Protein AF-0000000080430810 (afdb_homodimer)

Secondary structure (DSSP, 8-state):
-------------------SPB---EEETTEEEE-EEETTTTEEEEEEEE-B----GGGTTS---B---TT-EEE-BSPPPBPP-PPPTTHHHHT-----B-S---EEEEEES---GGG-EEEEEEE--STTTS--TT-GGG--HHHHTTT-EEEEE----HHHHH---TTT-GGGTTGGGHHHHHHHHHHHHHHHHGGGGTEEEEEEEEEEETHHHHHHHHHHHSTT-TTS-SEEEEES--GGGSB-HHHHHHHHHHHHHHTT--GGGHHHHHHHS-HHHHHHHHHHHTT-SSHHHHH-SS--B--SSS--S-HHHHHTTSPPPTT-TT-EEEEEEETBGGGGGGGG-TTGGG--HHHHIIIIIHHHHHHHHHHHHHHHIIIIISPTT--HHHHHHHHHHIIIIIHHHHHHHHHHHHTT--EEEEEE-----SS-TTSSSBTTHHHHHHTT-GGGGTT-TTT-S--HHHHHHHHHHHHHHHHHHHHHS----TTS-----SBSS-TT-BEEEEESSS-EEEESTTHHHHHHIIIIIHHH---TTS--SPP----------------GGG-TTSGGG---/-------------------SPBPPPEEETTEEEE-EEETTTTEEEEEEEE-B----GGGTTS---B---TT-EEE-BSPPPBPP-PPPTTHHHHT-----B-S---EEEEEES---GGG-EEEEEEE--STTTS--TT-GGG--HHHHTTT-EEEEE----HHHHH---TTT-GGGTTGGGHHHHHHHHHHHHHHHHGGGGTEEEEEEEEEEETHHHHHHHHHHHSTT-TTS-SEEEEES--GGGSB-HHHHHHHHHHHHHHTT--GGGHHHHHHHS-HHHHHHHHHHHTT-SSHHHHH-SS--B--SSS--S-HHHHHTTSPPPTT-TT-EEEEEEETBGGGGGGGG-TTGGG--HHHHIIIIIHHHHHHHHHHHHHHHIIIIISPTT--HHHHHHHHHHIIIIIHHHHHHHHHHHHTT--EEEEEE-----SS-TTSSSBTTHHHHHHTT-GGGGTT-TTT-S--HHHHHHHHHHHHHHHHHHHHHS----TTS-----SBSS-TT-BEEEEESSS-EEEESTTHHHHHHIIIIIHHH---TTS--SPP-----------------TTTTSHHHHTT-

pLDDT: mean 87.92, std 18.44, range [19.53, 98.94]

Structure (mmCIF, N/CA/C/O backbone):
data_AF-0000000080430810-model_v1
#
loop_
_entity.id
_entity.type
_entity.pdbx_description
1 polymer 'Carboxylesterase type B domain-containing protein'
#
loop_
_atom_site.group_PDB
_atom_site.id
_atom_site.type_symbol
_atom_site.label_atom_id
_atom_site.label_alt_id
_atom_site.label_comp_id
_atom_site.label_asym_id
_atom_site.label_entity_id
_atom_site.label_seq_id
_atom_site.pdbx_PDB_ins_code
_atom_site.Cartn_x
_atom_site.Cartn_y
_atom_site.Cartn_z
_atom_site.occupancy
_atom_site.B_iso_or_equiv
_atom_site.auth_seq_id
_atom_site.auth_comp_id
_atom_site.auth_asym_id
_atom_site.auth_atom_id
_atom_site.pdbx_PDB_model_num
ATOM 1 N N . MET A 1 1 ? -48.344 10.945 -13.977 1 25.27 1 MET A N 1
ATOM 2 C CA . MET A 1 1 ? -48.625 9.773 -14.797 1 25.27 1 MET A CA 1
ATOM 3 C C . MET A 1 1 ? -47.406 8.906 -14.969 1 25.27 1 MET A C 1
ATOM 5 O O . MET A 1 1 ? -46.406 9.328 -15.586 1 25.27 1 MET A O 1
ATOM 9 N N . LEU A 1 2 ? -47.125 8.047 -13.945 1 24.48 2 LEU A N 1
ATOM 10 C CA . LEU A 1 2 ? -46.125 7.07 -13.531 1 24.48 2 LEU A CA 1
ATOM 11 C C . LEU A 1 2 ? -46.031 5.941 -14.547 1 24.48 2 LEU A C 1
ATOM 13 O O . LEU A 1 2 ? -46.938 5.137 -14.695 1 24.48 2 LEU A O 1
ATOM 17 N N . ALA A 1 3 ? -45.5 6.375 -15.766 1 26.97 3 ALA A N 1
ATOM 18 C CA . ALA A 1 3 ? -45.5 5.32 -16.781 1 26.97 3 ALA A CA 1
ATOM 19 C C . ALA A 1 3 ? -44.969 4.012 -16.203 1 26.97 3 ALA A C 1
ATOM 21 O O . ALA A 1 3 ? -43.969 3.998 -15.484 1 26.97 3 ALA A O 1
ATOM 22 N N . GLU A 1 4 ? -45.812 3.109 -15.961 1 27.42 4 GLU A N 1
ATOM 23 C CA . GLU A 1 4 ? -45.625 1.724 -15.539 1 27.42 4 GLU A CA 1
ATOM 24 C C . GLU A 1 4 ? -44.562 1.026 -16.391 1 27.42 4 GLU A C 1
ATOM 26 O O . GLU A 1 4 ? -44.781 0.731 -17.562 1 27.42 4 GLU A O 1
ATOM 31 N N . GLU A 1 5 ? -43.344 1.605 -16.391 1 31.91 5 GLU A N 1
ATOM 32 C CA . GLU A 1 5 ? -42.406 0.859 -17.234 1 31.91 5 GLU A CA 1
ATOM 33 C C . GLU A 1 5 ? -42.5 -0.641 -16.969 1 31.91 5 GLU A C 1
ATOM 35 O O . GLU A 1 5 ? -42.438 -1.078 -15.812 1 31.91 5 GLU A O 1
ATOM 40 N N . ASP A 1 6 ? -43.125 -1.329 -17.844 1 31.45 6 ASP A N 1
ATOM 41 C CA . ASP A 1 6 ? -43.344 -2.77 -17.953 1 31.45 6 ASP A CA 1
ATOM 42 C C . ASP A 1 6 ? -42.031 -3.529 -17.672 1 31.45 6 ASP A C 1
ATOM 44 O O . ASP A 1 6 ? -41.031 -3.289 -18.328 1 31.45 6 ASP A O 1
ATOM 48 N N . GLN A 1 7 ? -41.812 -3.947 -16.469 1 29.02 7 GLN A N 1
ATOM 49 C CA . GLN A 1 7 ? -40.781 -4.867 -16.031 1 29.02 7 GLN A CA 1
ATOM 50 C C . GLN A 1 7 ? -40.719 -6.105 -16.922 1 29.02 7 GLN A C 1
ATOM 52 O O . GLN A 1 7 ? -41.625 -6.953 -16.875 1 29.02 7 GLN A O 1
ATOM 57 N N . GLN A 1 8 ? -40.281 -5.934 -18.219 1 31.91 8 GLN A N 1
ATOM 58 C CA . GLN A 1 8 ? -40.156 -7.184 -18.969 1 31.91 8 GLN A CA 1
ATOM 59 C C . GLN A 1 8 ? -39.5 -8.266 -18.141 1 31.91 8 GLN A C 1
ATOM 61 O O . GLN A 1 8 ? -38.469 -8 -17.484 1 31.91 8 GLN A O 1
ATOM 66 N N . PRO A 1 9 ? -40.188 -9.312 -17.797 1 32.12 9 PRO A N 1
ATOM 67 C CA . PRO A 1 9 ? -39.625 -10.43 -17.031 1 32.12 9 PRO A CA 1
ATOM 68 C C . PRO A 1 9 ? -38.281 -10.891 -17.594 1 32.12 9 PRO A C 1
ATOM 70 O O . PRO A 1 9 ? -38.062 -10.836 -18.812 1 32.12 9 PRO A O 1
ATOM 73 N N . GLN A 1 10 ? -37.188 -10.602 -16.922 1 30.48 10 GLN A N 1
ATOM 74 C CA . GLN A 1 10 ? -35.906 -11.227 -17.25 1 30.48 10 GLN A CA 1
ATOM 75 C C . GLN A 1 10 ? -36.094 -12.688 -17.656 1 30.48 10 GLN A C 1
ATOM 77 O O . GLN A 1 10 ? -36.625 -13.484 -16.875 1 30.48 10 GLN A O 1
ATOM 82 N N . MET A 1 11 ? -36.375 -12.945 -18.938 1 30.67 11 MET A N 1
ATOM 83 C CA . MET A 1 11 ? -36.375 -14.305 -19.469 1 30.67 11 MET A CA 1
ATOM 84 C C . MET A 1 11 ? -35.281 -15.141 -18.812 1 30.67 11 MET A C 1
ATOM 86 O O . MET A 1 11 ? -34.125 -14.734 -18.781 1 30.67 11 MET A O 1
ATOM 90 N N . GLU A 1 12 ? -35.594 -15.938 -17.828 1 31.62 12 GLU A N 1
ATOM 91 C CA . GLU A 1 12 ? -34.75 -17.062 -17.422 1 31.62 12 GLU A CA 1
ATOM 92 C C . GLU A 1 12 ? -34.094 -17.719 -18.625 1 31.62 12 GLU A C 1
ATOM 94 O O . GLU A 1 12 ? -34.781 -18.266 -19.516 1 31.62 12 GLU A O 1
ATOM 99 N N . GLU A 1 13 ? -33.094 -17.062 -19.234 1 31.36 13 GLU A N 1
ATOM 100 C CA . GLU A 1 13 ? -32.375 -17.875 -20.203 1 31.36 13 GLU A CA 1
ATOM 101 C C . GLU A 1 13 ? -32.281 -19.328 -19.75 1 31.36 13 GLU A C 1
ATOM 103 O O . GLU A 1 13 ? -31.641 -19.625 -18.734 1 31.36 13 GLU A O 1
ATOM 108 N N . GLN A 1 14 ? -33.312 -20.125 -19.922 1 31.92 14 GLN A N 1
ATOM 109 C CA . GLN A 1 14 ? -33.219 -21.578 -19.859 1 31.92 14 GLN A CA 1
ATOM 110 C C . GLN A 1 14 ? -31.859 -22.062 -20.375 1 31.92 14 GLN A C 1
ATOM 112 O O . GLN A 1 14 ? -31.469 -21.766 -21.5 1 31.92 14 GLN A O 1
ATOM 117 N N . GLN A 1 15 ? -30.875 -22.234 -19.516 1 34.81 15 GLN A N 1
ATOM 118 C CA . GLN A 1 15 ? -29.656 -22.969 -19.844 1 34.81 15 GLN A CA 1
ATOM 119 C C . GLN A 1 15 ? -29.953 -24.125 -20.797 1 34.81 15 GLN A C 1
ATOM 121 O O . GLN A 1 15 ? -30.828 -24.953 -20.531 1 34.81 15 GLN A O 1
ATOM 126 N N . GLN A 1 16 ? -29.875 -24 -22.047 1 38.38 16 GLN A N 1
ATOM 127 C CA . GLN A 1 16 ? -29.969 -25.047 -23.078 1 38.38 16 GLN A CA 1
ATOM 128 C C . GLN A 1 16 ? -29.438 -26.375 -22.547 1 38.38 16 GLN A C 1
ATOM 130 O O . GLN A 1 16 ? -28.359 -26.422 -21.953 1 38.38 16 GLN A O 1
ATOM 135 N N . PRO A 1 17 ? -30.266 -27.406 -22.281 1 44.69 17 PRO A N 1
ATOM 136 C CA . PRO A 1 17 ? -29.828 -28.781 -21.953 1 44.69 17 PRO A CA 1
ATOM 137 C C . PRO A 1 17 ? -28.594 -29.203 -22.75 1 44.69 17 PRO A C 1
ATOM 139 O O . PRO A 1 17 ? -28.422 -28.812 -23.906 1 44.69 17 PRO A O 1
ATOM 142 N N . TYR A 1 18 ? -27.438 -29.359 -22.125 1 52.22 18 TYR A N 1
ATOM 143 C CA . TYR A 1 18 ? -26.297 -29.984 -22.797 1 52.22 18 TYR A CA 1
ATOM 144 C C . TYR A 1 18 ? -26.734 -31.172 -23.625 1 52.22 18 TYR A C 1
ATOM 146 O O . TYR A 1 18 ? -27.359 -32.125 -23.109 1 52.22 18 TYR A O 1
ATOM 154 N N . ASP A 1 19 ? -27.141 -31.047 -24.797 1 67.75 19 ASP A N 1
ATOM 155 C CA . ASP A 1 19 ? -27.578 -32 -25.812 1 67.75 19 ASP A CA 1
ATOM 156 C C . ASP A 1 19 ? -26.609 -33.188 -25.922 1 67.75 19 ASP A C 1
ATOM 158 O O . ASP A 1 19 ? -26.875 -34.156 -26.609 1 67.75 19 ASP A O 1
ATOM 162 N N . ALA A 1 20 ? -25.469 -33.188 -25.156 1 81.69 20 ALA A N 1
ATOM 163 C CA . ALA A 1 20 ? -24.516 -34.281 -25.266 1 81.69 20 ALA A CA 1
ATOM 164 C C . ALA A 1 20 ? -24.938 -35.469 -24.422 1 81.69 20 ALA A C 1
ATOM 166 O O . ALA A 1 20 ? -25.484 -35.281 -23.328 1 81.69 20 ALA A O 1
ATOM 167 N N . PRO A 1 21 ? -24.797 -36.688 -24.969 1 93.31 21 PRO A N 1
ATOM 168 C CA . PRO A 1 21 ? -25.125 -37.906 -24.188 1 93.31 21 PRO A CA 1
ATOM 169 C C . PRO A 1 21 ? -24.328 -37.969 -22.891 1 93.31 21 PRO A C 1
ATOM 171 O O . PRO A 1 21 ? -23.156 -37.594 -22.859 1 93.31 21 PRO A O 1
ATOM 174 N N . LEU A 1 22 ? -24.953 -38.5 -21.875 1 95.5 22 LEU A N 1
ATOM 175 C CA . LEU A 1 22 ? -24.312 -38.688 -20.578 1 95.5 22 LEU A CA 1
ATOM 176 C C . LEU A 1 22 ? -23.406 -39.906 -20.594 1 95.5 22 LEU A C 1
ATOM 178 O O . LEU A 1 22 ? -23.625 -40.844 -21.359 1 95.5 22 LEU A O 1
ATOM 182 N N . THR A 1 23 ? -22.375 -39.875 -19.797 1 96.25 23 THR A N 1
ATOM 183 C CA . THR A 1 23 ? -21.469 -41 -19.625 1 96.25 23 THR A CA 1
ATOM 184 C C . THR A 1 23 ? -22.094 -42.062 -18.719 1 96.25 23 THR A C 1
ATOM 186 O O . THR A 1 23 ? -23.156 -41.844 -18.141 1 96.25 23 THR A O 1
ATOM 189 N N . GLN A 1 24 ? -21.391 -43.156 -18.609 1 95.44 24 GLN A N 1
ATOM 190 C CA . GLN A 1 24 ? -21.734 -44.094 -17.547 1 95.44 24 GLN A CA 1
ATOM 191 C C . GLN A 1 24 ? -21.438 -43.5 -16.172 1 95.44 24 GLN A C 1
ATOM 193 O O . GLN A 1 24 ? -20.688 -42.531 -16.062 1 95.44 24 GLN A O 1
ATOM 198 N N . VAL A 1 25 ? -22.062 -44.125 -15.242 1 97.25 25 VAL A N 1
ATOM 199 C CA . VAL A 1 25 ? -21.828 -43.688 -13.875 1 97.25 25 VAL A CA 1
ATOM 200 C C . VAL A 1 25 ? -20.484 -44.219 -13.383 1 97.25 25 VAL A C 1
ATOM 202 O O . VAL A 1 25 ? -20.188 -45.406 -13.531 1 97.25 25 VAL A O 1
ATOM 205 N N . ILE A 1 26 ? -19.688 -43.344 -12.875 1 97.81 26 ILE A N 1
ATOM 206 C CA . ILE A 1 26 ? -18.375 -43.688 -12.32 1 97.81 26 ILE A CA 1
ATOM 207 C C . ILE A 1 26 ? -18.406 -43.531 -10.805 1 97.81 26 ILE A C 1
ATOM 209 O O . ILE A 1 26 ? -18.797 -42.469 -10.289 1 97.81 26 ILE A O 1
ATOM 213 N N . SER A 1 27 ? -17.984 -44.5 -10 1 97.69 27 SER A N 1
ATOM 214 C CA . SER A 1 27 ? -17.969 -44.469 -8.547 1 97.69 27 SER A CA 1
ATOM 215 C C . SER A 1 27 ? -16.625 -43.938 -8.016 1 97.69 27 SER A C 1
ATOM 217 O O . SER A 1 27 ? -15.57 -44.469 -8.336 1 97.69 27 SER A O 1
ATOM 219 N N . THR A 1 28 ? -16.703 -42.875 -7.242 1 98.06 28 THR A N 1
ATOM 220 C CA . THR A 1 28 ? -15.531 -42.281 -6.617 1 98.06 28 THR A CA 1
ATOM 221 C C . THR A 1 28 ? -15.812 -41.938 -5.156 1 98.06 28 THR A C 1
ATOM 223 O O . THR A 1 28 ? -16.922 -42.156 -4.668 1 98.06 28 THR A O 1
ATOM 226 N N . SER A 1 29 ? -14.781 -41.438 -4.445 1 97.81 29 SER A N 1
ATOM 227 C CA . SER A 1 29 ? -14.945 -40.938 -3.072 1 97.81 29 SER A CA 1
ATOM 228 C C . SER A 1 29 ? -15.828 -39.719 -3.014 1 97.81 29 SER A C 1
ATOM 230 O O . SER A 1 29 ? -16.406 -39.406 -1.971 1 97.81 29 SER A O 1
ATOM 232 N N . SER A 1 30 ? -15.938 -38.969 -4.156 1 98 30 SER A N 1
ATOM 233 C CA . SER A 1 30 ? -16.75 -37.75 -4.227 1 98 30 SER A CA 1
ATOM 234 C C . SER A 1 30 ? -18.219 -38.094 -4.488 1 98 30 SER A C 1
ATOM 236 O O . SER A 1 30 ? -19.094 -37.25 -4.344 1 98 30 SER A O 1
ATOM 238 N N . GLY A 1 31 ? -18.406 -39.344 -5.023 1 98.25 31 GLY A N 1
ATOM 239 C CA . GLY A 1 31 ? -19.766 -39.75 -5.359 1 98.25 31 GLY A CA 1
ATOM 240 C C . GLY A 1 31 ? -19.828 -40.594 -6.617 1 98.25 31 GLY A C 1
ATOM 241 O O . GLY A 1 31 ? -18.812 -41.094 -7.094 1 98.25 31 GLY A O 1
ATOM 242 N N . LYS A 1 32 ? -21.141 -40.844 -6.984 1 98.44 32 LYS A N 1
ATOM 243 C CA . LYS A 1 32 ? -21.453 -41.406 -8.289 1 98.44 32 LYS A CA 1
ATOM 244 C C . LYS A 1 32 ? -21.594 -40.344 -9.359 1 98.44 32 LYS A C 1
ATOM 246 O O . LYS A 1 32 ? -22.609 -39.656 -9.422 1 98.44 32 LYS A O 1
ATOM 251 N N . LEU A 1 33 ? -20.578 -40.344 -10.234 1 98.5 33 LEU A N 1
ATOM 252 C CA . LEU A 1 33 ? -20.438 -39.188 -11.109 1 98.5 33 LEU A CA 1
ATOM 253 C C . LEU A 1 33 ? -20.891 -39.531 -12.523 1 98.5 33 LEU A C 1
ATOM 255 O O . LEU A 1 33 ? -20.641 -40.625 -13.031 1 98.5 33 LEU A O 1
ATOM 259 N N . GLN A 1 34 ? -21.578 -38.625 -13.125 1 97.88 34 GLN A N 1
ATOM 260 C CA . GLN A 1 34 ? -21.906 -38.688 -14.555 1 97.88 34 GLN A CA 1
ATOM 261 C C . GLN A 1 34 ? -21.469 -37.406 -15.266 1 97.88 34 GLN A C 1
ATOM 263 O O . GLN A 1 34 ? -21.859 -36.312 -14.867 1 97.88 34 GLN A O 1
ATOM 268 N N . GLY A 1 35 ? -20.625 -37.625 -16.219 1 97.88 35 GLY A N 1
ATOM 269 C CA . GLY A 1 35 ? -20.266 -36.531 -17.125 1 97.88 35 GLY A CA 1
ATOM 270 C C . GLY A 1 35 ? -20.984 -36.594 -18.453 1 97.88 35 GLY A C 1
ATOM 271 O O . GLY A 1 35 ? -22.156 -37 -18.516 1 97.88 35 GLY A O 1
ATOM 272 N N . PHE A 1 36 ? -20.391 -36 -19.531 1 97.19 36 PHE A N 1
ATOM 273 C CA . PHE A 1 36 ? -20.984 -36.062 -20.859 1 97.19 36 PHE A CA 1
ATOM 274 C C . PHE A 1 36 ? -19.969 -36.5 -21.891 1 97.19 36 PHE A C 1
ATOM 276 O O . PHE A 1 36 ? -18.766 -36.344 -21.688 1 97.19 36 PHE A O 1
ATOM 283 N N . LYS A 1 37 ? -20.453 -37.062 -22.953 1 96.31 37 LYS A N 1
ATOM 284 C CA . LYS A 1 37 ? -19.625 -37.469 -24.078 1 96.31 37 LYS A CA 1
ATOM 285 C C . LYS A 1 37 ? -19.562 -36.406 -25.156 1 96.31 37 LYS A C 1
ATOM 287 O O . LYS A 1 37 ? -20.594 -36.031 -25.703 1 96.31 37 LYS A O 1
ATOM 292 N N . ASP A 1 38 ? -18.438 -35.906 -25.312 1 94.25 38 ASP A N 1
ATOM 293 C CA . ASP A 1 38 ? -18.188 -35.062 -26.484 1 94.25 38 ASP A CA 1
ATOM 294 C C . ASP A 1 38 ? -17.875 -35.906 -27.719 1 94.25 38 ASP A C 1
ATOM 296 O O . ASP A 1 38 ? -16.703 -36.062 -28.078 1 94.25 38 ASP A O 1
ATOM 300 N N . GLU A 1 39 ? -18.844 -36.281 -28.438 1 90.25 39 GLU A N 1
ATOM 301 C CA . GLU A 1 39 ? -18.703 -37.25 -29.531 1 90.25 39 GLU A CA 1
ATOM 302 C C . GLU A 1 39 ? -17.891 -36.656 -30.688 1 90.25 39 GLU A C 1
ATOM 304 O O . GLU A 1 39 ? -17.125 -37.375 -31.328 1 90.25 39 GLU A O 1
ATOM 309 N N . GLY A 1 40 ? -18.094 -35.438 -30.859 1 90.81 40 GLY A N 1
ATOM 310 C CA . GLY A 1 40 ? -17.344 -34.781 -31.938 1 90.81 40 GLY A CA 1
ATOM 311 C C . GLY A 1 40 ? -15.844 -34.875 -31.719 1 90.81 40 GLY A C 1
ATOM 312 O O . GLY A 1 40 ? -15.086 -34.969 -32.688 1 90.81 40 GLY A O 1
ATOM 313 N N . ASN A 1 41 ? -15.438 -34.906 -30.469 1 93.12 41 ASN A N 1
ATOM 314 C CA . ASN A 1 41 ? -14.016 -34.906 -30.141 1 93.12 41 ASN A CA 1
ATOM 315 C C . ASN A 1 41 ? -13.57 -36.25 -29.547 1 93.12 41 ASN A C 1
ATOM 317 O O . ASN A 1 41 ? -12.398 -36.406 -29.203 1 93.12 41 ASN A O 1
ATOM 321 N N . GLU A 1 42 ? -14.461 -37.156 -29.422 1 93.75 42 GLU A N 1
ATOM 322 C CA . GLU A 1 42 ? -14.188 -38.469 -28.891 1 93.75 42 GLU A CA 1
ATOM 323 C C . GLU A 1 42 ? -13.531 -38.406 -27.516 1 93.75 42 GLU A C 1
ATOM 325 O O . GLU A 1 42 ? -12.492 -39.031 -27.281 1 93.75 42 GLU A O 1
ATOM 330 N N . VAL A 1 43 ? -14.062 -37.594 -26.656 1 97.06 43 VAL A N 1
ATOM 331 C CA . VAL A 1 43 ? -13.609 -37.438 -25.281 1 97.06 43 VAL A CA 1
ATOM 332 C C . VAL A 1 43 ? -14.805 -37.469 -24.328 1 97.06 43 VAL A C 1
ATOM 334 O O . VAL A 1 43 ? -15.914 -37.062 -24.719 1 97.06 43 VAL A O 1
ATOM 337 N N . GLU A 1 44 ? -14.625 -38 -23.203 1 98 44 GLU A N 1
ATOM 338 C CA . GLU A 1 44 ? -15.562 -37.875 -22.094 1 98 44 GLU A CA 1
ATOM 339 C C . GLU A 1 44 ? -15.109 -36.812 -21.094 1 98 44 GLU A C 1
ATOM 341 O O . GLU A 1 44 ? -13.922 -36.719 -20.766 1 98 44 GLU A O 1
ATOM 346 N N . VAL A 1 45 ? -16.062 -36 -20.672 1 98.19 45 VAL A N 1
ATOM 347 C CA . VAL A 1 45 ? -15.734 -34.844 -19.859 1 98.19 45 VAL A CA 1
ATOM 348 C C . VAL A 1 45 ? -16.547 -34.875 -18.562 1 98.19 45 VAL A C 1
ATOM 350 O O . VAL A 1 45 ? -17.75 -35.125 -18.578 1 98.19 45 VAL A O 1
ATOM 353 N N . PHE A 1 46 ? -15.93 -34.75 -17.438 1 98.5 46 PHE A N 1
ATOM 354 C CA . PHE A 1 46 ? -16.516 -34.594 -16.109 1 98.5 46 PHE A CA 1
ATOM 355 C C . PHE A 1 46 ? -16.125 -33.25 -15.5 1 98.5 46 PHE A C 1
ATOM 357 O O . PHE A 1 46 ? -14.938 -32.969 -15.266 1 98.5 46 PHE A O 1
ATOM 364 N N . LEU A 1 47 ? -17.109 -32.344 -15.266 1 98.06 47 LEU A N 1
ATOM 365 C CA . LEU A 1 47 ? -16.859 -31 -14.758 1 98.06 47 LEU A CA 1
ATOM 366 C C . LEU A 1 47 ? -17.422 -30.844 -13.352 1 98.06 47 LEU A C 1
ATOM 368 O O . LEU A 1 47 ? -18.469 -31.406 -13.023 1 98.06 47 LEU A O 1
ATOM 372 N N . GLY A 1 48 ? -16.688 -30.078 -12.539 1 98.06 48 GLY A N 1
ATOM 373 C CA . GLY A 1 48 ? -17.203 -29.656 -11.242 1 98.06 48 GLY A CA 1
ATOM 374 C C . GLY A 1 48 ? -17.266 -30.781 -10.227 1 98.06 48 GLY A C 1
ATOM 375 O O . GLY A 1 48 ? -18.25 -30.922 -9.5 1 98.06 48 GLY A O 1
ATOM 376 N N . ILE A 1 49 ? -16.297 -31.656 -10.18 1 98.62 49 ILE A N 1
ATOM 377 C CA . ILE A 1 49 ? -16.203 -32.719 -9.195 1 98.62 49 ILE A CA 1
ATOM 378 C C . ILE A 1 49 ? -15.625 -32.188 -7.895 1 98.62 49 ILE A C 1
ATOM 380 O O . ILE A 1 49 ? -14.484 -31.703 -7.863 1 98.62 49 ILE A O 1
ATOM 384 N N . PRO A 1 50 ? -16.344 -32.188 -6.801 1 98.69 50 PRO A N 1
ATOM 385 C CA . PRO A 1 50 ? -15.742 -31.734 -5.547 1 98.69 50 PRO A CA 1
ATOM 386 C C . PRO A 1 50 ? -14.656 -32.656 -5.031 1 98.69 50 PRO A C 1
ATOM 388 O O . PRO A 1 50 ? -14.852 -33.875 -4.98 1 98.69 50 PRO A O 1
ATOM 391 N N . TYR A 1 51 ? -13.516 -32.156 -4.656 1 98.62 51 TYR A N 1
ATOM 392 C CA . TYR A 1 51 ? -12.445 -33.031 -4.184 1 98.62 51 TYR A CA 1
ATOM 393 C C . TYR A 1 51 ? -12.188 -32.812 -2.695 1 98.62 51 TYR A C 1
ATOM 395 O O . TYR A 1 51 ? -11.414 -33.562 -2.082 1 98.62 51 TYR A O 1
ATOM 403 N N . ALA A 1 52 ? -12.828 -31.828 -2.068 1 98.69 52 ALA A N 1
ATOM 404 C CA . ALA A 1 52 ? -12.711 -31.516 -0.646 1 98.69 52 ALA A CA 1
ATOM 405 C C . ALA A 1 52 ? -13.961 -30.812 -0.129 1 98.69 52 ALA A C 1
ATOM 407 O O . ALA A 1 52 ? -14.82 -30.406 -0.914 1 98.69 52 ALA A O 1
ATOM 408 N N . GLU A 1 53 ? -14.07 -30.766 1.221 1 98.44 53 GLU A N 1
ATOM 409 C CA . GLU A 1 53 ? -15.148 -30 1.827 1 98.44 53 GLU A CA 1
ATOM 410 C C . GLU A 1 53 ? -15 -28.516 1.511 1 98.44 53 GLU A C 1
ATOM 412 O O . GLU A 1 53 ? -13.891 -28 1.431 1 98.44 53 GLU A O 1
ATOM 417 N N . PRO A 1 54 ? -16.219 -27.875 1.286 1 98.12 54 PRO A N 1
ATOM 418 C CA . PRO A 1 54 ? -16.109 -26.422 1.043 1 98.12 54 PRO A CA 1
ATOM 419 C C . PRO A 1 54 ? -15.445 -25.688 2.199 1 98.12 54 PRO A C 1
ATOM 421 O O . PRO A 1 54 ? -15.766 -25.938 3.365 1 98.12 54 PRO A O 1
ATOM 424 N N . PRO A 1 55 ? -14.469 -24.844 1.913 1 97.56 55 PRO A N 1
ATOM 425 C CA . PRO A 1 55 ? -13.797 -24.078 2.967 1 97.56 55 PRO A CA 1
ATOM 426 C C . PRO A 1 55 ? -14.586 -22.844 3.4 1 97.56 55 PRO A C 1
ATOM 428 O O . PRO A 1 55 ? -14.07 -21.719 3.334 1 97.56 55 PRO A O 1
ATOM 431 N N . VAL A 1 56 ? -15.812 -23 3.898 1 96.19 56 VAL A N 1
ATOM 432 C CA . VAL A 1 56 ? -16.719 -21.938 4.316 1 96.19 56 VAL A CA 1
ATOM 433 C C . VAL A 1 56 ? -17.078 -22.109 5.793 1 96.19 56 VAL A C 1
ATOM 435 O O . VAL A 1 56 ? -16.781 -23.156 6.387 1 96.19 56 VAL A O 1
ATOM 438 N N . GLY A 1 57 ? -17.641 -21.047 6.414 1 93.44 57 GLY A N 1
ATOM 439 C CA . GLY A 1 57 ? -18.047 -21.141 7.812 1 93.44 57 GLY A CA 1
ATOM 440 C C . GLY A 1 57 ? -16.891 -21.484 8.742 1 93.44 57 GLY A C 1
ATOM 441 O O . GLY A 1 57 ? -15.844 -20.828 8.711 1 93.44 57 GLY A O 1
ATOM 442 N N . SER A 1 58 ? -17.031 -22.562 9.508 1 93.31 58 SER A N 1
ATOM 443 C CA . SER A 1 58 ? -16.047 -22.953 10.5 1 93.31 58 SER A CA 1
ATOM 444 C C . SER A 1 58 ? -14.781 -23.5 9.836 1 93.31 58 SER A C 1
ATOM 446 O O . SER A 1 58 ? -13.742 -23.641 10.484 1 93.31 58 SER A O 1
ATOM 448 N N . LEU A 1 59 ? -14.859 -23.75 8.484 1 95.38 59 LEU A N 1
ATOM 449 C CA . LEU A 1 59 ? -13.703 -24.297 7.785 1 95.38 59 LEU A CA 1
ATOM 450 C C . LEU A 1 59 ? -12.93 -23.203 7.07 1 95.38 59 LEU A C 1
ATOM 452 O O . LEU A 1 59 ? -11.875 -23.453 6.492 1 95.38 59 LEU A O 1
ATOM 456 N N . ARG A 1 60 ? -13.484 -21.938 7.121 1 95.06 60 ARG A N 1
ATOM 457 C CA . ARG A 1 60 ? -12.719 -20.812 6.59 1 95.06 60 ARG A CA 1
ATOM 458 C C . ARG A 1 60 ? -11.43 -20.609 7.383 1 95.06 60 ARG A C 1
ATOM 460 O O . ARG A 1 60 ? -11.453 -20.578 8.617 1 95.06 60 ARG A O 1
ATOM 467 N N . PHE A 1 61 ? -10.305 -20.547 6.719 1 95.12 61 PHE A N 1
ATOM 468 C CA . PHE A 1 61 ? -8.977 -20.359 7.289 1 95.12 61 PHE A CA 1
ATOM 469 C C . PHE A 1 61 ? -8.539 -21.578 8.078 1 95.12 61 PHE A C 1
ATOM 471 O O . PHE A 1 61 ? -7.812 -21.469 9.062 1 95.12 61 PHE A O 1
ATOM 478 N N . LYS A 1 62 ? -9.016 -22.734 7.668 1 94.62 62 LYS A N 1
ATOM 479 C CA . LYS A 1 62 ? -8.586 -24.016 8.219 1 94.62 62 LYS A CA 1
ATOM 480 C C . LYS A 1 62 ? -7.992 -24.922 7.137 1 94.62 62 LYS A C 1
ATOM 482 O O . LYS A 1 62 ? -8.258 -24.719 5.949 1 94.62 62 LYS A O 1
ATOM 487 N N . PRO A 1 63 ? -7.145 -25.844 7.562 1 95.81 63 PRO A N 1
ATOM 488 C CA . PRO A 1 63 ? -6.613 -26.812 6.594 1 95.81 63 PRO A CA 1
ATOM 489 C C . PRO A 1 63 ? -7.715 -27.531 5.824 1 95.81 63 PRO A C 1
ATOM 491 O O . PRO A 1 63 ? -8.836 -27.672 6.32 1 95.81 63 PRO A O 1
ATOM 494 N N . THR A 1 64 ? -7.355 -27.984 4.637 1 97.69 64 THR A N 1
ATOM 495 C CA . THR A 1 64 ? -8.289 -28.672 3.746 1 97.69 64 THR A CA 1
ATOM 496 C C . THR A 1 64 ? -8.789 -29.969 4.371 1 97.69 64 THR A C 1
ATOM 498 O O . THR A 1 64 ? -8 -30.734 4.938 1 97.69 64 THR A O 1
ATOM 501 N N . VAL A 1 65 ? -10.086 -30.172 4.297 1 97.38 65 VAL A N 1
ATOM 502 C CA . VAL A 1 65 ? -10.703 -31.375 4.828 1 97.38 65 VAL A CA 1
ATOM 503 C C . VAL A 1 65 ? -11.172 -32.281 3.678 1 97.38 65 VAL A C 1
ATOM 505 O O . VAL A 1 65 ? -11.875 -31.812 2.771 1 97.38 65 VAL A O 1
ATOM 508 N N . GLU A 1 66 ? -10.828 -33.469 3.723 1 95.88 66 GLU A N 1
ATOM 509 C CA . GLU A 1 66 ? -11.203 -34.438 2.689 1 95.88 66 GLU A CA 1
ATOM 510 C C . GLU A 1 66 ? -12.711 -34.656 2.66 1 95.88 66 GLU A C 1
ATOM 512 O O . GLU A 1 66 ? -13.359 -34.656 3.705 1 95.88 66 GLU A O 1
ATOM 517 N N . LEU A 1 67 ? -13.148 -34.812 1.461 1 97.44 67 LEU A N 1
ATOM 518 C CA . LEU A 1 67 ? -14.562 -35.094 1.244 1 97.44 67 LEU A CA 1
ATOM 519 C C . LEU A 1 67 ? -14.766 -36.594 1.001 1 97.44 67 LEU A C 1
ATOM 521 O O . LEU A 1 67 ? -14.023 -37.219 0.233 1 97.44 67 LEU A O 1
ATOM 525 N N . TYR A 1 68 ? -15.734 -37.25 1.705 1 97.69 68 TYR A N 1
ATOM 526 C CA . TYR A 1 68 ? -16.094 -38.656 1.494 1 97.69 68 TYR A CA 1
ATOM 527 C C . TYR A 1 68 ? -17.609 -38.844 1.431 1 97.69 68 TYR A C 1
ATOM 529 O O . TYR A 1 68 ? -18.25 -39 2.461 1 97.69 68 TYR A O 1
ATOM 537 N N . THR A 1 69 ? -18.094 -38.812 0.191 1 98.06 69 THR A N 1
ATOM 538 C CA . THR A 1 69 ? -19.516 -38.969 -0.085 1 98.06 69 THR A CA 1
ATOM 539 C C . THR A 1 69 ? -19.75 -39.969 -1.222 1 98.06 69 THR A C 1
ATOM 541 O O . THR A 1 69 ? -20.359 -39.625 -2.23 1 98.06 69 THR A O 1
ATOM 544 N N . PRO A 1 70 ? -19.375 -41.188 -1.049 1 97.25 70 PRO A N 1
ATOM 545 C CA . PRO A 1 70 ? -19.359 -42.156 -2.146 1 97.25 70 PRO A CA 1
ATOM 546 C C . PRO A 1 70 ? -20.75 -42.469 -2.67 1 97.25 70 PRO A C 1
ATOM 548 O O . PRO A 1 70 ? -20.906 -42.938 -3.811 1 97.25 70 PRO A O 1
ATOM 551 N N . ASP A 1 71 ? -21.859 -42.188 -1.894 1 97.5 71 ASP A N 1
ATOM 552 C CA . ASP A 1 71 ? -23.203 -42.562 -2.297 1 97.5 71 ASP A CA 1
ATOM 553 C C . ASP A 1 71 ? -23.953 -41.406 -2.924 1 97.5 71 ASP A C 1
ATOM 555 O O . ASP A 1 71 ? -25.047 -41.562 -3.463 1 97.5 71 ASP A O 1
ATOM 559 N N . GLN A 1 72 ? -23.328 -40.281 -2.965 1 98.12 72 GLN A N 1
ATOM 560 C CA . GLN A 1 72 ? -23.984 -39.094 -3.521 1 98.12 72 GLN A CA 1
ATOM 561 C C . GLN A 1 72 ? -23.938 -39.094 -5.047 1 98.12 72 GLN A C 1
ATOM 563 O O . GLN A 1 72 ? -22.875 -39.281 -5.637 1 98.12 72 GLN A O 1
ATOM 568 N N . GLU A 1 73 ? -25.094 -39 -5.68 1 98.06 73 GLU A N 1
ATOM 569 C CA . GLU A 1 73 ? -25.141 -38.875 -7.133 1 98.06 73 GLU A CA 1
ATOM 570 C C . GLU A 1 73 ? -24.891 -37.469 -7.582 1 98.06 73 GLU A C 1
ATOM 572 O O . GLU A 1 73 ? -25.453 -36.5 -7.035 1 98.06 73 GLU A O 1
ATOM 577 N N . ARG A 1 74 ? -23.969 -37.312 -8.547 1 98.06 74 ARG A N 1
ATOM 578 C CA . ARG A 1 74 ? -23.609 -36 -9.016 1 98.06 74 ARG A CA 1
ATOM 579 C C . ARG A 1 74 ? -23.594 -35.938 -10.539 1 98.06 74 ARG A C 1
ATOM 581 O O . ARG A 1 74 ? -22.984 -36.781 -11.195 1 98.06 74 ARG A O 1
ATOM 588 N N . LEU A 1 75 ? -24.297 -34.938 -11.078 1 97.56 75 LEU A N 1
ATOM 589 C CA . LEU A 1 75 ? -24.172 -34.594 -12.492 1 97.56 75 LEU A CA 1
ATOM 590 C C . LEU A 1 75 ? -23.031 -33.625 -12.711 1 97.56 75 LEU A C 1
ATOM 592 O O . LEU A 1 75 ? -23.109 -32.469 -12.281 1 97.56 75 LEU A O 1
ATOM 596 N N . CYS A 1 76 ? -22.016 -34.094 -13.297 1 97.88 76 CYS A N 1
ATOM 597 C CA . CYS A 1 76 ? -20.781 -33.312 -13.461 1 97.88 76 CYS A CA 1
ATOM 598 C C . CYS A 1 76 ? -20.656 -32.781 -14.883 1 97.88 76 CYS A C 1
ATOM 600 O O . CYS A 1 76 ? -19.703 -33.125 -15.586 1 97.88 76 CYS A O 1
ATOM 602 N N . ILE A 1 77 ? -21.5 -31.781 -15.258 1 97.06 77 ILE A N 1
ATOM 603 C CA . ILE A 1 77 ? -21.578 -31.344 -16.656 1 97.06 77 ILE A CA 1
ATOM 604 C C . ILE A 1 77 ? -21.344 -29.844 -16.734 1 97.06 77 ILE A C 1
ATOM 606 O O . ILE A 1 77 ? -21.391 -29.25 -17.812 1 97.06 77 ILE A O 1
ATOM 610 N N . GLU A 1 78 ? -21.172 -29.172 -15.586 1 95.62 78 GLU A N 1
ATOM 611 C CA . GLU A 1 78 ? -20.906 -27.734 -15.539 1 95.62 78 GLU A CA 1
ATOM 612 C C . GLU A 1 78 ? -19.719 -27.422 -14.625 1 95.62 78 GLU A C 1
ATOM 614 O O . GLU A 1 78 ? -19.531 -28.094 -13.609 1 95.62 78 GLU A O 1
ATOM 619 N N . HIS A 1 79 ? -19 -26.375 -15.047 1 95.88 79 HIS A N 1
ATOM 620 C CA . HIS A 1 79 ? -17.906 -25.922 -14.195 1 95.88 79 HIS A CA 1
ATOM 621 C C . HIS A 1 79 ? -18.422 -25.406 -12.859 1 95.88 79 HIS A C 1
ATOM 623 O O . HIS A 1 79 ? -19.484 -24.781 -12.797 1 95.88 79 HIS A O 1
ATOM 629 N N . ALA A 1 80 ? -17.672 -25.719 -11.82 1 96.81 80 ALA A N 1
ATOM 630 C CA . ALA A 1 80 ? -17.953 -25.156 -10.5 1 96.81 80 ALA A CA 1
ATOM 631 C C . ALA A 1 80 ? -17.375 -23.734 -10.375 1 96.81 80 ALA A C 1
ATOM 633 O O . ALA A 1 80 ? -16.625 -23.297 -11.242 1 96.81 80 ALA A O 1
ATOM 634 N N . PRO A 1 81 ? -17.766 -22.984 -9.305 1 96.44 81 PRO A N 1
ATOM 635 C CA . PRO A 1 81 ? -17.266 -21.625 -9.141 1 96.44 81 PRO A CA 1
ATOM 636 C C . PRO A 1 81 ? -15.758 -21.562 -8.938 1 96.44 81 PRO A C 1
ATOM 638 O O . PRO A 1 81 ? -15.18 -22.484 -8.344 1 96.44 81 PRO A O 1
ATOM 641 N N . ALA A 1 82 ? -15.219 -20.5 -9.469 1 96.06 82 ALA A N 1
ATOM 642 C CA . ALA A 1 82 ? -13.82 -20.172 -9.164 1 96.06 82 ALA A CA 1
ATOM 643 C C . ALA A 1 82 ? -13.68 -19.609 -7.754 1 96.06 82 ALA A C 1
ATOM 645 O O . ALA A 1 82 ? -14.672 -19.25 -7.121 1 96.06 82 ALA A O 1
ATOM 646 N N . ALA A 1 83 ? -12.469 -19.641 -7.25 1 97.31 83 ALA A N 1
ATOM 647 C CA . ALA A 1 83 ? -12.188 -19 -5.969 1 97.31 83 ALA A CA 1
ATOM 648 C C . ALA A 1 83 ? -12.406 -17.484 -6.051 1 97.31 83 ALA A C 1
ATOM 650 O O . ALA A 1 83 ? -12.164 -16.875 -7.09 1 97.31 83 ALA A O 1
ATOM 651 N N . PRO A 1 84 ? -12.836 -16.859 -4.926 1 96.06 84 PRO A N 1
ATOM 652 C CA . PRO A 1 84 ? -12.898 -15.398 -4.91 1 96.06 84 PRO A CA 1
ATOM 653 C C . PRO A 1 84 ? -11.547 -14.742 -5.207 1 96.06 84 PRO A C 1
ATOM 655 O O . PRO A 1 84 ? -10.523 -15.18 -4.684 1 96.06 84 PRO A O 1
ATOM 658 N N . GLN A 1 85 ? -11.586 -13.75 -6.098 1 92.25 85 GLN A N 1
ATOM 659 C CA . GLN A 1 85 ? -10.328 -13.148 -6.531 1 92.25 85 GLN A CA 1
ATOM 660 C C . GLN A 1 85 ? -10.539 -11.703 -6.969 1 92.25 85 GLN A C 1
ATOM 662 O O . GLN A 1 85 ? -11.641 -11.32 -7.363 1 92.25 85 GLN A O 1
ATOM 667 N N . THR A 1 86 ? -9.516 -10.867 -6.707 1 82.31 86 THR A N 1
ATOM 668 C CA . THR A 1 86 ? -9.508 -9.5 -7.203 1 82.31 86 THR A CA 1
ATOM 669 C C . THR A 1 86 ? -9.023 -9.453 -8.648 1 82.31 86 THR A C 1
ATOM 671 O O . THR A 1 86 ? -8.227 -10.289 -9.07 1 82.31 86 THR A O 1
ATOM 674 N N . ALA A 1 87 ? -9.547 -8.5 -9.289 1 75.81 87 ALA A N 1
ATOM 675 C CA . ALA A 1 87 ? -9.062 -8.32 -10.656 1 75.81 87 ALA A CA 1
ATOM 676 C C . ALA A 1 87 ? -7.617 -7.836 -10.664 1 75.81 87 ALA A C 1
ATOM 678 O O . ALA A 1 87 ? -7.293 -6.82 -10.047 1 75.81 87 ALA A O 1
ATOM 679 N N . MET A 1 88 ? -6.824 -8.617 -11.234 1 73.31 88 MET A N 1
ATOM 680 C CA . MET A 1 88 ? -5.422 -8.227 -11.375 1 73.31 88 MET A CA 1
ATOM 681 C C . MET A 1 88 ? -5.184 -7.535 -12.711 1 73.31 88 MET A C 1
ATOM 683 O O . MET A 1 88 ? -5.891 -7.801 -13.688 1 73.31 88 MET A O 1
ATOM 687 N N . PRO A 1 89 ? -4.211 -6.676 -12.758 1 68.69 89 PRO A N 1
ATOM 688 C CA . PRO A 1 89 ? -3.943 -5.973 -14.016 1 68.69 89 PRO A CA 1
ATOM 689 C C . PRO A 1 89 ? -3.703 -6.926 -15.188 1 68.69 89 PRO A C 1
ATOM 691 O O . PRO A 1 89 ? -4.141 -6.66 -16.312 1 68.69 89 PRO A O 1
ATOM 694 N N . PHE A 1 90 ? -3.111 -8.008 -14.953 1 68.31 90 PHE A N 1
ATOM 695 C CA . PHE A 1 90 ? -2.723 -8.883 -16.047 1 68.31 90 PHE A CA 1
ATOM 696 C C . PHE A 1 90 ? -3.902 -9.734 -16.516 1 68.31 90 PHE A C 1
ATOM 698 O O . PHE A 1 90 ? -3.836 -10.391 -17.547 1 68.31 90 PHE A O 1
ATOM 705 N N . ASP A 1 91 ? -4.969 -9.625 -15.742 1 68.94 91 ASP A N 1
ATOM 706 C CA . ASP A 1 91 ? -6.164 -10.359 -16.156 1 68.94 91 ASP A CA 1
ATOM 707 C C . ASP A 1 91 ? -6.73 -9.789 -17.453 1 68.94 91 ASP A C 1
ATOM 709 O O . ASP A 1 91 ? -7.414 -10.492 -18.203 1 68.94 91 ASP A O 1
ATOM 713 N N . THR A 1 92 ? -6.359 -8.539 -17.609 1 65.56 92 THR A N 1
ATOM 714 C CA . THR A 1 92 ? -6.809 -7.91 -18.844 1 65.56 92 THR A CA 1
ATOM 715 C C . THR A 1 92 ? -6.133 -8.555 -20.062 1 65.56 92 THR A C 1
ATOM 717 O O . THR A 1 92 ? -6.723 -8.625 -21.141 1 65.56 92 THR A O 1
ATOM 720 N N . LEU A 1 93 ? -4.914 -9.031 -19.844 1 67.88 93 LEU A N 1
ATOM 721 C CA . LEU A 1 93 ? -4.195 -9.703 -20.922 1 67.88 93 LEU A CA 1
ATOM 722 C C . LEU A 1 93 ? -4.738 -11.109 -21.141 1 67.88 93 LEU A C 1
ATOM 724 O O . LEU A 1 93 ? -4.734 -11.609 -22.266 1 67.88 93 LEU A O 1
ATOM 728 N N . MET A 1 94 ? -5.199 -11.625 -20.031 1 66.38 94 MET A N 1
ATOM 729 C CA . MET A 1 94 ? -5.695 -12.992 -20.156 1 66.38 94 MET A CA 1
ATOM 730 C C . MET A 1 94 ? -7.195 -13.008 -20.422 1 66.38 94 MET A C 1
ATOM 732 O O . MET A 1 94 ? -7.781 -14.062 -20.641 1 66.38 94 MET A O 1
ATOM 736 N N . CYS A 1 95 ? -7.785 -11.805 -20.797 1 56.16 95 CYS A N 1
ATOM 737 C CA . CYS A 1 95 ? -9.094 -11.406 -21.312 1 56.16 95 CYS A CA 1
ATOM 738 C C . CYS A 1 95 ? -10.195 -12.266 -20.719 1 56.16 95 CYS A C 1
ATOM 740 O O . CYS A 1 95 ? -11.203 -12.539 -21.391 1 56.16 95 CYS A O 1
ATOM 742 N N . VAL A 1 96 ? -10.008 -12.93 -19.672 1 61.09 96 VAL A N 1
ATOM 743 C CA . VAL A 1 96 ? -11.18 -13.734 -19.359 1 61.09 96 VAL A CA 1
ATOM 744 C C . VAL A 1 96 ? -11.758 -13.312 -18.016 1 61.09 96 VAL A C 1
ATOM 746 O O . VAL A 1 96 ? -11.023 -13.219 -17.016 1 61.09 96 VAL A O 1
ATOM 749 N N . GLN A 1 97 ? -12.914 -12.805 -18.141 1 68.75 97 GLN A N 1
ATOM 750 C CA . GLN A 1 97 ? -13.703 -12.477 -16.953 1 68.75 97 GLN A CA 1
ATOM 751 C C . GLN A 1 97 ? -14.125 -13.742 -16.219 1 68.75 97 GLN A C 1
ATOM 753 O O . GLN A 1 97 ? -14.586 -14.711 -16.828 1 68.75 97 GLN A O 1
ATOM 758 N N . ILE A 1 98 ? -13.68 -13.859 -15.055 1 81.31 98 ILE A N 1
ATOM 759 C CA . ILE A 1 98 ? -14.102 -14.938 -14.164 1 81.31 98 ILE A CA 1
ATOM 760 C C . ILE A 1 98 ? -15.297 -14.492 -13.336 1 81.31 98 ILE A C 1
ATOM 762 O O . ILE A 1 98 ? -15.141 -13.875 -12.281 1 81.31 98 ILE A O 1
ATOM 766 N N . ASP A 1 99 ? -16.469 -14.758 -13.766 1 76.06 99 ASP A N 1
ATOM 767 C CA . ASP A 1 99 ? -17.656 -14.141 -13.188 1 76.06 99 ASP A CA 1
ATOM 768 C C . ASP A 1 99 ? -18.219 -14.992 -12.055 1 76.06 99 ASP A C 1
ATOM 770 O O . ASP A 1 99 ? -18.703 -14.461 -11.047 1 76.06 99 ASP A O 1
ATOM 774 N N . HIS A 1 100 ? -18.203 -16.281 -12.156 1 90.5 100 HIS A N 1
ATOM 775 C CA . HIS A 1 100 ? -18.781 -17.141 -11.133 1 90.5 100 HIS A CA 1
ATOM 776 C C . HIS A 1 100 ? -17.766 -17.516 -10.078 1 90.5 100 HIS A C 1
ATOM 778 O O . HIS A 1 100 ? -16.969 -18.438 -10.273 1 90.5 100 HIS A O 1
ATOM 784 N N . GLN A 1 101 ? -17.812 -16.781 -8.922 1 95 101 GLN A N 1
ATOM 785 C CA . GLN A 1 101 ? -16.844 -16.984 -7.844 1 95 101 GLN A CA 1
ATOM 786 C C . GLN A 1 101 ? -17.547 -17.328 -6.535 1 95 101 GLN A C 1
ATOM 788 O O . GLN A 1 101 ? -18.641 -16.828 -6.254 1 95 101 GLN A O 1
ATOM 793 N N . SER A 1 102 ? -16.984 -18.203 -5.809 1 97.12 102 SER A N 1
ATOM 794 C CA . SER A 1 102 ? -17.484 -18.609 -4.5 1 97.12 102 SER A CA 1
ATOM 795 C C . SER A 1 102 ? -16.359 -19.172 -3.631 1 97.12 102 SER A C 1
ATOM 797 O O . SER A 1 102 ? -15.391 -19.734 -4.145 1 97.12 102 SER A O 1
ATOM 799 N N . GLU A 1 103 ? -16.531 -19 -2.354 1 97.25 103 GLU A N 1
ATOM 800 C CA . GLU A 1 103 ? -15.594 -19.688 -1.457 1 97.25 103 GLU A CA 1
ATOM 801 C C . GLU A 1 103 ? -15.719 -21.203 -1.565 1 97.25 103 GLU A C 1
ATOM 803 O O . GLU A 1 103 ? -14.766 -21.922 -1.271 1 97.25 103 GLU A O 1
ATOM 808 N N . ASP A 1 104 ? -16.906 -21.672 -1.909 1 98.19 104 ASP A N 1
ATOM 809 C CA . ASP A 1 104 ? -17.062 -23.078 -2.25 1 98.19 104 ASP A CA 1
ATOM 810 C C . ASP A 1 104 ? -16.5 -23.375 -3.639 1 98.19 104 ASP A C 1
ATOM 812 O O . ASP A 1 104 ? -17.266 -23.578 -4.59 1 98.19 104 ASP A O 1
ATOM 816 N N . CYS A 1 105 ? -15.18 -23.469 -3.732 1 98.25 105 CYS A N 1
ATOM 817 C CA . CYS A 1 105 ? -14.523 -23.484 -5.035 1 98.25 105 CYS A CA 1
ATOM 818 C C . CYS A 1 105 ? -13.633 -24.703 -5.195 1 98.25 105 CYS A C 1
ATOM 820 O O . CYS A 1 105 ? -12.914 -24.828 -6.188 1 98.25 105 CYS A O 1
ATOM 822 N N . LEU A 1 106 ? -13.617 -25.703 -4.324 1 98.69 106 LEU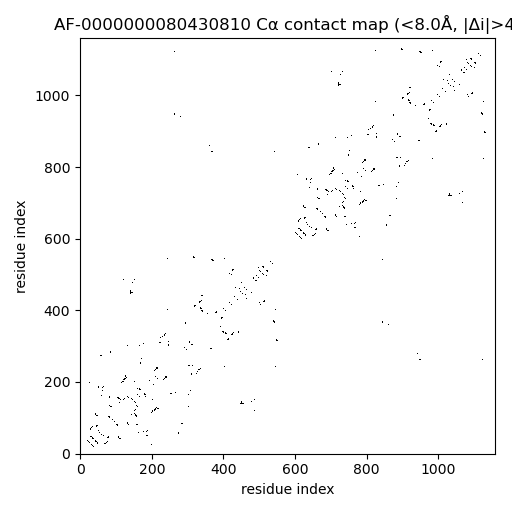 A N 1
ATOM 823 C CA . LEU A 1 106 ? -12.68 -26.812 -4.363 1 98.69 106 LEU A CA 1
ATOM 824 C C . LEU A 1 106 ? -13.219 -27.953 -5.223 1 98.69 106 LEU A C 1
ATOM 826 O O . LEU A 1 106 ? -13.648 -28.984 -4.699 1 98.69 106 LEU A O 1
ATOM 830 N N . TYR A 1 107 ? -13.07 -27.75 -6.5 1 98.69 107 TYR A N 1
ATOM 831 C CA . TYR A 1 107 ? -13.594 -28.688 -7.5 1 98.69 107 TYR A CA 1
ATOM 832 C C . TYR A 1 107 ? -12.555 -28.969 -8.578 1 98.69 107 TYR A C 1
ATOM 834 O O . TYR A 1 107 ? -11.656 -28.156 -8.812 1 98.69 107 TYR A O 1
ATOM 842 N N . LEU A 1 108 ? -12.602 -30.172 -9.203 1 98.38 108 LEU A N 1
ATOM 843 C CA . LEU A 1 108 ? -11.711 -30.484 -10.312 1 98.38 108 LEU A CA 1
ATOM 844 C C . LEU A 1 108 ? -12.508 -30.938 -11.531 1 98.38 108 LEU A C 1
ATOM 846 O O . LEU A 1 108 ? -13.719 -31.156 -11.438 1 98.38 108 LEU A O 1
ATOM 850 N N . ASN A 1 109 ? -11.883 -30.938 -12.695 1 98.62 109 ASN A N 1
ATOM 851 C CA . ASN A 1 109 ? -12.398 -31.375 -13.992 1 98.62 109 ASN A CA 1
ATOM 852 C C . ASN A 1 109 ? -11.523 -32.469 -14.602 1 98.62 109 ASN A C 1
ATOM 854 O O . ASN A 1 109 ? -10.312 -32.5 -14.391 1 98.62 109 ASN A O 1
ATOM 858 N N . ILE A 1 110 ? -12.203 -33.375 -15.367 1 98.75 110 ILE A N 1
ATOM 859 C CA . ILE A 1 110 ? -11.477 -34.438 -16 1 98.75 110 ILE A CA 1
ATOM 860 C C . ILE A 1 110 ? -11.898 -34.562 -17.469 1 98.75 110 ILE A C 1
ATOM 862 O O . ILE A 1 110 ? -13.094 -34.562 -17.781 1 98.75 110 ILE A O 1
ATOM 866 N N . TRP A 1 111 ? -10.969 -34.562 -18.359 1 98.56 111 TRP A N 1
ATOM 867 C CA . TRP A 1 111 ? -11.125 -34.969 -19.766 1 98.56 111 TRP A CA 1
ATOM 868 C C . TRP A 1 111 ? -10.422 -36.281 -20.047 1 98.56 111 TRP A C 1
ATOM 870 O O . TRP A 1 111 ? -9.234 -36.438 -19.766 1 98.56 111 TRP A O 1
ATOM 880 N N . THR A 1 112 ? -11.094 -37.25 -20.531 1 98.5 112 THR A N 1
ATOM 881 C CA . THR A 1 112 ? -10.531 -38.562 -20.844 1 98.5 112 THR A CA 1
ATOM 882 C C . THR A 1 112 ? -11.078 -39.094 -22.172 1 98.5 112 THR A C 1
ATOM 884 O O . THR A 1 112 ? -12.219 -38.812 -22.531 1 98.5 112 THR A O 1
ATOM 887 N N . PRO A 1 113 ? -10.219 -39.875 -22.906 1 97.25 113 PRO A N 1
ATOM 888 C CA . PRO A 1 113 ? -10.75 -40.5 -24.125 1 97.25 113 PRO A CA 1
ATOM 889 C C . PRO A 1 113 ? -11.922 -41.438 -23.828 1 97.25 113 PRO A C 1
ATOM 891 O O . PRO A 1 113 ? -12.898 -41.469 -24.594 1 97.25 113 PRO A O 1
ATOM 894 N N . ASP A 1 114 ? -11.844 -42.188 -22.859 1 93.81 114 ASP A N 1
ATOM 895 C CA . ASP A 1 114 ? -12.891 -43.062 -22.312 1 93.81 114 ASP A CA 1
ATOM 896 C C . ASP A 1 114 ? -12.562 -43.5 -20.891 1 93.81 114 ASP A C 1
ATOM 898 O O . ASP A 1 114 ? -11.516 -43.125 -20.344 1 93.81 114 ASP A O 1
ATOM 902 N N . THR A 1 115 ? -13.477 -44.25 -20.312 1 93.19 115 THR A N 1
ATOM 903 C CA . THR A 1 115 ? -13.297 -44.594 -18.906 1 93.19 115 THR A CA 1
ATOM 904 C C . THR A 1 115 ? -12.938 -46.062 -18.75 1 93.19 115 THR A C 1
ATOM 906 O O . THR A 1 115 ? -13.344 -46.719 -17.781 1 93.19 115 THR A O 1
ATOM 909 N N . VAL A 1 116 ? -12.234 -46.562 -19.688 1 93.88 116 VAL A N 1
ATOM 910 C CA . VAL A 1 116 ? -11.82 -47.969 -19.609 1 93.88 116 VAL A CA 1
ATOM 911 C C . VAL A 1 116 ? -10.609 -48.094 -18.703 1 93.88 116 VAL A C 1
ATOM 913 O O . VAL A 1 116 ? -9.5 -47.688 -19.062 1 93.88 116 VAL A O 1
ATOM 916 N N . LYS A 1 117 ? -10.766 -48.812 -17.594 1 92.88 117 LYS A N 1
ATOM 917 C CA . LYS A 1 117 ? -9.781 -48.875 -16.516 1 92.88 117 LYS A CA 1
ATOM 918 C C . LYS A 1 117 ? -8.492 -49.531 -16.984 1 92.88 117 LYS A C 1
ATOM 920 O O . LYS A 1 117 ? -7.398 -49.156 -16.578 1 92.88 117 LYS A O 1
ATOM 925 N N . SER A 1 118 ? -8.602 -50.469 -17.797 1 92.69 118 SER A N 1
ATOM 926 C CA . SER A 1 118 ? -7.457 -51.281 -18.203 1 92.69 118 SER A CA 1
ATOM 927 C C . SER A 1 118 ? -6.496 -50.5 -19.078 1 92.69 118 SER A C 1
ATOM 929 O O . SER A 1 118 ? -5.344 -50.875 -19.266 1 92.69 118 SER A O 1
ATOM 931 N N . LYS A 1 119 ? -6.902 -49.344 -19.547 1 95.5 119 LYS A N 1
ATOM 932 C CA . LYS A 1 119 ? -6.066 -48.531 -20.453 1 95.5 119 LYS A CA 1
ATOM 933 C C . LYS A 1 119 ? -4.891 -47.906 -19.703 1 95.5 119 LYS A C 1
ATOM 935 O O . LYS A 1 119 ? -3.82 -47.719 -20.266 1 95.5 119 LYS A O 1
ATOM 940 N N . LYS A 1 120 ? -5.031 -47.625 -18.375 1 97.75 120 LYS A N 1
ATOM 941 C CA . LYS A 1 120 ? -3.986 -47.062 -17.531 1 97.75 120 LYS A CA 1
ATOM 942 C C . LYS A 1 120 ? -3.27 -45.906 -18.234 1 97.75 120 LYS A C 1
ATOM 944 O O . LYS A 1 120 ? -2.043 -45.906 -18.359 1 97.75 120 LYS A O 1
ATOM 949 N N . ARG A 1 121 ? -4.004 -44.938 -18.609 1 98.5 121 ARG A N 1
ATOM 950 C CA . ARG A 1 121 ? -3.496 -43.812 -19.359 1 98.5 121 ARG A CA 1
ATOM 951 C C . ARG A 1 121 ? -2.67 -42.875 -18.484 1 98.5 121 ARG A C 1
ATOM 953 O O . ARG A 1 121 ? -2.93 -42.75 -17.281 1 98.5 121 ARG A O 1
ATOM 960 N N . PRO A 1 122 ? -1.606 -42.25 -19.109 1 98.69 122 PRO A N 1
ATOM 961 C CA . PRO A 1 122 ? -0.942 -41.188 -18.344 1 98.69 122 PRO A CA 1
ATOM 962 C C . PRO A 1 122 ? -1.896 -40.062 -17.938 1 98.69 122 PRO A C 1
ATOM 964 O O . PRO A 1 122 ? -2.842 -39.75 -18.656 1 98.69 122 PRO A O 1
ATOM 967 N N . VAL A 1 123 ? -1.665 -39.5 -16.75 1 98.88 123 VAL A N 1
ATOM 968 C CA . VAL A 1 123 ? -2.506 -38.438 -16.188 1 98.88 123 VAL A CA 1
ATOM 969 C C . VAL A 1 123 ? -1.707 -37.156 -16.078 1 98.88 123 VAL A C 1
ATOM 971 O O . VAL A 1 123 ? -0.591 -37.125 -15.562 1 98.88 123 VAL A O 1
ATOM 974 N N . ILE A 1 124 ? -2.197 -36.094 -16.625 1 98.88 124 ILE A N 1
ATOM 975 C CA . ILE A 1 124 ? -1.612 -34.781 -16.5 1 98.88 124 ILE A CA 1
ATOM 976 C C . ILE A 1 124 ? -2.514 -33.906 -15.633 1 98.88 124 ILE A C 1
ATOM 978 O O . ILE A 1 124 ? -3.689 -33.688 -15.945 1 98.88 124 ILE A O 1
ATOM 982 N N . VAL A 1 125 ? -2.01 -33.438 -14.539 1 98.94 125 VAL A N 1
ATOM 983 C CA . VAL A 1 125 ? -2.729 -32.562 -13.633 1 98.94 125 VAL A CA 1
ATOM 984 C C . VAL A 1 125 ? -2.217 -31.125 -13.797 1 98.94 125 VAL A C 1
ATOM 986 O O . VAL A 1 125 ? -1.049 -30.844 -13.523 1 98.94 125 VAL A O 1
ATOM 989 N N . TRP A 1 126 ? -3.105 -30.234 -14.133 1 98.62 126 TRP A N 1
ATOM 990 C CA . TRP A 1 126 ? -2.756 -28.859 -14.461 1 98.62 126 TRP A CA 1
ATOM 991 C C . TRP A 1 126 ? -2.887 -27.969 -13.234 1 98.62 126 TRP A C 1
ATOM 993 O O . TRP A 1 126 ? -3.93 -27.953 -12.578 1 98.62 126 TRP A O 1
ATOM 1003 N N . PHE A 1 127 ? -1.822 -27.266 -12.945 1 98.38 127 PHE A N 1
ATOM 1004 C CA . PHE A 1 127 ? -1.788 -26.203 -11.945 1 98.38 127 PHE A CA 1
ATOM 1005 C C . PHE A 1 127 ? -1.81 -24.828 -12.609 1 98.38 127 PHE A C 1
ATOM 1007 O O . PHE A 1 127 ? -0.809 -24.406 -13.188 1 98.38 127 PHE A O 1
ATOM 1014 N N . HIS A 1 128 ? -2.912 -24.141 -12.508 1 95.19 128 HIS A N 1
ATOM 1015 C CA . HIS A 1 128 ? -3.098 -22.922 -13.281 1 95.19 128 HIS A CA 1
ATOM 1016 C C . HIS A 1 128 ? -2.232 -21.781 -12.742 1 95.19 128 HIS A C 1
ATOM 1018 O O . HIS A 1 128 ? -1.89 -21.781 -11.555 1 95.19 128 HIS A O 1
ATOM 1024 N N . PRO A 1 129 ? -1.835 -20.844 -13.641 1 94.25 129 PRO A N 1
ATOM 1025 C CA . PRO A 1 129 ? -1.104 -19.641 -13.242 1 94.25 129 PRO A CA 1
ATOM 1026 C C . PRO A 1 129 ? -1.995 -18.609 -12.562 1 94.25 129 PRO A C 1
ATOM 1028 O O . PRO A 1 129 ? -3.168 -18.875 -12.297 1 94.25 129 PRO A O 1
ATOM 1031 N N . GLY A 1 130 ? -1.412 -17.422 -12.242 1 91.56 130 GLY A N 1
ATOM 1032 C CA . GLY A 1 130 ? -2.203 -16.344 -11.68 1 91.56 130 GLY A CA 1
ATOM 1033 C C . GLY A 1 130 ? -1.635 -15.805 -10.383 1 91.56 130 GLY A C 1
ATOM 1034 O O . GLY A 1 130 ? -2.361 -15.219 -9.57 1 91.56 130 GLY A O 1
ATOM 1035 N N . ALA A 1 131 ? -0.409 -16.047 -10.109 1 92.38 131 ALA A N 1
ATOM 1036 C CA . ALA A 1 131 ? 0.328 -15.5 -8.977 1 92.38 131 ALA A CA 1
ATOM 1037 C C . ALA A 1 131 ? -0.335 -15.875 -7.652 1 92.38 131 ALA A C 1
ATOM 1039 O O . ALA A 1 131 ? -0.232 -15.141 -6.668 1 92.38 131 ALA A O 1
ATOM 1040 N N . CYS A 1 132 ? -1.164 -16.922 -7.699 1 94.62 132 CYS A N 1
ATOM 1041 C CA . CYS A 1 132 ? -1.897 -17.406 -6.535 1 94.62 132 CYS A CA 1
ATOM 1042 C C . CYS A 1 132 ? -2.949 -16.406 -6.09 1 94.62 132 CYS A C 1
ATOM 1044 O O . CYS A 1 132 ? -3.457 -16.484 -4.973 1 94.62 132 CYS A O 1
ATOM 1046 N N . MET A 1 133 ? -3.27 -15.469 -6.949 1 92.88 133 MET A N 1
ATOM 1047 C CA . MET A 1 133 ? -4.25 -14.438 -6.629 1 92.88 133 MET A CA 1
ATOM 1048 C C . MET A 1 133 ? -5.398 -14.438 -7.633 1 92.88 133 MET A C 1
ATOM 1050 O O . MET A 1 133 ? -6.449 -13.852 -7.379 1 92.88 133 MET A O 1
ATOM 1054 N N . SER A 1 134 ? -5.156 -15.039 -8.719 1 91.12 134 SER A N 1
ATOM 1055 C CA . SER A 1 134 ? -6.172 -15.109 -9.766 1 91.12 134 SER A CA 1
ATOM 1056 C C . SER A 1 134 ? -6.07 -16.406 -10.555 1 91.12 134 SER A C 1
ATOM 1058 O O . SER A 1 134 ? -5.121 -17.172 -10.375 1 91.12 134 SER A O 1
ATOM 1060 N N . GLY A 1 135 ? -7.105 -16.656 -11.359 1 91.56 135 GLY A N 1
ATOM 1061 C CA . GLY A 1 135 ? -7.137 -17.844 -12.203 1 91.56 135 GLY A CA 1
ATOM 1062 C C . GLY A 1 135 ? -8.242 -18.812 -11.844 1 91.56 135 GLY A C 1
ATOM 1063 O O . GLY A 1 135 ? -8.828 -18.719 -10.758 1 91.56 135 GLY A O 1
ATOM 1064 N N . SER A 1 136 ? -8.5 -19.656 -12.812 1 93.19 136 SER A N 1
ATOM 1065 C CA . SER A 1 136 ? -9.547 -20.656 -12.641 1 93.19 136 SER A CA 1
ATOM 1066 C C . SER A 1 136 ? -9.406 -21.797 -13.641 1 93.19 136 SER A C 1
ATOM 1068 O O . SER A 1 136 ? -8.969 -21.578 -14.773 1 93.19 136 SER A O 1
ATOM 1070 N N . SER A 1 137 ? -9.82 -22.953 -13.211 1 92.5 137 SER A N 1
ATOM 1071 C CA . SER A 1 137 ? -9.836 -24.109 -14.086 1 92.5 137 SER A CA 1
ATOM 1072 C C . SER A 1 137 ? -10.961 -24.031 -15.109 1 92.5 137 SER A C 1
ATOM 1074 O O . SER A 1 137 ? -10.969 -24.781 -16.094 1 92.5 137 SER A O 1
ATOM 1076 N N . SER A 1 138 ? -11.852 -23.047 -14.945 1 90.81 138 SER A N 1
ATOM 1077 C CA . SER A 1 138 ? -13 -22.938 -15.844 1 90.81 138 SER A CA 1
ATOM 1078 C C . SER A 1 138 ? -12.68 -22.047 -17.031 1 90.81 138 SER A C 1
ATOM 1080 O O . SER A 1 138 ? -13.5 -21.891 -17.938 1 90.81 138 SER A O 1
ATOM 1082 N N . GLN A 1 139 ? -11.531 -21.469 -17.016 1 89.5 139 GLN A N 1
ATOM 1083 C CA . GLN A 1 139 ? -11.18 -20.625 -18.156 1 89.5 139 GLN A CA 1
ATOM 1084 C C . GLN A 1 139 ? -11.062 -21.453 -19.438 1 89.5 139 GLN A C 1
ATOM 1086 O O . GLN A 1 139 ? -10.391 -22.5 -19.453 1 89.5 139 GLN A O 1
ATOM 1091 N N . PRO A 1 140 ? -11.609 -21 -20.531 1 87.38 140 PRO A N 1
ATOM 1092 C CA . PRO A 1 140 ? -11.758 -21.844 -21.734 1 87.38 140 PRO A CA 1
ATOM 1093 C C . PRO A 1 140 ? -10.414 -22.219 -22.344 1 87.38 140 PRO A C 1
ATOM 1095 O O . PRO A 1 140 ? -10.297 -23.281 -22.969 1 87.38 140 PRO A O 1
ATOM 1098 N N . PHE A 1 141 ? -9.445 -21.469 -22.141 1 87.19 141 PHE A N 1
ATOM 1099 C CA . PHE A 1 141 ? -8.172 -21.766 -22.781 1 87.19 141 PHE A CA 1
ATOM 1100 C C . PHE A 1 141 ? -7.469 -22.922 -22.078 1 87.19 141 PHE A C 1
ATOM 1102 O O . PHE A 1 141 ? -6.484 -23.469 -22.578 1 87.19 141 PHE A O 1
ATOM 1109 N N . TRP A 1 142 ? -8.062 -23.438 -20.953 1 91.62 142 TRP A N 1
ATOM 1110 C CA . TRP A 1 142 ? -7.535 -24.625 -20.281 1 91.62 142 TRP A CA 1
ATOM 1111 C C . TRP A 1 142 ? -8.43 -25.828 -20.531 1 91.62 142 TRP A C 1
ATOM 1113 O O . TRP A 1 142 ? -8.383 -26.812 -19.781 1 91.62 142 TRP A O 1
ATOM 1123 N N . ASP A 1 143 ? -9.211 -25.734 -21.547 1 94.75 143 ASP A N 1
ATOM 1124 C CA . ASP A 1 143 ? -9.992 -26.891 -21.953 1 94.75 143 ASP A CA 1
ATOM 1125 C C . ASP A 1 143 ? -9.086 -28.062 -22.344 1 94.75 143 ASP A C 1
ATOM 1127 O O . ASP A 1 143 ? -8.195 -27.922 -23.172 1 94.75 143 ASP A O 1
ATOM 1131 N N . GLY A 1 144 ? -9.352 -29.266 -21.703 1 97.31 144 GLY A N 1
ATOM 1132 C CA . GLY A 1 144 ? -8.445 -30.391 -21.812 1 97.31 144 GLY A CA 1
ATOM 1133 C C . GLY A 1 144 ? -8.719 -31.25 -23.031 1 97.31 144 GLY A C 1
ATOM 1134 O O . GLY A 1 144 ? -8.023 -32.25 -23.281 1 97.31 144 GLY A O 1
ATOM 1135 N N . THR A 1 145 ? -9.633 -30.875 -23.906 1 97 145 THR A N 1
ATOM 1136 C CA . THR A 1 145 ? -10.109 -31.703 -25.016 1 97 145 THR A CA 1
ATOM 1137 C C . THR A 1 145 ? -8.984 -32 -25.984 1 97 145 THR A C 1
ATOM 1139 O O . THR A 1 145 ? -8.719 -33.156 -26.312 1 97 145 THR A O 1
ATOM 1142 N N . ASN A 1 146 ? -8.281 -31 -26.438 1 96.25 146 ASN A N 1
ATOM 1143 C CA . ASN A 1 146 ? -7.242 -31.188 -27.453 1 96.25 146 ASN A CA 1
ATOM 1144 C C . ASN A 1 146 ? -6.09 -32.031 -26.922 1 96.25 146 ASN A C 1
ATOM 1146 O O . ASN A 1 146 ? -5.508 -32.844 -27.656 1 96.25 146 ASN A O 1
ATOM 1150 N N . LEU A 1 147 ? -5.777 -31.906 -25.688 1 97.69 147 LEU A N 1
ATOM 1151 C CA . LEU A 1 147 ? -4.711 -32.719 -25.094 1 97.69 147 LEU A CA 1
ATOM 1152 C C . LEU A 1 147 ? -5.176 -34.156 -24.859 1 97.69 147 LEU A C 1
ATOM 1154 O O . LEU A 1 147 ? -4.43 -35.094 -25.109 1 97.69 147 LEU A O 1
ATOM 1158 N N . ALA A 1 148 ? -6.395 -34.281 -24.391 1 98 148 ALA A N 1
ATOM 1159 C CA . ALA A 1 148 ? -6.926 -35.594 -24.047 1 98 148 ALA A CA 1
ATOM 1160 C C . ALA A 1 148 ? -7.039 -36.5 -25.297 1 98 148 ALA A C 1
ATOM 1162 O O . ALA A 1 148 ? -6.918 -37.719 -25.203 1 98 148 ALA A O 1
ATOM 1163 N N . ARG A 1 149 ? -7.203 -35.906 -26.422 1 96.56 149 ARG A N 1
ATOM 1164 C CA . ARG A 1 149 ? -7.324 -36.656 -27.672 1 96.56 149 ARG A CA 1
ATOM 1165 C C . ARG A 1 149 ? -6.043 -37.406 -28 1 96.56 149 ARG A C 1
ATOM 1167 O O . ARG A 1 149 ? -6.043 -38.312 -28.828 1 96.56 149 ARG A O 1
ATOM 1174 N N . ASN A 1 150 ? -5.016 -37.094 -27.344 1 96.44 150 ASN A N 1
ATOM 1175 C CA . ASN A 1 150 ? -3.732 -37.75 -27.547 1 96.44 150 ASN A CA 1
ATOM 1176 C C . ASN A 1 150 ? -3.539 -38.906 -26.562 1 96.44 150 ASN A C 1
ATOM 1178 O O . ASN A 1 150 ? -2.418 -39.156 -26.109 1 96.44 150 ASN A O 1
ATOM 1182 N N . ASP A 1 151 ? -4.566 -39.469 -26.094 1 97.12 151 ASP A N 1
ATOM 1183 C CA . ASP A 1 151 ? -4.621 -40.656 -25.234 1 97.12 151 ASP A CA 1
ATOM 1184 C C . ASP A 1 151 ? -3.982 -40.406 -23.875 1 97.12 151 ASP A C 1
ATOM 1186 O O . ASP A 1 151 ? -3.129 -41.156 -23.422 1 97.12 151 ASP A O 1
ATOM 1190 N N . ALA A 1 152 ? -4.324 -39.344 -23.328 1 98.31 152 ALA A N 1
ATOM 1191 C CA . ALA A 1 152 ? -3.963 -38.938 -21.969 1 98.31 152 ALA A CA 1
ATOM 1192 C C . ALA A 1 152 ? -5.176 -38.375 -21.219 1 98.31 152 ALA A C 1
ATOM 1194 O O . ALA A 1 152 ? -6.148 -37.938 -21.844 1 98.31 152 ALA A O 1
ATOM 1195 N N . ILE A 1 153 ? -5.16 -38.469 -19.922 1 98.81 153 ILE A N 1
ATOM 1196 C CA . ILE A 1 153 ? -6.195 -37.844 -19.094 1 98.81 153 ILE A CA 1
ATOM 1197 C C . ILE A 1 153 ? -5.715 -36.5 -18.578 1 98.81 153 ILE A C 1
ATOM 1199 O O . ILE A 1 153 ? -4.586 -36.375 -18.094 1 98.81 153 ILE A O 1
ATOM 1203 N N . ILE A 1 154 ? -6.539 -35.5 -18.734 1 98.75 154 ILE A N 1
ATOM 1204 C CA . ILE A 1 154 ? -6.242 -34.156 -18.266 1 98.75 154 ILE A CA 1
ATOM 1205 C C . ILE A 1 154 ? -7.121 -33.812 -17.062 1 98.75 154 ILE A C 1
ATOM 1207 O O . ILE A 1 154 ? -8.336 -34.031 -17.109 1 98.75 154 ILE A O 1
ATOM 1211 N N . VAL A 1 155 ? -6.508 -33.375 -15.992 1 98.88 155 VAL A N 1
ATOM 1212 C CA . VAL A 1 155 ? -7.203 -32.938 -14.781 1 98.88 155 VAL A CA 1
ATOM 1213 C C . VAL A 1 155 ? -6.879 -31.469 -14.492 1 98.88 155 VAL A C 1
ATOM 1215 O O . VAL A 1 155 ? -5.719 -31.062 -14.57 1 98.88 155 VAL A O 1
ATOM 1218 N N . SER A 1 156 ? -7.816 -30.625 -14.297 1 98.31 156 SER A N 1
ATOM 1219 C CA . SER A 1 156 ? -7.648 -29.266 -13.781 1 98.31 156 SER A CA 1
ATOM 1220 C C . SER A 1 156 ? -8.453 -29.062 -12.508 1 98.31 156 SER A C 1
ATOM 1222 O O . SER A 1 156 ? -9.359 -29.844 -12.195 1 98.31 156 SER A O 1
ATOM 1224 N N . PHE A 1 157 ? -8.117 -28.047 -11.703 1 98.38 157 PHE A N 1
ATOM 1225 C CA . PHE A 1 157 ? -8.828 -27.844 -10.445 1 98.38 157 PHE A CA 1
ATOM 1226 C C . PHE A 1 157 ? -8.68 -26.406 -9.969 1 98.38 157 PHE A C 1
ATOM 1228 O O . PHE A 1 157 ? -7.855 -25.656 -10.492 1 98.38 157 PHE A O 1
ATOM 1235 N N . ASN A 1 158 ? -9.57 -26.031 -9.086 1 98 158 ASN A N 1
ATOM 1236 C CA . ASN A 1 158 ? -9.492 -24.75 -8.383 1 98 158 ASN A CA 1
ATOM 1237 C C . ASN A 1 158 ? -8.961 -24.938 -6.961 1 98 158 ASN A C 1
ATOM 1239 O O . ASN A 1 158 ? -8.984 -26.031 -6.418 1 98 158 ASN A O 1
ATOM 1243 N N . TYR A 1 159 ? -8.453 -23.938 -6.438 1 98.38 159 TYR A N 1
ATOM 1244 C CA . TYR A 1 159 ? -7.973 -23.875 -5.062 1 98.38 159 TYR A CA 1
ATOM 1245 C C . TYR A 1 159 ? -8.133 -22.469 -4.492 1 98.38 159 TYR A C 1
ATOM 1247 O O . TYR A 1 159 ? -8.422 -21.531 -5.23 1 98.38 159 TYR A O 1
ATOM 1255 N N . ARG A 1 160 ? -8.055 -22.312 -3.18 1 97.38 160 ARG A N 1
ATOM 1256 C CA . ARG A 1 160 ? -8.195 -21.016 -2.545 1 97.38 160 ARG A CA 1
ATOM 1257 C C . ARG A 1 160 ? -7.102 -20.047 -3.01 1 97.38 160 ARG A C 1
ATOM 1259 O O . ARG A 1 160 ? -5.938 -20.438 -3.121 1 97.38 160 ARG A O 1
ATOM 1266 N N . LEU A 1 161 ? -7.438 -18.766 -3.201 1 96.5 161 LEU A N 1
ATOM 1267 C CA . LEU A 1 161 ? -6.535 -17.75 -3.73 1 96.5 161 LEU A CA 1
ATOM 1268 C C . LEU A 1 161 ? -6.402 -16.594 -2.76 1 96.5 161 LEU A C 1
ATOM 1270 O O . LEU A 1 161 ? -7.168 -16.484 -1.799 1 96.5 161 LEU A O 1
ATOM 1274 N N . GLY A 1 162 ? -5.438 -15.789 -2.984 1 95.25 162 GLY A N 1
ATOM 1275 C CA . GLY A 1 162 ? -5.281 -14.539 -2.258 1 95.25 162 GLY A CA 1
ATOM 1276 C C . GLY A 1 162 ? -5.195 -14.727 -0.755 1 95.25 162 GLY A C 1
ATOM 1277 O O . GLY A 1 162 ? -4.598 -15.695 -0.281 1 95.25 162 GLY A O 1
ATOM 1278 N N . ALA A 1 163 ? -5.773 -13.859 -0.083 1 94.56 163 ALA A N 1
ATOM 1279 C CA . ALA A 1 163 ? -5.688 -13.844 1.375 1 94.56 163 ALA A CA 1
ATOM 1280 C C . ALA A 1 163 ? -6.375 -15.062 1.978 1 94.56 163 ALA A C 1
ATOM 1282 O O . ALA A 1 163 ? -5.969 -15.555 3.035 1 94.56 163 ALA A O 1
ATOM 1283 N N . LEU A 1 164 ? -7.359 -15.617 1.271 1 96.44 164 LEU A N 1
ATOM 1284 C CA . LEU A 1 164 ? -8.117 -16.766 1.779 1 96.44 164 LEU A CA 1
ATOM 1285 C C . LEU A 1 164 ? -7.277 -18.031 1.727 1 96.44 164 LEU A C 1
ATOM 1287 O O . LEU A 1 164 ? -7.551 -18.984 2.453 1 96.44 164 LEU A O 1
ATOM 1291 N N . GLY A 1 165 ? -6.219 -17.969 0.912 1 96.94 165 GLY A N 1
ATOM 1292 C CA . GLY A 1 165 ? -5.449 -19.203 0.73 1 96.94 165 GLY A CA 1
ATOM 1293 C C . GLY A 1 165 ? -4.02 -19.078 1.223 1 96.94 165 GLY A C 1
ATOM 1294 O O . GLY A 1 165 ? -3.35 -20.094 1.45 1 96.94 165 GLY A O 1
ATOM 1295 N N . TRP A 1 166 ? -3.553 -17.844 1.425 1 96.69 166 TRP A N 1
ATOM 1296 C CA . TRP A 1 166 ? -2.096 -17.766 1.477 1 96.69 166 TRP A CA 1
ATOM 1297 C C . TRP A 1 166 ? -1.642 -16.766 2.537 1 96.69 166 TRP A C 1
ATOM 1299 O O . TRP A 1 166 ? -0.452 -16.469 2.643 1 96.69 166 TRP A O 1
ATOM 1309 N N . MET A 1 167 ? -2.469 -16.25 3.381 1 94.75 167 MET A N 1
ATOM 1310 C CA . MET A 1 167 ? -2.098 -15.227 4.352 1 94.75 167 MET A CA 1
ATOM 1311 C C . MET A 1 167 ? -1.544 -15.859 5.625 1 94.75 167 MET A C 1
ATOM 1313 O O . MET A 1 167 ? -2.234 -16.641 6.289 1 94.75 167 MET A O 1
ATOM 1317 N N . SER A 1 168 ? -0.287 -15.516 5.973 1 94.19 168 SER A N 1
ATOM 1318 C CA . SER A 1 168 ? 0.336 -16.016 7.191 1 94.19 168 SER A CA 1
ATOM 1319 C C . SER A 1 168 ? -0.13 -15.227 8.414 1 94.19 168 SER A C 1
ATOM 1321 O O . SER A 1 168 ? 0.108 -14.023 8.508 1 94.19 168 SER A O 1
ATOM 1323 N N . MET A 1 169 ? -0.769 -15.867 9.344 1 92.31 169 MET A N 1
ATOM 1324 C CA . MET A 1 169 ? -1.258 -15.195 10.539 1 92.31 169 MET A CA 1
ATOM 1325 C C . MET A 1 169 ? -1.066 -16.078 11.773 1 92.31 169 MET A C 1
ATOM 1327 O O . MET A 1 169 ? -1.673 -15.828 12.812 1 92.31 169 MET A O 1
ATOM 1331 N N . ASP A 1 170 ? -0.269 -17.062 11.68 1 91.06 170 ASP A N 1
ATOM 1332 C CA . ASP A 1 170 ? -0.017 -17.969 12.789 1 91.06 170 ASP A CA 1
ATOM 1333 C C . ASP A 1 170 ? 0.677 -17.25 13.945 1 91.06 170 ASP A C 1
ATOM 1335 O O . ASP A 1 170 ? 0.495 -17.609 15.109 1 91.06 170 ASP A O 1
ATOM 1339 N N . HIS A 1 171 ? 1.51 -16.281 13.641 1 91.44 171 HIS A N 1
ATOM 1340 C CA . HIS A 1 171 ? 2.229 -15.516 14.648 1 91.44 171 HIS A CA 1
ATOM 1341 C C . HIS A 1 171 ? 1.283 -14.609 15.43 1 91.44 171 HIS A C 1
ATOM 1343 O O . HIS A 1 171 ? 1.629 -14.125 16.516 1 91.44 171 HIS A O 1
ATOM 1349 N N . LEU A 1 172 ? 0.122 -14.406 14.922 1 91.88 172 LEU A N 1
ATOM 1350 C CA . LEU A 1 172 ? -0.871 -13.562 15.586 1 91.88 172 LEU A CA 1
ATOM 1351 C C . LEU A 1 172 ? -1.772 -14.398 16.484 1 91.88 172 LEU A C 1
ATOM 1353 O O . LEU A 1 172 ? -2.293 -13.898 17.484 1 91.88 172 LEU A O 1
ATOM 1357 N N . SER A 1 173 ? -2.033 -15.586 16.109 1 91.56 173 SER A N 1
ATOM 1358 C CA . SER A 1 173 ? -2.871 -16.516 16.859 1 91.56 173 SER A CA 1
ATOM 1359 C C . SER A 1 173 ? -2.465 -17.953 16.625 1 91.56 173 SER A C 1
ATOM 1361 O O . SER A 1 173 ? -2.324 -18.391 15.477 1 91.56 173 SER A O 1
ATOM 1363 N N . SER A 1 174 ? -2.402 -18.719 17.656 1 88.06 174 SER A N 1
ATOM 1364 C CA . SER A 1 174 ? -2.039 -20.125 17.547 1 88.06 174 SER A CA 1
ATOM 1365 C C . SER A 1 174 ? -3.139 -20.922 16.859 1 88.06 174 SER A C 1
ATOM 1367 O O . SER A 1 174 ? -2.875 -21.984 16.297 1 88.06 174 SER A O 1
ATOM 1369 N N . ASP A 1 175 ? -4.328 -20.375 16.875 1 89.19 175 ASP A N 1
ATOM 1370 C CA . ASP A 1 175 ? -5.457 -21.062 16.25 1 89.19 175 ASP A CA 1
ATOM 1371 C C . ASP A 1 175 ? -5.348 -21.016 14.734 1 89.19 175 ASP A C 1
ATOM 1373 O O . ASP A 1 175 ? -6.062 -21.734 14.031 1 89.19 175 ASP A O 1
ATOM 1377 N N . LEU A 1 176 ? -4.41 -20.266 14.289 1 91.44 176 LEU A N 1
ATOM 1378 C CA . LEU A 1 176 ? -4.238 -20.125 12.844 1 91.44 176 LEU A CA 1
ATOM 1379 C C . LEU A 1 176 ? -2.957 -20.797 12.375 1 91.44 176 LEU A C 1
ATOM 1381 O O . LEU A 1 176 ? -2.432 -20.484 11.312 1 91.44 176 LEU A O 1
ATOM 1385 N N . LYS A 1 177 ? -2.547 -21.719 13.164 1 87.25 177 LYS A N 1
ATOM 1386 C CA . LYS A 1 177 ? -1.371 -22.5 12.789 1 87.25 177 LYS A CA 1
ATOM 1387 C C . LYS A 1 177 ? -1.598 -23.234 11.469 1 87.25 177 LYS A C 1
ATOM 1389 O O . LYS A 1 177 ? -2.617 -23.906 11.297 1 87.25 177 LYS A O 1
ATOM 1394 N N . GLY A 1 178 ? -0.646 -23.109 10.531 1 82.94 178 GLY A N 1
ATOM 1395 C CA . GLY A 1 178 ? -0.716 -23.781 9.25 1 82.94 178 GLY A CA 1
ATOM 1396 C C . GLY A 1 178 ? -1.572 -23.047 8.234 1 82.94 178 GLY A C 1
ATOM 1397 O O . GLY A 1 178 ? -1.696 -23.484 7.09 1 82.94 178 GLY A O 1
ATOM 1398 N N . SER A 1 179 ? -2.127 -21.875 8.617 1 85.56 179 SER A N 1
ATOM 1399 C CA . SER A 1 179 ? -3.053 -21.156 7.75 1 85.56 179 SER A CA 1
ATOM 1400 C C . SER A 1 179 ? -2.309 -20.406 6.648 1 85.56 179 SER A C 1
ATOM 1402 O O . SER A 1 179 ? -2.92 -19.953 5.68 1 85.56 179 SER A O 1
ATOM 1404 N N . GLY A 1 180 ? -1.021 -20.359 6.684 1 94.38 180 GLY A N 1
ATOM 1405 C CA . GLY A 1 180 ? -0.255 -19.562 5.742 1 94.38 180 GLY A CA 1
ATOM 1406 C C . GLY A 1 180 ? -0.16 -20.188 4.363 1 94.38 180 GLY A C 1
ATOM 1407 O O . GLY A 1 180 ? 0.24 -19.516 3.402 1 94.38 180 GLY A O 1
ATOM 1408 N N . ASN A 1 181 ? -0.529 -21.469 4.199 1 98 181 ASN A N 1
ATOM 1409 C CA . ASN A 1 181 ? -0.394 -22.188 2.93 1 98 181 ASN A CA 1
ATOM 1410 C C . ASN A 1 181 ? -1.608 -23.062 2.643 1 98 181 ASN A C 1
ATOM 1412 O O . ASN A 1 181 ? -1.463 -24.219 2.248 1 98 181 ASN A O 1
ATOM 1416 N N . LEU A 1 182 ? -2.785 -22.531 2.902 1 98 182 LEU A N 1
ATOM 1417 C CA . LEU A 1 182 ? -4.02 -23.281 2.705 1 98 182 LEU A CA 1
ATOM 1418 C C . LEU A 1 182 ? -4.223 -23.609 1.231 1 98 182 LEU A C 1
ATOM 1420 O O . LEU A 1 182 ? -4.723 -24.688 0.898 1 98 182 LEU A O 1
ATOM 1424 N N . GLY A 1 183 ? -3.875 -22.672 0.322 1 98.38 183 GLY A N 1
ATOM 1425 C CA . GLY A 1 183 ? -3.941 -22.969 -1.1 1 98.38 183 GLY A CA 1
ATOM 1426 C C . GLY A 1 183 ? -3.113 -24.172 -1.494 1 98.38 183 GLY A C 1
ATOM 1427 O O . GLY A 1 183 ? -3.516 -24.953 -2.359 1 98.38 183 GLY A O 1
ATOM 1428 N N . LEU A 1 184 ? -1.972 -24.312 -0.897 1 98.38 184 LEU A N 1
ATOM 1429 C CA . LEU A 1 184 ? -1.112 -25.453 -1.164 1 98.38 184 LEU A CA 1
ATOM 1430 C C . LEU A 1 184 ? -1.751 -26.734 -0.655 1 98.38 184 LEU A C 1
ATOM 1432 O O . LEU A 1 184 ? -1.674 -27.781 -1.314 1 98.38 184 LEU A O 1
ATOM 1436 N N . LEU A 1 185 ? -2.33 -26.688 0.514 1 98.31 185 LEU A N 1
ATOM 1437 C CA . LEU A 1 185 ? -3.004 -27.844 1.084 1 98.31 185 LEU A CA 1
ATOM 1438 C C . LEU A 1 185 ? -4.176 -28.281 0.209 1 98.31 185 LEU A C 1
ATOM 1440 O O . LEU A 1 185 ? -4.453 -29.469 0.083 1 98.31 185 LEU A O 1
ATOM 1444 N N . ASP A 1 186 ? -4.875 -27.281 -0.352 1 98.75 186 ASP A N 1
ATOM 1445 C CA . ASP A 1 186 ? -5.926 -27.609 -1.312 1 98.75 186 ASP A CA 1
ATOM 1446 C C . ASP A 1 186 ? -5.367 -28.406 -2.486 1 98.75 186 ASP A C 1
ATOM 1448 O O . ASP A 1 186 ? -5.957 -29.422 -2.9 1 98.75 186 ASP A O 1
ATOM 1452 N N . GLN A 1 187 ? -4.293 -28.016 -2.996 1 98.81 187 GLN A N 1
ATOM 1453 C CA . GLN A 1 187 ? -3.676 -28.656 -4.152 1 98.81 187 GLN A CA 1
ATOM 1454 C C . GLN A 1 187 ? -3.209 -30.078 -3.811 1 98.81 187 GLN A C 1
ATOM 1456 O O . GLN A 1 187 ? -3.369 -31 -4.613 1 98.81 187 GLN A O 1
ATOM 1461 N N . ILE A 1 188 ? -2.637 -30.25 -2.643 1 98.62 188 ILE A N 1
ATOM 1462 C CA . ILE A 1 188 ? -2.23 -31.562 -2.172 1 98.62 188 ILE A CA 1
ATOM 1463 C C . ILE A 1 188 ? -3.455 -32.469 -2.059 1 98.62 188 ILE A C 1
ATOM 1465 O O . ILE A 1 188 ? -3.414 -33.625 -2.469 1 98.62 188 ILE A O 1
ATOM 1469 N N . ALA A 1 189 ? -4.543 -31.906 -1.566 1 98.69 189 ALA A N 1
ATOM 1470 C CA . ALA A 1 189 ? -5.781 -32.656 -1.458 1 98.69 189 ALA A CA 1
ATOM 1471 C C . ALA A 1 189 ? -6.289 -33.094 -2.834 1 98.69 189 ALA A C 1
ATOM 1473 O O . ALA A 1 189 ? -6.797 -34.188 -3.002 1 98.69 189 ALA A O 1
ATOM 1474 N N . ALA A 1 190 ? -6.203 -32.219 -3.797 1 98.81 190 ALA A N 1
ATOM 1475 C CA . ALA A 1 190 ? -6.609 -32.562 -5.16 1 98.81 190 ALA A CA 1
ATOM 1476 C C . ALA A 1 190 ? -5.781 -33.719 -5.715 1 98.81 190 ALA A C 1
ATOM 1478 O O . ALA A 1 190 ? -6.32 -34.625 -6.352 1 98.81 190 ALA A O 1
ATOM 1479 N N . LEU A 1 191 ? -4.5 -33.656 -5.488 1 98.88 191 LEU A N 1
ATOM 1480 C CA . LEU A 1 191 ? -3.615 -34.719 -5.961 1 98.88 191 LEU A CA 1
ATOM 1481 C C . LEU A 1 191 ? -3.928 -36.062 -5.266 1 98.88 191 LEU A C 1
ATOM 1483 O O . LEU A 1 191 ? -3.869 -37.125 -5.887 1 98.88 191 LEU A O 1
ATOM 1487 N N . LYS A 1 192 ? -4.18 -35.969 -4.004 1 98.75 192 LYS A N 1
ATOM 1488 C CA . LYS A 1 192 ? -4.578 -37.188 -3.289 1 98.75 192 LYS A CA 1
ATOM 1489 C C . LYS A 1 192 ? -5.871 -37.75 -3.861 1 98.75 192 LYS A C 1
ATOM 1491 O O . LYS A 1 192 ? -6.012 -38.969 -3.984 1 98.75 192 LYS A O 1
ATOM 1496 N N . TRP A 1 193 ? -6.797 -36.906 -4.148 1 98.75 193 TRP A N 1
ATOM 1497 C CA . TRP A 1 193 ? -8.023 -37.344 -4.805 1 98.75 193 TRP A CA 1
ATOM 1498 C C . TRP A 1 193 ? -7.707 -38.062 -6.113 1 98.75 193 TRP A C 1
ATOM 1500 O O . TRP A 1 193 ? -8.297 -39.125 -6.414 1 98.75 193 TRP A O 1
ATOM 1510 N N . VAL A 1 194 ? -6.828 -37.5 -6.926 1 98.81 194 VAL A N 1
ATOM 1511 C CA . VAL A 1 194 ? -6.418 -38.125 -8.188 1 98.81 194 VAL A CA 1
ATOM 1512 C C . VAL A 1 194 ? -5.832 -39.5 -7.941 1 98.81 194 VAL A C 1
ATOM 1514 O O . VAL A 1 194 ? -6.199 -40.469 -8.609 1 98.81 194 VAL A O 1
ATOM 1517 N N . GLN A 1 195 ? -4.992 -39.656 -7.008 1 98.25 195 GLN A N 1
ATOM 1518 C CA . GLN A 1 195 ? -4.379 -40.938 -6.672 1 98.25 195 GLN A CA 1
ATOM 1519 C C . GLN A 1 195 ? -5.434 -41.969 -6.332 1 98.25 195 GLN A C 1
ATOM 1521 O O . GLN A 1 195 ? -5.324 -43.125 -6.738 1 98.25 195 GLN A O 1
ATOM 1526 N N . ASN A 1 196 ? -6.426 -41.531 -5.684 1 98.12 196 ASN A N 1
ATOM 1527 C CA . ASN A 1 196 ? -7.41 -42.469 -5.133 1 98.12 196 ASN A CA 1
ATOM 1528 C C . ASN A 1 196 ? -8.477 -42.844 -6.16 1 98.12 196 ASN A C 1
ATOM 1530 O O . ASN A 1 196 ? -9.086 -43.906 -6.07 1 98.12 196 ASN A O 1
ATOM 1534 N N . ASN A 1 197 ? -8.641 -41.938 -7.191 1 98.62 197 ASN A N 1
ATOM 1535 C CA . ASN A 1 197 ? -9.875 -42.125 -7.949 1 98.62 197 ASN A CA 1
ATOM 1536 C C . ASN A 1 197 ? -9.602 -42.188 -9.453 1 98.62 197 ASN A C 1
ATOM 1538 O O . ASN A 1 197 ? -10.461 -42.656 -10.219 1 98.62 197 ASN A O 1
ATOM 1542 N N . ILE A 1 198 ? -8.445 -41.875 -9.938 1 98.69 198 ILE A N 1
ATOM 1543 C CA . ILE A 1 198 ? -8.258 -41.562 -11.359 1 98.69 198 ILE A CA 1
ATOM 1544 C C . ILE A 1 198 ? -8.344 -42.875 -12.164 1 98.69 198 ILE A C 1
ATOM 1546 O O . ILE A 1 198 ? -8.609 -42.844 -13.367 1 98.69 198 ILE A O 1
ATOM 1550 N N . ALA A 1 199 ? -8.086 -44 -11.516 1 98.5 199 ALA A N 1
ATOM 1551 C CA . ALA A 1 199 ? -8.188 -45.281 -12.188 1 98.5 199 ALA A CA 1
ATOM 1552 C C . ALA A 1 199 ? -9.594 -45.531 -12.727 1 98.5 199 ALA A C 1
ATOM 1554 O O . ALA A 1 199 ? -9.766 -46.156 -13.773 1 98.5 199 ALA A O 1
ATOM 1555 N N . GLU A 1 200 ? -10.609 -45.031 -12.055 1 98.25 200 GLU A N 1
ATOM 1556 C CA . GLU A 1 200 ? -12 -45.188 -12.469 1 98.25 200 GLU A CA 1
ATOM 1557 C C . GLU A 1 200 ? -12.266 -44.469 -13.781 1 98.25 200 GLU A C 1
ATOM 1559 O O . GLU A 1 200 ? -13.25 -44.75 -14.469 1 98.25 200 GLU A O 1
ATOM 1564 N N . PHE A 1 201 ? -11.422 -43.594 -14.172 1 98.5 201 PHE A N 1
ATOM 1565 C CA . PHE A 1 201 ? -11.57 -42.812 -15.391 1 98.5 201 PHE A CA 1
ATOM 1566 C C . PHE A 1 201 ? -10.641 -43.312 -16.484 1 98.5 201 PHE A C 1
ATOM 1568 O O . PHE A 1 201 ? -10.539 -42.719 -17.547 1 98.5 201 PHE A O 1
ATOM 1575 N N . GLY A 1 202 ? -9.891 -44.344 -16.156 1 98.25 202 GLY A N 1
ATOM 1576 C CA . GLY A 1 202 ? -8.969 -44.969 -17.109 1 98.25 202 GLY A CA 1
ATOM 1577 C C . GLY A 1 202 ? -7.539 -44.5 -16.938 1 98.25 202 GLY A C 1
ATOM 1578 O O . GLY A 1 202 ? -6.676 -44.781 -17.766 1 98.25 202 GLY A O 1
ATOM 1579 N N . GLY A 1 203 ? -7.312 -43.781 -15.883 1 98.62 203 GLY A N 1
ATOM 1580 C CA . GLY A 1 203 ? -5.984 -43.25 -15.648 1 98.62 203 GLY A CA 1
ATOM 1581 C C . GLY A 1 203 ? -5.105 -44.156 -14.812 1 98.62 203 GLY A C 1
ATOM 1582 O O . GLY A 1 203 ? -5.609 -45.031 -14.086 1 98.62 203 GLY A O 1
ATOM 1583 N N . ASP A 1 204 ? -3.795 -43.969 -14.891 1 98.69 204 ASP A N 1
ATOM 1584 C CA . ASP A 1 204 ? -2.803 -44.688 -14.094 1 98.69 204 ASP A CA 1
ATOM 1585 C C . ASP A 1 204 ? -2.303 -43.844 -12.938 1 98.69 204 ASP A C 1
ATOM 1587 O O . ASP A 1 204 ? -1.56 -42.875 -13.148 1 98.69 204 ASP A O 1
ATOM 1591 N N . PRO A 1 205 ? -2.68 -44.156 -11.688 1 98.25 205 PRO A N 1
ATOM 1592 C CA . PRO A 1 205 ? -2.215 -43.344 -10.555 1 98.25 205 PRO A CA 1
ATOM 1593 C C . PRO A 1 205 ? -0.697 -43.406 -10.391 1 98.25 205 PRO A C 1
ATOM 1595 O O . PRO A 1 205 ? -0.132 -42.594 -9.648 1 98.25 205 PRO A O 1
ATOM 1598 N N . ASN A 1 206 ? 0.019 -44.312 -11.078 1 97.94 206 ASN A N 1
ATOM 1599 C CA . ASN A 1 206 ? 1.471 -44.406 -10.984 1 97.94 206 ASN A CA 1
ATOM 1600 C C . ASN A 1 206 ? 2.16 -43.719 -12.164 1 97.94 206 ASN A C 1
ATOM 1602 O O . ASN A 1 206 ? 3.361 -43.906 -12.375 1 97.94 206 ASN A O 1
ATOM 1606 N N . ASN A 1 207 ? 1.445 -43.031 -12.938 1 98.56 207 ASN A N 1
ATOM 1607 C CA . ASN A 1 207 ? 1.948 -42.25 -14.055 1 98.56 207 ASN A CA 1
ATOM 1608 C C . ASN A 1 207 ? 1.265 -40.875 -14.133 1 98.56 207 ASN A C 1
ATOM 1610 O O . ASN A 1 207 ? 0.596 -40.562 -15.117 1 98.56 207 ASN A O 1
ATOM 1614 N N . VAL A 1 208 ? 1.48 -40.125 -13.07 1 98.88 208 VAL A N 1
ATOM 1615 C CA . VAL A 1 208 ? 0.889 -38.781 -12.938 1 98.88 208 VAL A CA 1
ATOM 1616 C C . VAL A 1 208 ? 1.951 -37.719 -13.18 1 98.88 208 VAL A C 1
ATOM 1618 O O . VAL A 1 208 ? 3.045 -37.781 -12.609 1 98.88 208 VAL A O 1
ATOM 1621 N N . THR A 1 209 ? 1.697 -36.781 -14.109 1 98.88 209 THR A N 1
ATOM 1622 C CA . THR A 1 209 ? 2.531 -35.625 -14.383 1 98.88 209 THR A CA 1
ATOM 1623 C C . THR A 1 209 ? 1.879 -34.344 -13.852 1 98.88 209 THR A C 1
ATOM 1625 O O . THR A 1 209 ? 0.756 -34 -14.234 1 98.88 209 THR A O 1
ATOM 1628 N N . ALA A 1 210 ? 2.557 -33.719 -12.922 1 98.88 210 ALA A N 1
ATOM 1629 C CA . ALA A 1 210 ? 2.143 -32.375 -12.523 1 98.88 210 ALA A CA 1
ATOM 1630 C C . ALA A 1 210 ? 2.656 -31.328 -13.516 1 98.88 210 ALA A C 1
ATOM 1632 O O . ALA A 1 210 ? 3.861 -31.234 -13.758 1 98.88 210 ALA A O 1
ATOM 1633 N N . PHE A 1 211 ? 1.771 -30.578 -14.102 1 98.81 211 PHE A N 1
ATOM 1634 C CA . PHE A 1 211 ? 2.051 -29.594 -15.148 1 98.81 211 PHE A CA 1
ATOM 1635 C C . PHE A 1 211 ? 1.595 -28.203 -14.719 1 98.81 211 PHE A C 1
ATOM 1637 O O . PHE A 1 211 ? 0.407 -27.984 -14.469 1 98.81 211 PHE A O 1
ATOM 1644 N N . GLY A 1 212 ? 2.52 -27.266 -14.562 1 98.38 212 GLY A N 1
ATOM 1645 C CA . GLY A 1 212 ? 2.16 -25.938 -14.117 1 98.38 212 GLY A CA 1
ATOM 1646 C C . GLY A 1 212 ? 2.941 -24.844 -14.82 1 98.38 212 GLY A C 1
ATOM 1647 O O . GLY A 1 212 ? 4.02 -25.094 -15.359 1 98.38 212 GLY A O 1
ATOM 1648 N N . SER A 1 213 ? 2.367 -23.688 -14.844 1 97.12 213 SER A N 1
ATOM 1649 C CA . SER A 1 213 ? 3 -22.469 -15.367 1 97.12 213 SER A CA 1
ATOM 1650 C C . SER A 1 213 ? 2.982 -21.344 -14.328 1 97.12 213 SER A C 1
ATOM 1652 O O . SER A 1 213 ? 2.016 -21.203 -13.578 1 97.12 213 SER A O 1
ATOM 1654 N N . SER A 1 214 ? 4.105 -20.578 -14.352 1 96.5 214 SER A N 1
ATOM 1655 C CA . SER A 1 214 ? 4.188 -19.438 -13.438 1 96.5 214 SER A CA 1
ATOM 1656 C C . SER A 1 214 ? 3.875 -19.859 -12 1 96.5 214 SER A C 1
ATOM 1658 O O . SER A 1 214 ? 4.516 -20.766 -11.461 1 96.5 214 SER A O 1
ATOM 1660 N N . ALA A 1 215 ? 2.801 -19.328 -11.391 1 96.25 215 ALA A N 1
ATOM 1661 C CA . ALA A 1 215 ? 2.43 -19.703 -10.031 1 96.25 215 ALA A CA 1
ATOM 1662 C C . ALA A 1 215 ? 2.145 -21.188 -9.922 1 96.25 215 ALA A C 1
ATOM 1664 O O . ALA A 1 215 ? 2.42 -21.812 -8.891 1 96.25 215 ALA A O 1
ATOM 1665 N N . GLY A 1 216 ? 1.585 -21.781 -10.977 1 97.94 216 GLY A N 1
ATOM 1666 C CA . GLY A 1 216 ? 1.365 -23.219 -10.977 1 97.94 216 GLY A CA 1
ATOM 1667 C C . GLY A 1 216 ? 2.646 -24.016 -10.828 1 97.94 216 GLY A C 1
ATOM 1668 O O . GLY A 1 216 ? 2.682 -25.016 -10.102 1 97.94 216 GLY A O 1
ATOM 1669 N N . SER A 1 217 ? 3.688 -23.547 -11.469 1 98.62 217 SER A N 1
ATOM 1670 C CA . SER A 1 217 ? 4.984 -24.219 -11.352 1 98.62 217 SER A CA 1
ATOM 1671 C C . SER A 1 217 ? 5.535 -24.109 -9.938 1 98.62 217 SER A C 1
ATOM 1673 O O . SER A 1 217 ? 6.062 -25.078 -9.398 1 98.62 217 SER A O 1
ATOM 1675 N N . ILE A 1 218 ? 5.363 -22.984 -9.375 1 98 218 ILE A N 1
ATOM 1676 C CA . ILE A 1 218 ? 5.895 -22.75 -8.039 1 98 218 ILE A CA 1
ATOM 1677 C C . ILE A 1 218 ? 5.125 -23.578 -7.023 1 98 218 ILE A C 1
ATOM 1679 O O . ILE A 1 218 ? 5.699 -24.047 -6.039 1 98 218 ILE A O 1
ATOM 1683 N N . CYS A 1 219 ? 3.891 -23.766 -7.262 1 98.62 219 CYS A N 1
ATOM 1684 C CA . CYS A 1 219 ? 3.084 -24.609 -6.383 1 98.62 219 CYS A CA 1
ATOM 1685 C C . CYS A 1 219 ? 3.545 -26.062 -6.438 1 98.62 219 CYS A C 1
ATOM 1687 O O . CYS A 1 219 ? 3.68 -26.703 -5.402 1 98.62 219 CYS A O 1
ATOM 1689 N N . ILE A 1 220 ? 3.836 -26.562 -7.594 1 98.88 220 ILE A N 1
ATOM 1690 C CA . ILE A 1 220 ? 4.336 -27.922 -7.754 1 98.88 220 ILE A CA 1
ATOM 1691 C C . ILE A 1 220 ? 5.656 -28.078 -6.996 1 98.88 220 ILE A C 1
ATOM 1693 O O . ILE A 1 220 ? 5.84 -29.047 -6.246 1 98.88 220 ILE A O 1
ATOM 1697 N N . MET A 1 221 ? 6.5 -27.094 -7.215 1 98.81 221 MET A N 1
ATOM 1698 C CA . MET A 1 221 ? 7.789 -27.109 -6.531 1 98.81 221 MET A CA 1
ATOM 1699 C C . MET A 1 221 ? 7.605 -27.062 -5.02 1 98.81 221 MET A C 1
ATOM 1701 O O . MET A 1 221 ? 8.328 -27.719 -4.273 1 98.81 221 MET A O 1
ATOM 1705 N N . SER A 1 222 ? 6.664 -26.297 -4.598 1 98.69 222 SER A N 1
ATOM 1706 C CA . SER A 1 222 ? 6.359 -26.203 -3.174 1 98.69 222 SER A CA 1
ATOM 1707 C C . SER A 1 222 ? 5.832 -27.516 -2.625 1 98.69 222 SER A C 1
ATOM 1709 O O . SER A 1 222 ? 6.172 -27.906 -1.506 1 98.69 222 SER A O 1
ATOM 1711 N N . ILE A 1 223 ? 5.004 -28.219 -3.344 1 98.69 223 ILE A N 1
ATOM 1712 C CA . ILE A 1 223 ? 4.461 -29.5 -2.928 1 98.69 223 ILE A CA 1
ATOM 1713 C C . ILE A 1 223 ? 5.598 -30.5 -2.725 1 98.69 223 ILE A C 1
ATOM 1715 O O . ILE A 1 223 ? 5.582 -31.281 -1.771 1 98.69 223 ILE A O 1
ATOM 1719 N N . ILE A 1 224 ? 6.598 -30.453 -3.559 1 98.69 224 ILE A N 1
ATOM 1720 C CA . ILE A 1 224 ? 7.746 -31.344 -3.451 1 98.69 224 ILE A CA 1
ATOM 1721 C C . ILE A 1 224 ? 8.414 -31.172 -2.088 1 98.69 224 ILE A C 1
ATOM 1723 O O . ILE A 1 224 ? 8.883 -32.125 -1.49 1 98.69 224 ILE A O 1
ATOM 1727 N N . LEU A 1 225 ? 8.414 -29.938 -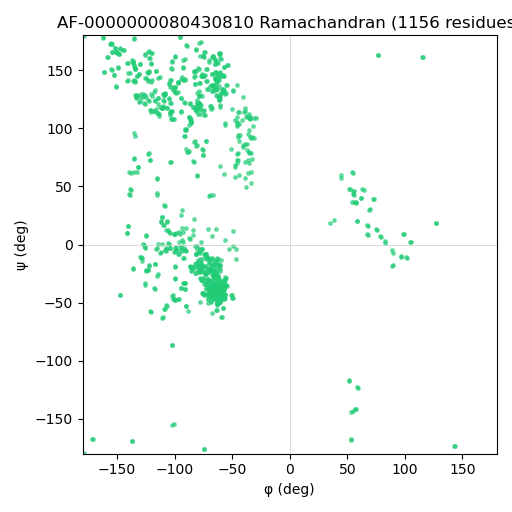1.578 1 98 225 LEU A N 1
ATOM 1728 C CA . LEU A 1 225 ? 9.094 -29.656 -0.324 1 98 225 LEU A CA 1
ATOM 1729 C C . LEU A 1 225 ? 8.195 -29.938 0.87 1 98 225 LEU A C 1
ATOM 1731 O O . LEU A 1 225 ? 8.672 -30.047 2.004 1 98 225 LEU A O 1
ATOM 1735 N N . ALA A 1 226 ? 6.914 -29.984 0.639 1 97.31 226 ALA A N 1
ATOM 1736 C CA . ALA A 1 226 ? 5.98 -30.281 1.723 1 97.31 226 ALA A CA 1
ATOM 1737 C C . ALA A 1 226 ? 6.102 -31.734 2.172 1 97.31 226 ALA A C 1
ATOM 1739 O O . ALA A 1 226 ? 6.5 -32.594 1.391 1 97.31 226 ALA A O 1
ATOM 1740 N N . GLU A 1 227 ? 5.688 -32.031 3.404 1 94.69 227 GLU A N 1
ATOM 1741 C CA . GLU A 1 227 ? 5.816 -33.375 3.961 1 94.69 227 GLU A CA 1
ATOM 1742 C C . GLU A 1 227 ? 4.762 -34.312 3.385 1 94.69 227 GLU A C 1
ATOM 1744 O O . GLU A 1 227 ? 3.637 -33.906 3.105 1 94.69 227 GLU A O 1
ATOM 1749 N N . ASN A 1 228 ? 5.172 -35.531 3.213 1 95.06 228 ASN A N 1
ATOM 1750 C CA . ASN A 1 228 ? 4.285 -36.656 2.867 1 95.06 228 ASN A CA 1
ATOM 1751 C C . ASN A 1 228 ? 3.607 -36.438 1.52 1 95.06 228 ASN A C 1
ATOM 1753 O O . ASN A 1 228 ? 2.4 -36.625 1.384 1 95.06 228 ASN A O 1
ATOM 1757 N N . THR A 1 229 ? 4.363 -35.906 0.55 1 97.94 229 THR A N 1
ATOM 1758 C CA . THR A 1 229 ? 3.764 -35.625 -0.753 1 97.94 229 THR A CA 1
ATOM 1759 C C . THR A 1 229 ? 4.406 -36.5 -1.832 1 97.94 229 THR A C 1
ATOM 1761 O O . THR A 1 229 ? 3.947 -36.531 -2.977 1 97.94 229 THR A O 1
ATOM 1764 N N . ALA A 1 230 ? 5.434 -37.312 -1.433 1 97.25 230 ALA A N 1
ATOM 1765 C CA . ALA A 1 230 ? 6.059 -38.188 -2.396 1 97.25 230 ALA A CA 1
ATOM 1766 C C . ALA A 1 230 ? 5.059 -39.219 -2.908 1 97.25 230 ALA A C 1
ATOM 1768 O O . ALA A 1 230 ? 4.266 -39.781 -2.137 1 97.25 230 ALA A O 1
ATOM 1769 N N . GLY A 1 231 ? 5.117 -39.438 -4.211 1 97.06 231 GLY A N 1
ATOM 1770 C CA . GLY A 1 231 ? 4.242 -40.438 -4.809 1 97.06 231 GLY A CA 1
ATOM 1771 C C . GLY A 1 231 ? 2.98 -39.844 -5.406 1 97.06 231 GLY A C 1
ATOM 1772 O O . GLY A 1 231 ? 2.283 -40.5 -6.18 1 97.06 231 GLY A O 1
ATOM 1773 N N . LEU A 1 232 ? 2.717 -38.531 -5.137 1 98.38 232 LEU A N 1
ATOM 1774 C CA . LEU A 1 232 ? 1.514 -37.906 -5.668 1 98.38 232 LEU A CA 1
ATOM 1775 C C . LEU A 1 232 ? 1.652 -37.656 -7.164 1 98.38 232 LEU A C 1
ATOM 1777 O O . LEU A 1 232 ? 0.65 -37.5 -7.867 1 98.38 232 LEU A O 1
ATOM 1781 N N . PHE A 1 233 ? 2.83 -37.531 -7.645 1 98.62 233 PHE A N 1
ATOM 1782 C CA . PHE A 1 233 ? 3.156 -37.438 -9.062 1 98.62 233 PHE A CA 1
ATOM 1783 C C . PHE A 1 233 ? 4.547 -38 -9.336 1 98.62 233 PHE A C 1
ATOM 1785 O O . PHE A 1 233 ? 5.34 -38.188 -8.406 1 98.62 233 PHE A O 1
ATOM 1792 N N . HIS A 1 234 ? 4.848 -38.25 -10.609 1 98.31 234 HIS A N 1
ATOM 1793 C CA . HIS A 1 234 ? 6.055 -38.969 -11.008 1 98.31 234 HIS A CA 1
ATOM 1794 C C . HIS A 1 234 ? 6.875 -38.156 -12 1 98.31 234 HIS A C 1
ATOM 1796 O O . HIS A 1 234 ? 8.062 -38.406 -12.203 1 98.31 234 HIS A O 1
ATOM 1802 N N . LYS A 1 235 ? 6.266 -37.281 -12.641 1 98.81 235 LYS A N 1
ATOM 1803 C CA . LYS A 1 235 ? 6.871 -36.344 -13.586 1 98.81 235 LYS A CA 1
ATOM 1804 C C . LYS A 1 235 ? 6.352 -34.906 -13.367 1 98.81 235 LYS A C 1
ATOM 1806 O O . LYS A 1 235 ? 5.254 -34.719 -12.844 1 98.81 235 LYS A O 1
ATOM 1811 N N . ILE A 1 236 ? 7.211 -33.906 -13.695 1 98.88 236 ILE A N 1
ATOM 1812 C CA . ILE A 1 236 ? 6.746 -32.531 -13.57 1 98.88 236 ILE A CA 1
ATOM 1813 C C . ILE A 1 236 ? 7.137 -31.75 -14.82 1 98.88 236 ILE A C 1
ATOM 1815 O O . ILE A 1 236 ? 8.195 -31.984 -15.406 1 98.88 236 ILE A O 1
ATOM 1819 N N . VAL A 1 237 ? 6.293 -30.922 -15.273 1 98.88 237 VAL A N 1
ATOM 1820 C CA . VAL A 1 237 ? 6.52 -29.906 -16.297 1 98.88 237 VAL A CA 1
ATOM 1821 C C . VAL A 1 237 ? 6.371 -28.516 -15.688 1 98.88 237 VAL A C 1
ATOM 1823 O O . VAL A 1 237 ? 5.281 -28.141 -15.258 1 98.88 237 VAL A O 1
ATOM 1826 N N . LEU A 1 238 ? 7.445 -27.781 -15.625 1 98.88 238 LEU A N 1
ATOM 1827 C CA . LEU A 1 238 ? 7.48 -26.453 -15.016 1 98.88 238 LEU A CA 1
ATOM 1828 C C . LEU A 1 238 ? 7.742 -25.391 -16.062 1 98.88 238 LEU A C 1
ATOM 1830 O O . LEU A 1 238 ? 8.844 -25.281 -16.609 1 98.88 238 LEU A O 1
ATOM 1834 N N . GLN A 1 239 ? 6.73 -24.562 -16.312 1 98.69 239 GLN A N 1
ATOM 1835 C CA . GLN A 1 239 ? 6.898 -23.469 -17.266 1 98.69 239 GLN A CA 1
ATOM 1836 C C . GLN A 1 239 ? 7.078 -22.141 -16.547 1 98.69 239 GLN A C 1
ATOM 1838 O O . GLN A 1 239 ? 6.152 -21.641 -15.898 1 98.69 239 GLN A O 1
ATOM 1843 N N . SER A 1 240 ? 8.219 -21.547 -16.656 1 98.44 240 SER A N 1
ATOM 1844 C CA . SER A 1 240 ? 8.555 -20.219 -16.156 1 98.44 240 SER A CA 1
ATOM 1845 C C . SER A 1 240 ? 8.258 -20.109 -14.664 1 98.44 240 SER A C 1
ATOM 1847 O O . SER A 1 240 ? 7.492 -19.234 -14.242 1 98.44 240 SER A O 1
ATOM 1849 N N . PRO A 1 241 ? 8.898 -20.891 -13.828 1 98.38 241 PRO A N 1
ATOM 1850 C CA . PRO A 1 241 ? 8.656 -20.828 -12.383 1 98.38 241 PRO A CA 1
ATOM 1851 C C . PRO A 1 241 ? 9.273 -19.594 -11.734 1 98.38 241 PRO A C 1
ATOM 1853 O O . PRO A 1 241 ? 10.492 -19.484 -11.641 1 98.38 241 PRO A O 1
ATOM 1856 N N . PRO A 1 242 ? 8.484 -18.672 -11.266 1 97.69 242 PRO A N 1
ATOM 1857 C CA . PRO A 1 242 ? 9.023 -17.547 -10.508 1 97.69 242 PRO A CA 1
ATOM 1858 C C . PRO A 1 242 ? 9.297 -17.891 -9.047 1 97.69 242 PRO A C 1
ATOM 1860 O O . PRO A 1 242 ? 8.531 -17.516 -8.156 1 97.69 242 PRO A O 1
ATOM 1863 N N . MET A 1 243 ? 10.391 -18.422 -8.773 1 97.44 243 MET A N 1
ATOM 1864 C CA . MET A 1 243 ? 10.695 -19.078 -7.504 1 97.44 243 MET A CA 1
ATOM 1865 C C . MET A 1 243 ? 10.758 -18.062 -6.363 1 97.44 243 MET A C 1
ATOM 1867 O O . MET A 1 243 ? 10.633 -18.438 -5.195 1 97.44 243 MET A O 1
ATOM 1871 N N . PHE A 1 244 ? 10.906 -16.781 -6.688 1 95.81 244 PHE A N 1
ATOM 1872 C CA . PHE A 1 244 ? 10.961 -15.727 -5.676 1 95.81 244 PHE A CA 1
ATOM 1873 C C . PHE A 1 244 ? 9.617 -15.586 -4.973 1 95.81 244 PHE A C 1
ATOM 1875 O O . PHE A 1 244 ? 9.523 -14.953 -3.916 1 95.81 244 PHE A O 1
ATOM 1882 N N . MET A 1 245 ? 8.555 -16.188 -5.465 1 96.19 245 MET A N 1
ATOM 1883 C CA . MET A 1 245 ? 7.191 -15.969 -4.996 1 96.19 245 MET A CA 1
ATOM 1884 C C . MET A 1 245 ? 6.992 -16.578 -3.609 1 96.19 245 MET A C 1
ATOM 1886 O O . MET A 1 245 ? 6.02 -16.25 -2.922 1 96.19 245 MET A O 1
ATOM 1890 N N . VAL A 1 246 ? 7.785 -17.531 -3.244 1 96.75 246 VAL A N 1
ATOM 1891 C CA . VAL A 1 246 ? 7.672 -18.094 -1.897 1 96.75 246 VAL A CA 1
ATOM 1892 C C . VAL A 1 246 ? 8.367 -17.156 -0.901 1 96.75 246 VAL A C 1
ATOM 1894 O O . VAL A 1 246 ? 9.594 -17.078 -0.878 1 96.75 246 VAL A O 1
ATOM 1897 N N . SER A 1 247 ? 7.566 -16.578 -0.072 1 94.69 247 SER A N 1
ATOM 1898 C CA . SER A 1 247 ? 8.07 -15.547 0.835 1 94.69 247 SER A CA 1
ATOM 1899 C C . SER A 1 247 ? 8.789 -16.172 2.025 1 94.69 247 SER A C 1
ATOM 1901 O O . SER A 1 247 ? 8.359 -17.188 2.562 1 94.69 247 SER A O 1
ATOM 1903 N N . PRO A 1 248 ? 9.938 -15.531 2.391 1 94 248 PRO A N 1
ATOM 1904 C CA . PRO A 1 248 ? 10.484 -15.906 3.695 1 94 248 PRO A CA 1
ATOM 1905 C C . PRO A 1 248 ? 9.523 -15.633 4.844 1 94 248 PRO A C 1
ATOM 1907 O O . PRO A 1 248 ? 8.594 -14.828 4.695 1 94 248 PRO A O 1
ATOM 1910 N N . GLN A 1 249 ? 9.758 -16.297 5.949 1 94.69 249 GLN A N 1
ATOM 1911 C CA . GLN A 1 249 ? 8.828 -16.281 7.07 1 94.69 249 GLN A CA 1
ATOM 1912 C C . GLN A 1 249 ? 8.578 -14.859 7.562 1 94.69 249 GLN A C 1
ATOM 1914 O O . GLN A 1 249 ? 7.43 -14.469 7.789 1 94.69 249 GLN A O 1
ATOM 1919 N N . ASP A 1 250 ? 9.625 -14.055 7.742 1 91.56 250 ASP A N 1
ATOM 1920 C CA . ASP A 1 250 ? 9.5 -12.711 8.297 1 91.56 250 ASP A CA 1
ATOM 1921 C C . ASP A 1 250 ? 8.648 -11.82 7.395 1 91.56 250 ASP A C 1
ATOM 1923 O O . ASP A 1 250 ? 7.801 -11.062 7.883 1 91.56 250 ASP A O 1
ATOM 1927 N N . TRP A 1 251 ? 8.867 -11.938 6.098 1 91.75 251 TRP A N 1
ATOM 1928 C CA . TRP A 1 251 ? 8.094 -11.141 5.156 1 91.75 251 TRP A CA 1
ATOM 1929 C C . TRP A 1 251 ? 6.633 -11.586 5.145 1 91.75 251 TRP A C 1
ATOM 1931 O O . TRP A 1 251 ? 5.727 -10.758 5.09 1 91.75 251 TRP A O 1
ATOM 1941 N N . ALA A 1 252 ? 6.414 -12.852 5.141 1 94.25 252 ALA A N 1
ATOM 1942 C CA . ALA A 1 252 ? 5.055 -13.383 5.184 1 94.25 252 ALA A CA 1
ATOM 1943 C C . ALA A 1 252 ? 4.312 -12.891 6.422 1 94.25 252 ALA A C 1
ATOM 1945 O O . ALA A 1 252 ? 3.148 -12.492 6.336 1 94.25 252 ALA A O 1
ATOM 1946 N N . GLU A 1 253 ? 4.984 -12.914 7.512 1 93.5 253 GLU A N 1
ATOM 1947 C CA . GLU A 1 253 ? 4.379 -12.477 8.766 1 93.5 253 GLU A CA 1
ATOM 1948 C C . GLU A 1 253 ? 4.082 -10.977 8.742 1 93.5 253 GLU A C 1
ATOM 1950 O O . GLU A 1 253 ? 3.053 -10.531 9.25 1 93.5 253 GLU A O 1
ATOM 1955 N N . MET A 1 254 ? 4.996 -10.219 8.203 1 91 254 MET A N 1
ATOM 1956 C CA . MET A 1 254 ? 4.754 -8.789 8.07 1 91 254 MET A CA 1
ATOM 1957 C C . MET A 1 254 ? 3.498 -8.523 7.242 1 91 254 MET A C 1
ATOM 1959 O O . MET A 1 254 ? 2.697 -7.648 7.578 1 91 254 MET A O 1
ATOM 1963 N N . LYS A 1 255 ? 3.357 -9.227 6.164 1 91.75 255 LYS A N 1
ATOM 1964 C CA . LYS A 1 255 ? 2.154 -9.094 5.344 1 91.75 255 LYS A CA 1
ATOM 1965 C C . LYS A 1 255 ? 0.903 -9.445 6.145 1 91.75 255 LYS A C 1
ATOM 1967 O O . LYS A 1 255 ? -0.131 -8.789 6.008 1 91.75 255 LYS A O 1
ATOM 1972 N N . GLY A 1 256 ? 1.022 -10.484 6.957 1 92.38 256 GLY A N 1
ATOM 1973 C CA . GLY A 1 256 ? -0.082 -10.828 7.836 1 92.38 256 GLY A CA 1
ATOM 1974 C C . GLY A 1 256 ? -0.464 -9.711 8.789 1 92.38 256 GLY A C 1
ATOM 1975 O O . GLY A 1 256 ? -1.649 -9.445 8.992 1 92.38 256 GLY A O 1
ATOM 1976 N N . ASP A 1 257 ? 0.541 -9.062 9.367 1 91 257 ASP A N 1
ATOM 1977 C CA . ASP A 1 257 ? 0.307 -7.938 10.266 1 91 257 ASP A CA 1
ATOM 1978 C C . ASP A 1 257 ? -0.407 -6.797 9.539 1 91 257 ASP A C 1
ATOM 1980 O O . ASP A 1 257 ? -1.362 -6.223 10.062 1 91 257 ASP A O 1
ATOM 1984 N N . ILE A 1 258 ? 0.102 -6.48 8.383 1 87.94 258 ILE A N 1
ATOM 1985 C CA . ILE A 1 258 ? -0.468 -5.406 7.57 1 87.94 258 ILE A CA 1
ATOM 1986 C C . ILE A 1 258 ? -1.92 -5.734 7.23 1 87.94 258 ILE A C 1
ATOM 1988 O O . ILE A 1 258 ? -2.803 -4.883 7.367 1 87.94 258 ILE A O 1
ATOM 1992 N N . PHE A 1 259 ? -2.197 -6.91 6.879 1 90.31 259 PHE A N 1
ATOM 1993 C CA . PHE A 1 259 ? -3.531 -7.371 6.508 1 90.31 259 PHE A CA 1
ATOM 1994 C C . PHE A 1 259 ? -4.488 -7.266 7.691 1 90.31 259 PHE A C 1
ATOM 1996 O O . PHE A 1 259 ? -5.578 -6.707 7.566 1 90.31 259 PHE A O 1
ATOM 2003 N N . ALA A 1 260 ? -4.105 -7.812 8.789 1 88.5 260 ALA A N 1
ATOM 2004 C CA . ALA A 1 260 ? -4.941 -7.805 9.984 1 88.5 260 ALA A CA 1
ATOM 2005 C C . ALA A 1 260 ? -5.27 -6.375 10.414 1 88.5 260 ALA A C 1
ATOM 2007 O O . ALA A 1 260 ? -6.41 -6.074 10.766 1 88.5 260 ALA A O 1
ATOM 2008 N N . ARG A 1 261 ? -4.309 -5.555 10.344 1 84.81 261 ARG A N 1
ATOM 2009 C CA . ARG A 1 261 ? -4.52 -4.164 10.727 1 84.81 261 ARG A CA 1
ATOM 2010 C C . ARG A 1 261 ? -5.445 -3.455 9.742 1 84.81 261 ARG A C 1
ATOM 2012 O O . ARG A 1 261 ? -6.332 -2.699 10.148 1 84.81 261 ARG A O 1
ATOM 2019 N N . SER A 1 262 ? -5.156 -3.703 8.5 1 82.88 262 SER A N 1
ATOM 2020 C CA . SER A 1 262 ? -5.965 -3.066 7.465 1 82.88 262 SER A CA 1
ATOM 2021 C C . SER A 1 262 ? -7.445 -3.393 7.645 1 82.88 262 SER A C 1
ATOM 2023 O O . SER A 1 262 ? -8.312 -2.578 7.316 1 82.88 262 SER A O 1
ATOM 2025 N N . LEU A 1 263 ? -7.754 -4.527 8.172 1 82.62 263 LEU A N 1
ATOM 2026 C CA . LEU A 1 263 ? -9.125 -4.988 8.352 1 82.62 263 LEU A CA 1
ATOM 2027 C C . LEU A 1 263 ? -9.641 -4.641 9.75 1 82.62 263 LEU A C 1
ATOM 2029 O O . LEU A 1 263 ? -10.789 -4.922 10.078 1 82.62 263 LEU A O 1
ATOM 2033 N N . ALA A 1 264 ? -8.781 -4.047 10.523 1 81.25 264 ALA A N 1
ATOM 2034 C CA . ALA A 1 264 ? -9.125 -3.703 11.906 1 81.25 264 ALA A CA 1
ATOM 2035 C C . ALA A 1 264 ? -9.594 -4.934 12.672 1 81.25 264 ALA A C 1
ATOM 2037 O O . ALA A 1 264 ? -10.617 -4.895 13.359 1 81.25 264 ALA A O 1
ATOM 2038 N N . LEU A 1 265 ? -8.859 -5.992 12.461 1 82.06 265 LEU A N 1
ATOM 2039 C CA . LEU A 1 265 ? -9.219 -7.223 13.164 1 82.06 265 LEU A CA 1
ATOM 2040 C C . LEU A 1 265 ? -8.82 -7.152 14.633 1 82.06 265 LEU A C 1
ATOM 2042 O O . LEU A 1 265 ? -7.824 -6.516 14.977 1 82.06 265 LEU A O 1
ATOM 2046 N N . ASP A 1 266 ? -9.648 -7.766 15.414 1 77.44 266 ASP A N 1
ATOM 2047 C CA . ASP A 1 266 ? -9.367 -7.883 16.844 1 77.44 266 ASP A CA 1
ATOM 2048 C C . ASP A 1 266 ? -8.445 -9.07 17.125 1 77.44 266 ASP A C 1
ATOM 2050 O O . ASP A 1 266 ? -8.836 -10.219 16.938 1 77.44 266 ASP A O 1
ATOM 2054 N N . LYS A 1 267 ? -7.293 -8.844 17.656 1 77.38 267 LYS A N 1
ATOM 2055 C CA . LYS A 1 267 ? -6.305 -9.891 17.891 1 77.38 267 LYS A CA 1
ATOM 2056 C C . LYS A 1 267 ? -6.781 -10.859 18.969 1 77.38 267 LYS A C 1
ATOM 2058 O O . LYS A 1 267 ? -6.398 -12.031 18.969 1 77.38 267 LYS A O 1
ATOM 2063 N N . SER A 1 268 ? -7.66 -10.367 19.875 1 78.06 268 SER A N 1
ATOM 2064 C CA . SER A 1 268 ? -8.164 -11.211 20.953 1 78.06 268 SER A CA 1
ATOM 2065 C C . SER A 1 268 ? -9.203 -12.203 20.438 1 78.06 268 SER A C 1
ATOM 2067 O O . SER A 1 268 ? -9.461 -13.227 21.078 1 78.06 268 SER A O 1
ATOM 2069 N N . ASN A 1 269 ? -9.781 -11.984 19.328 1 83.75 269 ASN A N 1
ATOM 2070 C CA . ASN A 1 269 ? -10.789 -12.844 18.703 1 83.75 269 ASN A CA 1
ATOM 2071 C C . ASN A 1 269 ? -10.57 -12.969 17.203 1 83.75 269 ASN A C 1
ATOM 2073 O O . ASN A 1 269 ? -11.516 -12.875 16.422 1 83.75 269 ASN A O 1
ATOM 2077 N N . LEU A 1 270 ? -9.383 -13.227 16.906 1 88.56 270 LEU A N 1
ATOM 2078 C CA . LEU A 1 270 ? -8.945 -13.094 15.516 1 88.56 270 LEU A CA 1
ATOM 2079 C C . LEU A 1 270 ? -9.648 -14.117 14.625 1 88.56 270 LEU A C 1
ATOM 2081 O O . LEU A 1 270 ? -10.164 -13.773 13.562 1 88.56 270 LEU A O 1
ATOM 2085 N N . VAL A 1 271 ? -9.742 -15.406 15 1 88.56 271 VAL A N 1
ATOM 2086 C CA . VAL A 1 271 ? -10.312 -16.469 14.172 1 88.56 271 VAL A CA 1
ATOM 2087 C C . VAL A 1 271 ? -11.797 -16.188 13.93 1 88.56 271 VAL A C 1
ATOM 2089 O O . VAL A 1 271 ? -12.273 -16.297 12.797 1 88.56 271 VAL A O 1
ATOM 2092 N N . GLN A 1 272 ? -12.453 -15.828 14.969 1 87.06 272 GLN A N 1
ATOM 2093 C CA . GLN A 1 272 ? -13.883 -15.539 14.852 1 87.06 272 GLN A CA 1
ATOM 2094 C C . GLN A 1 272 ? -14.133 -14.344 13.938 1 87.06 272 GLN A C 1
ATOM 2096 O O . GLN A 1 272 ? -15.062 -14.352 13.133 1 87.06 272 GLN A O 1
ATOM 2101 N N . ASP A 1 273 ? -13.312 -13.406 14.102 1 86.75 273 ASP A N 1
ATOM 2102 C CA . ASP A 1 273 ? -13.438 -12.234 13.242 1 86.75 273 ASP A CA 1
ATOM 2103 C C . ASP A 1 273 ? -13.211 -12.594 11.773 1 86.75 273 ASP A C 1
ATOM 2105 O O . ASP A 1 273 ? -13.961 -12.172 10.898 1 86.75 273 ASP A O 1
ATOM 2109 N N . LEU A 1 274 ? -12.227 -13.391 11.539 1 90.75 274 LEU A N 1
ATOM 2110 C CA . LEU A 1 274 ? -11.883 -13.789 10.18 1 90.75 274 LEU A CA 1
ATOM 2111 C C . LEU A 1 274 ? -13 -14.609 9.547 1 90.75 274 LEU A C 1
ATOM 2113 O O . LEU A 1 274 ? -13.258 -14.492 8.344 1 90.75 274 LEU A O 1
ATOM 2117 N N . GLN A 1 275 ? -13.609 -15.367 10.297 1 91.25 275 GLN A N 1
ATOM 2118 C CA . GLN A 1 275 ? -14.672 -16.234 9.781 1 91.25 275 GLN A CA 1
ATOM 2119 C C . GLN A 1 275 ? -15.961 -15.445 9.555 1 91.25 275 GLN A C 1
ATOM 2121 O O . GLN A 1 275 ? -16.859 -15.914 8.844 1 91.25 275 GLN A O 1
ATOM 2126 N N . ALA A 1 276 ? -16.016 -14.266 10.133 1 85.69 276 ALA A N 1
ATOM 2127 C CA . ALA A 1 276 ? -17.234 -13.469 10.031 1 85.69 276 ALA A CA 1
ATOM 2128 C C . ALA A 1 276 ? -17.109 -12.398 8.953 1 85.69 276 ALA A C 1
ATOM 2130 O O . ALA A 1 276 ? -18.109 -11.898 8.445 1 85.69 276 ALA A O 1
ATOM 2131 N N . VAL A 1 277 ? -15.93 -12.078 8.57 1 87.69 277 VAL A N 1
ATOM 2132 C CA . VAL A 1 277 ? -15.664 -11 7.617 1 87.69 277 VAL A CA 1
ATOM 2133 C C . VAL A 1 277 ? -16.203 -11.391 6.242 1 87.69 277 VAL A C 1
ATOM 2135 O O . VAL A 1 277 ? -16.078 -12.539 5.82 1 87.69 277 VAL A O 1
ATOM 2138 N N . GLU A 1 278 ? -16.828 -10.477 5.582 1 88.88 278 GLU A N 1
ATOM 2139 C CA . GLU A 1 278 ? -17.312 -10.719 4.227 1 88.88 278 GLU A CA 1
ATOM 2140 C C . GLU A 1 278 ? -16.156 -10.875 3.246 1 88.88 278 GLU A C 1
ATOM 2142 O O . GLU A 1 278 ? -15.141 -10.164 3.348 1 88.88 278 GLU A O 1
ATOM 2147 N N . VAL A 1 279 ? -16.375 -11.719 2.242 1 92.44 279 VAL A N 1
ATOM 2148 C CA . VAL A 1 279 ? -15.328 -12.047 1.279 1 92.44 279 VAL A CA 1
ATOM 2149 C C . VAL A 1 279 ? -14.883 -10.789 0.547 1 92.44 279 VAL A C 1
ATOM 2151 O O . VAL A 1 279 ? -13.688 -10.609 0.283 1 92.44 279 VAL A O 1
ATOM 2154 N N . GLU A 1 280 ? -15.797 -9.914 0.256 1 87.38 280 GLU A N 1
ATOM 2155 C CA . GLU A 1 280 ? -15.492 -8.695 -0.479 1 87.38 280 GLU A CA 1
ATOM 2156 C C . GLU A 1 280 ? -14.516 -7.816 0.293 1 87.38 280 GLU A C 1
ATOM 2158 O O . GLU A 1 280 ? -13.68 -7.129 -0.305 1 87.38 280 GLU A O 1
ATOM 2163 N N . THR A 1 281 ? -14.617 -7.871 1.575 1 85.94 281 THR A N 1
ATOM 2164 C CA . THR A 1 281 ? -13.727 -7.086 2.42 1 85.94 281 THR A CA 1
ATOM 2165 C C . THR A 1 281 ? -12.289 -7.605 2.324 1 85.94 281 THR A C 1
ATOM 2167 O O . THR A 1 281 ? -11.344 -6.824 2.318 1 85.94 281 THR A O 1
ATOM 2170 N N . PHE A 1 282 ? -12.164 -8.922 2.229 1 90.25 282 PHE A N 1
ATOM 2171 C CA . PHE A 1 282 ? -10.844 -9.508 2.014 1 90.25 282 PHE A CA 1
ATOM 2172 C C . PHE A 1 282 ? -10.258 -9.039 0.688 1 90.25 282 PHE A C 1
ATOM 2174 O O . PHE A 1 282 ? -9.086 -8.648 0.624 1 90.25 282 PHE A O 1
ATOM 2181 N N . LEU A 1 283 ? -11.062 -9.086 -0.31 1 89.62 283 LEU A N 1
ATOM 2182 C CA . LEU A 1 283 ? -10.617 -8.758 -1.658 1 89.62 283 LEU A CA 1
ATOM 2183 C C . LEU A 1 283 ? -10.188 -7.297 -1.748 1 89.62 283 LEU A C 1
ATOM 2185 O O . LEU A 1 283 ? -9.18 -6.977 -2.377 1 89.62 283 LEU A O 1
ATOM 2189 N N . ASP A 1 284 ? -10.852 -6.43 -1.079 1 80.5 284 ASP A N 1
ATOM 2190 C CA . ASP A 1 284 ? -10.5 -5.012 -1.057 1 80.5 284 ASP A CA 1
ATOM 2191 C C . ASP A 1 284 ? -9.172 -4.781 -0.341 1 80.5 284 ASP A C 1
ATOM 2193 O O . ASP A 1 284 ? -8.344 -3.994 -0.799 1 80.5 284 ASP A O 1
ATOM 2197 N N . SER A 1 285 ? -9.008 -5.441 0.716 1 82.38 285 SER A N 1
ATOM 2198 C CA . SER A 1 285 ? -7.801 -5.273 1.521 1 82.38 285 SER A CA 1
ATOM 2199 C C . SER A 1 285 ? -6.57 -5.805 0.792 1 82.38 285 SER A C 1
ATOM 2201 O O . SER A 1 285 ? -5.488 -5.23 0.891 1 82.38 285 SER A O 1
ATOM 2203 N N . GLN A 1 286 ? -6.73 -6.895 0.102 1 88.12 286 GLN A N 1
ATOM 2204 C CA . GLN A 1 286 ? -5.57 -7.469 -0.566 1 88.12 286 GLN A CA 1
ATOM 2205 C C . GLN A 1 286 ? -5.168 -6.645 -1.784 1 88.12 286 GLN A C 1
ATOM 2207 O O . GLN A 1 286 ? -4.016 -6.684 -2.217 1 88.12 286 GLN A O 1
ATOM 2212 N N . THR A 1 287 ? -6.109 -5.898 -2.367 1 81.62 287 THR A N 1
ATOM 2213 C CA . THR A 1 287 ? -5.793 -5.023 -3.49 1 81.62 287 THR A CA 1
ATOM 2214 C C . THR A 1 287 ? -4.727 -4.008 -3.102 1 81.62 287 THR A C 1
ATOM 2216 O O . THR A 1 287 ? -3.838 -3.693 -3.9 1 81.62 287 THR A O 1
ATOM 2219 N N . PHE A 1 288 ? -4.699 -3.531 -1.874 1 75.19 288 PHE A N 1
ATOM 2220 C CA . PHE A 1 288 ? -3.699 -2.607 -1.357 1 75.19 288 PHE A CA 1
ATOM 2221 C C . PHE A 1 288 ? -2.307 -3.221 -1.432 1 75.19 288 PHE A C 1
ATOM 2223 O O . PHE A 1 288 ? -1.343 -2.543 -1.796 1 75.19 288 PHE A O 1
ATOM 2230 N N . MET A 1 289 ? -2.234 -4.43 -1.19 1 79.12 289 MET A N 1
ATOM 2231 C CA . MET A 1 289 ? -0.948 -5.121 -1.149 1 79.12 289 MET A CA 1
ATOM 2232 C C . MET A 1 289 ? -0.356 -5.25 -2.549 1 79.12 289 MET A C 1
ATOM 2234 O O . MET A 1 289 ? 0.863 -5.344 -2.705 1 79.12 289 MET A O 1
ATOM 2238 N N . THR A 1 290 ? -1.203 -5.145 -3.553 1 77.94 290 THR A N 1
ATOM 2239 C CA . THR A 1 290 ? -0.744 -5.301 -4.93 1 77.94 290 THR A CA 1
ATOM 2240 C C . THR A 1 290 ? -0.042 -4.035 -5.41 1 77.94 290 THR A C 1
ATOM 2242 O O . THR A 1 290 ? 0.597 -4.035 -6.465 1 77.94 290 THR A O 1
ATOM 2245 N N . THR A 1 291 ? -0.011 -2.984 -4.613 1 75.06 291 THR A N 1
ATOM 2246 C CA . THR A 1 291 ? 0.59 -1.719 -5.02 1 75.06 291 THR A CA 1
ATOM 2247 C C . THR A 1 291 ? 1.948 -1.526 -4.348 1 75.06 291 THR A C 1
ATOM 2249 O O . THR A 1 291 ? 2.527 -0.44 -4.406 1 75.06 291 THR A O 1
ATOM 2252 N N . TRP A 1 292 ? 2.459 -2.539 -3.727 1 76.19 292 TRP A N 1
ATOM 2253 C CA . TRP A 1 292 ? 3.756 -2.471 -3.062 1 76.19 292 TRP A CA 1
ATOM 2254 C C . TRP A 1 292 ? 4.844 -2.035 -4.035 1 76.19 292 TRP A C 1
ATOM 2256 O O . TRP A 1 292 ? 4.965 -2.592 -5.129 1 76.19 292 TRP A O 1
ATOM 2266 N N . PRO A 1 293 ? 5.688 -1.014 -3.699 1 75.19 293 PRO A N 1
ATOM 2267 C CA . PRO A 1 293 ? 6.594 -0.387 -4.664 1 75.19 293 PRO A CA 1
ATOM 2268 C C . PRO A 1 293 ? 7.902 -1.157 -4.832 1 75.19 293 PRO A C 1
ATOM 2270 O O . PRO A 1 293 ? 8.844 -0.658 -5.457 1 75.19 293 PRO A O 1
ATOM 2273 N N . ASN A 1 294 ? 8.07 -2.285 -4.41 1 80.88 294 ASN A N 1
ATOM 2274 C CA . ASN A 1 294 ? 9.234 -3.125 -4.652 1 80.88 294 ASN A CA 1
ATOM 2275 C C . ASN A 1 294 ? 9 -4.098 -5.805 1 80.88 294 ASN A C 1
ATOM 2277 O O . ASN A 1 294 ? 7.93 -4.699 -5.902 1 80.88 294 ASN A O 1
ATOM 2281 N N . PHE A 1 295 ? 10.07 -4.23 -6.59 1 81.94 295 PHE A N 1
ATOM 2282 C CA . PHE A 1 295 ? 9.93 -4.965 -7.844 1 81.94 295 PHE A CA 1
ATOM 2283 C C . PHE A 1 295 ? 9.469 -6.391 -7.586 1 81.94 295 PHE A C 1
ATOM 2285 O O . PHE A 1 295 ? 8.352 -6.762 -7.945 1 81.94 295 PHE A O 1
ATOM 2292 N N . LEU A 1 296 ? 10.18 -7.234 -6.902 1 84.62 296 LEU A N 1
ATOM 2293 C CA . LEU A 1 296 ? 9.836 -8.633 -6.691 1 84.62 296 LEU A CA 1
ATOM 2294 C C . LEU A 1 296 ? 8.672 -8.766 -5.711 1 84.62 296 LEU A C 1
ATOM 2296 O O . LEU A 1 296 ? 7.742 -9.539 -5.945 1 84.62 296 LEU A O 1
ATOM 2300 N N . GLU A 1 297 ? 8.648 -7.949 -4.719 1 83.56 297 GLU A N 1
ATOM 2301 C CA . GLU A 1 297 ? 7.609 -8.016 -3.695 1 83.56 297 GLU A CA 1
ATOM 2302 C C . GLU A 1 297 ? 6.262 -7.559 -4.246 1 83.56 297 GLU A C 1
ATOM 2304 O O . GLU A 1 297 ? 5.215 -8.078 -3.854 1 83.56 297 GLU A O 1
ATOM 2309 N N . GLY A 1 298 ? 6.348 -6.68 -5.148 1 80.44 298 GLY A N 1
ATOM 2310 C CA . GLY A 1 298 ? 5.129 -6.176 -5.762 1 80.44 298 GLY A CA 1
ATOM 2311 C C . GLY A 1 298 ? 4.547 -7.117 -6.797 1 80.44 298 GLY A C 1
ATOM 2312 O O . GLY A 1 298 ? 3.34 -7.094 -7.059 1 80.44 298 GLY A O 1
ATOM 2313 N N . LEU A 1 299 ? 5.352 -7.953 -7.328 1 81.5 299 LEU A N 1
ATOM 2314 C CA . LEU A 1 299 ? 4.906 -8.906 -8.344 1 81.5 299 LEU A CA 1
ATOM 2315 C C . LEU A 1 299 ? 4.152 -10.07 -7.703 1 81.5 299 LEU A C 1
ATOM 2317 O O . LEU A 1 299 ? 3.301 -10.688 -8.344 1 81.5 299 LEU A O 1
ATOM 2321 N N . ALA A 1 300 ? 4.473 -10.391 -6.535 1 81 300 ALA A N 1
ATOM 2322 C CA . ALA A 1 300 ? 3.818 -11.484 -5.816 1 81 300 ALA A CA 1
ATOM 2323 C C . ALA A 1 300 ? 3.492 -11.078 -4.383 1 81 300 ALA A C 1
ATOM 2325 O O . ALA A 1 300 ? 4.09 -11.594 -3.434 1 81 300 ALA A O 1
ATOM 2326 N N . PRO A 1 301 ? 2.521 -10.289 -4.234 1 85.25 301 PRO A N 1
ATOM 2327 C CA . PRO A 1 301 ? 2.273 -9.742 -2.896 1 85.25 301 PRO A CA 1
ATOM 2328 C C . PRO A 1 301 ? 1.725 -10.789 -1.93 1 85.25 301 PRO A C 1
ATOM 2330 O O . PRO A 1 301 ? 2.041 -10.766 -0.738 1 85.25 301 PRO A O 1
ATOM 2333 N N . ILE A 1 302 ? 0.901 -11.727 -2.432 1 92.31 302 ILE A N 1
ATOM 2334 C CA . ILE A 1 302 ? 0.331 -12.797 -1.613 1 92.31 302 ILE A CA 1
ATOM 2335 C C . ILE A 1 302 ? 0.559 -14.141 -2.291 1 92.31 302 ILE A C 1
ATOM 2337 O O . ILE A 1 302 ? 0.178 -14.336 -3.447 1 92.31 302 ILE A O 1
ATOM 2341 N N . GLY A 1 303 ? 1.188 -15.031 -1.604 1 94.38 303 GLY A N 1
ATOM 2342 C CA . GLY A 1 303 ? 1.509 -16.344 -2.152 1 94.38 303 GLY A CA 1
ATOM 2343 C C . GLY A 1 303 ? 2.08 -17.297 -1.12 1 94.38 303 GLY A C 1
ATOM 2344 O O . GLY A 1 303 ? 1.991 -17.047 0.083 1 94.38 303 GLY A O 1
ATOM 2345 N N . PRO A 1 304 ? 2.637 -18.406 -1.614 1 97.06 304 PRO A N 1
ATOM 2346 C CA . PRO A 1 304 ? 3.223 -19.375 -0.688 1 97.06 304 PRO A CA 1
ATOM 2347 C C . PRO A 1 304 ? 4.309 -18.766 0.197 1 97.06 304 PRO A C 1
ATOM 2349 O O . PRO A 1 304 ? 4.945 -17.781 -0.19 1 97.06 304 PRO A O 1
ATOM 2352 N N . ASN A 1 305 ? 4.465 -19.359 1.379 1 96.75 305 ASN A N 1
ATOM 2353 C CA . ASN A 1 305 ? 5.434 -18.797 2.311 1 96.75 305 ASN A CA 1
ATOM 2354 C C . ASN A 1 305 ? 6.047 -19.859 3.205 1 96.75 305 ASN A C 1
ATOM 2356 O O . ASN A 1 305 ? 5.441 -20.906 3.426 1 96.75 305 ASN A O 1
ATOM 2360 N N . GLN A 1 306 ? 7.219 -19.594 3.621 1 96.19 306 GLN A N 1
ATOM 2361 C CA . GLN A 1 306 ? 7.938 -20.453 4.559 1 96.19 306 GLN A CA 1
ATOM 2362 C C . GLN A 1 306 ? 7.352 -20.344 5.965 1 96.19 306 GLN A C 1
ATOM 2364 O O . GLN A 1 306 ? 7.855 -19.578 6.793 1 96.19 306 GLN A O 1
ATOM 2369 N N . ASP A 1 307 ? 6.371 -21.172 6.266 1 93.44 307 ASP A N 1
ATOM 2370 C CA . ASP A 1 307 ? 5.723 -21.125 7.57 1 93.44 307 ASP A CA 1
ATOM 2371 C C . ASP A 1 307 ? 6.316 -22.156 8.516 1 93.44 307 ASP A C 1
ATOM 2373 O O . ASP A 1 307 ? 5.934 -22.234 9.688 1 93.44 307 ASP A O 1
ATOM 2377 N N . LYS A 1 308 ? 7.203 -23.062 8 1 91.56 308 LYS A N 1
ATOM 2378 C CA . LYS A 1 308 ? 7.914 -24.109 8.742 1 91.56 308 LYS A CA 1
ATOM 2379 C C . LYS A 1 308 ? 6.953 -25.172 9.258 1 91.56 308 LYS A C 1
ATOM 2381 O O . LYS A 1 308 ? 7.32 -26 10.094 1 91.56 308 LYS A O 1
ATOM 2386 N N . GLN A 1 309 ? 5.762 -25.125 8.844 1 91.38 309 GLN A N 1
ATOM 2387 C CA . GLN A 1 309 ? 4.77 -26.172 9.109 1 91.38 309 GLN A CA 1
ATOM 2388 C C . GLN A 1 309 ? 4.477 -26.984 7.852 1 91.38 309 GLN A C 1
ATOM 2390 O O . GLN A 1 309 ? 4.617 -28.203 7.855 1 91.38 309 GLN A O 1
ATOM 2395 N N . VAL A 1 310 ? 4.16 -26.266 6.836 1 94.69 310 VAL A N 1
ATOM 2396 C CA . VAL A 1 310 ? 3.885 -26.906 5.555 1 94.69 310 VAL A CA 1
ATOM 2397 C C . VAL A 1 310 ? 5.113 -26.812 4.652 1 94.69 310 VAL A C 1
ATOM 2399 O O . VAL A 1 310 ? 5.52 -27.797 4.035 1 94.69 310 VAL A O 1
ATOM 2402 N N . LEU A 1 311 ? 5.652 -25.594 4.586 1 96.19 311 LEU A N 1
ATOM 2403 C CA . LEU A 1 311 ? 6.844 -25.375 3.777 1 96.19 311 LEU A CA 1
ATOM 2404 C C . LEU A 1 311 ? 8.055 -25.078 4.66 1 96.19 311 LEU A C 1
ATOM 2406 O O . LEU A 1 311 ? 8.086 -24.047 5.348 1 96.19 311 LEU A O 1
ATOM 2410 N N . PRO A 1 312 ? 9.031 -25.875 4.637 1 95.31 312 PRO A N 1
ATOM 2411 C CA . PRO A 1 312 ? 10.172 -25.734 5.539 1 95.31 312 PRO A CA 1
ATOM 2412 C C . PRO A 1 312 ? 11.148 -24.641 5.09 1 95.31 312 PRO A C 1
ATOM 2414 O O . PRO A 1 312 ? 11.938 -24.156 5.895 1 95.31 312 PRO A O 1
ATOM 2417 N N . SER A 1 313 ? 11.156 -24.312 3.818 1 95 313 SER A N 1
ATOM 2418 C CA . SER A 1 313 ? 12.086 -23.328 3.258 1 95 313 SER A CA 1
ATOM 2419 C C . SER A 1 313 ? 11.492 -22.641 2.037 1 95 313 SER A C 1
ATOM 2421 O O . SER A 1 313 ? 10.43 -23.031 1.552 1 95 313 SER A O 1
ATOM 2423 N N . THR A 1 314 ? 12.188 -21.578 1.615 1 96.25 314 THR A N 1
ATOM 2424 C CA . THR A 1 314 ? 11.852 -21.016 0.312 1 96.25 314 THR A CA 1
ATOM 2425 C C . THR A 1 314 ? 12.352 -21.922 -0.812 1 96.25 314 THR A C 1
ATOM 2427 O O . THR A 1 314 ? 13.156 -22.828 -0.577 1 96.25 314 THR A O 1
ATOM 2430 N N . LEU A 1 315 ? 11.883 -21.719 -2.025 1 97.81 315 LEU A N 1
ATOM 2431 C CA . LEU A 1 315 ? 12.242 -22.562 -3.152 1 97.81 315 LEU A CA 1
ATOM 2432 C C . LEU A 1 315 ? 13.695 -22.344 -3.559 1 97.81 315 LEU A C 1
ATOM 2434 O O . LEU A 1 315 ? 14.422 -23.312 -3.818 1 97.81 315 LEU A O 1
ATOM 2438 N N . ILE A 1 316 ? 14.055 -21.078 -3.604 1 96.88 316 ILE A N 1
ATOM 2439 C CA . ILE A 1 316 ? 15.398 -20.75 -4.062 1 96.88 316 ILE A CA 1
ATOM 2440 C C . ILE A 1 316 ? 16.422 -21.344 -3.096 1 96.88 316 ILE A C 1
ATOM 2442 O O . ILE A 1 316 ? 17.406 -21.953 -3.521 1 96.88 316 ILE A O 1
ATOM 2446 N N . GLU A 1 317 ? 16.188 -21.25 -1.815 1 94.31 317 GLU A N 1
ATOM 2447 C CA . GLU A 1 317 ? 17.094 -21.797 -0.804 1 94.31 317 GLU A CA 1
ATOM 2448 C C . GLU A 1 317 ? 17.281 -23.312 -0.989 1 94.31 317 GLU A C 1
ATOM 2450 O O . GLU A 1 317 ? 18.359 -23.828 -0.747 1 94.31 317 GLU A O 1
ATOM 2455 N N . HIS A 1 318 ? 16.266 -23.922 -1.39 1 96.81 318 HIS A N 1
ATOM 2456 C CA . HIS A 1 318 ? 16.328 -25.375 -1.508 1 96.81 318 HIS A CA 1
ATOM 2457 C C . HIS A 1 318 ? 16.797 -25.797 -2.896 1 96.81 318 HIS A C 1
ATOM 2459 O O . HIS A 1 318 ? 17.797 -26.516 -3.031 1 96.81 318 HIS A O 1
ATOM 2465 N N . PHE A 1 319 ? 16.234 -25.375 -3.936 1 97.94 319 PHE A N 1
ATOM 2466 C CA . PHE A 1 319 ? 16.359 -25.938 -5.273 1 97.94 319 PHE A CA 1
ATOM 2467 C C . PHE A 1 319 ? 17.672 -25.516 -5.91 1 97.94 319 PHE A C 1
ATOM 2469 O O . PHE A 1 319 ? 18.109 -26.109 -6.902 1 97.94 319 PHE A O 1
ATOM 2476 N N . PHE A 1 320 ? 18.266 -24.438 -5.359 1 96.56 320 PHE A N 1
ATOM 2477 C CA . PHE A 1 320 ? 19.562 -24.062 -5.902 1 96.56 320 PHE A CA 1
ATOM 2478 C C . PHE A 1 320 ? 20.672 -24.953 -5.344 1 96.56 320 PHE A C 1
ATOM 2480 O O . PHE A 1 320 ? 21.734 -25.078 -5.953 1 96.56 320 PHE A O 1
ATOM 2487 N N . HIS A 1 321 ? 20.406 -25.609 -4.164 1 94.81 321 HIS A N 1
ATOM 2488 C CA . HIS A 1 321 ? 21.594 -26.109 -3.461 1 94.81 321 HIS A CA 1
ATOM 2489 C C . HIS A 1 321 ? 21.375 -27.516 -2.938 1 94.81 321 HIS A C 1
ATOM 2491 O O . HIS A 1 321 ? 22.328 -28.219 -2.631 1 94.81 321 HIS A O 1
ATOM 2497 N N . GLU A 1 322 ? 20.156 -27.938 -2.799 1 96.56 322 GLU A N 1
ATOM 2498 C CA . GLU A 1 322 ? 19.875 -29.188 -2.119 1 96.56 322 GLU A CA 1
ATOM 2499 C C . GLU A 1 322 ? 19.234 -30.203 -3.072 1 96.56 322 GLU A C 1
ATOM 2501 O O . GLU A 1 322 ? 18.578 -29.828 -4.035 1 96.56 322 GLU A O 1
ATOM 2506 N N . PRO A 1 323 ? 19.516 -31.469 -2.801 1 97.44 323 PRO A N 1
ATOM 2507 C CA . PRO A 1 323 ? 18.766 -32.5 -3.535 1 97.44 323 PRO A CA 1
ATOM 2508 C C . PRO A 1 323 ? 17.281 -32.5 -3.16 1 97.44 323 PRO A C 1
ATOM 2510 O O . PRO A 1 323 ? 16.891 -31.938 -2.131 1 97.44 323 PRO A O 1
ATOM 2513 N N . LEU A 1 324 ? 16.5 -33.125 -4.031 1 98.12 324 LEU A N 1
ATOM 2514 C CA . LEU A 1 324 ? 15.078 -33.25 -3.695 1 98.12 324 LEU A CA 1
ATOM 2515 C C . LEU A 1 324 ? 14.883 -34.125 -2.463 1 98.12 324 LEU A C 1
ATOM 2517 O O . LEU A 1 324 ? 15.75 -34.938 -2.127 1 98.12 324 LEU A O 1
ATOM 2521 N N . PRO A 1 325 ? 13.75 -33.906 -1.769 1 97.44 325 PRO A N 1
ATOM 2522 C CA . PRO A 1 325 ? 13.453 -34.719 -0.583 1 97.44 325 PRO A CA 1
ATOM 2523 C C . PRO A 1 325 ? 13.312 -36.188 -0.905 1 97.44 325 PRO A C 1
ATOM 2525 O O . PRO A 1 325 ? 13.172 -36.562 -2.072 1 97.44 325 PRO A O 1
ATOM 2528 N N . LYS A 1 326 ? 13.383 -37 0.188 1 96.44 326 LYS A N 1
ATOM 2529 C CA . LYS A 1 326 ? 13.227 -38.438 0.054 1 96.44 326 LYS A CA 1
ATOM 2530 C C . LYS A 1 326 ? 11.922 -38.812 -0.655 1 96.44 326 LYS A C 1
ATOM 2532 O O . LYS A 1 326 ? 10.883 -38.188 -0.394 1 96.44 326 LYS A O 1
ATOM 2537 N N . GLY A 1 327 ? 12.008 -39.75 -1.546 1 96.81 327 GLY A N 1
ATOM 2538 C CA . GLY A 1 327 ? 10.836 -40.188 -2.285 1 96.81 327 GLY A CA 1
ATOM 2539 C C . GLY A 1 327 ? 10.758 -39.625 -3.682 1 96.81 327 GLY A C 1
ATOM 2540 O O . GLY A 1 327 ? 9.992 -40.094 -4.523 1 96.81 327 GLY A O 1
ATOM 2541 N N . TYR A 1 328 ? 11.602 -38.656 -3.953 1 97.44 328 TYR A N 1
ATOM 2542 C CA . TYR A 1 328 ? 11.57 -38 -5.258 1 97.44 328 TYR A CA 1
ATOM 2543 C C . TYR A 1 328 ? 12.812 -38.312 -6.066 1 97.44 328 TYR A C 1
ATOM 2545 O O . TYR A 1 328 ? 13.156 -37.625 -7.016 1 97.44 328 TYR A O 1
ATOM 2553 N N . GLU A 1 329 ? 13.531 -39.344 -5.789 1 95.5 329 GLU A N 1
ATOM 2554 C CA . GLU A 1 329 ? 14.805 -39.688 -6.418 1 95.5 329 GLU A CA 1
ATOM 2555 C C . GLU A 1 329 ? 14.625 -39.938 -7.91 1 95.5 329 GLU A C 1
ATOM 2557 O O . GLU A 1 329 ? 15.539 -39.719 -8.703 1 95.5 329 GLU A O 1
ATOM 2562 N N . ASN A 1 330 ? 13.414 -40.438 -8.25 1 95.88 330 ASN A N 1
ATOM 2563 C CA . ASN A 1 330 ? 13.203 -40.812 -9.641 1 95.88 330 ASN A CA 1
ATOM 2564 C C . ASN A 1 330 ? 12.32 -39.812 -10.375 1 95.88 330 ASN A C 1
ATOM 2566 O O . ASN A 1 330 ? 11.789 -40.125 -11.445 1 95.88 330 ASN A O 1
ATOM 2570 N N . LEU A 1 331 ? 12.102 -38.688 -9.781 1 98.06 331 LEU A N 1
ATOM 2571 C CA . LEU A 1 331 ? 11.273 -37.656 -10.414 1 98.06 331 LEU A CA 1
ATOM 2572 C C . LEU A 1 331 ? 11.883 -37.188 -11.734 1 98.06 331 LEU A C 1
ATOM 2574 O O . LEU A 1 331 ? 13.07 -36.875 -11.789 1 98.06 331 LEU A O 1
ATOM 2578 N N . GLU A 1 332 ? 11.141 -37.25 -12.852 1 97.56 332 GLU A N 1
ATOM 2579 C CA . GLU A 1 332 ? 11.57 -36.75 -14.148 1 97.56 332 GLU A CA 1
ATOM 2580 C C . GLU A 1 332 ? 11.086 -35.312 -14.375 1 97.56 332 GLU A C 1
ATOM 2582 O O . GLU A 1 332 ? 9.977 -34.969 -13.977 1 97.56 332 GLU A O 1
ATOM 2587 N N . ILE A 1 333 ? 11.961 -34.531 -15.055 1 98.62 333 ILE A N 1
ATOM 2588 C CA . ILE A 1 333 ? 11.688 -33.094 -15 1 98.62 333 ILE A CA 1
ATOM 2589 C C . ILE A 1 333 ? 11.797 -32.5 -16.406 1 98.62 333 ILE A C 1
ATOM 2591 O O . ILE A 1 333 ? 12.789 -32.719 -17.109 1 98.62 333 ILE A O 1
ATOM 2595 N N . MET A 1 334 ? 10.812 -31.828 -16.844 1 98.81 334 MET A N 1
ATOM 2596 C CA . MET A 1 334 ? 10.828 -30.875 -17.953 1 98.81 334 MET A CA 1
ATOM 2597 C C . MET A 1 334 ? 10.633 -29.453 -17.453 1 98.81 334 MET A C 1
ATOM 2599 O O . MET A 1 334 ? 9.641 -29.156 -16.766 1 98.81 334 MET A O 1
ATOM 2603 N N . ILE A 1 335 ? 11.57 -28.594 -17.641 1 98.75 335 ILE A N 1
ATOM 2604 C CA . ILE A 1 335 ? 11.516 -27.234 -17.094 1 98.75 335 ILE A CA 1
ATOM 2605 C C . ILE A 1 335 ? 11.945 -26.234 -18.156 1 98.75 335 ILE A C 1
ATOM 2607 O O . ILE A 1 335 ? 12.789 -26.531 -19 1 98.75 335 ILE A O 1
ATOM 2611 N N . GLY A 1 336 ? 11.305 -25.109 -18.203 1 98.62 336 GLY A N 1
ATOM 2612 C CA . GLY A 1 336 ? 11.672 -24.109 -19.203 1 98.62 336 GLY A CA 1
ATOM 2613 C C . GLY A 1 336 ? 11.305 -22.703 -18.797 1 98.62 336 GLY A C 1
ATOM 2614 O O . GLY A 1 336 ? 10.734 -22.484 -17.719 1 98.62 336 GLY A O 1
ATOM 2615 N N . TYR A 1 337 ? 11.742 -21.688 -19.594 1 98.5 337 TYR A N 1
ATOM 2616 C CA . TYR A 1 337 ? 11.484 -20.266 -19.438 1 98.5 337 TYR A CA 1
ATOM 2617 C C . TYR A 1 337 ? 11.344 -19.578 -20.797 1 98.5 337 TYR A C 1
ATOM 2619 O O . TYR A 1 337 ? 11.539 -20.219 -21.844 1 98.5 337 TYR A O 1
ATOM 2627 N N . THR A 1 338 ? 10.867 -18.391 -20.797 1 97.94 338 THR A N 1
ATOM 2628 C CA . THR A 1 338 ? 10.75 -17.609 -22.016 1 97.94 338 THR A CA 1
ATOM 2629 C C . THR A 1 338 ? 11.875 -16.562 -22.094 1 97.94 338 THR A C 1
ATOM 2631 O O . THR A 1 338 ? 12.367 -16.094 -21.078 1 97.94 338 THR A O 1
ATOM 2634 N N . ARG A 1 339 ? 12.211 -16.25 -23.234 1 96 339 ARG A N 1
ATOM 2635 C CA . ARG A 1 339 ? 13.344 -15.367 -23.469 1 96 339 ARG A CA 1
ATOM 2636 C C . ARG A 1 339 ? 13.109 -14 -22.844 1 96 339 ARG A C 1
ATOM 2638 O O . ARG A 1 339 ? 14.031 -13.398 -22.281 1 96 339 ARG A O 1
ATOM 2645 N N . ASP A 1 340 ? 11.898 -13.508 -23 1 94.81 340 ASP A N 1
ATOM 2646 C CA . ASP A 1 340 ? 11.555 -12.148 -22.578 1 94.81 340 ASP A CA 1
ATOM 2647 C C . ASP A 1 340 ? 10.516 -12.172 -21.453 1 94.81 340 ASP A C 1
ATOM 2649 O O . ASP A 1 340 ? 9.492 -11.492 -21.531 1 94.81 340 ASP A O 1
ATOM 2653 N N . GLU A 1 341 ? 10.82 -12.836 -20.375 1 96.31 341 GLU A N 1
ATOM 2654 C CA . GLU A 1 341 ? 9.898 -13.055 -19.281 1 96.31 341 GLU A CA 1
ATOM 2655 C C . GLU A 1 341 ? 9.227 -11.758 -18.844 1 96.31 341 GLU A C 1
ATOM 2657 O O . GLU A 1 341 ? 8 -11.672 -18.781 1 96.31 341 GLU A O 1
ATOM 2662 N N . PHE A 1 342 ? 9.953 -10.719 -18.688 1 94.5 342 PHE A N 1
ATOM 2663 C CA . PHE A 1 342 ? 9.477 -9.5 -18.047 1 94.5 342 PHE A CA 1
ATOM 2664 C C . PHE A 1 342 ? 8.594 -8.695 -18.984 1 94.5 342 PHE A C 1
ATOM 2666 O O . PHE A 1 342 ? 7.844 -7.82 -18.547 1 94.5 342 PHE A O 1
ATOM 2673 N N . ASN A 1 343 ? 8.617 -8.93 -20.281 1 91.12 343 ASN A N 1
ATOM 2674 C CA . ASN A 1 343 ? 7.844 -8.172 -21.266 1 91.12 343 ASN A CA 1
ATOM 2675 C C . ASN A 1 343 ? 6.344 -8.312 -21.031 1 91.12 343 ASN A C 1
ATOM 2677 O O . ASN A 1 343 ? 5.555 -7.496 -21.5 1 91.12 343 ASN A O 1
ATOM 2681 N N . PHE A 1 344 ? 6.039 -9.312 -20.297 1 88.38 344 PHE A N 1
ATOM 2682 C CA . PHE A 1 344 ? 4.656 -9.547 -19.906 1 88.38 344 PHE A CA 1
ATOM 2683 C C . PHE A 1 344 ? 4.082 -8.32 -19.188 1 88.38 344 PHE A C 1
ATOM 2685 O O . PHE A 1 344 ? 2.887 -8.047 -19.297 1 88.38 344 PHE A O 1
ATOM 2692 N N . PHE A 1 345 ? 4.879 -7.559 -18.562 1 86.31 345 PHE A N 1
ATOM 2693 C CA . PHE A 1 345 ? 4.41 -6.488 -17.688 1 86.31 345 PHE A CA 1
ATOM 2694 C C . PHE A 1 345 ? 4.477 -5.145 -18.391 1 86.31 345 PHE A C 1
ATOM 2696 O O . PHE A 1 345 ? 4.012 -4.133 -17.875 1 86.31 345 PHE A O 1
ATOM 2703 N N . PHE A 1 346 ? 5.012 -5.016 -19.562 1 80.06 346 PHE A N 1
ATOM 2704 C CA . PHE A 1 346 ? 5.258 -3.748 -20.234 1 80.06 346 PHE A CA 1
ATOM 2705 C C . PHE A 1 346 ? 3.955 -2.988 -20.453 1 80.06 346 PHE A C 1
ATOM 2707 O O . PHE A 1 346 ? 3.902 -1.771 -20.281 1 80.06 346 PHE A O 1
ATOM 2714 N N . PRO A 1 347 ? 2.891 -3.676 -20.797 1 74.5 347 PRO A N 1
ATOM 2715 C CA . PRO A 1 347 ? 1.636 -2.945 -20.984 1 74.5 347 PRO A CA 1
ATOM 2716 C C . PRO A 1 347 ? 1.172 -2.229 -19.719 1 74.5 347 PRO A C 1
ATOM 2718 O O . PRO A 1 347 ? 0.367 -1.296 -19.797 1 74.5 347 PRO A O 1
ATOM 2721 N N . PHE A 1 348 ? 1.7 -2.633 -18.688 1 76.19 348 PHE A N 1
ATOM 2722 C CA . PHE A 1 348 ? 1.255 -2.08 -17.406 1 76.19 348 PHE A CA 1
ATOM 2723 C C . PHE A 1 348 ? 2.273 -1.087 -16.859 1 76.19 348 PHE A C 1
ATOM 2725 O O . PHE A 1 348 ? 2.076 -0.513 -15.789 1 76.19 348 PHE A O 1
ATOM 2732 N N . LEU A 1 349 ? 3.287 -0.947 -17.516 1 79.81 349 LEU A N 1
ATOM 2733 C CA . LEU A 1 349 ? 4.352 -0.024 -17.125 1 79.81 349 LEU A CA 1
ATOM 2734 C C . LEU A 1 349 ? 4.598 1.003 -18.234 1 79.81 349 LEU A C 1
ATOM 2736 O O . LEU A 1 349 ? 5.672 1.03 -18.828 1 79.81 349 LEU A O 1
ATOM 2740 N N . PRO A 1 350 ? 3.703 1.945 -18.406 1 73.25 350 PRO A N 1
ATOM 2741 C CA . PRO A 1 350 ? 3.762 2.834 -19.562 1 73.25 350 PRO A CA 1
ATOM 2742 C C . PRO A 1 350 ? 5.016 3.705 -19.578 1 73.25 350 PRO A C 1
ATOM 2744 O O . PRO A 1 350 ? 5.488 4.09 -20.656 1 73.25 350 PRO A O 1
ATOM 2747 N N . ASN A 1 351 ? 5.578 3.943 -18.547 1 82.88 351 ASN A N 1
ATOM 2748 C CA . ASN A 1 351 ? 6.723 4.848 -18.516 1 82.88 351 ASN A CA 1
ATOM 2749 C C . ASN A 1 351 ? 8.039 4.078 -18.469 1 82.88 351 ASN A C 1
ATOM 2751 O O . ASN A 1 351 ? 9.109 4.684 -18.375 1 82.88 351 ASN A O 1
ATOM 2755 N N . PHE A 1 352 ? 7.996 2.797 -18.641 1 87.06 352 PHE A N 1
ATOM 2756 C CA . PHE A 1 352 ? 9.18 1.962 -18.484 1 87.06 352 PHE A CA 1
ATOM 2757 C C . PHE A 1 352 ? 10.234 2.299 -19.531 1 87.06 352 PHE A C 1
ATOM 2759 O O . PHE A 1 352 ? 11.422 2.371 -19.219 1 87.06 352 PHE A O 1
ATOM 2766 N N . GLN A 1 353 ? 9.836 2.605 -20.75 1 85.81 353 GLN A N 1
ATOM 2767 C CA . GLN A 1 353 ? 10.766 2.84 -21.859 1 85.81 353 GLN A CA 1
ATOM 2768 C C . GLN A 1 353 ? 11.391 4.227 -21.766 1 85.81 353 GLN A C 1
ATOM 2770 O O . GLN A 1 353 ? 12.438 4.48 -22.359 1 85.81 353 GLN A O 1
ATOM 2775 N N . ASP A 1 354 ? 10.695 5.078 -20.953 1 87.94 354 ASP A N 1
ATOM 2776 C CA . ASP A 1 354 ? 11.141 6.465 -20.859 1 87.94 354 ASP A CA 1
ATOM 2777 C C . ASP A 1 354 ? 12.086 6.672 -19.688 1 87.94 354 ASP A C 1
ATOM 2779 O O . ASP A 1 354 ? 12.703 7.73 -19.547 1 87.94 354 ASP A O 1
ATOM 2783 N N . MET A 1 355 ? 12.25 5.66 -18.922 1 89.12 355 MET A N 1
ATOM 2784 C CA . MET A 1 355 ? 13.109 5.785 -17.75 1 89.12 355 MET A CA 1
ATOM 2785 C C . MET A 1 355 ? 14.586 5.766 -18.156 1 89.12 355 MET A C 1
ATOM 2787 O O . MET A 1 355 ? 14.969 5.066 -19.094 1 89.12 355 MET A O 1
ATOM 2791 N N . ASP A 1 356 ? 15.398 6.551 -17.422 1 91.44 356 ASP A N 1
ATOM 2792 C CA . ASP A 1 356 ? 16.828 6.57 -17.703 1 91.44 356 ASP A CA 1
ATOM 2793 C C . ASP A 1 356 ? 17.578 5.598 -16.797 1 91.44 356 ASP A C 1
ATOM 2795 O O . ASP A 1 356 ? 16.953 4.906 -15.977 1 91.44 356 ASP A O 1
ATOM 2799 N N . ASP A 1 357 ? 18.906 5.5 -16.969 1 93.12 357 ASP A N 1
ATOM 2800 C CA . ASP A 1 357 ? 19.703 4.523 -16.25 1 93.12 357 ASP A CA 1
ATOM 2801 C C . ASP A 1 357 ? 19.672 4.789 -14.742 1 93.12 357 ASP A C 1
ATOM 2803 O O . ASP A 1 357 ? 19.594 3.854 -13.938 1 93.12 357 ASP A O 1
ATOM 2807 N N . THR A 1 358 ? 19.656 6.031 -14.375 1 89.5 358 THR A N 1
ATOM 2808 C CA . THR A 1 358 ? 19.656 6.387 -12.961 1 89.5 358 THR A CA 1
ATOM 2809 C C . THR A 1 358 ? 18.375 5.914 -12.281 1 89.5 358 THR A C 1
ATOM 2811 O O . THR A 1 358 ? 18.406 5.422 -11.148 1 89.5 358 THR A O 1
ATOM 2814 N N . MET A 1 359 ? 17.281 6.039 -12.945 1 87.62 359 MET A N 1
ATOM 2815 C CA . MET A 1 359 ? 15.992 5.613 -12.414 1 87.62 359 MET A CA 1
ATOM 2816 C C . MET A 1 359 ? 15.953 4.102 -12.227 1 87.62 359 MET A C 1
ATOM 2818 O O . MET A 1 359 ? 15.5 3.611 -11.188 1 87.62 359 MET A O 1
ATOM 2822 N N . PHE A 1 360 ? 16.453 3.4 -13.195 1 92.88 360 PHE A N 1
ATOM 2823 C CA . PHE A 1 360 ? 16.469 1.943 -13.125 1 92.88 360 PHE A CA 1
ATOM 2824 C C . PHE A 1 360 ? 17.406 1.459 -12.023 1 92.88 360 PHE A C 1
ATOM 2826 O O . PHE A 1 360 ? 17.094 0.506 -11.312 1 92.88 360 PHE A O 1
ATOM 2833 N N . VAL A 1 361 ? 18.547 2.119 -11.906 1 92.12 361 VAL A N 1
ATOM 2834 C CA . VAL A 1 361 ? 19.531 1.737 -10.898 1 92.12 361 VAL A CA 1
ATOM 2835 C C . VAL A 1 361 ? 18.953 1.959 -9.5 1 92.12 361 VAL A C 1
ATOM 2837 O O . VAL A 1 361 ? 19.016 1.069 -8.648 1 92.12 361 VAL A O 1
ATOM 2840 N N . ARG A 1 362 ? 18.266 3.051 -9.297 1 86.81 362 ARG A N 1
ATOM 2841 C CA . ARG A 1 362 ? 17.766 3.385 -7.973 1 86.81 362 ARG A CA 1
ATOM 2842 C C . ARG A 1 362 ? 16.531 2.553 -7.629 1 86.81 362 ARG A C 1
ATOM 2844 O O . ARG A 1 362 ? 16.188 2.4 -6.453 1 86.81 362 ARG A O 1
ATOM 2851 N N . GLY A 1 363 ? 15.875 2.072 -8.633 1 88.06 363 GLY A N 1
ATOM 2852 C CA . GLY A 1 363 ? 14.672 1.283 -8.438 1 88.06 363 GLY A CA 1
ATOM 2853 C C . GLY A 1 363 ? 14.906 -0.208 -8.594 1 88.06 363 GLY A C 1
ATOM 2854 O O . GLY A 1 363 ? 15.32 -0.877 -7.645 1 88.06 363 GLY A O 1
ATOM 2855 N N . TYR A 1 364 ? 14.844 -0.713 -9.758 1 92.12 364 TYR A N 1
ATOM 2856 C CA . TYR A 1 364 ? 14.828 -2.139 -10.07 1 92.12 364 TYR A CA 1
ATOM 2857 C C . TYR A 1 364 ? 16.109 -2.814 -9.594 1 92.12 364 TYR A C 1
ATOM 2859 O O . TYR A 1 364 ? 16.062 -3.84 -8.906 1 92.12 364 TYR A O 1
ATOM 2867 N N . PHE A 1 365 ? 17.25 -2.26 -9.906 1 95.19 365 PHE A N 1
ATOM 2868 C CA . PHE A 1 365 ? 18.516 -2.887 -9.547 1 95.19 365 PHE A CA 1
ATOM 2869 C C . PHE A 1 365 ? 18.75 -2.818 -8.039 1 95.19 365 PHE A C 1
ATOM 2871 O O . PHE A 1 365 ? 19.266 -3.764 -7.445 1 95.19 365 PHE A O 1
ATOM 2878 N N . THR A 1 366 ? 18.375 -1.708 -7.426 1 91.31 366 THR A N 1
ATOM 2879 C CA . THR A 1 366 ? 18.531 -1.573 -5.98 1 91.31 366 THR A CA 1
ATOM 2880 C C . THR A 1 366 ? 17.656 -2.572 -5.246 1 91.31 366 THR A C 1
ATOM 2882 O O . THR A 1 366 ? 18.047 -3.107 -4.203 1 91.31 366 THR A O 1
ATOM 2885 N N . HIS A 1 367 ? 16.516 -2.854 -5.773 1 90.88 367 HIS A N 1
ATOM 2886 C CA . HIS A 1 367 ? 15.594 -3.791 -5.141 1 90.88 367 HIS A CA 1
ATOM 2887 C C . HIS A 1 367 ? 16.203 -5.188 -5.059 1 90.88 367 HIS A C 1
ATOM 2889 O O . HIS A 1 367 ? 15.875 -5.957 -4.148 1 90.88 367 HIS A O 1
ATOM 2895 N N . ILE A 1 368 ? 17.062 -5.473 -5.977 1 94.31 368 ILE A N 1
ATOM 2896 C CA . ILE A 1 368 ? 17.641 -6.812 -6.039 1 94.31 368 ILE A CA 1
ATOM 2897 C C . ILE A 1 368 ? 18.984 -6.828 -5.336 1 94.31 368 ILE A C 1
ATOM 2899 O O . ILE A 1 368 ? 19.25 -7.695 -4.5 1 94.31 368 ILE A O 1
ATOM 2903 N N . PHE A 1 369 ? 19.828 -5.848 -5.633 1 93.81 369 PHE A N 1
ATOM 2904 C CA . PHE A 1 369 ? 21.25 -5.934 -5.301 1 93.81 369 PHE A CA 1
ATOM 2905 C C . PHE A 1 369 ? 21.594 -4.996 -4.145 1 93.81 369 PHE A C 1
ATOM 2907 O O . PHE A 1 369 ? 22.719 -5.004 -3.648 1 93.81 369 PHE A O 1
ATOM 2914 N N . GLY A 1 370 ? 20.641 -4.219 -3.668 1 87.44 370 GLY A N 1
ATOM 2915 C CA . GLY A 1 370 ? 20.938 -3.205 -2.668 1 87.44 370 GLY A CA 1
ATOM 2916 C C . GLY A 1 370 ? 21.609 -1.973 -3.25 1 87.44 370 GLY A C 1
ATOM 2917 O O . GLY A 1 370 ? 22.141 -2.016 -4.359 1 87.44 370 GLY A O 1
ATOM 2918 N N . ARG A 1 371 ? 21.625 -0.899 -2.562 1 85.62 371 ARG A N 1
ATOM 2919 C CA . ARG A 1 371 ? 22.109 0.394 -3.041 1 85.62 371 ARG A CA 1
ATOM 2920 C C . ARG A 1 371 ? 23.609 0.348 -3.336 1 85.62 371 ARG A C 1
ATOM 2922 O O . ARG A 1 371 ? 24.078 0.956 -4.301 1 85.62 371 ARG A O 1
ATOM 2929 N N . LYS A 1 372 ? 24.312 -0.346 -2.592 1 85.06 372 LYS A N 1
ATOM 2930 C CA . LYS A 1 372 ? 25.766 -0.393 -2.713 1 85.06 372 LYS A CA 1
ATOM 2931 C C . LYS A 1 372 ? 26.188 -1.047 -4.023 1 85.06 372 LYS A C 1
ATOM 2933 O O . LYS A 1 372 ? 27.172 -0.63 -4.645 1 85.06 372 LYS A O 1
ATOM 2938 N N . ASN A 1 373 ? 25.438 -2.055 -4.422 1 92.31 373 ASN A N 1
ATOM 2939 C CA . ASN A 1 373 ? 25.875 -2.877 -5.543 1 92.31 373 ASN A CA 1
ATOM 2940 C C . ASN A 1 373 ? 25.047 -2.609 -6.797 1 92.31 373 ASN A C 1
ATOM 2942 O O . ASN A 1 373 ? 25.406 -3.068 -7.887 1 92.31 373 ASN A O 1
ATOM 2946 N N . ALA A 1 374 ? 24.016 -1.816 -6.723 1 93.19 374 ALA A N 1
ATOM 2947 C CA . ALA A 1 374 ? 23.031 -1.639 -7.797 1 93.19 374 ALA A CA 1
ATOM 2948 C C . ALA A 1 374 ? 23.703 -1.095 -9.062 1 93.19 374 ALA A C 1
ATOM 2950 O O . ALA A 1 374 ? 23.484 -1.608 -10.156 1 93.19 374 ALA A O 1
ATOM 2951 N N . ARG A 1 375 ? 24.516 -0.041 -8.938 1 94.75 375 ARG A N 1
ATOM 2952 C CA . ARG A 1 375 ? 25.156 0.572 -10.094 1 94.75 375 ARG A CA 1
ATOM 2953 C C . ARG A 1 375 ? 26.125 -0.401 -10.766 1 94.75 375 ARG A C 1
ATOM 2955 O O . ARG A 1 375 ? 26.156 -0.514 -11.992 1 94.75 375 ARG A O 1
ATOM 2962 N N . ARG A 1 376 ? 26.875 -1.069 -9.961 1 96.94 376 ARG A N 1
ATOM 2963 C CA . ARG A 1 376 ? 27.812 -2.029 -10.508 1 96.94 376 ARG A CA 1
ATOM 2964 C C . ARG A 1 376 ? 27.094 -3.164 -11.234 1 96.94 376 ARG A C 1
ATOM 2966 O O . ARG A 1 376 ? 27.516 -3.588 -12.312 1 96.94 376 ARG A O 1
ATOM 2973 N N . ALA A 1 377 ? 26.094 -3.689 -10.633 1 98 377 ALA A N 1
ATOM 2974 C CA . ALA A 1 377 ? 25.312 -4.742 -11.273 1 98 377 ALA A CA 1
ATOM 2975 C C . ALA A 1 377 ? 24.734 -4.266 -12.609 1 98 377 ALA A C 1
ATOM 2977 O O . ALA A 1 377 ? 24.75 -5.004 -13.594 1 98 377 ALA A O 1
ATOM 2978 N N . TYR A 1 378 ? 24.219 -3.043 -12.625 1 97.88 378 TYR A N 1
ATOM 2979 C CA . TYR A 1 378 ? 23.703 -2.451 -13.852 1 97.88 378 TYR A CA 1
ATOM 2980 C C . TYR A 1 378 ? 24.766 -2.422 -14.938 1 97.88 378 TYR A C 1
ATOM 2982 O O . TYR A 1 378 ? 24.5 -2.783 -16.094 1 97.88 378 TYR A O 1
ATOM 2990 N N . GLU A 1 379 ? 25.969 -2.059 -14.586 1 97.38 379 GLU A N 1
ATOM 2991 C CA . GLU A 1 379 ? 27.062 -1.955 -15.547 1 97.38 379 GLU A CA 1
ATOM 2992 C C . GLU A 1 379 ? 27.484 -3.332 -16.047 1 97.38 379 GLU A C 1
ATOM 2994 O O . GLU A 1 379 ? 27.875 -3.48 -17.219 1 97.38 379 GLU A O 1
ATOM 2999 N N . ILE A 1 380 ? 27.438 -4.293 -15.219 1 97.88 380 ILE A N 1
ATOM 3000 C CA . ILE A 1 380 ? 27.766 -5.652 -15.633 1 97.88 380 ILE A CA 1
ATOM 3001 C C . ILE A 1 380 ? 26.781 -6.105 -16.719 1 97.88 380 ILE A C 1
ATOM 3003 O O . ILE A 1 380 ? 27.188 -6.625 -17.75 1 97.88 380 ILE A O 1
ATOM 3007 N N . TYR A 1 381 ? 25.484 -5.895 -16.469 1 98.12 381 TYR A N 1
ATOM 3008 C CA . TYR A 1 381 ? 24.5 -6.258 -17.484 1 98.12 381 TYR A CA 1
ATOM 3009 C C . TYR A 1 381 ? 24.734 -5.48 -18.781 1 98.12 381 TYR A C 1
ATOM 3011 O O . TYR A 1 381 ? 24.719 -6.059 -19.859 1 98.12 381 TYR A O 1
ATOM 3019 N N . LYS A 1 382 ? 24.938 -4.227 -18.656 1 97.38 382 LYS A N 1
ATOM 3020 C CA . LYS A 1 382 ? 25.078 -3.336 -19.797 1 97.38 382 LYS A CA 1
ATOM 3021 C C . LYS A 1 382 ? 26.328 -3.68 -20.609 1 97.38 382 LYS A C 1
ATOM 3023 O O . LYS A 1 382 ? 26.297 -3.672 -21.844 1 97.38 382 LYS A O 1
ATOM 3028 N N . GLN A 1 383 ? 27.453 -4.059 -19.984 1 96.69 383 GLN A N 1
ATOM 3029 C CA . GLN A 1 383 ? 28.734 -4.18 -20.641 1 96.69 383 GLN A CA 1
ATOM 3030 C C . GLN A 1 383 ? 29.047 -5.633 -21 1 96.69 383 GLN A C 1
ATOM 3032 O O . GLN A 1 383 ? 29.734 -5.906 -22 1 96.69 383 GLN A O 1
ATOM 3037 N N . GLU A 1 384 ? 28.484 -6.539 -20.188 1 96.69 384 GLU A N 1
ATOM 3038 C CA . GLU A 1 384 ? 28.984 -7.906 -20.328 1 96.69 384 GLU A CA 1
ATOM 3039 C C . GLU A 1 384 ? 27.875 -8.836 -20.828 1 96.69 384 GLU A C 1
ATOM 3041 O O . GLU A 1 384 ? 28.156 -9.891 -21.391 1 96.69 384 GLU A O 1
ATOM 3046 N N . ILE A 1 385 ? 26.688 -8.555 -20.578 1 96.31 385 ILE A N 1
ATOM 3047 C CA . ILE A 1 385 ? 25.609 -9.469 -20.938 1 96.31 385 ILE A CA 1
ATOM 3048 C C . ILE A 1 385 ? 24.922 -8.992 -22.219 1 96.31 385 ILE A C 1
ATOM 3050 O O . ILE A 1 385 ? 24.703 -9.789 -23.125 1 96.31 385 ILE A O 1
ATOM 3054 N N . LEU A 1 386 ? 24.672 -7.723 -22.312 1 95.69 386 LEU A N 1
ATOM 3055 C CA . LEU A 1 386 ? 23.938 -7.191 -23.453 1 95.69 386 LEU A CA 1
ATOM 3056 C C . LEU A 1 386 ? 24.891 -6.586 -24.484 1 95.69 386 LEU A C 1
ATOM 3058 O O . LEU A 1 386 ? 26.031 -6.266 -24.156 1 95.69 386 LEU A O 1
ATOM 3062 N N . PRO A 1 387 ? 24.344 -6.434 -25.719 1 92.06 387 PRO A N 1
ATOM 3063 C CA . PRO A 1 387 ? 25.172 -5.734 -26.719 1 92.06 387 PRO A CA 1
ATOM 3064 C C . PRO A 1 387 ? 25.422 -4.277 -26.344 1 92.06 387 PRO A C 1
ATOM 3066 O O . PRO A 1 387 ? 24.641 -3.668 -25.609 1 92.06 387 PRO A O 1
ATOM 3069 N N . PRO A 1 388 ? 26.453 -3.793 -26.922 1 90 388 PRO A N 1
ATOM 3070 C CA . PRO A 1 388 ? 26.781 -2.393 -26.656 1 90 388 PRO A CA 1
ATOM 3071 C C . PRO A 1 388 ? 25.672 -1.433 -27.078 1 90 388 PRO A C 1
ATOM 3073 O O . PRO A 1 388 ? 25.016 -1.663 -28.094 1 90 388 PRO A O 1
ATOM 3076 N N . MET A 1 389 ? 25.406 -0.374 -26.422 1 90.81 389 MET A N 1
ATOM 3077 C CA . MET A 1 389 ? 24.5 0.732 -26.719 1 90.81 389 MET A CA 1
ATOM 3078 C C . MET A 1 389 ? 23.047 0.317 -26.5 1 90.81 389 MET A C 1
ATOM 3080 O O . MET A 1 389 ? 22.141 0.956 -27.016 1 90.81 389 MET A O 1
ATOM 3084 N N . SER A 1 390 ? 22.859 -0.839 -25.828 1 93.88 390 SER A N 1
ATOM 3085 C CA . SER A 1 390 ? 21.5 -1.176 -25.438 1 93.88 390 SER A CA 1
ATOM 3086 C C . SER A 1 390 ? 20.891 -0.092 -24.547 1 93.88 390 SER A C 1
ATOM 3088 O O . SER A 1 390 ? 21.547 0.437 -23.656 1 93.88 390 SER A O 1
ATOM 3090 N N . PRO A 1 391 ? 19.594 0.287 -24.891 1 94.44 391 PRO A N 1
ATOM 3091 C CA . PRO A 1 391 ? 18.969 1.293 -24.031 1 94.44 391 PRO A CA 1
ATOM 3092 C C . PRO A 1 391 ? 18.781 0.802 -22.609 1 94.44 391 PRO A C 1
ATOM 3094 O O . PRO A 1 391 ? 18.703 -0.406 -22.359 1 94.44 391 PRO A O 1
ATOM 3097 N N . PRO A 1 392 ? 18.672 1.717 -21.641 1 95.25 392 PRO A N 1
ATOM 3098 C CA . PRO A 1 392 ? 18.516 1.349 -20.234 1 95.25 392 PRO A CA 1
ATOM 3099 C C . PRO A 1 392 ? 17.328 0.418 -19.984 1 95.25 392 PRO A C 1
ATOM 3101 O O . PRO A 1 392 ? 17.406 -0.469 -19.125 1 95.25 392 PRO A O 1
ATOM 3104 N N . SER A 1 393 ? 16.297 0.618 -20.719 1 93.62 393 SER A N 1
ATOM 3105 C CA . SER A 1 393 ? 15.109 -0.219 -20.562 1 93.62 393 SER A CA 1
ATOM 3106 C C . SER A 1 393 ? 15.414 -1.677 -20.891 1 93.62 393 SER A C 1
ATOM 3108 O O . SER A 1 393 ? 14.938 -2.586 -20.219 1 93.62 393 SER A O 1
ATOM 3110 N N . GLU A 1 394 ? 16.203 -1.909 -21.875 1 94.12 394 GLU A N 1
ATOM 3111 C CA . GLU A 1 394 ? 16.562 -3.264 -22.281 1 94.12 394 GLU A CA 1
ATOM 3112 C C . GLU A 1 394 ? 17.484 -3.912 -21.234 1 94.12 394 GLU A C 1
ATOM 3114 O O . GLU A 1 394 ? 17.359 -5.105 -20.953 1 94.12 394 GLU A O 1
ATOM 3119 N N . VAL A 1 395 ? 18.391 -3.146 -20.766 1 96.62 395 VAL A N 1
ATOM 3120 C CA . VAL A 1 395 ? 19.297 -3.645 -19.719 1 96.62 395 VAL A CA 1
ATOM 3121 C C . VAL A 1 395 ? 18.469 -4.125 -18.531 1 96.62 395 VAL A C 1
ATOM 3123 O O . VAL A 1 395 ? 18.688 -5.227 -18.016 1 96.62 395 VAL A O 1
ATOM 3126 N N . THR A 1 396 ? 17.547 -3.33 -18.141 1 96.12 396 THR A N 1
ATOM 3127 C CA . THR A 1 396 ? 16.734 -3.629 -16.969 1 96.12 396 THR A CA 1
ATOM 3128 C C . THR A 1 396 ? 15.789 -4.793 -17.25 1 96.12 396 THR A C 1
ATOM 3130 O O . THR A 1 396 ? 15.578 -5.648 -16.391 1 96.12 396 THR A O 1
ATOM 3133 N N . ARG A 1 397 ? 15.266 -4.801 -18.438 1 94.88 397 ARG A N 1
ATOM 3134 C CA . ARG A 1 397 ? 14.391 -5.902 -18.828 1 94.88 397 ARG A CA 1
ATOM 3135 C C . ARG A 1 397 ? 15.117 -7.242 -18.719 1 94.88 397 ARG A C 1
ATOM 3137 O O . ARG A 1 397 ? 14.531 -8.234 -18.281 1 94.88 397 ARG A O 1
ATOM 3144 N N . TYR A 1 398 ? 16.359 -7.301 -19.109 1 96.06 398 TYR A N 1
ATOM 3145 C CA . TYR A 1 398 ? 17.156 -8.523 -19.031 1 96.06 398 TYR A CA 1
ATOM 3146 C C . TYR A 1 398 ? 17.344 -8.961 -17.594 1 96.06 398 TYR A C 1
ATOM 3148 O O . TYR A 1 398 ? 17.172 -10.141 -17.266 1 96.06 398 TYR A O 1
ATOM 3156 N N . MET A 1 399 ? 17.688 -8 -16.781 1 97.5 399 MET A N 1
ATOM 3157 C CA . MET A 1 399 ? 17.891 -8.312 -15.367 1 97.5 399 MET A CA 1
ATOM 3158 C C . MET A 1 399 ? 16.594 -8.805 -14.727 1 97.5 399 MET A C 1
ATOM 3160 O O . MET A 1 399 ? 16.594 -9.797 -13.992 1 97.5 399 MET A O 1
ATOM 3164 N N . CYS A 1 400 ? 15.531 -8.141 -15.016 1 96.75 400 CYS A N 1
ATOM 3165 C CA . CYS A 1 400 ? 14.242 -8.516 -14.453 1 96.75 400 CYS A CA 1
ATOM 3166 C C . CYS A 1 400 ? 13.836 -9.914 -14.906 1 96.75 400 CYS A C 1
ATOM 3168 O O . CYS A 1 400 ? 13.336 -10.711 -14.109 1 96.75 400 CYS A O 1
ATOM 3170 N N . SER A 1 401 ? 14.047 -10.258 -16.141 1 97.31 401 SER A N 1
ATOM 3171 C CA . SER A 1 401 ? 13.734 -11.586 -16.656 1 97.31 401 SER A CA 1
ATOM 3172 C C . SER A 1 401 ? 14.57 -12.656 -15.977 1 97.31 401 SER A C 1
ATOM 3174 O O . SER A 1 401 ? 14.086 -13.758 -15.703 1 97.31 401 SER A O 1
ATOM 3176 N N . ASP A 1 402 ? 15.812 -12.297 -15.68 1 97.5 402 ASP A N 1
ATOM 3177 C CA . ASP A 1 402 ? 16.734 -13.227 -15.039 1 97.5 402 ASP A CA 1
ATOM 3178 C C . ASP A 1 402 ? 16.25 -13.578 -13.625 1 97.5 402 ASP A C 1
ATOM 3180 O O . ASP A 1 402 ? 16.156 -14.75 -13.273 1 97.5 402 ASP A O 1
ATOM 3184 N N . VAL A 1 403 ? 15.883 -12.609 -12.898 1 96.25 403 VAL A N 1
ATOM 3185 C CA . VAL A 1 403 ? 15.562 -12.852 -11.5 1 96.25 403 VAL A CA 1
ATOM 3186 C C . VAL A 1 403 ? 14.133 -13.391 -11.375 1 96.25 403 VAL A C 1
ATOM 3188 O O . VAL A 1 403 ? 13.82 -14.133 -10.445 1 96.25 403 VAL A O 1
ATOM 3191 N N . MET A 1 404 ? 13.375 -13.07 -12.336 1 96.38 404 MET A N 1
ATOM 3192 C CA . MET A 1 404 ? 11.992 -13.547 -12.305 1 96.38 404 MET A CA 1
ATOM 3193 C C . MET A 1 404 ? 11.93 -15.047 -12.555 1 96.38 404 MET A C 1
ATOM 3195 O O . MET A 1 404 ? 11.242 -15.773 -11.844 1 96.38 404 MET A O 1
ATOM 3199 N N . CYS A 1 405 ? 12.703 -15.492 -13.641 1 97.81 405 CYS A N 1
ATOM 3200 C CA . CYS A 1 405 ? 12.523 -16.906 -13.969 1 97.81 405 CYS A CA 1
ATOM 3201 C C . CYS A 1 405 ? 13.812 -17.516 -14.5 1 97.81 405 CYS A C 1
ATOM 3203 O O . CYS A 1 405 ? 14.227 -18.594 -14.07 1 97.81 405 CYS A O 1
ATOM 3205 N N . ARG A 1 406 ? 14.523 -16.844 -15.375 1 98.06 406 ARG A N 1
ATOM 3206 C CA . ARG A 1 406 ? 15.531 -17.453 -16.234 1 98.06 406 ARG A CA 1
ATOM 3207 C C . ARG A 1 406 ? 16.672 -18.047 -15.398 1 98.06 406 ARG A C 1
ATOM 3209 O O . ARG A 1 406 ? 16.953 -19.234 -15.477 1 98.06 406 ARG A O 1
ATOM 3216 N N . ILE A 1 407 ? 17.281 -17.219 -14.586 1 97.75 407 ILE A N 1
ATOM 3217 C CA . ILE A 1 407 ? 18.453 -17.688 -13.844 1 97.75 407 ILE A CA 1
ATOM 3218 C C . ILE A 1 407 ? 18.031 -18.75 -12.836 1 97.75 407 ILE A C 1
ATOM 3220 O O . ILE A 1 407 ? 18.734 -19.75 -12.664 1 97.75 407 ILE A O 1
ATOM 3224 N N . ALA A 1 408 ? 16.922 -18.531 -12.172 1 97.44 408 ALA A N 1
ATOM 3225 C CA . ALA A 1 408 ? 16.438 -19.516 -11.219 1 97.44 408 ALA A CA 1
ATOM 3226 C C . ALA A 1 408 ? 16.156 -20.859 -11.898 1 97.44 408 ALA A C 1
ATOM 3228 O O . ALA A 1 408 ? 16.453 -21.922 -11.352 1 97.44 408 ALA A O 1
ATOM 3229 N N . THR A 1 409 ? 15.578 -20.812 -13.047 1 98.5 409 THR A N 1
ATOM 3230 C CA . THR A 1 409 ? 15.281 -22.016 -13.812 1 98.5 409 THR A CA 1
ATOM 3231 C C . THR A 1 409 ? 16.562 -22.75 -14.172 1 98.5 409 THR A C 1
ATOM 3233 O O . THR A 1 409 ? 16.672 -23.969 -13.969 1 98.5 409 THR A O 1
ATOM 3236 N N . MET A 1 410 ? 17.516 -22.031 -14.641 1 97.75 410 MET A N 1
ATOM 3237 C CA . MET A 1 410 ? 18.75 -22.656 -15.109 1 97.75 410 MET A CA 1
ATOM 3238 C C . MET A 1 410 ? 19.547 -23.234 -13.945 1 97.75 410 MET A C 1
ATOM 3240 O O . MET A 1 410 ? 20.078 -24.344 -14.031 1 97.75 410 MET A O 1
ATOM 3244 N N . LEU A 1 411 ? 19.641 -22.5 -12.867 1 97.06 411 LEU A N 1
ATOM 3245 C CA . LEU A 1 411 ? 20.359 -22.984 -11.703 1 97.06 411 LEU A CA 1
ATOM 3246 C C . LEU A 1 411 ? 19.672 -24.188 -11.086 1 97.06 411 LEU A C 1
ATOM 3248 O O . LEU A 1 411 ? 20.328 -25.125 -10.648 1 97.06 411 LEU A O 1
ATOM 3252 N N . THR A 1 412 ? 18.375 -24.156 -11.047 1 98.25 412 THR A N 1
ATOM 3253 C CA . THR A 1 412 ? 17.609 -25.297 -10.555 1 98.25 412 THR A CA 1
ATOM 3254 C C . THR A 1 412 ? 17.828 -26.516 -11.438 1 98.25 412 THR A C 1
ATOM 3256 O O . THR A 1 412 ? 18.062 -27.625 -10.945 1 98.25 412 THR A O 1
ATOM 3259 N N . ALA A 1 413 ? 17.719 -26.344 -12.742 1 98.19 413 ALA A N 1
ATOM 3260 C CA . ALA A 1 413 ? 17.938 -27.438 -13.688 1 98.19 413 ALA A CA 1
ATOM 3261 C C . ALA A 1 413 ? 19.328 -28.047 -13.508 1 98.19 413 ALA A C 1
ATOM 3263 O O . ALA A 1 413 ? 19.484 -29.266 -13.531 1 98.19 413 ALA A O 1
ATOM 3264 N N . GLU A 1 414 ? 20.297 -27.203 -13.344 1 96.69 414 GLU A N 1
ATOM 3265 C CA . GLU A 1 414 ? 21.656 -27.672 -13.117 1 96.69 414 GLU A CA 1
ATOM 3266 C C . GLU A 1 414 ? 21.75 -28.484 -11.836 1 96.69 414 GLU A C 1
ATOM 3268 O O . GLU A 1 414 ? 22.344 -29.578 -11.836 1 96.69 414 GLU A O 1
ATOM 3273 N N . ASN A 1 415 ? 21.203 -27.938 -10.766 1 96.44 415 ASN A N 1
ATOM 3274 C CA . ASN A 1 415 ? 21.219 -28.641 -9.484 1 96.44 415 ASN A CA 1
ATOM 3275 C C . ASN A 1 415 ? 20.547 -30 -9.586 1 96.44 415 ASN A C 1
ATOM 3277 O O . ASN A 1 415 ? 21.078 -31 -9.094 1 96.44 415 ASN A O 1
ATOM 3281 N N . LEU A 1 416 ? 19.422 -30.062 -10.188 1 97.69 416 LEU A N 1
ATOM 3282 C CA . LEU A 1 416 ? 18.656 -31.312 -10.32 1 97.69 416 LEU A CA 1
ATOM 3283 C C . LEU A 1 416 ? 19.438 -32.312 -11.172 1 97.69 416 LEU A C 1
ATOM 3285 O O . LEU A 1 416 ? 19.531 -33.5 -10.797 1 97.69 416 LEU A O 1
ATOM 3289 N N . ALA A 1 417 ? 19.953 -31.844 -12.266 1 97 417 ALA A N 1
ATOM 3290 C CA . ALA A 1 417 ? 20.703 -32.719 -13.148 1 97 417 ALA A CA 1
ATOM 3291 C C . ALA A 1 417 ? 21.938 -33.281 -12.445 1 97 417 ALA A C 1
ATOM 3293 O O . ALA A 1 417 ? 22.266 -34.469 -12.57 1 97 417 ALA A O 1
ATOM 3294 N N . THR A 1 418 ? 22.609 -32.469 -11.75 1 94.81 418 THR A N 1
ATOM 3295 C CA . THR A 1 418 ? 23.828 -32.875 -11.07 1 94.81 418 THR A CA 1
ATOM 3296 C C . THR A 1 418 ? 23.531 -33.844 -9.938 1 94.81 418 THR A C 1
ATOM 3298 O O . THR A 1 418 ? 24.406 -34.594 -9.508 1 94.81 418 THR A O 1
ATOM 3301 N N . ASN A 1 419 ? 22.328 -33.844 -9.469 1 95.12 419 ASN A N 1
ATOM 3302 C CA . ASN A 1 419 ? 21.906 -34.75 -8.422 1 95.12 419 ASN A CA 1
ATOM 3303 C C . ASN A 1 419 ? 21.25 -36 -9.008 1 95.12 419 ASN A C 1
ATOM 3305 O O . ASN A 1 419 ? 20.547 -36.719 -8.297 1 95.12 419 ASN A O 1
ATOM 3309 N N . GLY A 1 420 ? 21.328 -36.156 -10.289 1 94.5 420 GLY A N 1
ATOM 3310 C CA . GLY A 1 420 ? 21.016 -37.438 -10.883 1 94.5 420 GLY A CA 1
ATOM 3311 C C . GLY A 1 420 ? 19.672 -37.469 -11.57 1 94.5 420 GLY A C 1
ATOM 3312 O O . GLY A 1 420 ? 19.281 -38.5 -12.133 1 94.5 420 GLY A O 1
ATOM 3313 N N . HIS A 1 421 ? 18.969 -36.406 -11.609 1 96.94 421 HIS A N 1
ATOM 3314 C CA . HIS A 1 421 ? 17.656 -36.406 -12.25 1 96.94 421 HIS A CA 1
ATOM 3315 C C . HIS A 1 421 ? 17.781 -36.219 -13.758 1 96.94 421 HIS A C 1
ATOM 3317 O O . HIS A 1 421 ? 18.719 -35.594 -14.242 1 96.94 421 HIS A O 1
ATOM 3323 N N . LYS A 1 422 ? 16.859 -36.812 -14.539 1 96.56 422 LYS A N 1
ATOM 3324 C CA . LYS A 1 422 ? 16.672 -36.469 -15.945 1 96.56 422 LYS A CA 1
ATOM 3325 C C . LYS A 1 422 ? 15.961 -35.125 -16.109 1 96.56 422 LYS A C 1
ATOM 3327 O O . LYS A 1 422 ? 14.805 -35 -15.711 1 96.56 422 LYS A O 1
ATOM 3332 N N . VAL A 1 423 ? 16.688 -34.219 -16.688 1 98.38 423 VAL A N 1
ATOM 3333 C CA . VAL A 1 423 ? 16.125 -32.875 -16.844 1 98.38 423 VAL A CA 1
ATOM 3334 C C . VAL A 1 423 ? 16.141 -32.5 -18.312 1 98.38 423 VAL A C 1
ATOM 3336 O O . VAL A 1 423 ? 17.172 -32.562 -18.984 1 98.38 423 VAL A O 1
ATOM 3339 N N . TYR A 1 424 ? 15.023 -32.156 -18.828 1 98.75 424 TYR A N 1
ATOM 3340 C CA . TYR A 1 424 ? 14.883 -31.547 -20.141 1 98.75 424 TYR A CA 1
ATOM 3341 C C . TYR A 1 424 ? 14.609 -30.062 -20.016 1 98.75 424 TYR A C 1
ATOM 3343 O O . TYR A 1 424 ? 13.562 -29.656 -19.5 1 98.75 424 TYR A O 1
ATOM 3351 N N . LEU A 1 425 ? 15.547 -29.234 -20.469 1 98.69 425 LEU A N 1
ATOM 3352 C CA . LEU A 1 425 ? 15.406 -27.781 -20.391 1 98.69 425 LEU A CA 1
ATOM 3353 C C . LEU A 1 425 ? 15.039 -27.203 -21.75 1 98.69 425 LEU A C 1
ATOM 3355 O O . LEU A 1 425 ? 15.555 -27.641 -22.781 1 98.69 425 LEU A O 1
ATOM 3359 N N . TYR A 1 426 ? 14.156 -26.188 -21.734 1 98.75 426 TYR A N 1
ATOM 3360 C CA . TYR A 1 426 ? 13.875 -25.484 -22.984 1 98.75 426 TYR A CA 1
ATOM 3361 C C . TYR A 1 426 ? 13.828 -23.969 -22.766 1 98.75 426 TYR A C 1
ATOM 3363 O O . TYR A 1 426 ? 13.68 -23.516 -21.625 1 98.75 426 TYR A O 1
ATOM 3371 N N . GLU A 1 427 ? 14.008 -23.188 -23.781 1 98.62 427 GLU A N 1
ATOM 3372 C CA . GLU A 1 427 ? 13.711 -21.766 -23.891 1 98.62 427 GLU A CA 1
ATOM 3373 C C . GLU A 1 427 ? 12.656 -21.5 -24.953 1 98.62 427 GLU A C 1
ATOM 3375 O O . GLU A 1 427 ? 12.766 -21.984 -26.094 1 98.62 427 GLU A O 1
ATOM 3380 N N . TRP A 1 428 ? 11.625 -20.875 -24.562 1 98.38 428 TRP A N 1
ATOM 3381 C CA . TRP A 1 428 ? 10.672 -20.359 -25.547 1 98.38 428 TRP A CA 1
ATOM 3382 C C . TRP A 1 428 ? 11.188 -19.078 -26.172 1 98.38 428 TRP A C 1
ATOM 3384 O O . TRP A 1 428 ? 11.406 -18.078 -25.484 1 98.38 428 TRP A O 1
ATOM 3394 N N . ASP A 1 429 ? 11.336 -19.031 -27.453 1 96.69 429 ASP A N 1
ATOM 3395 C CA . ASP A 1 429 ? 11.938 -17.906 -28.156 1 96.69 429 ASP A CA 1
ATOM 3396 C C . ASP A 1 429 ? 11.023 -17.406 -29.266 1 96.69 429 ASP A C 1
ATOM 3398 O O . ASP A 1 429 ? 11.352 -16.438 -29.953 1 96.69 429 ASP A O 1
ATOM 3402 N N . TYR A 1 430 ? 9.898 -18.016 -29.422 1 94.94 430 TYR A N 1
ATOM 3403 C CA . TYR A 1 430 ? 8.992 -17.688 -30.516 1 94.94 430 TYR A CA 1
ATOM 3404 C C . TYR A 1 430 ? 8.211 -16.406 -30.219 1 94.94 430 TYR A C 1
ATOM 3406 O O . TYR A 1 430 ? 7.516 -16.328 -29.203 1 94.94 430 TYR A O 1
ATOM 3414 N N . GLU A 1 431 ? 8.375 -15.414 -31.078 1 91.5 431 GLU A N 1
ATOM 3415 C CA . GLU A 1 431 ? 7.582 -14.188 -31.031 1 91.5 431 GLU A CA 1
ATOM 3416 C C . GLU A 1 431 ? 6.316 -14.305 -31.875 1 91.5 431 GLU A C 1
ATOM 3418 O O . GLU A 1 431 ? 6.34 -14.031 -33.062 1 91.5 431 GLU A O 1
ATOM 3423 N N . SER A 1 432 ? 5.266 -14.57 -31.203 1 84.69 432 SER A N 1
ATOM 3424 C CA . SER A 1 432 ? 4.031 -14.906 -31.906 1 84.69 432 SER A CA 1
ATOM 3425 C C . SER A 1 432 ? 3.393 -13.664 -32.531 1 84.69 432 SER A C 1
ATOM 3427 O O . SER A 1 432 ? 2.693 -13.75 -33.531 1 84.69 432 SER A O 1
ATOM 3429 N N . ASN A 1 433 ? 3.541 -12.484 -31.828 1 78.19 433 ASN A N 1
ATOM 3430 C CA . ASN A 1 433 ? 2.975 -11.242 -32.344 1 78.19 433 ASN A CA 1
ATOM 3431 C C . ASN A 1 433 ? 3.92 -10.555 -33.312 1 78.19 433 ASN A C 1
ATOM 3433 O O . ASN A 1 433 ? 4.895 -9.922 -32.906 1 78.19 433 ASN A O 1
ATOM 3437 N N . ASP A 1 434 ? 3.588 -10.648 -34.531 1 64.06 434 ASP A N 1
ATOM 3438 C CA . ASP A 1 434 ? 4.453 -10.219 -35.625 1 64.06 434 ASP A CA 1
ATOM 3439 C C . ASP A 1 434 ? 4.402 -8.703 -35.812 1 64.06 434 ASP A C 1
ATOM 3441 O O . ASP A 1 434 ? 5.211 -8.133 -36.531 1 64.06 434 ASP A O 1
ATOM 3445 N N . VAL A 1 435 ? 3.463 -8.039 -35.25 1 60.31 435 VAL A N 1
ATOM 3446 C CA . VAL A 1 435 ? 3.24 -6.637 -35.594 1 60.31 435 VAL A CA 1
ATOM 3447 C C . VAL A 1 435 ? 3.648 -5.754 -34.406 1 60.31 435 VAL A C 1
ATOM 3449 O O . VAL A 1 435 ? 4.512 -4.887 -34.531 1 60.31 435 VAL A O 1
ATOM 3452 N N . GLN A 1 436 ? 2.914 -5.977 -33.281 1 64.12 436 GLN A N 1
ATOM 3453 C CA . GLN A 1 436 ? 3.174 -5.117 -32.156 1 64.12 436 GLN A CA 1
ATOM 3454 C C . GLN A 1 436 ? 4.27 -5.699 -31.266 1 64.12 436 GLN A C 1
ATOM 3456 O O . GLN A 1 436 ? 4.039 -6.664 -30.531 1 64.12 436 GLN A O 1
ATOM 3461 N N . ASN A 1 437 ? 5.453 -5.496 -31.609 1 65.12 437 ASN A N 1
ATOM 3462 C CA . ASN A 1 437 ? 6.645 -6.133 -31.062 1 65.12 437 ASN A CA 1
ATOM 3463 C C . ASN A 1 437 ? 6.922 -5.672 -29.641 1 65.12 437 ASN A C 1
ATOM 3465 O O . ASN A 1 437 ? 8.078 -5.543 -29.234 1 65.12 437 ASN A O 1
ATOM 3469 N N . VAL A 1 438 ? 5.859 -5.566 -28.828 1 76.19 438 VAL A N 1
ATOM 3470 C CA . VAL A 1 438 ? 6.117 -5.062 -27.484 1 76.19 438 VAL A CA 1
ATOM 3471 C C . VAL A 1 438 ? 6.309 -6.234 -26.516 1 76.19 438 VAL A C 1
ATOM 3473 O O . VAL A 1 438 ? 7.254 -6.246 -25.734 1 76.19 438 VAL A O 1
ATOM 3476 N N . ILE A 1 439 ? 5.559 -7.363 -26.656 1 83.31 439 ILE A N 1
ATOM 3477 C CA . ILE A 1 439 ? 5.562 -8.445 -25.672 1 83.31 439 ILE A CA 1
ATOM 3478 C C . ILE A 1 439 ? 6.629 -9.469 -26.047 1 83.31 439 ILE A C 1
ATOM 3480 O O . ILE A 1 439 ? 7.219 -10.109 -25.172 1 83.31 439 ILE A O 1
ATOM 3484 N N . LYS A 1 440 ? 6.918 -9.703 -27.359 1 90.69 440 LYS A N 1
ATOM 3485 C CA . LYS A 1 440 ? 7.918 -10.648 -27.844 1 90.69 440 LYS A CA 1
ATOM 3486 C C . LYS A 1 440 ? 7.68 -12.047 -27.281 1 90.69 440 LYS A C 1
ATOM 3488 O O . LYS A 1 440 ? 6.547 -12.531 -27.266 1 90.69 440 LYS A O 1
ATOM 3493 N N . ALA A 1 441 ? 8.727 -12.828 -26.953 1 94.12 441 ALA A N 1
ATOM 3494 C CA . ALA A 1 441 ? 8.586 -14.141 -26.312 1 94.12 441 ALA A CA 1
ATOM 3495 C C . ALA A 1 441 ? 8.453 -14.008 -24.812 1 94.12 441 ALA A C 1
ATOM 3497 O O . ALA A 1 441 ? 9.344 -14.422 -24.062 1 94.12 441 ALA A O 1
ATOM 3498 N N . ALA A 1 442 ? 7.34 -13.531 -24.391 1 92.69 442 ALA A N 1
ATOM 3499 C CA . ALA A 1 442 ? 7.133 -13.086 -23.016 1 92.69 442 ALA A CA 1
ATOM 3500 C C . ALA A 1 442 ? 6.633 -14.234 -22.141 1 92.69 442 ALA A C 1
ATOM 3502 O O . ALA A 1 442 ? 6.309 -15.312 -22.641 1 92.69 442 ALA A O 1
ATOM 3503 N N . HIS A 1 443 ? 6.613 -13.906 -20.859 1 93.81 443 HIS A N 1
ATOM 3504 C CA . HIS A 1 443 ? 6.051 -14.789 -19.844 1 93.81 443 HIS A CA 1
ATOM 3505 C C . HIS A 1 443 ? 4.664 -15.281 -20.234 1 93.81 443 HIS A C 1
ATOM 3507 O O . HIS A 1 443 ? 3.863 -14.516 -20.781 1 93.81 443 HIS A O 1
ATOM 3513 N N . MET A 1 444 ? 4.371 -16.609 -20.125 1 92.19 444 MET A N 1
ATOM 3514 C CA . MET A 1 444 ? 3.068 -17.25 -20.297 1 92.19 444 MET A CA 1
ATOM 3515 C C . MET A 1 444 ? 2.855 -17.641 -21.75 1 92.19 444 MET A C 1
ATOM 3517 O O . MET A 1 444 ? 1.985 -18.469 -22.062 1 92.19 444 MET A O 1
ATOM 3521 N N . VAL A 1 445 ? 3.6 -17.094 -22.719 1 92.19 445 VAL A N 1
ATOM 3522 C CA . VAL A 1 445 ? 3.322 -17.375 -24.125 1 92.19 445 VAL A CA 1
ATOM 3523 C C . VAL A 1 445 ? 3.508 -18.875 -24.391 1 92.19 445 VAL A C 1
ATOM 3525 O O . VAL A 1 445 ? 2.74 -19.469 -25.156 1 92.19 445 VAL A O 1
ATOM 3528 N N . ASP A 1 446 ? 4.512 -19.438 -23.828 1 95.69 446 ASP A N 1
ATOM 3529 C CA . ASP A 1 446 ? 4.73 -20.875 -24 1 95.69 446 ASP A CA 1
ATOM 3530 C C . ASP A 1 446 ? 3.541 -21.672 -23.469 1 95.69 446 ASP A C 1
ATOM 3532 O O . ASP A 1 446 ? 3.145 -22.672 -24.078 1 95.69 446 ASP A O 1
ATOM 3536 N N . SER A 1 447 ? 2.98 -21.219 -22.359 1 93.69 447 SER A N 1
ATOM 3537 C CA . SER A 1 447 ? 1.834 -21.922 -21.781 1 93.69 447 SER A CA 1
ATOM 3538 C C . SER A 1 447 ? 0.624 -21.859 -22.703 1 93.69 447 SER A C 1
ATOM 3540 O O . SER A 1 447 ? -0.131 -22.828 -22.812 1 93.69 447 SER A O 1
ATOM 3542 N N . VAL A 1 448 ? 0.444 -20.781 -23.344 1 91.25 448 VAL A N 1
ATOM 3543 C CA . VAL A 1 448 ? -0.642 -20.594 -24.312 1 91.25 448 VAL A CA 1
ATOM 3544 C C . VAL A 1 448 ? -0.521 -21.609 -25.438 1 91.25 448 VAL A C 1
ATOM 3546 O O . VAL A 1 448 ? -1.507 -22.25 -25.812 1 91.25 448 VAL A O 1
ATOM 3549 N N . PHE A 1 449 ? 0.596 -21.812 -25.891 1 95.31 449 PHE A N 1
ATOM 3550 C CA . PHE A 1 449 ? 0.839 -22.719 -27 1 95.31 449 PHE A CA 1
ATOM 3551 C C . PHE A 1 449 ? 0.79 -24.172 -26.516 1 95.31 449 PHE A C 1
ATOM 3553 O O . PHE A 1 449 ? 0.402 -25.062 -27.281 1 95.31 449 PHE A O 1
ATOM 3560 N N . SER A 1 450 ? 1.138 -24.406 -25.328 1 97.44 450 SER A N 1
ATOM 3561 C CA . SER A 1 450 ? 1.271 -25.766 -24.797 1 97.44 450 SER A CA 1
ATOM 3562 C C . SER A 1 450 ? -0.076 -26.469 -24.734 1 97.44 450 SER A C 1
ATOM 3564 O O . SER A 1 450 ? -0.135 -27.703 -24.734 1 97.44 450 SER A O 1
ATOM 3566 N N . TRP A 1 451 ? -1.199 -25.797 -24.688 1 95.56 451 TRP A N 1
ATOM 3567 C CA . TRP A 1 451 ? -2.52 -26.391 -24.547 1 95.56 451 TRP A CA 1
ATOM 3568 C C . TRP A 1 451 ? -3.154 -26.656 -25.906 1 95.56 451 TRP A C 1
ATOM 3570 O O . TRP A 1 451 ? -4.195 -27.312 -26 1 95.56 451 TRP A O 1
ATOM 3580 N N . ASP A 1 452 ? -2.5 -26.078 -26.938 1 95.44 452 ASP A N 1
ATOM 3581 C CA . ASP A 1 452 ? -2.992 -26.25 -28.312 1 95.44 452 ASP A CA 1
ATOM 3582 C C . ASP A 1 452 ? -4.438 -25.766 -28.438 1 95.44 452 ASP A C 1
ATOM 3584 O O . ASP A 1 452 ? -5.27 -26.453 -29.031 1 95.44 452 ASP A O 1
ATOM 3588 N N . ASN A 1 453 ? -4.809 -24.672 -27.703 1 93.94 453 ASN A N 1
ATOM 3589 C CA . ASN A 1 453 ? -6.117 -24.031 -27.719 1 93.94 453 ASN A CA 1
ATOM 3590 C C . ASN A 1 453 ? -6.031 -22.594 -28.266 1 93.94 453 ASN A C 1
ATOM 3592 O O . ASN A 1 453 ? -6.617 -21.688 -27.688 1 93.94 453 ASN A O 1
ATOM 3596 N N . LEU A 1 454 ? -5.297 -22.406 -29.344 1 92.44 454 LEU A N 1
ATOM 3597 C CA . LEU A 1 454 ? -4.965 -21.078 -29.828 1 92.44 454 LEU A CA 1
ATOM 3598 C C . LEU A 1 454 ? -6.219 -20.328 -30.266 1 92.44 454 LEU A C 1
ATOM 3600 O O . LEU A 1 454 ? -6.23 -19.094 -30.312 1 92.44 454 LEU A O 1
ATOM 3604 N N . MET A 1 455 ? -7.281 -21.031 -30.594 1 88 455 MET A N 1
ATOM 3605 C CA . MET A 1 455 ? -8.516 -20.406 -31.062 1 88 455 MET A CA 1
ATOM 3606 C C . MET A 1 455 ? -9.109 -19.5 -29.984 1 88 455 MET A C 1
ATOM 3608 O O . MET A 1 455 ? -9.82 -18.547 -30.297 1 88 455 MET A O 1
ATOM 3612 N N . TYR A 1 456 ? -8.836 -19.812 -28.766 1 86.62 456 TYR A N 1
ATOM 3613 C CA . TYR A 1 456 ? -9.398 -19.016 -27.672 1 86.62 456 TYR A CA 1
ATOM 3614 C C . TYR A 1 456 ? -8.578 -17.75 -27.438 1 86.62 456 TYR A C 1
ATOM 3616 O O . TYR A 1 456 ? -8.977 -16.891 -26.641 1 86.62 456 TYR A O 1
ATOM 3624 N N . TRP A 1 457 ? -7.48 -17.656 -28.094 1 85.69 457 TRP A N 1
ATOM 3625 C CA . TRP A 1 457 ? -6.578 -16.531 -27.859 1 85.69 457 TRP A CA 1
ATOM 3626 C C . TRP A 1 457 ? -6.574 -15.578 -29.047 1 85.69 457 TRP A C 1
ATOM 3628 O O . TRP A 1 457 ? -5.723 -14.688 -29.141 1 85.69 457 TRP A O 1
ATOM 3638 N N . THR A 1 458 ? -7.594 -15.734 -29.875 1 80.06 458 THR A N 1
ATOM 3639 C CA . THR A 1 458 ? -7.68 -14.875 -31.062 1 80.06 458 THR A CA 1
ATOM 3640 C C . THR A 1 458 ? -7.805 -13.406 -30.641 1 80.06 458 THR A C 1
ATOM 3642 O O . THR A 1 458 ? -8.602 -13.07 -29.766 1 80.06 458 THR A O 1
ATOM 3645 N N . ASP A 1 459 ? -6.984 -12.469 -31.109 1 74.5 459 ASP A N 1
ATOM 3646 C CA . ASP A 1 459 ? -6.977 -11.023 -30.906 1 74.5 459 ASP A CA 1
ATOM 3647 C C . ASP A 1 459 ? -6.379 -10.664 -29.547 1 74.5 459 ASP A C 1
ATOM 3649 O O . ASP A 1 459 ? -6.539 -9.539 -29.062 1 74.5 459 ASP A O 1
ATOM 3653 N N . ASN A 1 460 ? -5.883 -11.664 -28.938 1 80.38 460 ASN A N 1
ATOM 3654 C CA . ASN A 1 460 ? -5.168 -11.414 -27.688 1 80.38 460 ASN A CA 1
ATOM 3655 C C . ASN A 1 460 ? -3.725 -10.992 -27.953 1 80.38 460 ASN A C 1
ATOM 3657 O O . ASN A 1 460 ? -3.082 -11.492 -28.875 1 80.38 460 ASN A O 1
ATOM 3661 N N . PRO A 1 461 ? -3.234 -10.125 -27.156 1 76.38 461 PRO A N 1
ATOM 3662 C CA . PRO A 1 461 ? -1.878 -9.609 -27.359 1 76.38 461 PRO A CA 1
ATOM 3663 C C . PRO A 1 461 ? -0.816 -10.703 -27.297 1 76.38 461 PRO A C 1
ATOM 3665 O O . PRO A 1 461 ? 0.287 -10.539 -27.812 1 76.38 461 PRO A O 1
ATOM 3668 N N . PHE A 1 462 ? -1.056 -11.836 -26.703 1 78.38 462 PHE A N 1
ATOM 3669 C CA . PHE A 1 462 ? -0.1 -12.938 -26.609 1 78.38 462 PHE A CA 1
ATOM 3670 C C . PHE A 1 462 ? 0.103 -13.602 -27.969 1 78.38 462 PHE A C 1
ATOM 3672 O O . PHE A 1 462 ? 1.194 -14.086 -28.266 1 78.38 462 PHE A O 1
ATOM 3679 N N . LEU A 1 463 ? -0.919 -13.609 -28.734 1 81.38 463 LEU A N 1
ATOM 3680 C CA . LEU A 1 463 ? -0.837 -14.203 -30.062 1 81.38 463 LEU A CA 1
ATOM 3681 C C . LEU A 1 463 ? -0.68 -13.125 -31.125 1 81.38 463 LEU A C 1
ATOM 3683 O O . LEU A 1 463 ? 0.243 -13.188 -31.938 1 81.38 463 LEU A O 1
ATOM 3687 N N . GLY A 1 464 ? -1.549 -12.094 -30.984 1 77.19 464 GLY A N 1
ATOM 3688 C CA . GLY A 1 464 ? -1.546 -11.039 -31.984 1 77.19 464 GLY A CA 1
ATOM 3689 C C . GLY A 1 464 ? -1.702 -11.562 -33.406 1 77.19 464 GLY A C 1
ATOM 3690 O O . GLY A 1 464 ? -2.133 -12.703 -33.594 1 77.19 464 GLY A O 1
ATOM 3691 N N . PRO A 1 465 ? -1.465 -10.703 -34.406 1 81.19 465 PRO A N 1
ATOM 3692 C CA . PRO A 1 465 ? -1.497 -11.172 -35.781 1 81.19 465 PRO A CA 1
ATOM 3693 C C . PRO A 1 465 ? -0.298 -12.055 -36.125 1 81.19 465 PRO A C 1
ATOM 3695 O O . PRO A 1 465 ? 0.797 -11.852 -35.594 1 81.19 465 PRO A O 1
ATOM 3698 N N . GLY A 1 466 ? -0.515 -13.078 -36.875 1 83.94 466 GLY A N 1
ATOM 3699 C CA . GLY A 1 466 ? 0.548 -13.977 -37.312 1 83.94 466 GLY A CA 1
ATOM 3700 C C . GLY A 1 466 ? 0.064 -15.086 -38.219 1 83.94 466 GLY A C 1
ATOM 3701 O O . GLY A 1 466 ? -1.097 -15.094 -38.625 1 83.94 466 GLY A O 1
ATOM 3702 N N . ASP A 1 467 ? 0.997 -15.914 -38.625 1 88.75 467 ASP A N 1
ATOM 3703 C CA . ASP A 1 467 ? 0.69 -17.047 -39.5 1 88.75 467 ASP A CA 1
ATOM 3704 C C . ASP A 1 467 ? 0.071 -18.188 -38.719 1 88.75 467 ASP A C 1
ATOM 3706 O O . ASP A 1 467 ? 0.755 -18.859 -37.938 1 88.75 467 ASP A O 1
ATOM 3710 N N . ASP A 1 468 ? -1.172 -18.531 -39.031 1 89.56 468 ASP A N 1
ATOM 3711 C CA . ASP A 1 468 ? -1.925 -19.516 -38.281 1 89.56 468 ASP A CA 1
ATOM 3712 C C . ASP A 1 468 ? -1.32 -20.906 -38.438 1 89.56 468 ASP A C 1
ATOM 3714 O O . ASP A 1 468 ? -1.351 -21.734 -37.5 1 89.56 468 ASP A O 1
ATOM 3718 N N . PHE A 1 469 ? -0.838 -21.203 -39.594 1 93.25 469 PHE A N 1
ATOM 3719 C CA . PHE A 1 469 ? -0.251 -22.516 -39.844 1 93.25 469 PHE A CA 1
ATOM 3720 C C . PHE A 1 469 ? 1.041 -22.688 -39.031 1 93.25 469 PHE A C 1
ATOM 3722 O O . PHE A 1 469 ? 1.288 -23.75 -38.469 1 93.25 469 PHE A O 1
ATOM 3729 N N . GLU A 1 470 ? 1.775 -21.688 -39.094 1 93.69 470 GLU A N 1
ATOM 3730 C CA . GLU A 1 470 ? 3.014 -21.703 -38.312 1 93.69 470 GLU A CA 1
ATOM 3731 C C . GLU A 1 470 ? 2.732 -21.844 -36.812 1 93.69 470 GLU A C 1
ATOM 3733 O O . GLU A 1 470 ? 3.357 -22.656 -36.125 1 93.69 470 GLU A O 1
ATOM 3738 N N . ARG A 1 471 ? 1.79 -21.141 -36.344 1 93.81 471 ARG A N 1
ATOM 3739 C CA . ARG A 1 471 ? 1.424 -21.172 -34.938 1 93.81 471 ARG A CA 1
ATOM 3740 C C . ARG A 1 471 ? 0.897 -22.547 -34.531 1 93.81 471 ARG A C 1
ATOM 3742 O O . ARG A 1 471 ? 1.243 -23.062 -33.469 1 93.81 471 ARG A O 1
ATOM 3749 N N . ASP A 1 472 ? 0.09 -22.984 -35.375 1 95.38 472 ASP A N 1
ATOM 3750 C CA . ASP A 1 472 ? -0.472 -24.297 -35.125 1 95.38 472 ASP A CA 1
ATOM 3751 C C . ASP A 1 472 ? 0.625 -25.359 -35.062 1 95.38 472 ASP A C 1
ATOM 3753 O O . ASP A 1 472 ? 0.586 -26.266 -34.219 1 95.38 472 ASP A O 1
ATOM 3757 N N . ARG A 1 473 ? 1.565 -25.297 -35.906 1 96.62 473 ARG A N 1
ATOM 3758 C CA . ARG A 1 473 ? 2.678 -26.234 -35.906 1 96.62 473 ARG A CA 1
ATOM 3759 C C . ARG A 1 473 ? 3.477 -26.172 -34.625 1 96.62 473 ARG A C 1
ATOM 3761 O O . ARG A 1 473 ? 3.787 -27.203 -34.031 1 96.62 473 ARG A O 1
ATOM 3768 N N . ILE A 1 474 ? 3.791 -25.016 -34.219 1 96.81 474 ILE A N 1
ATOM 3769 C CA . ILE A 1 474 ? 4.605 -24.828 -33.031 1 96.81 474 ILE A CA 1
ATOM 3770 C C . ILE A 1 474 ? 3.826 -25.297 -31.797 1 96.81 474 ILE A C 1
ATOM 3772 O O . ILE A 1 474 ? 4.395 -25.891 -30.875 1 96.81 474 ILE A O 1
ATOM 3776 N N . ALA A 1 475 ? 2.518 -24.984 -31.734 1 97 475 ALA A N 1
ATOM 3777 C CA . ALA A 1 475 ? 1.665 -25.438 -30.641 1 97 475 ALA A CA 1
ATOM 3778 C C . ALA A 1 475 ? 1.669 -26.969 -30.562 1 97 475 ALA A C 1
ATOM 3780 O O . ALA A 1 475 ? 1.773 -27.531 -29.469 1 97 475 ALA A O 1
ATOM 3781 N N . LYS A 1 476 ? 1.604 -27.609 -31.688 1 97.69 476 LYS A N 1
ATOM 3782 C CA . LYS A 1 476 ? 1.59 -29.078 -31.719 1 97.69 476 LYS A CA 1
ATOM 3783 C C . LYS A 1 476 ? 2.947 -29.641 -31.328 1 97.69 476 LYS A C 1
ATOM 3785 O O . LYS A 1 476 ? 3.021 -30.719 -30.719 1 97.69 476 LYS A O 1
ATOM 3790 N N . GLN A 1 477 ? 3.961 -28.922 -31.625 1 98.25 477 GLN A N 1
ATOM 3791 C CA . GLN A 1 477 ? 5.301 -29.375 -31.281 1 98.25 477 GLN A CA 1
ATOM 3792 C C . GLN A 1 477 ? 5.504 -29.375 -29.766 1 98.25 477 GLN A C 1
ATOM 3794 O O . GLN A 1 477 ? 5.953 -30.375 -29.188 1 98.25 477 GLN A O 1
ATOM 3799 N N . ILE A 1 478 ? 5.18 -28.344 -29.094 1 98.5 478 ILE A N 1
ATOM 3800 C CA . ILE A 1 478 ? 5.398 -28.281 -27.656 1 98.5 478 ILE A CA 1
ATOM 3801 C C . ILE A 1 478 ? 4.348 -29.141 -26.938 1 98.5 478 ILE A C 1
ATOM 3803 O O . ILE A 1 478 ? 4.652 -29.828 -25.969 1 98.5 478 ILE A O 1
ATOM 3807 N N . SER A 1 479 ? 3.045 -29.078 -27.375 1 98.38 479 SER A N 1
ATOM 3808 C CA . SER A 1 479 ? 2.02 -29.906 -26.75 1 98.38 479 SER A CA 1
ATOM 3809 C C . SER A 1 479 ? 2.33 -31.391 -26.922 1 98.38 479 SER A C 1
ATOM 3811 O O . SER A 1 479 ? 2.139 -32.188 -25.984 1 98.38 479 SER A O 1
ATOM 3813 N N . GLY A 1 480 ? 2.816 -31.719 -28.109 1 98.38 480 GLY A N 1
ATOM 3814 C CA . GLY A 1 480 ? 3.238 -33.094 -28.344 1 98.38 480 GLY A CA 1
ATOM 3815 C C . GLY A 1 480 ? 4.379 -33.531 -27.438 1 98.38 480 GLY A C 1
ATOM 3816 O O . GLY A 1 480 ? 4.414 -34.656 -26.984 1 98.38 480 GLY A O 1
ATOM 3817 N N . ALA A 1 481 ? 5.305 -32.625 -27.25 1 98.75 481 ALA A N 1
ATOM 3818 C CA . ALA A 1 481 ? 6.418 -32.938 -26.344 1 98.75 481 ALA A CA 1
ATOM 3819 C C . ALA A 1 481 ? 5.93 -33.188 -24.922 1 98.75 481 ALA A C 1
ATOM 3821 O O . ALA A 1 481 ? 6.402 -34.094 -24.25 1 98.75 481 ALA A O 1
ATOM 3822 N N . ILE A 1 482 ? 5 -32.406 -24.438 1 98.75 482 ILE A N 1
ATOM 3823 C CA . ILE A 1 482 ? 4.457 -32.531 -23.094 1 98.75 482 ILE A CA 1
ATOM 3824 C C . ILE A 1 482 ? 3.699 -33.875 -22.969 1 98.75 482 ILE A C 1
ATOM 3826 O O . ILE A 1 482 ? 3.861 -34.594 -22 1 98.75 482 ILE A O 1
ATOM 3830 N N . ILE A 1 483 ? 2.922 -34.219 -24 1 98.5 483 ILE A N 1
ATOM 3831 C CA . ILE A 1 483 ? 2.146 -35.438 -24 1 98.5 483 ILE A CA 1
ATOM 3832 C C . ILE A 1 483 ? 3.088 -36.656 -23.984 1 98.5 483 ILE A C 1
ATOM 3834 O O . ILE A 1 483 ? 2.895 -37.594 -23.203 1 98.5 483 ILE A O 1
ATOM 3838 N N . ASN A 1 484 ? 4.098 -36.594 -24.797 1 98.69 484 ASN A N 1
ATOM 3839 C CA . ASN A 1 484 ? 5.043 -37.719 -24.844 1 98.69 484 ASN A CA 1
ATOM 3840 C C . ASN A 1 484 ? 5.828 -37.844 -23.531 1 98.69 484 ASN A C 1
ATOM 3842 O O . ASN A 1 484 ? 6.148 -38.938 -23.094 1 98.69 484 ASN A O 1
ATOM 3846 N N . PHE A 1 485 ? 6.191 -36.688 -23.031 1 98.75 485 PHE A N 1
ATOM 3847 C CA . PHE A 1 485 ? 6.859 -36.688 -21.734 1 98.75 485 PHE A CA 1
ATOM 3848 C C . PHE A 1 485 ? 5.984 -37.344 -20.672 1 98.75 485 PHE A C 1
ATOM 3850 O O . PHE A 1 485 ? 6.469 -38.125 -19.844 1 98.75 485 PHE A O 1
ATOM 3857 N N . ALA A 1 486 ? 4.723 -37.031 -20.641 1 98.75 486 ALA A N 1
ATOM 3858 C CA . ALA A 1 486 ? 3.781 -37.625 -19.688 1 98.75 486 ALA A CA 1
ATOM 3859 C C . ALA A 1 486 ? 3.68 -39.125 -19.875 1 98.75 486 ALA A C 1
ATOM 3861 O O . ALA A 1 486 ? 3.564 -39.875 -18.906 1 98.75 486 ALA A O 1
ATOM 3862 N N . LYS A 1 487 ? 3.74 -39.562 -21.109 1 98.25 487 LYS A N 1
ATOM 3863 C CA . LYS A 1 487 ? 3.578 -41 -21.438 1 98.25 487 LYS A CA 1
ATOM 3864 C C . LYS A 1 487 ? 4.82 -41.781 -21.047 1 98.25 487 LYS A C 1
ATOM 3866 O O . LYS A 1 487 ? 4.711 -42.844 -20.453 1 98.25 487 LYS A O 1
ATOM 3871 N N . THR A 1 488 ? 6.043 -41.125 -21.375 1 97.69 488 THR A N 1
ATOM 3872 C CA . THR A 1 488 ? 7.203 -42.031 -21.406 1 97.69 488 THR A CA 1
ATOM 3873 C C . THR A 1 488 ? 8.336 -41.438 -20.562 1 97.69 488 THR A C 1
ATOM 3875 O O . THR A 1 488 ? 9.328 -42.125 -20.297 1 97.69 488 THR A O 1
ATOM 3878 N N . GLY A 1 489 ? 8.148 -40.219 -20.188 1 97.75 489 GLY A N 1
ATOM 3879 C CA . GLY A 1 489 ? 9.25 -39.562 -19.531 1 97.75 489 GLY A CA 1
ATOM 3880 C C . GLY A 1 489 ? 10.188 -38.844 -20.5 1 97.75 489 GLY A C 1
ATOM 3881 O O . GLY A 1 489 ? 11.078 -38.094 -20.078 1 97.75 489 GLY A O 1
ATOM 3882 N N . SER A 1 490 ? 10.008 -39 -21.766 1 98.12 490 SER A N 1
ATOM 3883 C CA . SER A 1 490 ? 10.773 -38.312 -22.797 1 98.12 490 SER A CA 1
ATOM 3884 C C . SER A 1 490 ? 9.883 -37.406 -23.641 1 98.12 490 SER A C 1
ATOM 3886 O O . SER A 1 490 ? 8.844 -37.844 -24.141 1 98.12 490 SER A O 1
ATOM 3888 N N . PRO A 1 491 ? 10.289 -36.188 -23.875 1 98.56 491 PRO A N 1
ATOM 3889 C CA . PRO A 1 491 ? 9.492 -35.281 -24.688 1 98.56 491 PRO A CA 1
ATOM 3890 C C . PRO A 1 491 ? 9.68 -35.531 -26.188 1 98.56 491 PRO A C 1
ATOM 3892 O O . PRO A 1 491 ? 9.016 -34.875 -27 1 98.56 491 PRO A O 1
ATOM 3895 N N . ASN A 1 492 ? 10.531 -36.406 -26.562 1 98.31 492 ASN A N 1
ATOM 3896 C CA . ASN A 1 492 ? 10.898 -36.625 -27.953 1 98.31 492 ASN A CA 1
ATOM 3897 C C . ASN A 1 492 ? 9.734 -37.188 -28.766 1 98.31 492 ASN A C 1
ATOM 3899 O O . ASN A 1 492 ? 9.023 -38.062 -28.297 1 98.31 492 ASN A O 1
ATOM 3903 N N . HIS A 1 493 ? 9.492 -36.656 -29.938 1 97.31 493 HIS A N 1
ATOM 3904 C CA . HIS A 1 493 ? 8.539 -37.156 -30.938 1 97.31 493 HIS A CA 1
ATOM 3905 C C . HIS A 1 493 ? 8.938 -36.688 -32.344 1 97.31 493 HIS A C 1
ATOM 3907 O O . HIS A 1 493 ? 9.859 -35.906 -32.5 1 97.31 493 HIS A O 1
ATOM 3913 N N . ASP A 1 494 ? 8.273 -37.156 -33.344 1 96.19 494 ASP A N 1
ATOM 3914 C CA . ASP A 1 494 ? 8.688 -37 -34.75 1 96.19 494 ASP A CA 1
ATOM 3915 C C . ASP A 1 494 ? 8.562 -35.531 -35.188 1 96.19 494 ASP A C 1
ATOM 3917 O O . ASP A 1 494 ? 9.211 -35.094 -36.125 1 96.19 494 ASP A O 1
ATOM 3921 N N . GLY A 1 495 ? 7.906 -34.688 -34.469 1 96.12 495 GLY A N 1
ATOM 3922 C CA . GLY A 1 495 ? 7.664 -33.312 -34.906 1 96.12 495 GLY A CA 1
ATOM 3923 C C . GLY A 1 495 ? 8.734 -32.344 -34.438 1 96.12 495 GLY A C 1
ATOM 3924 O O . GLY A 1 495 ? 8.711 -31.172 -34.781 1 96.12 495 GLY A O 1
ATOM 3925 N N . ILE A 1 496 ? 9.742 -32.844 -33.625 1 97.81 496 ILE A N 1
ATOM 3926 C CA . ILE A 1 496 ? 10.82 -32 -33.125 1 97.81 496 ILE A CA 1
ATOM 3927 C C . ILE A 1 496 ? 12.156 -32.719 -33.25 1 97.81 496 ILE A C 1
ATOM 3929 O O . ILE A 1 496 ? 12.195 -33.969 -33.406 1 97.81 496 ILE A O 1
ATOM 3933 N N . PRO A 1 497 ? 13.297 -31.953 -33.312 1 97.81 497 PRO A N 1
ATOM 3934 C CA . PRO A 1 497 ? 14.594 -32.625 -33.219 1 97.81 497 PRO A CA 1
ATOM 3935 C C . PRO A 1 497 ? 14.773 -33.375 -31.906 1 97.81 497 PRO A C 1
ATOM 3937 O O . PRO A 1 497 ? 14.031 -33.156 -30.953 1 97.81 497 PRO A O 1
ATOM 3940 N N . GLU A 1 498 ? 15.719 -34.188 -31.938 1 97.56 498 GLU A N 1
ATOM 3941 C CA . GLU A 1 498 ? 15.984 -34.938 -30.703 1 97.56 498 GLU A CA 1
ATOM 3942 C C . GLU A 1 498 ? 16.328 -34 -29.562 1 97.56 498 GLU A C 1
ATOM 3944 O O . GLU A 1 498 ? 17.25 -33.188 -29.656 1 97.56 498 GLU A O 1
ATOM 3949 N N . TRP A 1 499 ? 15.508 -34.031 -28.547 1 98.12 499 TRP A N 1
ATOM 3950 C CA . TRP A 1 499 ? 15.688 -33.25 -27.344 1 98.12 499 TRP A CA 1
ATOM 3951 C C . TRP A 1 499 ? 16.594 -33.969 -26.344 1 98.12 499 TRP A C 1
ATOM 3953 O O . TRP A 1 499 ? 16.172 -34.875 -25.656 1 98.12 499 TRP A O 1
ATOM 3963 N N . PRO A 1 500 ? 17.844 -33.531 -26.219 1 96.81 500 PRO A N 1
ATOM 3964 C CA . PRO A 1 500 ? 18.766 -34.188 -25.297 1 96.81 500 PRO A CA 1
ATOM 3965 C C . PRO A 1 500 ? 18.516 -33.781 -23.844 1 96.81 500 PRO A C 1
ATOM 3967 O O . PRO A 1 500 ? 17.844 -32.781 -23.578 1 96.81 500 PRO A O 1
ATOM 3970 N N . LEU A 1 501 ? 19.047 -34.594 -22.938 1 96.94 501 LEU A N 1
ATOM 3971 C CA . LEU A 1 501 ? 19.078 -34.188 -21.531 1 96.94 501 LEU A CA 1
ATOM 3972 C C . LEU A 1 501 ? 19.891 -32.906 -21.359 1 96.94 501 LEU A C 1
ATOM 3974 O O . LEU A 1 501 ? 20.875 -32.688 -22.078 1 96.94 501 LEU A O 1
ATOM 3978 N N . TYR A 1 502 ? 19.5 -32.125 -20.406 1 97.12 502 TYR A N 1
ATOM 3979 C CA . TYR A 1 502 ? 20.141 -30.828 -20.156 1 97.12 502 TYR A CA 1
ATOM 3980 C C . TYR A 1 502 ? 21.625 -31 -19.891 1 97.12 502 TYR A C 1
ATOM 3982 O O . TYR A 1 502 ? 22.453 -30.312 -20.484 1 97.12 502 TYR A O 1
ATOM 3990 N N . ILE A 1 503 ? 21.922 -31.844 -18.922 1 93.75 503 ILE A N 1
ATOM 3991 C CA . ILE A 1 503 ? 23.297 -32.188 -18.594 1 93.75 503 ILE A CA 1
ATOM 3992 C C . ILE A 1 503 ? 23.453 -33.719 -18.547 1 93.75 503 ILE A C 1
ATOM 3994 O O . ILE A 1 503 ? 22.641 -34.406 -17.922 1 93.75 503 ILE A O 1
ATOM 3998 N N . THR A 1 504 ? 24.438 -34.188 -19.234 1 83.69 504 THR A N 1
ATOM 3999 C CA . THR A 1 504 ? 24.656 -35.625 -19.203 1 83.69 504 THR A CA 1
ATOM 4000 C C . THR A 1 504 ? 25.922 -35.969 -18.422 1 83.69 504 THR A C 1
ATOM 4002 O O . THR A 1 504 ? 25.875 -36.75 -17.484 1 83.69 504 THR A O 1
ATOM 4005 N N . ASN A 1 505 ? 27.016 -35.375 -18.844 1 79.81 505 ASN A N 1
ATOM 4006 C CA . ASN A 1 505 ? 28.25 -35.781 -18.188 1 79.81 505 ASN A CA 1
ATOM 4007 C C . ASN A 1 505 ? 29 -34.594 -17.625 1 79.81 505 ASN A C 1
ATOM 4009 O O . ASN A 1 505 ? 29.719 -34.688 -16.625 1 79.81 505 ASN A O 1
ATOM 4013 N N . ASP A 1 506 ? 28.844 -33.5 -18.359 1 81.19 506 ASP A N 1
ATOM 4014 C CA . ASP A 1 506 ? 29.625 -32.312 -18.016 1 81.19 506 ASP A CA 1
ATOM 4015 C C . ASP A 1 506 ? 28.719 -31.094 -17.891 1 81.19 506 ASP A C 1
ATOM 4017 O O . ASP A 1 506 ? 27.984 -30.75 -18.812 1 81.19 506 ASP A O 1
ATOM 4021 N N . VAL A 1 507 ? 28.875 -30.469 -16.734 1 81.5 507 VAL A N 1
ATOM 4022 C CA . VAL A 1 507 ? 28.062 -29.297 -16.453 1 81.5 507 VAL A CA 1
ATOM 4023 C C . VAL A 1 507 ? 28.406 -28.188 -17.438 1 81.5 507 VAL A C 1
ATOM 4025 O O . VAL A 1 507 ? 27.625 -27.234 -17.609 1 81.5 507 VAL A O 1
ATOM 4028 N N . ARG A 1 508 ? 29.422 -28.281 -18.078 1 82.56 508 ARG A N 1
ATOM 4029 C CA . ARG A 1 508 ? 29.828 -27.266 -19.062 1 82.56 508 ARG A CA 1
ATOM 4030 C C . ARG A 1 508 ? 29.328 -27.625 -20.453 1 82.56 508 ARG A C 1
ATOM 4032 O O . ARG A 1 508 ? 29.562 -26.891 -21.422 1 82.56 508 ARG A O 1
ATOM 4039 N N . ASP A 1 509 ? 28.641 -28.656 -20.516 1 90.56 509 ASP A N 1
ATOM 4040 C CA . ASP A 1 509 ? 28.016 -29.062 -21.766 1 90.56 509 ASP A CA 1
ATOM 4041 C C . ASP A 1 509 ? 26.5 -29.188 -21.609 1 90.56 509 ASP A C 1
ATOM 4043 O O . ASP A 1 509 ? 25.969 -30.297 -21.531 1 90.56 509 ASP A O 1
ATOM 4047 N N . ARG A 1 510 ? 25.875 -28.078 -21.625 1 95.69 510 ARG A N 1
ATOM 4048 C CA . ARG A 1 510 ? 24.438 -28 -21.406 1 95.69 510 ARG A CA 1
ATOM 4049 C C . ARG A 1 510 ? 23.672 -27.938 -22.719 1 95.69 510 ARG A C 1
ATOM 4051 O O . ARG A 1 510 ? 24.109 -27.297 -23.672 1 95.69 510 ARG A O 1
ATOM 4058 N N . HIS A 1 511 ? 22.562 -28.625 -22.828 1 96.94 511 HIS A N 1
ATOM 4059 C CA . HIS A 1 511 ? 21.703 -28.641 -24 1 96.94 511 HIS A CA 1
ATOM 4060 C C . HIS A 1 511 ? 20.312 -28.141 -23.656 1 96.94 511 HIS A C 1
ATOM 4062 O O . HIS A 1 511 ? 19.781 -28.438 -22.578 1 96.94 511 HIS A O 1
ATOM 4068 N N . ALA A 1 512 ? 19.75 -27.406 -24.547 1 97.69 512 ALA A N 1
ATOM 4069 C CA . ALA A 1 512 ? 18.391 -26.922 -24.375 1 97.69 512 ALA A CA 1
ATOM 4070 C C . ALA A 1 512 ? 17.625 -26.938 -25.703 1 97.69 512 ALA A C 1
ATOM 4072 O O . ALA A 1 512 ? 18.219 -26.703 -26.766 1 97.69 512 ALA A O 1
ATOM 4073 N N . MET A 1 513 ? 16.391 -27.297 -25.656 1 98.62 513 MET A N 1
ATOM 4074 C CA . MET A 1 513 ? 15.508 -27.141 -26.812 1 98.62 513 MET A CA 1
ATOM 4075 C C . MET A 1 513 ? 15.023 -25.688 -26.938 1 98.62 513 MET A C 1
ATOM 4077 O O . MET A 1 513 ? 14.586 -25.094 -25.953 1 98.62 513 MET A O 1
ATOM 4081 N N . ILE A 1 514 ? 15.164 -25.062 -28.094 1 98.62 514 ILE A N 1
ATOM 4082 C CA . ILE A 1 514 ? 14.688 -23.719 -28.375 1 98.62 514 ILE A CA 1
ATOM 4083 C C . ILE A 1 514 ? 13.43 -23.797 -29.234 1 98.62 514 ILE A C 1
ATOM 4085 O O . ILE A 1 514 ? 13.477 -24.25 -30.375 1 98.62 514 ILE A O 1
ATOM 4089 N N . PHE A 1 515 ? 12.305 -23.406 -28.688 1 98.38 515 PHE A N 1
ATOM 4090 C CA . PHE A 1 515 ? 11.078 -23.312 -29.469 1 98.38 515 PHE A CA 1
ATOM 4091 C C . PHE A 1 515 ? 10.977 -21.953 -30.141 1 98.38 515 PHE A C 1
ATOM 4093 O O . PHE A 1 515 ? 10.75 -20.938 -29.469 1 98.38 515 PHE A O 1
ATOM 4100 N N . ASP A 1 516 ? 11.156 -21.875 -31.344 1 96.5 516 ASP A N 1
ATOM 4101 C CA . ASP A 1 516 ? 11.07 -20.734 -32.25 1 96.5 516 ASP A CA 1
ATOM 4102 C C . ASP A 1 516 ? 10.367 -21.094 -33.531 1 96.5 516 ASP A C 1
ATOM 4104 O O . ASP A 1 516 ? 9.695 -22.125 -33.625 1 96.5 516 ASP A O 1
ATOM 4108 N N . ARG A 1 517 ? 10.422 -20.203 -34.531 1 94.38 517 ARG A N 1
ATOM 4109 C CA . ARG A 1 517 ? 9.844 -20.531 -35.812 1 94.38 517 ARG A CA 1
ATOM 4110 C C . ARG A 1 517 ? 10.344 -21.875 -36.312 1 94.38 517 ARG A C 1
ATOM 4112 O O . ARG A 1 517 ? 9.578 -22.656 -36.875 1 94.38 517 ARG A O 1
ATOM 4119 N N . GLU A 1 518 ? 11.562 -22.031 -36.156 1 95.56 518 GLU A N 1
ATOM 4120 C CA . GLU A 1 518 ? 12.18 -23.344 -36.312 1 95.56 518 GLU A CA 1
ATOM 4121 C C . GLU A 1 518 ? 12.719 -23.875 -35 1 95.56 518 GLU A C 1
ATOM 4123 O O . GLU A 1 518 ? 13.57 -23.25 -34.375 1 95.56 518 GLU A O 1
ATOM 4128 N N . VAL A 1 519 ? 12.18 -25.016 -34.562 1 97.75 519 VAL A N 1
ATOM 4129 C CA . VAL A 1 519 ? 12.602 -25.641 -33.312 1 97.75 519 VAL A CA 1
ATOM 4130 C C . VAL A 1 519 ? 14 -26.219 -33.469 1 97.75 519 VAL A C 1
ATOM 4132 O O . VAL A 1 519 ? 14.297 -26.891 -34.469 1 97.75 519 VAL A O 1
ATOM 4135 N N . ARG A 1 520 ? 14.898 -25.969 -32.5 1 98 520 ARG A N 1
ATOM 4136 C CA . ARG A 1 520 ? 16.281 -26.406 -32.625 1 98 520 ARG A CA 1
ATOM 4137 C C . ARG A 1 520 ? 16.875 -26.688 -31.234 1 98 520 ARG A C 1
ATOM 4139 O O . ARG A 1 520 ? 16.297 -26.297 -30.219 1 98 520 ARG A O 1
ATOM 4146 N N . VAL A 1 521 ? 17.969 -27.359 -31.203 1 97.69 521 VAL A N 1
ATOM 4147 C CA . VAL A 1 521 ? 18.734 -27.578 -29.984 1 97.69 521 VAL A CA 1
ATOM 4148 C C . VAL A 1 521 ? 19.922 -26.625 -29.938 1 97.69 521 VAL A C 1
ATOM 4150 O O . VAL A 1 521 ? 20.562 -26.375 -30.953 1 97.69 521 VAL A O 1
ATOM 4153 N N . GLU A 1 522 ? 20.094 -26.016 -28.828 1 97.12 522 GLU A N 1
ATOM 4154 C CA . GLU A 1 522 ? 21.234 -25.125 -28.641 1 97.12 522 GLU A CA 1
ATOM 4155 C C . GLU A 1 522 ? 22.078 -25.578 -27.453 1 97.12 522 GLU A C 1
ATOM 4157 O O . GLU A 1 522 ? 21.562 -26.109 -26.469 1 97.12 522 GLU A O 1
ATOM 4162 N N . HIS A 1 523 ? 23.406 -25.281 -27.609 1 95.75 523 HIS A N 1
ATOM 4163 C CA . HIS A 1 523 ? 24.359 -25.609 -26.562 1 95.75 523 HIS A CA 1
ATOM 4164 C C . HIS A 1 523 ? 24.766 -24.375 -25.766 1 95.75 523 HIS A C 1
ATOM 4166 O O . HIS A 1 523 ? 24.938 -23.297 -26.344 1 95.75 523 HIS A O 1
ATOM 4172 N N . ASN A 1 524 ? 24.797 -24.547 -24.484 1 95.75 524 ASN A N 1
ATOM 4173 C CA . ASN A 1 524 ? 25.281 -23.516 -23.562 1 95.75 524 ASN A CA 1
ATOM 4174 C C . ASN A 1 524 ? 24.609 -22.172 -23.797 1 95.75 524 ASN A C 1
ATOM 4176 O O . ASN A 1 524 ? 25.281 -21.156 -23.953 1 95.75 524 ASN A O 1
ATOM 4180 N N . ILE A 1 525 ? 23.297 -22.281 -23.891 1 95.69 525 ILE A N 1
ATOM 4181 C CA . ILE A 1 525 ? 22.531 -21.047 -24.094 1 95.69 525 ILE A CA 1
ATOM 4182 C C . ILE A 1 525 ? 22.719 -20.125 -22.891 1 95.69 525 ILE A C 1
ATOM 4184 O O . ILE A 1 525 ? 22.797 -20.594 -21.75 1 95.69 525 ILE A O 1
ATOM 4188 N N . TYR A 1 526 ? 22.828 -18.781 -23.188 1 96.06 526 TYR A N 1
ATOM 4189 C CA . TYR A 1 526 ? 22.938 -17.719 -22.188 1 96.06 526 TYR A CA 1
ATOM 4190 C C . TYR A 1 526 ? 24.094 -17.984 -21.234 1 96.06 526 TYR A C 1
ATOM 4192 O O . TYR A 1 526 ? 23.984 -17.688 -20.031 1 96.06 526 TYR A O 1
ATOM 4200 N N . ASP A 1 527 ? 25.172 -18.516 -21.672 1 95.19 527 ASP A N 1
ATOM 4201 C CA . ASP A 1 527 ? 26.312 -18.969 -20.891 1 95.19 527 ASP A CA 1
ATOM 4202 C C . ASP A 1 527 ? 26.938 -17.797 -20.109 1 95.19 527 ASP A C 1
ATOM 4204 O O . ASP A 1 527 ? 27.234 -17.938 -18.922 1 95.19 527 ASP A O 1
ATOM 4208 N N . GLN A 1 528 ? 27.094 -16.656 -20.766 1 95.62 528 GLN A N 1
ATOM 4209 C CA . GLN A 1 528 ? 27.75 -15.523 -20.125 1 95.62 528 GLN A CA 1
ATOM 4210 C C . GLN A 1 528 ? 26.953 -15.031 -18.922 1 95.62 528 GLN A C 1
ATOM 4212 O O . GLN A 1 528 ? 27.516 -14.797 -17.859 1 95.62 528 GLN A O 1
ATOM 4217 N N . GLY A 1 529 ? 25.672 -14.82 -19.141 1 96.5 529 GLY A N 1
ATOM 4218 C CA . GLY A 1 529 ? 24.828 -14.391 -18.031 1 96.5 529 GLY A CA 1
ATOM 4219 C C . GLY A 1 529 ? 24.812 -15.375 -16.875 1 96.5 529 GLY A C 1
ATOM 4220 O O . GLY A 1 529 ? 24.938 -14.977 -15.719 1 96.5 529 GLY A O 1
ATOM 4221 N N . LEU A 1 530 ? 24.672 -16.609 -17.203 1 96.31 530 LEU A N 1
ATOM 4222 C CA . LEU A 1 530 ? 24.625 -17.656 -16.188 1 96.31 530 LEU A CA 1
ATOM 4223 C C . LEU A 1 530 ? 25.938 -17.688 -15.398 1 96.31 530 LEU A C 1
ATOM 4225 O O . LEU A 1 530 ? 25.922 -17.797 -14.172 1 96.31 530 LEU A O 1
ATOM 4229 N N . GLN A 1 531 ? 27.094 -17.609 -16.062 1 96.12 531 GLN A N 1
ATOM 4230 C CA . GLN A 1 531 ? 28.391 -17.641 -15.398 1 96.12 531 GLN A CA 1
ATOM 4231 C C . GLN A 1 531 ? 28.578 -16.422 -14.492 1 96.12 531 GLN A C 1
ATOM 4233 O O . GLN A 1 531 ? 29.125 -16.547 -13.398 1 96.12 531 GLN A O 1
ATOM 4238 N N . LEU A 1 532 ? 28.141 -15.297 -14.969 1 97.56 532 LEU A N 1
ATOM 4239 C CA . LEU A 1 532 ? 28.266 -14.086 -14.164 1 97.56 532 LEU A CA 1
ATOM 4240 C C . LEU A 1 532 ? 27.406 -14.188 -12.898 1 97.56 532 LEU A C 1
ATOM 4242 O O . LEU A 1 532 ? 27.797 -13.688 -11.844 1 97.56 532 LEU A O 1
ATOM 4246 N N . TRP A 1 533 ? 26.219 -14.75 -13 1 97.31 533 TRP A N 1
ATOM 4247 C CA . TRP A 1 533 ? 25.391 -14.953 -11.82 1 97.31 533 TRP A CA 1
ATOM 4248 C C . TRP A 1 533 ? 26.031 -15.953 -10.859 1 97.31 533 TRP A C 1
ATOM 4250 O O . TRP A 1 533 ? 25.922 -15.805 -9.641 1 97.31 533 TRP A O 1
ATOM 4260 N N . LYS A 1 534 ? 26.734 -16.953 -11.344 1 94.94 534 LYS A N 1
ATOM 4261 C CA . LYS A 1 534 ? 27.359 -17.984 -10.516 1 94.94 534 LYS A CA 1
ATOM 4262 C C . LYS A 1 534 ? 28.625 -17.453 -9.836 1 94.94 534 LYS A C 1
ATOM 4264 O O . LYS A 1 534 ? 29.016 -17.953 -8.781 1 94.94 534 LYS A O 1
ATOM 4269 N N . THR A 1 535 ? 29.219 -16.391 -10.367 1 95.44 535 THR A N 1
ATOM 4270 C CA . THR A 1 535 ? 30.547 -16.016 -9.898 1 95.44 535 THR A CA 1
ATOM 4271 C C . THR A 1 535 ? 30.531 -14.641 -9.242 1 95.44 535 THR A C 1
ATOM 4273 O O . THR A 1 535 ? 31.234 -14.398 -8.258 1 95.44 535 THR A O 1
ATOM 4276 N N . VAL A 1 536 ? 29.734 -13.664 -9.797 1 96.81 536 VAL A N 1
ATOM 4277 C CA . VAL A 1 536 ? 29.859 -12.281 -9.352 1 96.81 536 VAL A CA 1
ATOM 4278 C C . VAL A 1 536 ? 28.516 -11.797 -8.805 1 96.81 536 VAL A C 1
ATOM 4280 O O . VAL A 1 536 ? 28.422 -11.438 -7.625 1 96.81 536 VAL A O 1
ATOM 4283 N N . LEU A 1 537 ? 27.453 -11.844 -9.594 1 97.38 537 LEU A N 1
ATOM 4284 C CA . LEU A 1 537 ? 26.172 -11.188 -9.289 1 97.38 537 LEU A CA 1
ATOM 4285 C C . LEU A 1 537 ? 25.547 -11.805 -8.039 1 97.38 537 LEU A C 1
ATOM 4287 O O . LEU A 1 537 ? 24.875 -11.109 -7.277 1 97.38 537 LEU A O 1
ATOM 4291 N N . LYS A 1 538 ? 25.734 -13.109 -7.809 1 95.69 538 LYS A N 1
ATOM 4292 C CA . LYS A 1 538 ? 25.172 -13.766 -6.629 1 95.69 538 LYS A CA 1
ATOM 4293 C C . LYS A 1 538 ? 25.641 -13.086 -5.348 1 95.69 538 LYS A C 1
ATOM 4295 O O . LYS A 1 538 ? 24.891 -13.016 -4.367 1 95.69 538 LYS A O 1
ATOM 4300 N N . ASP A 1 539 ? 26.812 -12.555 -5.344 1 94.69 539 ASP A N 1
ATOM 4301 C CA . ASP A 1 539 ? 27.391 -11.93 -4.156 1 94.69 539 ASP A CA 1
ATOM 4302 C C . ASP A 1 539 ? 26.844 -10.523 -3.947 1 94.69 539 ASP A C 1
ATOM 4304 O O . ASP A 1 539 ? 27 -9.945 -2.869 1 94.69 539 ASP A O 1
ATOM 4308 N N . TYR A 1 540 ? 26.281 -9.992 -5.023 1 94.25 540 TYR A N 1
ATOM 4309 C CA . TYR A 1 540 ? 25.734 -8.641 -4.945 1 94.25 540 TYR A CA 1
ATOM 4310 C C . TYR A 1 540 ? 24.297 -8.664 -4.438 1 94.25 540 TYR A C 1
ATOM 4312 O O . TYR A 1 540 ? 23.75 -7.633 -4.023 1 94.25 540 TYR A O 1
ATOM 4320 N N . VAL A 1 541 ? 23.578 -9.82 -4.496 1 94.19 541 VAL A N 1
ATOM 4321 C CA . VAL A 1 541 ? 22.156 -9.906 -4.172 1 94.19 541 VAL A CA 1
ATOM 4322 C C . VAL A 1 541 ? 21.953 -9.594 -2.693 1 94.19 541 VAL A C 1
ATOM 4324 O O . VAL A 1 541 ? 22.656 -10.117 -1.832 1 94.19 541 VAL A O 1
ATOM 4327 N N . LYS A 1 542 ? 20.953 -8.719 -2.443 1 89.19 542 LYS A N 1
ATOM 4328 C CA . LYS A 1 542 ? 20.672 -8.344 -1.062 1 89.19 542 LYS A CA 1
ATOM 4329 C C . LYS A 1 542 ? 19.219 -8.656 -0.696 1 89.19 542 LYS A C 1
ATOM 4331 O O . LYS A 1 542 ? 18.891 -8.82 0.481 1 89.19 542 LYS A O 1
ATOM 4336 N N . THR A 1 543 ? 18.391 -8.758 -1.693 1 90.38 543 THR A N 1
ATOM 4337 C CA . THR A 1 543 ? 16.969 -8.992 -1.409 1 90.38 543 THR A CA 1
ATOM 4338 C C . THR A 1 543 ? 16.766 -10.375 -0.795 1 90.38 543 THR A C 1
ATOM 4340 O O . THR A 1 543 ? 17.375 -11.359 -1.24 1 90.38 543 THR A O 1
ATOM 4343 N N . PRO A 1 544 ? 15.938 -10.492 0.223 1 88 544 PRO A N 1
ATOM 4344 C CA . PRO A 1 544 ? 15.633 -11.797 0.809 1 88 544 PRO A CA 1
ATOM 4345 C C . PRO A 1 544 ? 14.719 -12.641 -0.073 1 88 544 PRO A C 1
ATOM 4347 O O . PRO A 1 544 ? 14.531 -13.836 0.185 1 88 544 PRO A O 1
ATOM 4350 N N . MET A 1 545 ? 14.188 -12.086 -1.135 1 91.44 545 MET A N 1
ATOM 4351 C CA . MET A 1 545 ? 13.258 -12.797 -2.014 1 91.44 545 MET A CA 1
ATOM 4352 C C . MET A 1 545 ? 14.016 -13.672 -3.008 1 91.44 545 MET A C 1
ATOM 4354 O O . MET A 1 545 ? 13.43 -14.539 -3.652 1 91.44 545 MET A O 1
ATOM 4358 N N . PHE A 1 546 ? 15.266 -13.375 -3.115 1 93.25 546 PHE A N 1
ATOM 4359 C CA . PHE A 1 546 ? 16.109 -14.117 -4.039 1 93.25 546 PHE A CA 1
ATOM 4360 C C . PHE A 1 546 ? 17.406 -14.555 -3.355 1 93.25 546 PHE A C 1
ATOM 4362 O O . PHE A 1 546 ? 18.5 -14.141 -3.758 1 93.25 546 PHE A O 1
ATOM 4369 N N . PRO A 1 547 ? 17.281 -15.422 -2.404 1 91.56 547 PRO A N 1
ATOM 4370 C CA . PRO A 1 547 ? 18.438 -15.867 -1.645 1 91.56 547 PRO A CA 1
ATOM 4371 C C . PRO A 1 547 ? 19.312 -16.844 -2.428 1 91.56 547 PRO A C 1
ATOM 4373 O O . PRO A 1 547 ? 19.266 -18.062 -2.184 1 91.56 547 PRO A O 1
ATOM 4376 N N . VAL A 1 548 ? 20.109 -16.312 -3.232 1 91.12 548 VAL A N 1
ATOM 4377 C CA . VAL A 1 548 ? 20.875 -17.094 -4.184 1 91.12 548 VAL A CA 1
ATOM 4378 C C . VAL A 1 548 ? 22.016 -17.812 -3.455 1 91.12 548 VAL A C 1
ATOM 4380 O O . VAL A 1 548 ? 22.422 -18.906 -3.855 1 91.12 548 VAL A O 1
ATOM 4383 N N . ASN A 1 549 ? 22.5 -17.25 -2.393 1 88.25 549 ASN A N 1
ATOM 4384 C CA . ASN A 1 549 ? 23.594 -17.859 -1.655 1 88.25 549 ASN A CA 1
ATOM 4385 C C . ASN A 1 549 ? 23.078 -18.781 -0.553 1 88.25 549 ASN A C 1
ATOM 4387 O O . ASN A 1 549 ? 22.047 -18.516 0.06 1 88.25 549 ASN A O 1
ATOM 4391 N N . PRO A 1 550 ? 23.734 -19.859 -0.367 1 82.62 550 PRO A N 1
ATOM 4392 C CA . PRO A 1 550 ? 23.297 -20.766 0.698 1 82.62 550 PRO A CA 1
ATOM 4393 C C . PRO A 1 550 ? 23.422 -20.141 2.088 1 82.62 550 PRO A C 1
ATOM 4395 O O . PRO A 1 550 ? 24.266 -19.266 2.305 1 82.62 550 PRO A O 1
ATOM 4398 N N . LYS A 1 551 ? 22.516 -20.375 2.963 1 68 551 LYS A N 1
ATOM 4399 C CA . LYS A 1 551 ? 22.594 -19.891 4.336 1 68 551 LYS A CA 1
ATOM 4400 C C . LYS A 1 551 ? 23.812 -20.469 5.055 1 68 551 LYS A C 1
ATOM 4402 O O . LYS A 1 551 ? 24.125 -21.656 4.906 1 68 551 LYS A O 1
ATOM 4407 N N . ALA A 1 552 ? 24.609 -19.594 5.566 1 54.53 552 ALA A N 1
ATOM 4408 C CA . ALA A 1 552 ? 25.75 -20.031 6.352 1 54.53 552 ALA A CA 1
ATOM 4409 C C . ALA A 1 552 ? 25.312 -20.922 7.508 1 54.53 552 ALA A C 1
ATOM 4411 O O . ALA A 1 552 ? 24.391 -20.578 8.25 1 54.53 552 ALA A O 1
ATOM 4412 N N . VAL A 1 553 ? 25.453 -22.234 7.465 1 44.28 553 VAL A N 1
ATOM 4413 C CA . VAL A 1 553 ? 25.281 -23.078 8.641 1 44.28 553 VAL A CA 1
ATOM 4414 C C . VAL A 1 553 ? 25.984 -22.469 9.836 1 44.28 553 VAL A C 1
ATOM 4416 O O . VAL A 1 553 ? 27.188 -22.188 9.781 1 44.28 553 VAL A O 1
ATOM 4419 N N . ASP A 1 554 ? 25.328 -21.719 10.594 1 38.81 554 ASP A N 1
ATOM 4420 C CA . ASP A 1 554 ? 25.969 -21.422 11.867 1 38.81 554 ASP A CA 1
ATOM 4421 C C . ASP A 1 554 ? 26.531 -22.703 12.508 1 38.81 554 ASP A C 1
ATOM 4423 O O . ASP A 1 554 ? 25.781 -23.531 13.016 1 38.81 554 ASP A O 1
ATOM 4427 N N . VAL A 1 555 ? 27.562 -23.344 12.023 1 34.38 555 VAL A N 1
ATOM 4428 C CA . VAL A 1 555 ? 28.266 -24.297 12.883 1 34.38 555 VAL A CA 1
ATOM 4429 C C . VAL A 1 555 ? 28.484 -23.688 14.266 1 34.38 555 VAL A C 1
ATOM 4431 O O . VAL A 1 555 ? 29.219 -22.703 14.398 1 34.38 555 VAL A O 1
ATOM 4434 N N . SER A 1 556 ? 27.547 -23.672 15.055 1 32.97 556 SER A N 1
ATOM 4435 C CA . SER A 1 556 ? 27.844 -23.453 16.469 1 32.97 556 SER A CA 1
ATOM 4436 C C . SER A 1 556 ? 29.172 -24.078 16.859 1 32.97 556 SER A C 1
ATOM 4438 O O . SER A 1 556 ? 29.438 -25.234 16.547 1 32.97 556 SER A O 1
ATOM 4440 N N . LYS A 1 557 ? 30.141 -23.312 17.125 1 37.31 557 LYS A N 1
ATOM 4441 C CA . LYS A 1 557 ? 31.359 -23.656 17.859 1 37.31 557 LYS A CA 1
ATOM 4442 C C . LYS A 1 557 ? 31.047 -24.641 18.984 1 37.31 557 LYS A C 1
ATOM 4444 O O . LYS A 1 557 ? 30.531 -24.234 20.031 1 37.31 557 LYS A O 1
ATOM 4449 N N . GLY A 1 558 ? 30.547 -25.859 18.812 1 28.34 558 GLY A N 1
ATOM 4450 C CA . GLY A 1 558 ? 30.828 -26.766 19.906 1 28.34 558 GLY A CA 1
ATOM 4451 C C . GLY A 1 558 ? 32.219 -26.609 20.469 1 28.34 558 GLY A C 1
ATOM 4452 O O . GLY A 1 558 ? 33.156 -26.297 19.719 1 28.34 558 GLY A O 1
ATOM 4453 N N . SER A 1 559 ? 32.344 -26.234 21.75 1 31.62 559 SER A N 1
ATOM 4454 C CA . SER A 1 559 ? 33.5 -26.141 22.609 1 31.62 559 SER A CA 1
ATOM 4455 C C . SER A 1 559 ? 34.469 -27.297 22.359 1 31.62 559 SER A C 1
ATOM 4457 O O . SER A 1 559 ? 34.25 -28.406 22.844 1 31.62 559 SER A O 1
ATOM 4459 N N . LEU A 1 560 ? 34.844 -27.594 21.188 1 30.23 560 LEU A N 1
ATOM 4460 C CA . LEU A 1 560 ? 36.031 -28.438 21.266 1 30.23 560 LEU A CA 1
ATOM 4461 C C . LEU A 1 560 ? 37.094 -27.812 22.172 1 30.23 560 LEU A C 1
ATOM 4463 O O . LEU A 1 560 ? 37.625 -26.75 21.844 1 30.23 560 LEU A O 1
ATOM 4467 N N . THR A 1 561 ? 36.938 -28.016 23.547 1 31.89 561 THR A N 1
ATOM 4468 C CA . THR A 1 561 ? 38 -27.938 24.531 1 31.89 561 THR A CA 1
ATOM 4469 C C . THR A 1 561 ? 39.312 -28.453 23.953 1 31.89 561 THR A C 1
ATOM 4471 O O . THR A 1 561 ? 39.406 -29.641 23.594 1 31.89 561 THR A O 1
ATOM 4474 N N . SER A 1 562 ? 39.906 -27.594 23.188 1 31.53 562 SER A N 1
ATOM 4475 C CA . SER A 1 562 ? 41.281 -27.938 22.812 1 31.53 562 SER A CA 1
ATOM 4476 C C . SER A 1 562 ? 42.031 -28.547 24 1 31.53 562 SER A C 1
ATOM 4478 O O . SER A 1 562 ? 41.938 -28.062 25.125 1 31.53 562 SER A O 1
ATOM 4480 N N . PRO A 1 563 ? 42.406 -29.812 23.922 1 36.06 563 PRO A N 1
ATOM 4481 C CA . PRO A 1 563 ? 43.188 -30.312 25.062 1 36.06 563 PRO A CA 1
ATOM 4482 C C . PRO A 1 563 ? 44.312 -29.344 25.484 1 36.06 563 PRO A C 1
ATOM 4484 O O . PRO A 1 563 ? 44.75 -28.531 24.688 1 36.06 563 PRO A O 1
ATOM 4487 N N . PRO A 1 564 ? 44.562 -29.094 26.719 1 35.47 564 PRO A N 1
ATOM 4488 C CA . PRO A 1 564 ? 45.625 -28.203 27.188 1 35.47 564 PRO A CA 1
ATOM 4489 C C . PRO A 1 564 ? 46.938 -28.359 26.406 1 35.47 564 PRO A C 1
ATOM 4491 O O . PRO A 1 564 ? 47.25 -29.453 25.938 1 35.47 564 PRO A O 1
ATOM 4494 N N . PRO A 1 565 ? 47.219 -27.312 25.547 1 32.69 565 PRO A N 1
ATOM 4495 C CA . PRO A 1 565 ? 48.5 -27.484 24.875 1 32.69 565 PRO A CA 1
ATOM 4496 C C . PRO A 1 565 ? 49.562 -28.141 25.766 1 32.69 565 PRO A C 1
ATOM 4498 O O . PRO A 1 565 ? 49.625 -27.812 26.953 1 32.69 565 PRO A O 1
ATOM 4501 N N . GLU A 1 566 ? 49.875 -29.391 25.438 1 32.84 566 GLU A N 1
ATOM 4502 C CA . GLU A 1 566 ? 50.938 -30.094 26.125 1 32.84 566 GLU A CA 1
ATOM 4503 C C . GLU A 1 566 ? 52.219 -29.234 26.172 1 32.84 566 GLU A C 1
ATOM 4505 O O . GLU A 1 566 ? 52.5 -28.484 25.25 1 32.84 566 GLU A O 1
ATOM 4510 N N . ASP A 1 567 ? 52.781 -28.781 27.391 1 31.14 567 ASP A N 1
ATOM 4511 C CA . ASP A 1 567 ? 54.031 -28.125 27.75 1 31.14 567 ASP A CA 1
ATOM 4512 C C . ASP A 1 567 ? 55.188 -28.688 26.938 1 31.14 567 ASP A C 1
ATOM 4514 O O . ASP A 1 567 ? 55.719 -29.75 27.25 1 31.14 567 ASP A O 1
ATOM 4518 N N . LEU A 1 568 ? 55.031 -28.594 25.578 1 30.64 568 LEU A N 1
ATOM 4519 C CA . LEU A 1 568 ? 56.094 -29.203 24.812 1 30.64 568 LEU A CA 1
ATOM 4520 C C . LEU A 1 568 ? 57.406 -28.469 25.062 1 30.64 568 LEU A C 1
ATOM 4522 O O . LEU A 1 568 ? 58.344 -28.531 24.234 1 30.64 568 LEU A O 1
ATOM 4526 N N . SER A 1 569 ? 57.625 -27.531 26.109 1 28.53 569 SER A N 1
ATOM 4527 C CA . SER A 1 569 ? 58.938 -27 26.406 1 28.53 569 SER A CA 1
ATOM 4528 C C . SER A 1 569 ? 60 -28.109 26.453 1 28.53 569 SER A C 1
ATOM 4530 O O . SER A 1 569 ? 61.188 -27.859 26.656 1 28.53 569 SER A O 1
ATOM 4532 N N . GLN A 1 570 ? 59.656 -29.344 26.484 1 26.78 570 GLN A N 1
ATOM 4533 C CA . GLN A 1 570 ? 60.781 -30.219 26.797 1 26.78 570 GLN A CA 1
ATOM 4534 C C . GLN A 1 570 ? 61.656 -30.406 25.562 1 26.78 570 GLN A C 1
ATOM 4536 O O . GLN A 1 570 ? 62.875 -30.578 25.688 1 26.78 570 GLN A O 1
ATOM 4541 N N . ASN A 1 571 ? 61.25 -30.75 24.281 1 24.69 571 ASN A N 1
ATOM 4542 C CA . ASN A 1 571 ? 62.188 -31.609 23.547 1 24.69 571 ASN A CA 1
ATOM 4543 C C . ASN A 1 571 ? 63.094 -30.797 22.625 1 24.69 571 ASN A C 1
ATOM 4545 O O . ASN A 1 571 ? 63.688 -31.344 21.703 1 24.69 571 ASN A O 1
ATOM 4549 N N . LYS A 1 572 ? 63.219 -29.531 22.406 1 24.14 572 LYS A N 1
ATOM 4550 C CA . LYS A 1 572 ? 64.062 -28.984 21.375 1 24.14 572 LYS A CA 1
ATOM 4551 C C . LYS A 1 572 ? 65.562 -29.234 21.672 1 24.14 572 LYS A C 1
ATOM 4553 O O . LYS A 1 572 ? 66.438 -28.656 21.047 1 24.14 572 LYS A O 1
ATOM 4558 N N . LYS A 1 573 ? 66.125 -29.922 22.562 1 25.78 573 LYS A N 1
ATOM 4559 C CA . LYS A 1 573 ? 67.562 -30.156 22.703 1 25.78 573 LYS A CA 1
ATOM 4560 C C . LYS A 1 573 ? 68.125 -30.859 21.484 1 25.78 573 LYS A C 1
ATOM 4562 O O . LYS A 1 573 ? 69.312 -31 21.344 1 25.78 573 LYS A O 1
ATOM 4567 N N . ARG A 1 574 ? 67.5 -31.609 20.594 1 20.83 574 ARG A N 1
ATOM 4568 C CA . ARG A 1 574 ? 68.312 -32.656 20.016 1 20.83 574 ARG A CA 1
ATOM 4569 C C . ARG A 1 574 ? 69.062 -32.156 18.766 1 20.83 574 ARG A C 1
ATOM 4571 O O . ARG A 1 574 ? 70.062 -32.719 18.391 1 20.83 574 ARG A O 1
ATOM 4578 N N . LYS A 1 575 ? 68.5 -31.609 17.625 1 26.31 575 LYS A N 1
ATOM 4579 C CA . LYS A 1 575 ? 69.062 -31.922 16.312 1 26.31 575 LYS A CA 1
ATOM 4580 C C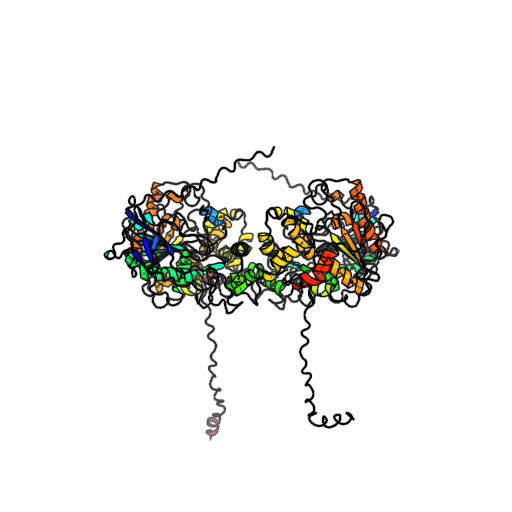 . LYS A 1 575 ? 70.25 -31.031 16.031 1 26.31 575 LYS A C 1
ATOM 4582 O O . LYS A 1 575 ? 70.75 -30.953 14.883 1 26.31 575 LYS A O 1
ATOM 4587 N N . LEU A 1 576 ? 70.75 -30.062 16.797 1 24.67 576 LEU A N 1
ATOM 4588 C CA . LEU A 1 576 ? 71.938 -29.281 16.469 1 24.67 576 LEU A CA 1
ATOM 4589 C C . LEU A 1 576 ? 73.125 -30.203 16.141 1 24.67 576 LEU A C 1
ATOM 4591 O O . LEU A 1 576 ? 74.25 -29.75 15.938 1 24.67 576 LEU A O 1
ATOM 4595 N N . ASP A 1 577 ? 73 -31.562 16.266 1 25.66 577 ASP A N 1
ATOM 4596 C CA . ASP A 1 577 ? 74.312 -32.25 16.219 1 25.66 577 ASP A CA 1
ATOM 4597 C C . ASP A 1 577 ? 74.875 -32.219 14.805 1 25.66 577 ASP A C 1
ATOM 4599 O O . ASP A 1 577 ? 76.062 -32.438 14.617 1 25.66 577 ASP A O 1
ATOM 4603 N N . HIS A 1 578 ? 74.125 -32.469 13.617 1 27.33 578 HIS A N 1
ATOM 4604 C CA . HIS A 1 578 ? 74.938 -33.219 12.648 1 27.33 578 HIS A CA 1
ATOM 4605 C C . HIS A 1 578 ? 75.688 -32.281 11.75 1 27.33 578 HIS A C 1
ATOM 4607 O O . HIS A 1 578 ? 76.188 -32.688 10.688 1 27.33 578 HIS A O 1
ATOM 4613 N N . THR A 1 579 ? 75.875 -30.938 11.93 1 24.25 579 THR A N 1
ATOM 4614 C CA . THR A 1 579 ? 76.688 -30.125 11.055 1 24.25 579 THR A CA 1
ATOM 4615 C C . THR A 1 579 ? 78.125 -30.516 11.172 1 24.25 579 THR A C 1
ATOM 4617 O O . THR A 1 579 ? 79.062 -29.734 10.867 1 24.25 579 THR A O 1
ATOM 4620 N N . ASP A 1 580 ? 78.625 -31.812 11.242 1 21.47 580 ASP A N 1
ATOM 4621 C CA . ASP A 1 580 ? 79.938 -32.062 10.688 1 21.47 580 ASP A CA 1
ATOM 4622 C C . ASP A 1 580 ? 79.875 -32.062 9.164 1 21.47 580 ASP A C 1
ATOM 4624 O O . ASP A 1 580 ? 79 -32.625 8.562 1 21.47 580 ASP A O 1
ATOM 4628 N N . MET B 1 1 ? 18.828 16.062 -45.344 1 23.94 1 MET B N 1
ATOM 4629 C CA . MET B 1 1 ? 18.844 17.484 -45.062 1 23.94 1 MET B CA 1
ATOM 4630 C C . MET B 1 1 ? 18.266 17.766 -43.688 1 23.94 1 MET B C 1
ATOM 4632 O O . MET B 1 1 ? 17.094 17.469 -43.406 1 23.94 1 MET B O 1
ATOM 4636 N N . LEU B 1 2 ? 19.125 17.688 -42.625 1 23.39 2 LEU B N 1
ATOM 4637 C CA . LEU B 1 2 ? 19.172 17.828 -41.188 1 23.39 2 LEU B CA 1
ATOM 4638 C C . LEU B 1 2 ? 18.703 19.203 -40.75 1 23.39 2 LEU B C 1
ATOM 4640 O O . LEU B 1 2 ? 19.406 20.203 -40.938 1 23.39 2 LEU B O 1
ATOM 4644 N N . ALA B 1 3 ? 17.391 19.453 -41.125 1 26.09 3 ALA B N 1
ATOM 4645 C CA . ALA B 1 3 ? 17.016 20.828 -40.781 1 26.09 3 ALA B CA 1
ATOM 4646 C C . ALA B 1 3 ? 17.453 21.203 -39.375 1 26.09 3 ALA B C 1
ATOM 4648 O O . ALA B 1 3 ? 17.266 20.422 -38.438 1 26.09 3 ALA B O 1
ATOM 4649 N N . GLU B 1 4 ? 18.484 21.922 -39.312 1 27.05 4 GLU B N 1
ATOM 4650 C CA . GLU B 1 4 ? 19.062 22.578 -38.125 1 27.05 4 GLU B CA 1
ATOM 4651 C C . GLU B 1 4 ? 18 23.25 -37.281 1 27.05 4 GLU B C 1
ATOM 4653 O O . GLU B 1 4 ? 17.406 24.25 -37.688 1 27.05 4 GLU B O 1
ATOM 4658 N N . GLU B 1 5 ? 17.047 22.406 -36.812 1 30.75 5 GLU B N 1
ATOM 4659 C CA . GLU B 1 5 ? 16.078 23.109 -36 1 30.75 5 GLU B CA 1
ATOM 4660 C C . GLU B 1 5 ? 16.75 24.078 -35.031 1 30.75 5 GLU B C 1
ATOM 4662 O O . GLU B 1 5 ? 17.688 23.703 -34.312 1 30.75 5 GLU B O 1
ATOM 4667 N N . ASP B 1 6 ? 16.703 25.328 -35.344 1 31.05 6 ASP B N 1
ATOM 4668 C CA . ASP B 1 6 ? 17.156 26.516 -34.656 1 31.05 6 ASP B CA 1
ATOM 4669 C C . ASP B 1 6 ? 16.797 26.453 -33.156 1 31.05 6 ASP B C 1
ATOM 4671 O O . ASP B 1 6 ? 15.625 26.281 -32.812 1 31.05 6 ASP B O 1
ATOM 4675 N N . GLN B 1 7 ? 17.703 25.984 -32.344 1 29.27 7 GLN B N 1
ATOM 4676 C CA . GLN B 1 7 ? 17.672 26.047 -30.891 1 29.27 7 GLN B CA 1
ATOM 4677 C C . GLN B 1 7 ? 17.328 27.453 -30.406 1 29.27 7 GLN B C 1
ATOM 4679 O O . GLN B 1 7 ? 18.141 28.375 -30.516 1 29.27 7 GLN B O 1
ATOM 4684 N N . GLN B 1 8 ? 16.047 27.922 -30.672 1 31.22 8 GLN B N 1
ATOM 4685 C CA . GLN B 1 8 ? 15.812 29.234 -30.078 1 31.22 8 GLN B CA 1
ATOM 4686 C C . GLN B 1 8 ? 16.312 29.297 -28.641 1 31.22 8 GLN B C 1
ATOM 4688 O O . GLN B 1 8 ? 16.078 28.375 -27.859 1 31.22 8 GLN B O 1
ATOM 4693 N N . PRO B 1 9 ? 17.328 30.109 -28.375 1 31.28 9 PRO B N 1
ATOM 4694 C CA . PRO B 1 9 ? 17.859 30.281 -27.016 1 31.28 9 PRO B CA 1
ATOM 4695 C C . PRO B 1 9 ? 16.766 30.469 -25.969 1 31.28 9 PRO B C 1
ATOM 4697 O O . PRO B 1 9 ? 15.703 31.016 -26.281 1 31.28 9 PRO B O 1
ATOM 4700 N N . GLN B 1 10 ? 16.562 29.5 -25.125 1 29.97 10 GLN B N 1
ATOM 4701 C CA . GLN B 1 10 ? 15.758 29.688 -23.922 1 29.97 10 GLN B CA 1
ATOM 4702 C C . GLN B 1 10 ? 15.977 31.078 -23.312 1 29.97 10 GLN B C 1
ATOM 4704 O O . GLN B 1 10 ? 17.094 31.406 -22.891 1 29.97 10 GLN B O 1
ATOM 4709 N N . MET B 1 11 ? 15.297 32.094 -23.859 1 29.58 11 MET B N 1
ATOM 4710 C CA . MET B 1 11 ? 15.312 33.406 -23.219 1 29.58 11 MET B CA 1
ATOM 4711 C C . MET B 1 11 ? 15.32 33.281 -21.703 1 29.58 11 MET B C 1
ATOM 4713 O O . MET B 1 11 ? 14.469 32.594 -21.125 1 29.58 11 MET B O 1
ATOM 4717 N N . GLU B 1 12 ? 16.453 33.312 -21.078 1 31.16 12 GLU B N 1
ATOM 4718 C CA . GLU B 1 12 ? 16.547 33.625 -19.641 1 31.16 12 GLU B CA 1
ATOM 4719 C C . GLU B 1 12 ? 15.508 34.656 -19.234 1 31.16 12 GLU B C 1
ATOM 4721 O O . GLU B 1 12 ? 15.539 35.781 -19.703 1 31.16 12 GLU B O 1
ATOM 4726 N N . GLU B 1 13 ? 14.227 34.281 -19.219 1 30.95 13 GLU B N 1
ATOM 4727 C CA . GLU B 1 13 ? 13.352 35.25 -18.578 1 30.95 13 GLU B CA 1
ATOM 4728 C C . GLU B 1 13 ? 14.055 35.969 -17.422 1 30.95 13 GLU B C 1
ATOM 4730 O O . GLU B 1 13 ? 14.406 35.312 -16.422 1 30.95 13 GLU B O 1
ATOM 4735 N N . GLN B 1 14 ? 14.891 36.938 -17.688 1 31.52 14 GLN B N 1
ATOM 4736 C CA . GLN B 1 14 ? 15.344 37.906 -16.703 1 31.52 14 GLN B CA 1
ATOM 4737 C C . GLN B 1 14 ? 14.266 38.156 -15.664 1 31.52 14 GLN B C 1
ATOM 4739 O O . GLN B 1 14 ? 13.148 38.562 -16.016 1 31.52 14 GLN B O 1
ATOM 4744 N N . GLN B 1 15 ? 14.234 37.438 -14.562 1 35.16 15 GLN B N 1
ATOM 4745 C CA . GLN B 1 15 ? 13.445 37.812 -13.398 1 35.16 15 GLN B CA 1
ATOM 4746 C C . GLN B 1 15 ? 13.391 39.344 -13.25 1 35.16 15 GLN B C 1
ATOM 4748 O O . GLN B 1 15 ? 14.43 40 -13.219 1 35.16 15 GLN B O 1
ATOM 4753 N N . GLN B 1 16 ? 12.477 40.062 -13.766 1 38.06 16 GLN B N 1
ATOM 4754 C CA . GLN B 1 16 ? 12.195 41.469 -13.562 1 38.06 16 GLN B CA 1
ATOM 4755 C C . GLN B 1 16 ? 12.602 41.938 -12.164 1 38.06 16 GLN B C 1
ATOM 4757 O O . GLN B 1 16 ? 12.266 41.281 -11.172 1 38.06 16 GLN B O 1
ATOM 4762 N N . PRO B 1 17 ? 13.656 42.75 -11.969 1 44.69 17 PRO B N 1
ATOM 4763 C CA . PRO B 1 17 ? 14.023 43.375 -10.711 1 44.69 17 PRO B CA 1
ATOM 4764 C C . PRO B 1 17 ? 12.812 43.844 -9.906 1 44.69 17 PRO B C 1
ATOM 4766 O O . PRO B 1 17 ? 11.805 44.25 -10.492 1 44.69 17 PRO B O 1
ATOM 4769 N N . TYR B 1 18 ? 12.484 43.219 -8.797 1 52.03 18 TYR B N 1
ATOM 4770 C CA . TYR B 1 18 ? 11.477 43.75 -7.891 1 52.03 18 TYR B CA 1
ATOM 4771 C C . TYR B 1 18 ? 11.602 45.281 -7.781 1 52.03 18 TYR B C 1
ATOM 4773 O O . TYR B 1 18 ? 12.656 45.781 -7.422 1 52.03 18 TYR B O 1
ATOM 4781 N N . ASP B 1 19 ? 11.031 46.031 -8.586 1 67.5 19 ASP B N 1
ATOM 4782 C CA . ASP B 1 19 ? 10.953 47.5 -8.68 1 67.5 19 ASP B CA 1
ATOM 4783 C C . ASP B 1 19 ? 10.57 48.094 -7.34 1 67.5 19 ASP B C 1
ATOM 4785 O O . ASP B 1 19 ? 10.586 49.312 -7.184 1 67.5 19 ASP B O 1
ATOM 4789 N N . ALA B 1 20 ? 10.336 47.281 -6.285 1 81.75 20 ALA B N 1
ATOM 4790 C CA . ALA B 1 20 ? 9.953 47.844 -4.996 1 81.75 20 ALA B CA 1
ATOM 4791 C C . ALA B 1 20 ? 11.188 48.312 -4.211 1 81.75 20 ALA B C 1
ATOM 4793 O O . ALA B 1 20 ? 12.234 47.656 -4.262 1 81.75 20 ALA B O 1
ATOM 4794 N N . PRO B 1 21 ? 11.078 49.5 -3.562 1 93.38 21 PRO B N 1
ATOM 4795 C CA . PRO B 1 21 ? 12.195 49.938 -2.736 1 93.38 21 PRO B CA 1
ATOM 4796 C C . PRO B 1 21 ? 12.57 48.969 -1.641 1 93.38 21 PRO B C 1
ATOM 4798 O O . PRO B 1 21 ? 11.695 48.312 -1.071 1 93.38 21 PRO B O 1
ATOM 4801 N N . LEU B 1 22 ? 13.828 48.906 -1.359 1 95.56 22 LEU B N 1
ATOM 4802 C CA . LEU B 1 22 ? 14.328 48 -0.311 1 95.56 22 LEU B CA 1
ATOM 4803 C C . LEU B 1 22 ? 14.094 48.625 1.068 1 95.56 22 LEU B C 1
ATOM 4805 O O . LEU B 1 22 ? 14.008 49.844 1.209 1 95.56 22 LEU B O 1
ATOM 4809 N N . THR B 1 23 ? 13.938 47.781 2.039 1 96.31 23 THR B N 1
ATOM 4810 C CA . THR B 1 23 ? 13.805 48.219 3.428 1 96.31 23 THR B CA 1
ATOM 4811 C C . THR B 1 23 ? 15.164 48.562 4.016 1 96.31 23 THR B C 1
ATOM 4813 O O . THR B 1 23 ? 16.203 48.406 3.365 1 96.31 23 THR B O 1
ATOM 4816 N N . GLN B 1 24 ? 15.109 49.094 5.234 1 95.5 24 GLN B N 1
ATOM 4817 C CA . GLN B 1 24 ? 16.344 49.219 6 1 95.5 24 GLN B CA 1
ATOM 4818 C C . GLN B 1 24 ? 16.906 47.844 6.355 1 95.5 24 GLN B C 1
ATOM 4820 O O . GLN B 1 24 ? 16.188 46.844 6.297 1 95.5 24 GLN B O 1
ATOM 4825 N N . VAL B 1 25 ? 18.141 47.906 6.664 1 97.31 25 VAL B N 1
ATOM 4826 C CA . VAL B 1 25 ? 18.797 46.656 7.074 1 97.31 25 VAL B CA 1
ATOM 4827 C C . VAL B 1 25 ? 18.391 46.312 8.508 1 97.31 25 VAL B C 1
ATOM 4829 O O . VAL B 1 25 ? 18.453 47.156 9.398 1 97.31 25 VAL B O 1
ATOM 4832 N N . ILE B 1 26 ? 17.922 45.094 8.695 1 97.81 26 ILE B N 1
ATOM 4833 C CA . ILE B 1 26 ? 17.547 44.594 10.008 1 97.81 26 ILE B CA 1
ATOM 4834 C C . ILE B 1 26 ? 18.531 43.562 10.477 1 97.81 26 ILE B C 1
ATOM 4836 O O . ILE B 1 26 ? 18.828 42.594 9.75 1 97.81 26 ILE B O 1
ATOM 4840 N N . SER B 1 27 ? 19.094 43.625 11.688 1 97.69 27 SER B N 1
ATOM 4841 C CA . SER B 1 27 ? 20.062 42.688 12.242 1 97.69 27 SER B CA 1
ATOM 4842 C C . SER B 1 27 ? 19.375 41.562 13.016 1 97.69 27 SER B C 1
ATOM 4844 O O . SER B 1 27 ? 18.609 41.844 13.953 1 97.69 27 SER B O 1
ATOM 4846 N N . THR B 1 28 ? 19.625 40.344 12.594 1 98.12 28 THR B N 1
ATOM 4847 C CA . THR B 1 28 ? 19.078 39.156 13.258 1 98.12 28 THR B CA 1
ATOM 4848 C C . THR B 1 28 ? 20.156 38.094 13.414 1 98.12 28 THR B C 1
ATOM 4850 O O . THR B 1 28 ? 21.297 38.281 12.977 1 98.12 28 THR B O 1
ATOM 4853 N N . SER B 1 29 ? 19.797 36.969 14.055 1 97.81 29 SER B N 1
ATOM 4854 C CA . SER B 1 29 ? 20.703 35.812 14.172 1 97.81 29 SER B CA 1
ATOM 4855 C C . SER B 1 29 ? 20.953 35.156 12.82 1 97.81 29 SER B C 1
ATOM 4857 O O . SER B 1 29 ? 21.953 34.469 12.633 1 97.81 29 SER B O 1
ATOM 4859 N N . SER B 1 30 ? 20 35.375 11.844 1 98 30 SER B N 1
ATOM 4860 C CA . SER B 1 30 ? 20.141 34.812 10.508 1 98 30 SER B CA 1
ATOM 4861 C C . SER B 1 30 ? 21.031 35.688 9.625 1 98 30 SER B C 1
ATOM 4863 O O . SER B 1 30 ? 21.438 35.25 8.539 1 98 30 SER B O 1
ATOM 4865 N N . GLY B 1 31 ? 21.188 36.938 10.07 1 98.25 31 GLY B N 1
ATOM 4866 C CA . GLY B 1 31 ? 21.984 37.875 9.281 1 98.25 31 GLY B CA 1
ATOM 4867 C C . GLY B 1 31 ? 21.438 39.281 9.281 1 98.25 31 GLY B C 1
ATOM 4868 O O . GLY B 1 31 ? 20.609 39.625 10.117 1 98.25 31 GLY B O 1
ATOM 4869 N N . LYS B 1 32 ? 22.125 40.094 8.406 1 98.44 32 LYS B N 1
ATOM 4870 C CA . LYS B 1 32 ? 21.625 41.406 8.062 1 98.44 32 LYS B CA 1
ATOM 4871 C C . LYS B 1 32 ? 20.672 41.344 6.883 1 98.44 32 LYS B C 1
ATOM 4873 O O . LYS B 1 32 ? 21.094 41.219 5.734 1 98.44 32 LYS B O 1
ATOM 4878 N N . LEU B 1 33 ? 19.406 41.594 7.242 1 98.56 33 LEU B N 1
ATOM 4879 C CA . LEU B 1 33 ? 18.344 41.281 6.281 1 98.56 33 LEU B CA 1
ATOM 4880 C C . LEU B 1 33 ? 17.797 42.531 5.629 1 98.56 33 LEU B C 1
ATOM 4882 O O . LEU B 1 33 ? 17.625 43.562 6.297 1 98.56 33 LEU B O 1
ATOM 4886 N N . GLN B 1 34 ? 17.562 42.469 4.363 1 97.88 34 GLN B N 1
ATOM 4887 C CA . GLN B 1 34 ? 16.828 43.5 3.641 1 97.88 34 GLN B CA 1
ATOM 4888 C C . GLN B 1 34 ? 15.672 42.906 2.857 1 97.88 34 GLN B C 1
ATOM 4890 O O . GLN B 1 34 ? 15.859 42 2.059 1 97.88 34 GLN B O 1
ATOM 4895 N N . GLY B 1 35 ? 14.516 43.406 3.189 1 97.88 35 GLY B N 1
ATOM 4896 C CA . GLY B 1 35 ? 13.328 43.062 2.412 1 97.88 35 GLY B CA 1
ATOM 4897 C C . GLY B 1 35 ? 12.93 44.188 1.452 1 97.88 35 GLY B C 1
ATOM 4898 O O . GLY B 1 35 ? 13.789 44.875 0.896 1 97.88 35 GLY B O 1
ATOM 4899 N N . PHE B 1 36 ? 11.617 44.219 1.082 1 97.19 36 PHE B N 1
ATOM 4900 C CA . PHE B 1 36 ? 11.133 45.281 0.195 1 97.19 36 PHE B CA 1
ATOM 4901 C C . PHE B 1 36 ? 9.883 45.938 0.767 1 97.19 36 PHE B C 1
ATOM 4903 O O . PHE B 1 36 ? 9.172 45.344 1.576 1 97.19 36 PHE B O 1
ATOM 4910 N N . LYS B 1 37 ? 9.648 47.156 0.385 1 96.31 37 LYS B N 1
ATOM 4911 C CA . LYS B 1 37 ? 8.469 47.906 0.788 1 96.31 37 LYS B CA 1
ATOM 4912 C C . LYS B 1 37 ? 7.363 47.781 -0.263 1 96.31 37 LYS B C 1
ATOM 4914 O O . LYS B 1 37 ? 7.566 48.156 -1.42 1 96.31 37 LYS B O 1
ATOM 4919 N N . ASP B 1 38 ? 6.344 47.188 0.143 1 94.31 38 ASP B N 1
ATOM 4920 C CA . ASP B 1 38 ? 5.129 47.219 -0.67 1 94.31 38 ASP B CA 1
ATOM 4921 C C . ASP B 1 38 ? 4.34 48.5 -0.406 1 94.31 38 ASP B C 1
ATOM 4923 O O . ASP B 1 38 ? 3.379 48.5 0.368 1 94.31 38 ASP B O 1
ATOM 4927 N N . GLU B 1 39 ? 4.613 49.531 -1.104 1 90.25 39 GLU B N 1
ATOM 4928 C CA . GLU B 1 39 ? 4.078 50.875 -0.835 1 90.25 39 GLU B CA 1
ATOM 4929 C C . GLU B 1 39 ? 2.572 50.906 -1.082 1 90.25 39 GLU B C 1
ATOM 4931 O O . GLU B 1 39 ? 1.842 51.594 -0.366 1 90.25 39 GLU B O 1
ATOM 4936 N N . GLY B 1 40 ? 2.209 50.188 -2.062 1 90.75 40 GLY B N 1
ATOM 4937 C CA . GLY B 1 40 ? 0.785 50.188 -2.359 1 90.75 40 GLY B CA 1
ATOM 4938 C C . GLY B 1 40 ? -0.052 49.625 -1.221 1 90.75 40 GLY B C 1
ATOM 4939 O O . GLY B 1 40 ? -1.182 50.062 -1.004 1 90.75 40 GLY B O 1
ATOM 4940 N N . ASN B 1 41 ? 0.546 48.781 -0.425 1 93.19 41 ASN B N 1
ATOM 4941 C CA . ASN B 1 41 ? -0.182 48.125 0.663 1 93.19 41 ASN B CA 1
ATOM 4942 C C . ASN B 1 41 ? 0.341 48.562 2.027 1 93.19 41 ASN B C 1
ATOM 4944 O O . ASN B 1 41 ? -0.162 48.125 3.062 1 93.19 41 ASN B O 1
ATOM 4948 N N . GLU B 1 42 ? 1.301 49.406 2.037 1 93.88 42 GLU B N 1
ATOM 4949 C CA . GLU B 1 42 ? 1.885 49.969 3.264 1 93.88 42 GLU B CA 1
ATOM 4950 C C . GLU B 1 42 ? 2.354 48.844 4.188 1 93.88 42 GLU B C 1
ATOM 4952 O O . GLU B 1 42 ? 2.01 48.812 5.371 1 93.88 42 GLU B O 1
ATOM 4957 N N . VAL B 1 43 ? 3.035 47.875 3.633 1 97.12 43 VAL B N 1
ATOM 4958 C CA . VAL B 1 43 ? 3.623 46.781 4.371 1 97.12 43 VAL B CA 1
ATOM 4959 C C . VAL B 1 43 ? 5.07 46.562 3.934 1 97.12 43 VAL B C 1
ATOM 4961 O O . VAL B 1 43 ? 5.43 46.875 2.793 1 97.12 43 VAL B O 1
ATOM 4964 N N . GLU B 1 44 ? 5.895 46.188 4.844 1 98 44 GLU B N 1
ATOM 4965 C CA . GLU B 1 44 ? 7.238 45.719 4.555 1 98 44 GLU B CA 1
ATOM 4966 C C . GLU B 1 44 ? 7.281 44.188 4.574 1 98 44 GLU B C 1
ATOM 4968 O O . GLU B 1 44 ? 6.68 43.531 5.445 1 98 44 GLU B O 1
ATOM 4973 N N . VAL B 1 45 ? 7.957 43.625 3.574 1 98.19 45 VAL B N 1
ATOM 4974 C CA . VAL B 1 45 ? 7.938 42.188 3.381 1 98.19 45 VAL B CA 1
ATOM 4975 C C . VAL B 1 45 ? 9.367 41.625 3.355 1 98.19 45 VAL B C 1
ATOM 4977 O O . VAL B 1 45 ? 10.234 42.219 2.695 1 98.19 45 VAL B O 1
ATOM 4980 N N . PHE B 1 46 ? 9.688 40.656 4.125 1 98.5 46 PHE B N 1
ATOM 4981 C CA . PHE B 1 46 ? 10.93 39.875 4.133 1 98.5 46 PHE B CA 1
ATOM 4982 C C . PHE B 1 46 ? 10.664 38.438 3.789 1 98.5 46 PHE B C 1
ATOM 4984 O O . PHE B 1 46 ? 9.953 37.719 4.512 1 98.5 46 PHE B O 1
ATOM 4991 N N . LEU B 1 47 ? 11.219 37.938 2.654 1 98.06 47 LEU B N 1
ATOM 4992 C CA . LEU B 1 47 ? 10.977 36.594 2.18 1 98.06 47 LEU B CA 1
ATOM 4993 C C . LEU B 1 47 ? 12.258 35.75 2.229 1 98.06 47 LEU B C 1
ATOM 4995 O O . LEU B 1 47 ? 13.344 36.281 1.99 1 98.06 47 LEU B O 1
ATOM 4999 N N . GLY B 1 48 ? 12.078 34.469 2.564 1 98.06 48 GLY B N 1
ATOM 5000 C CA . GLY B 1 48 ? 13.18 33.531 2.439 1 98.06 48 GLY B CA 1
ATOM 5001 C C . GLY B 1 48 ? 14.25 33.719 3.494 1 98.06 48 GLY B C 1
ATOM 5002 O O . GLY B 1 48 ? 15.445 33.656 3.189 1 98.06 48 GLY B O 1
ATOM 5003 N N . ILE B 1 49 ? 13.922 34 4.711 1 98.62 49 ILE B N 1
ATOM 5004 C CA . ILE B 1 49 ? 14.852 34.125 5.828 1 98.62 49 ILE B CA 1
ATOM 5005 C C . ILE B 1 49 ? 15.18 32.75 6.379 1 98.62 49 ILE B C 1
ATOM 5007 O O . ILE B 1 49 ? 14.297 32.031 6.867 1 98.62 49 ILE B O 1
ATOM 5011 N N . PRO B 1 50 ? 16.406 32.281 6.32 1 98.69 50 PRO B N 1
ATOM 5012 C CA . PRO B 1 50 ? 16.719 31 6.918 1 98.69 50 PRO B CA 1
ATOM 5013 C C . PRO B 1 50 ? 16.625 31 8.445 1 98.69 50 PRO B C 1
ATOM 5015 O O . PRO B 1 50 ? 17.172 31.906 9.086 1 98.69 50 PRO B O 1
ATOM 5018 N N . TYR B 1 51 ? 15.977 30.047 9.039 1 98.62 51 TYR B N 1
ATOM 5019 C CA . TYR B 1 51 ? 15.844 30.047 10.492 1 98.62 51 TYR B CA 1
ATOM 5020 C C . TYR B 1 51 ? 16.625 28.891 11.102 1 98.62 51 TYR B C 1
ATOM 5022 O O . TYR B 1 51 ? 16.75 28.797 12.328 1 98.62 51 TYR B O 1
ATOM 5030 N N . ALA B 1 52 ? 17.172 28 10.289 1 98.69 52 ALA B N 1
ATOM 5031 C CA . ALA B 1 52 ? 17.953 26.844 10.719 1 98.69 52 ALA B CA 1
ATOM 5032 C C . ALA B 1 52 ? 18.922 26.406 9.625 1 98.69 52 ALA B C 1
ATOM 5034 O O . ALA B 1 52 ? 18.844 26.859 8.492 1 98.69 52 ALA B O 1
ATOM 5035 N N . GLU B 1 53 ? 19.906 25.547 10.039 1 98.44 53 GLU B N 1
ATOM 5036 C CA . GLU B 1 53 ? 20.797 24.953 9.055 1 98.44 53 GLU B CA 1
ATOM 5037 C C . GLU B 1 53 ? 20.031 24.031 8.102 1 98.44 53 GLU B C 1
ATOM 5039 O O . GLU B 1 53 ? 19.062 23.375 8.508 1 98.44 53 GLU B O 1
ATOM 5044 N N . PRO B 1 54 ? 20.484 24.094 6.797 1 98.12 54 PRO B N 1
ATOM 5045 C CA . PRO B 1 54 ? 19.812 23.172 5.871 1 98.12 54 PRO B CA 1
ATOM 5046 C C . PRO B 1 54 ? 19.938 21.719 6.297 1 98.12 54 PRO B C 1
ATOM 5048 O O . PRO B 1 54 ? 21.016 21.266 6.684 1 98.12 54 PRO B O 1
ATOM 5051 N N . PRO B 1 55 ? 18.828 20.984 6.324 1 97.5 55 PRO B N 1
ATOM 5052 C CA . PRO B 1 55 ? 18.859 19.578 6.711 1 97.5 55 PRO B CA 1
ATOM 5053 C C . PRO B 1 55 ? 19.312 18.656 5.57 1 97.5 55 PRO B C 1
ATOM 5055 O O . PRO B 1 55 ? 18.578 17.734 5.195 1 97.5 55 PRO B O 1
ATOM 5058 N N . VAL B 1 56 ? 20.5 18.844 5.023 1 96.12 56 VAL B N 1
ATOM 5059 C CA . VAL B 1 56 ? 21.078 18.094 3.902 1 96.12 56 VAL B CA 1
ATOM 5060 C C . VAL B 1 56 ? 22.359 17.406 4.34 1 96.12 56 VAL B C 1
ATOM 5062 O O . VAL B 1 56 ? 22.891 17.688 5.418 1 96.12 56 VAL B O 1
ATOM 5065 N N . GLY B 1 57 ? 22.844 16.422 3.525 1 93.38 57 GLY B N 1
ATOM 5066 C CA . GLY B 1 57 ? 24.078 15.734 3.84 1 93.38 57 GLY B CA 1
ATOM 5067 C C . GLY B 1 57 ? 24.047 15.047 5.191 1 93.38 57 GLY B C 1
ATOM 5068 O O . GLY B 1 57 ? 23.125 14.281 5.484 1 93.38 57 GLY B O 1
ATOM 5069 N N . SER B 1 58 ? 25 15.398 6.07 1 93.31 58 SER B N 1
ATOM 5070 C CA . SER B 1 58 ? 25.125 14.75 7.375 1 93.31 58 SER B CA 1
ATOM 5071 C C . SER B 1 58 ? 24 15.172 8.32 1 93.31 58 SER B C 1
ATOM 5073 O O . SER B 1 58 ? 23.781 14.539 9.352 1 93.31 58 SER B O 1
ATOM 5075 N N . LEU B 1 59 ? 23.219 16.219 7.898 1 95.31 59 LEU B N 1
ATOM 5076 C CA . LEU B 1 59 ? 22.141 16.703 8.758 1 95.31 59 LEU B CA 1
ATOM 5077 C C . LEU B 1 59 ? 20.797 16.125 8.32 1 95.31 59 LEU B C 1
ATOM 5079 O O . LEU B 1 59 ? 19.781 16.328 8.984 1 95.31 59 LEU B O 1
ATOM 5083 N N . ARG B 1 60 ? 20.812 15.359 7.18 1 95.06 60 ARG B N 1
ATOM 5084 C CA . ARG B 1 60 ? 19.594 14.656 6.793 1 95.06 60 ARG B CA 1
ATOM 5085 C C . ARG B 1 60 ? 19.219 13.609 7.84 1 95.06 60 ARG B C 1
ATOM 5087 O O . ARG B 1 60 ? 20.062 12.836 8.289 1 95.06 60 ARG B O 1
ATOM 5094 N N . PHE B 1 61 ? 18 13.633 8.305 1 95.06 61 PHE B N 1
ATOM 5095 C CA . PHE B 1 61 ? 17.438 12.734 9.305 1 95.06 61 PHE B CA 1
ATOM 5096 C C . PHE B 1 61 ? 18.047 12.984 10.672 1 95.06 61 PHE B C 1
ATOM 5098 O O . PHE B 1 61 ? 18.203 12.062 11.469 1 95.06 61 PHE B O 1
ATOM 5105 N N . LYS B 1 62 ? 18.438 14.227 10.922 1 94.5 62 LYS B N 1
ATOM 5106 C CA . LYS B 1 62 ? 18.922 14.664 12.227 1 94.5 62 LYS B CA 1
ATOM 5107 C C . LYS B 1 62 ? 18.062 15.797 12.781 1 94.5 62 LYS B C 1
ATOM 5109 O O . LYS B 1 62 ? 17.375 16.484 12.023 1 94.5 62 LYS B O 1
ATOM 5114 N N . PRO B 1 63 ? 18.078 15.93 14.094 1 95.81 63 PRO B N 1
ATOM 5115 C CA . PRO B 1 63 ? 17.359 17.062 14.688 1 95.81 63 PRO B CA 1
ATOM 5116 C C . PRO B 1 63 ? 17.797 18.406 14.102 1 95.81 63 PRO B C 1
ATOM 5118 O O . PRO B 1 63 ? 18.922 18.531 13.617 1 95.81 63 PRO B O 1
ATOM 5121 N N . THR B 1 64 ? 16.891 19.359 14.164 1 97.69 64 THR B N 1
ATOM 5122 C CA . THR B 1 64 ? 17.125 20.688 13.617 1 97.69 64 THR B CA 1
ATOM 5123 C C . THR B 1 64 ? 18.281 21.391 14.336 1 97.69 64 THR B C 1
ATOM 5125 O O . THR B 1 64 ? 18.375 21.328 15.562 1 97.69 64 THR B O 1
ATOM 5128 N N . VAL B 1 65 ? 19.141 21.969 13.547 1 97.38 65 VAL B N 1
ATOM 5129 C CA . VAL B 1 65 ? 20.281 22.703 14.094 1 97.38 65 VAL B CA 1
ATOM 5130 C C . VAL B 1 65 ? 20.094 24.203 13.891 1 97.38 65 VAL B C 1
ATOM 5132 O O . VAL B 1 65 ? 19.812 24.656 12.781 1 97.38 65 VAL B O 1
ATOM 5135 N N . GLU B 1 66 ? 20.266 24.922 14.891 1 96 66 GLU B N 1
ATOM 5136 C CA . GLU B 1 66 ? 20.109 26.375 14.844 1 96 66 GLU B CA 1
ATOM 5137 C C . GLU B 1 66 ? 21.156 27.016 13.945 1 96 66 GLU B C 1
ATOM 5139 O O . GLU B 1 66 ? 22.312 26.578 13.914 1 96 66 GLU B O 1
ATOM 5144 N N . LEU B 1 67 ? 20.688 28.016 13.297 1 97.44 67 LEU B N 1
ATOM 5145 C CA . LEU B 1 67 ? 21.562 28.797 12.438 1 97.44 67 LEU B CA 1
ATOM 5146 C C . LEU B 1 67 ? 22 30.078 13.141 1 97.44 67 LEU B C 1
ATOM 5148 O O . LEU B 1 67 ? 21.172 30.781 13.742 1 97.44 67 LEU B O 1
ATOM 5152 N N . TYR B 1 68 ? 23.328 30.422 13.148 1 97.69 68 TYR B N 1
ATOM 5153 C CA . TYR B 1 68 ? 23.859 31.656 13.703 1 97.69 68 TYR B CA 1
ATOM 5154 C C . TYR B 1 68 ? 24.875 32.281 12.758 1 97.69 68 TYR B C 1
ATOM 5156 O O . TYR B 1 68 ? 26.062 31.969 12.812 1 97.69 68 TYR B O 1
ATOM 5164 N N . THR B 1 69 ? 24.344 33.219 11.961 1 98.06 69 THR B N 1
ATOM 5165 C CA . THR B 1 69 ? 25.156 33.938 10.977 1 98.06 69 THR B CA 1
ATOM 5166 C C . THR B 1 69 ? 24.844 35.406 11.008 1 98.06 69 THR B C 1
ATOM 5168 O O . THR B 1 69 ? 24.469 36 9.992 1 98.06 69 THR B O 1
ATOM 51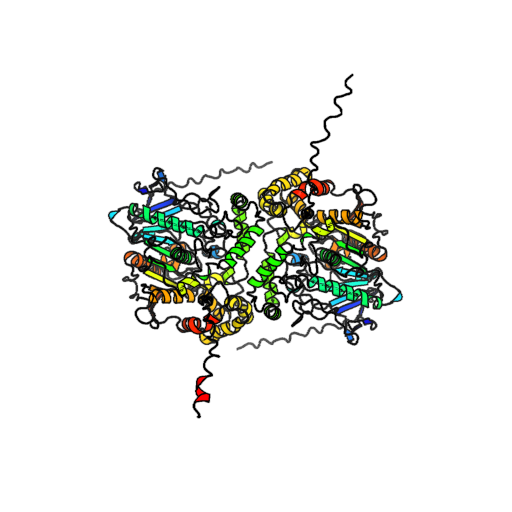71 N N . PRO B 1 70 ? 25.078 36.094 12.094 1 97.31 70 PRO B N 1
ATOM 5172 C CA . PRO B 1 70 ? 24.625 37.469 12.289 1 97.31 70 PRO B CA 1
ATOM 5173 C C . PRO B 1 70 ? 25.297 38.438 11.336 1 97.31 70 PRO B C 1
ATOM 5175 O O . PRO B 1 70 ? 24.75 39.531 11.078 1 97.31 70 PRO B O 1
ATOM 5178 N N . ASP B 1 71 ? 26.469 38.094 10.695 1 97.5 71 ASP B N 1
ATOM 5179 C CA . ASP B 1 71 ? 27.219 39.031 9.867 1 97.5 71 ASP B CA 1
ATOM 5180 C C . ASP B 1 71 ? 26.922 38.812 8.383 1 97.5 71 ASP B C 1
ATOM 5182 O O . ASP B 1 71 ? 27.344 39.594 7.539 1 97.5 71 ASP B O 1
ATOM 5186 N N . GLN B 1 72 ? 26.141 37.844 8.078 1 98.12 72 GLN B N 1
ATOM 5187 C CA . GLN B 1 72 ? 25.828 37.531 6.684 1 98.12 72 GLN B CA 1
ATOM 5188 C C . GLN B 1 72 ? 24.766 38.469 6.141 1 98.12 72 GLN B C 1
ATOM 5190 O O . GLN B 1 72 ? 23.719 38.656 6.758 1 98.12 72 GLN B O 1
ATOM 5195 N N . GLU B 1 73 ? 25.094 39.188 5.062 1 98.06 73 GLU B N 1
ATOM 5196 C CA . GLU B 1 73 ? 24.094 40.031 4.402 1 98.06 73 GLU B CA 1
ATOM 5197 C C . GLU B 1 73 ? 23.172 39.188 3.51 1 98.06 73 GLU B C 1
ATOM 5199 O O . GLU B 1 73 ? 23.641 38.344 2.738 1 98.06 73 GLU B O 1
ATOM 5204 N N . ARG B 1 74 ? 21.875 39.438 3.676 1 98.06 74 ARG B N 1
ATOM 5205 C CA . ARG B 1 74 ? 20.906 38.656 2.906 1 98.06 74 ARG B CA 1
ATOM 5206 C C . ARG B 1 74 ? 19.844 39.562 2.297 1 98.06 74 ARG B C 1
ATOM 5208 O O . ARG B 1 74 ? 19.25 40.375 2.992 1 98.06 74 ARG B O 1
ATOM 5215 N N . LEU B 1 75 ? 19.641 39.406 1 1 97.62 75 LEU B N 1
ATOM 5216 C CA . LEU B 1 75 ? 18.484 40 0.324 1 97.62 75 LEU B CA 1
ATOM 5217 C C . LEU B 1 75 ? 17.281 39.062 0.4 1 97.62 75 LEU B C 1
ATOM 5219 O O . LEU B 1 75 ? 17.266 38 -0.211 1 97.62 75 LEU B O 1
ATOM 5223 N N . CYS B 1 76 ? 16.344 39.469 1.166 1 97.88 76 CYS B N 1
ATOM 5224 C CA . CYS B 1 76 ? 15.188 38.625 1.466 1 97.88 76 CYS B CA 1
ATOM 5225 C C . CYS B 1 76 ? 13.969 39.094 0.676 1 97.88 76 CYS B C 1
ATOM 5227 O O . CYS B 1 76 ? 12.961 39.5 1.261 1 97.88 76 CYS B O 1
ATOM 5229 N N . ILE B 1 77 ? 13.984 38.875 -0.676 1 97.06 77 ILE B N 1
ATOM 5230 C CA . ILE B 1 77 ? 12.945 39.469 -1.528 1 97.06 77 ILE B CA 1
ATOM 5231 C C . ILE B 1 77 ? 12.281 38.375 -2.352 1 97.06 77 ILE B C 1
ATOM 5233 O O . ILE B 1 77 ? 11.398 38.625 -3.166 1 97.06 77 ILE B O 1
ATOM 5237 N N . GLU B 1 78 ? 12.734 37.125 -2.221 1 95.62 78 GLU B N 1
ATOM 5238 C CA . GLU B 1 78 ? 12.148 35.969 -2.92 1 95.62 78 GLU B CA 1
ATOM 5239 C C . GLU B 1 78 ? 11.883 34.812 -1.965 1 95.62 78 GLU B C 1
ATOM 5241 O O . GLU B 1 78 ? 12.656 34.594 -1.03 1 95.62 78 GLU B O 1
ATOM 5246 N N . HIS B 1 79 ? 10.797 34.094 -2.289 1 95.88 79 HIS B N 1
ATOM 5247 C CA . HIS B 1 79 ? 10.508 32.906 -1.496 1 95.88 79 HIS B CA 1
ATOM 5248 C C . HIS B 1 79 ? 11.602 31.859 -1.657 1 95.88 79 HIS B C 1
ATOM 5250 O O . HIS B 1 79 ? 12.156 31.703 -2.748 1 95.88 79 HIS B O 1
ATOM 5256 N N . ALA B 1 80 ? 11.898 31.188 -0.572 1 96.75 80 ALA B N 1
ATOM 5257 C CA . ALA B 1 80 ? 12.805 30.047 -0.603 1 96.75 80 ALA B CA 1
AT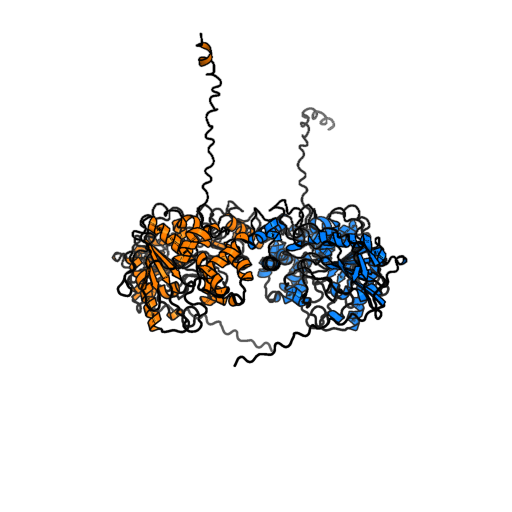OM 5258 C C . ALA B 1 80 ? 12.078 28.781 -1.048 1 96.75 80 ALA B C 1
ATOM 5260 O O . ALA B 1 80 ? 10.852 28.766 -1.141 1 96.75 80 ALA B O 1
ATOM 5261 N N . PRO B 1 81 ? 12.844 27.719 -1.367 1 96.44 81 PRO B N 1
ATOM 5262 C CA . PRO B 1 81 ? 12.203 26.469 -1.819 1 96.44 81 PRO B CA 1
ATOM 5263 C C . PRO B 1 81 ? 11.32 25.844 -0.75 1 96.44 81 PRO B C 1
ATOM 5265 O O . PRO B 1 81 ? 11.625 25.938 0.443 1 96.44 81 PRO B O 1
ATOM 5268 N N . ALA B 1 82 ? 10.273 25.234 -1.262 1 96 82 ALA B N 1
ATOM 5269 C CA . ALA B 1 82 ? 9.445 24.391 -0.402 1 96 82 ALA B CA 1
ATOM 5270 C C . ALA B 1 82 ? 10.133 23.062 -0.116 1 96 82 ALA B C 1
ATOM 5272 O O . ALA B 1 82 ? 11.109 22.703 -0.778 1 96 82 ALA B O 1
ATOM 5273 N N . ALA B 1 83 ? 9.664 22.391 0.912 1 97.25 83 ALA B N 1
ATOM 5274 C CA . ALA B 1 83 ? 10.156 21.031 1.19 1 97.25 83 ALA B CA 1
ATOM 5275 C C . ALA B 1 83 ? 9.781 20.078 0.069 1 97.25 83 ALA B C 1
ATOM 5277 O O . ALA B 1 83 ? 8.727 20.203 -0.546 1 97.25 83 ALA B O 1
ATOM 5278 N N . PRO B 1 84 ? 10.648 19.047 -0.183 1 96 84 PRO B N 1
ATOM 5279 C CA . PRO B 1 84 ? 10.25 18 -1.134 1 96 84 PRO B CA 1
ATOM 5280 C C . PRO B 1 84 ? 8.953 17.312 -0.74 1 96 84 PRO B C 1
ATOM 5282 O O . PRO B 1 84 ? 8.758 16.969 0.431 1 96 84 PRO B O 1
ATOM 5285 N N . GLN B 1 85 ? 8.062 17.172 -1.732 1 92.12 85 GLN B N 1
ATOM 5286 C CA . GLN B 1 85 ? 6.75 16.625 -1.428 1 92.12 85 GLN B CA 1
ATOM 5287 C C . GLN B 1 85 ? 6.148 15.922 -2.646 1 92.12 85 GLN B C 1
ATOM 5289 O O . GLN B 1 85 ? 6.5 16.25 -3.785 1 92.12 85 GLN B O 1
ATOM 5294 N N . THR B 1 86 ? 5.402 14.852 -2.365 1 82 86 THR B N 1
ATOM 5295 C CA . THR B 1 86 ? 4.629 14.18 -3.404 1 82 86 THR B CA 1
ATOM 5296 C C . THR B 1 86 ? 3.314 14.906 -3.66 1 82 86 THR B C 1
ATOM 5298 O O . THR B 1 86 ? 2.752 15.523 -2.75 1 82 86 THR B O 1
ATOM 5301 N N . ALA B 1 87 ? 2.943 14.789 -4.859 1 75.62 87 ALA B N 1
ATOM 5302 C CA . ALA B 1 87 ? 1.64 15.375 -5.164 1 75.62 87 ALA B CA 1
ATOM 5303 C C . ALA B 1 87 ? 0.515 14.586 -4.504 1 75.62 87 ALA B C 1
ATOM 5305 O O . ALA B 1 87 ? 0.404 13.375 -4.691 1 75.62 87 ALA B O 1
ATOM 5306 N N . MET B 1 88 ? -0.15 15.258 -3.695 1 73.12 88 MET B N 1
ATOM 5307 C CA . MET B 1 88 ? -1.301 14.633 -3.047 1 73.12 88 MET B CA 1
ATOM 5308 C C . MET B 1 88 ? -2.58 14.906 -3.832 1 73.12 88 MET B C 1
ATOM 5310 O O . MET B 1 88 ? -2.691 15.93 -4.512 1 73.12 88 MET B O 1
ATOM 5314 N N . PRO B 1 89 ? -3.529 14.023 -3.725 1 68.69 89 PRO B N 1
ATOM 5315 C CA . PRO B 1 89 ? -4.777 14.227 -4.465 1 68.69 89 PRO B CA 1
ATOM 5316 C C . PRO B 1 89 ? -5.438 15.562 -4.148 1 68.69 89 PRO B C 1
ATOM 5318 O O . PRO B 1 89 ? -5.988 16.219 -5.043 1 68.69 89 PRO B O 1
ATOM 5321 N N . PHE B 1 90 ? -5.348 16 -2.973 1 68.56 90 PHE B N 1
ATOM 5322 C CA . PHE B 1 90 ? -6.086 17.203 -2.58 1 68.56 90 PHE B CA 1
ATOM 5323 C C . PHE B 1 90 ? -5.352 18.453 -3.021 1 68.56 90 PHE B C 1
ATOM 5325 O O . PHE B 1 90 ? -5.906 19.562 -2.959 1 68.56 90 PHE B O 1
ATOM 5332 N N . ASP B 1 91 ? -4.148 18.234 -3.52 1 69 91 ASP B N 1
ATOM 5333 C CA . ASP B 1 91 ? -3.418 19.375 -4.035 1 69 91 ASP B CA 1
ATOM 5334 C C . ASP B 1 91 ? -4.098 19.953 -5.277 1 69 91 ASP B C 1
ATOM 5336 O O . ASP B 1 91 ? -3.936 21.141 -5.59 1 69 91 ASP B O 1
ATOM 5340 N N . THR B 1 92 ? -4.832 19.047 -5.867 1 65.5 92 THR B N 1
ATOM 5341 C CA . THR B 1 92 ? -5.57 19.516 -7.039 1 65.5 92 THR B CA 1
ATOM 5342 C C . THR B 1 92 ? -6.648 20.516 -6.637 1 65.5 92 THR B C 1
ATOM 5344 O O . THR B 1 92 ? -6.977 21.422 -7.406 1 65.5 92 THR B O 1
ATOM 5347 N N . LEU B 1 93 ? -7.16 20.344 -5.438 1 68.06 93 LEU B N 1
ATOM 5348 C CA . LEU B 1 93 ? -8.172 21.266 -4.934 1 68.06 93 LEU B CA 1
ATOM 5349 C C . LEU B 1 93 ? -7.531 22.578 -4.496 1 68.06 93 LEU B C 1
ATOM 5351 O O . LEU B 1 93 ? -8.141 23.641 -4.621 1 68.06 93 LEU B O 1
ATOM 5355 N N . MET B 1 94 ? -6.324 22.391 -4.059 1 66.31 94 MET B N 1
ATOM 5356 C CA . MET B 1 94 ? -5.664 23.594 -3.568 1 66.31 94 MET B CA 1
ATOM 5357 C C . MET B 1 94 ? -4.855 24.266 -4.676 1 66.31 94 MET B C 1
ATOM 5359 O O . MET B 1 94 ? -4.309 25.344 -4.488 1 66.31 94 MET B O 1
ATOM 5363 N N . CYS B 1 95 ? -5.066 23.766 -5.988 1 55.56 95 CYS B N 1
ATOM 5364 C CA . CYS B 1 95 ? -4.648 24.25 -7.305 1 55.56 95 CYS B CA 1
ATOM 5365 C C . CYS B 1 95 ? -3.232 24.812 -7.254 1 55.56 95 CYS B C 1
ATOM 5367 O O . CYS B 1 95 ? -2.924 25.781 -7.945 1 55.56 95 CYS B O 1
ATOM 5369 N N . VAL B 1 96 ? -2.467 24.469 -6.336 1 60.94 96 VAL B N 1
ATOM 5370 C CA . VAL B 1 96 ? -1.226 25.234 -6.453 1 60.94 96 VAL B CA 1
ATOM 5371 C C . VAL B 1 96 ? -0.05 24.266 -6.641 1 60.94 96 VAL B C 1
ATOM 5373 O O . VAL B 1 96 ? 0.098 23.312 -5.887 1 60.94 96 VAL B O 1
ATOM 5376 N N . GLN B 1 97 ? 0.456 24.406 -7.793 1 68.56 97 GLN B N 1
ATOM 5377 C CA . GLN B 1 97 ? 1.699 23.703 -8.117 1 68.56 97 GLN B CA 1
ATOM 5378 C C . GLN B 1 97 ? 2.869 24.281 -7.32 1 68.56 97 GLN B C 1
ATOM 5380 O O . GLN B 1 97 ? 3.033 25.5 -7.238 1 68.56 97 GLN B O 1
ATOM 5385 N N . ILE B 1 98 ? 3.41 23.5 -6.516 1 81.44 98 ILE B N 1
ATOM 5386 C CA . ILE B 1 98 ? 4.621 23.844 -5.781 1 81.44 98 ILE B CA 1
ATOM 5387 C C . ILE B 1 98 ? 5.848 23.375 -6.562 1 81.44 98 ILE B C 1
ATOM 5389 O O . ILE B 1 98 ? 6.27 22.219 -6.438 1 81.44 98 ILE B O 1
ATOM 5393 N N . ASP B 1 99 ? 6.414 24.188 -7.344 1 75.81 99 ASP B N 1
ATOM 5394 C CA . ASP B 1 99 ? 7.406 23.766 -8.32 1 75.81 99 ASP B CA 1
ATOM 5395 C C . ASP B 1 99 ? 8.82 23.828 -7.738 1 75.81 99 ASP B C 1
ATOM 5397 O O . ASP B 1 99 ? 9.648 22.969 -8.016 1 75.81 99 ASP B O 1
ATOM 5401 N N . HIS B 1 100 ? 9.125 24.812 -6.953 1 90.44 100 HIS B N 1
ATOM 5402 C CA . HIS B 1 100 ? 10.477 24.969 -6.426 1 90.44 100 HIS B CA 1
ATOM 5403 C C . HIS B 1 100 ? 10.633 24.25 -5.086 1 90.44 100 HIS B C 1
ATOM 5405 O O . HIS B 1 100 ? 10.25 24.797 -4.047 1 90.44 100 HIS B O 1
ATOM 5411 N N . GLN B 1 101 ? 11.234 23.016 -5.145 1 94.88 101 GLN B N 1
ATOM 5412 C CA . GLN B 1 101 ? 11.383 22.203 -3.949 1 94.88 101 GLN B CA 1
ATOM 5413 C C . GLN B 1 101 ? 12.844 21.844 -3.705 1 94.88 101 GLN B C 1
ATOM 5415 O O . GLN B 1 101 ? 13.609 21.641 -4.656 1 94.88 101 GLN B O 1
ATOM 5420 N N . SER B 1 102 ? 13.234 21.859 -2.494 1 97.19 102 SER B N 1
ATOM 5421 C CA . SER B 1 102 ? 14.586 21.484 -2.078 1 97.19 102 SER B CA 1
ATOM 5422 C C . SER B 1 102 ? 14.602 21 -0.632 1 97.19 102 SER B C 1
ATOM 5424 O O . SER B 1 102 ? 13.781 21.422 0.181 1 97.19 102 SER B O 1
ATOM 5426 N N . GLU B 1 103 ? 15.516 20.125 -0.358 1 97.19 103 GLU B N 1
ATOM 5427 C CA . GLU B 1 103 ? 15.711 19.75 1.042 1 97.19 103 GLU B CA 1
ATOM 5428 C C . GLU B 1 103 ? 16.188 20.938 1.866 1 97.19 103 GLU B C 1
ATOM 5430 O O . GLU B 1 103 ? 15.977 20.984 3.082 1 97.19 103 GLU B O 1
ATOM 5435 N N . ASP B 1 104 ? 16.891 21.859 1.219 1 98.12 104 ASP B N 1
ATOM 5436 C CA . ASP B 1 104 ? 17.188 23.141 1.863 1 98.12 104 ASP B CA 1
ATOM 5437 C C . ASP B 1 104 ? 15.969 24.047 1.899 1 98.12 104 ASP B C 1
ATOM 5439 O O . ASP B 1 104 ? 15.891 25.031 1.157 1 98.12 104 ASP B O 1
ATOM 5443 N N . CYS B 1 105 ? 15.047 23.766 2.83 1 98.25 105 CYS B N 1
ATOM 5444 C CA . CYS B 1 105 ? 13.727 24.375 2.777 1 98.25 105 CYS B CA 1
ATOM 5445 C C . CYS B 1 105 ? 13.398 25.094 4.082 1 98.25 105 CYS B C 1
ATOM 5447 O O . CYS B 1 105 ? 12.289 25.594 4.27 1 98.25 105 CYS B O 1
ATOM 5449 N N . LEU B 1 106 ? 14.289 25.25 5.055 1 98.69 106 LEU B N 1
ATOM 5450 C CA . LEU B 1 106 ? 13.977 25.797 6.375 1 98.69 106 LEU B CA 1
ATOM 5451 C C . LEU B 1 106 ? 14.102 27.312 6.391 1 98.69 106 LEU B C 1
ATOM 5453 O O . LEU B 1 106 ? 15.062 27.859 6.938 1 98.69 106 LEU B O 1
ATOM 5457 N N . TYR B 1 107 ? 13.078 27.922 5.879 1 98.69 107 TYR B N 1
ATOM 5458 C CA . TYR B 1 107 ? 13.031 29.375 5.723 1 98.69 107 TYR B CA 1
ATOM 5459 C C . TYR B 1 107 ? 11.688 29.938 6.184 1 98.69 107 TYR B C 1
ATOM 5461 O O . TYR B 1 107 ? 10.688 29.219 6.207 1 98.69 107 TYR B O 1
ATOM 5469 N N . LEU B 1 108 ? 11.664 31.188 6.664 1 98.38 108 LEU B N 1
ATOM 5470 C CA . LEU B 1 108 ? 10.406 31.844 7.035 1 98.38 108 LEU B CA 1
ATOM 5471 C C . LEU B 1 108 ? 10.25 33.188 6.324 1 98.38 108 LEU B C 1
ATOM 5473 O O . LEU B 1 108 ? 11.188 33.656 5.668 1 98.38 108 LEU B O 1
ATOM 5477 N N . ASN B 1 109 ? 9.047 33.719 6.293 1 98.62 109 ASN B N 1
ATOM 5478 C CA . ASN B 1 109 ? 8.641 35 5.723 1 98.62 109 ASN B CA 1
ATOM 5479 C C . ASN B 1 109 ? 7.98 35.875 6.766 1 98.62 109 ASN B C 1
ATOM 5481 O O . ASN B 1 109 ? 7.32 35.406 7.684 1 98.62 109 ASN B O 1
ATOM 5485 N N . ILE B 1 110 ? 8.18 37.219 6.57 1 98.75 110 ILE B N 1
ATOM 5486 C CA . ILE B 1 110 ? 7.598 38.188 7.504 1 98.75 110 ILE B CA 1
ATOM 5487 C C . ILE B 1 110 ? 6.922 39.312 6.727 1 98.75 110 ILE B C 1
ATOM 5489 O O . ILE B 1 110 ? 7.508 39.875 5.805 1 98.75 110 ILE B O 1
ATOM 5493 N N . TRP B 1 111 ? 5.699 39.594 7.031 1 98.56 111 TRP B N 1
ATOM 5494 C CA . TRP B 1 111 ? 4.969 40.781 6.629 1 98.56 111 TRP B CA 1
ATOM 5495 C C . TRP B 1 111 ? 4.715 41.688 7.828 1 98.56 111 TRP B C 1
ATOM 5497 O O . TRP B 1 111 ? 4.152 41.25 8.836 1 98.56 111 TRP B O 1
ATOM 5507 N N . THR B 1 112 ? 5.117 42.906 7.781 1 98.5 112 THR B N 1
ATOM 5508 C CA . THR B 1 112 ? 4.938 43.844 8.867 1 98.5 112 THR B CA 1
ATOM 5509 C C . THR B 1 112 ? 4.566 45.219 8.32 1 98.5 112 THR B C 1
ATOM 5511 O O . THR B 1 112 ? 4.992 45.594 7.227 1 98.5 112 THR B O 1
ATOM 5514 N N . PRO B 1 113 ? 3.73 46 9.109 1 97.31 113 PRO B N 1
ATOM 5515 C CA . PRO B 1 113 ? 3.453 47.375 8.68 1 97.31 113 PRO B CA 1
ATOM 5516 C C . PRO B 1 113 ? 4.719 48.219 8.586 1 97.31 113 PRO B C 1
ATOM 5518 O O . PRO B 1 113 ? 4.859 49 7.648 1 97.31 113 PRO B O 1
ATOM 5521 N N . ASP B 1 114 ? 5.562 48.125 9.484 1 94 114 ASP B N 1
ATOM 5522 C CA . ASP B 1 114 ? 6.891 48.719 9.523 1 94 114 ASP B CA 1
ATOM 5523 C C . ASP B 1 114 ? 7.777 48.031 10.562 1 94 114 ASP B C 1
ATOM 5525 O O . ASP B 1 114 ? 7.336 47.125 11.258 1 94 114 ASP B O 1
ATOM 5529 N N . THR B 1 115 ? 9.008 48.5 10.641 1 93.56 115 THR B N 1
ATOM 5530 C CA . THR B 1 115 ? 9.953 47.812 11.516 1 93.56 115 THR B CA 1
ATOM 5531 C C . THR B 1 115 ? 10.273 48.656 12.742 1 93.56 115 THR B C 1
ATOM 5533 O O . THR B 1 115 ? 11.398 48.625 13.242 1 93.56 115 THR B O 1
ATOM 5536 N N . VAL B 1 116 ? 9.32 49.375 13.18 1 94.06 116 VAL B N 1
ATOM 5537 C CA . VAL B 1 116 ? 9.523 50.219 14.359 1 94.06 116 VAL B CA 1
ATOM 5538 C C . VAL B 1 116 ? 9.383 49.375 15.625 1 94.06 116 VAL B C 1
ATOM 5540 O O . VAL B 1 116 ? 8.273 48.969 15.992 1 94.06 116 VAL B O 1
ATOM 5543 N N . LYS B 1 117 ? 10.438 49.219 16.391 1 93.19 117 LYS B N 1
ATOM 5544 C CA . LYS B 1 117 ? 10.539 48.312 17.516 1 93.19 117 LYS B CA 1
ATOM 5545 C C . LYS B 1 117 ? 9.57 48.688 18.625 1 93.19 117 LYS B C 1
ATOM 5547 O O . LYS B 1 117 ? 9.008 47.812 19.281 1 93.19 117 LYS B O 1
ATOM 5552 N N . SER B 1 118 ? 9.375 49.906 18.812 1 92.94 118 SER B N 1
ATOM 5553 C CA . SER B 1 118 ? 8.586 50.375 19.953 1 92.94 118 SER B CA 1
ATOM 5554 C C . SER B 1 118 ? 7.105 50.062 19.76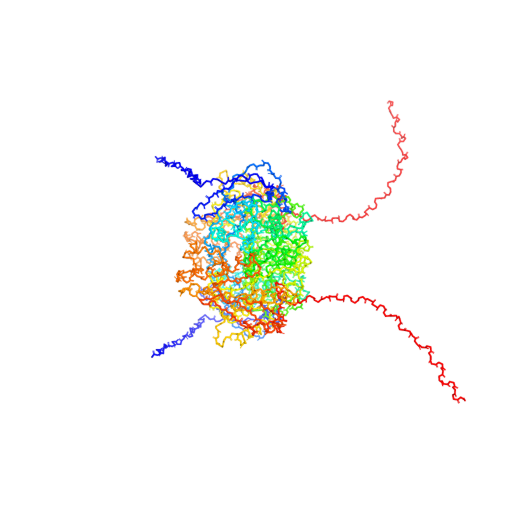6 1 92.94 118 SER B C 1
ATOM 5556 O O . SER B 1 118 ? 6.328 50.094 20.719 1 92.94 118 SER B O 1
ATOM 5558 N N . LYS B 1 119 ? 6.695 49.656 18.594 1 95.69 119 LYS B N 1
ATOM 5559 C CA . LYS B 1 119 ? 5.289 49.375 18.312 1 95.69 119 LYS B CA 1
ATOM 5560 C C . LYS B 1 119 ? 4.824 48.125 19 1 95.69 119 LYS B C 1
ATOM 5562 O O . LYS B 1 119 ? 3.658 48 19.375 1 95.69 119 LYS B O 1
ATOM 5567 N N . LYS B 1 120 ? 5.727 47.125 19.219 1 97.81 120 LYS B N 1
ATOM 5568 C CA . LYS B 1 120 ? 5.43 45.844 19.891 1 97.81 120 LYS B CA 1
ATOM 5569 C C . LYS B 1 120 ? 4.121 45.25 19.391 1 97.81 120 LYS B C 1
ATOM 5571 O O . LYS B 1 120 ? 3.223 44.969 20.188 1 97.81 120 LYS B O 1
ATOM 5576 N N . ARG B 1 121 ? 4.062 45 18.156 1 98.56 121 ARG B N 1
ATOM 5577 C CA . ARG B 1 121 ? 2.857 44.531 17.5 1 98.56 121 ARG B CA 1
ATOM 5578 C C . ARG B 1 121 ? 2.627 43.031 17.812 1 98.56 121 ARG B C 1
ATOM 5580 O O . ARG B 1 121 ? 3.58 42.281 18.031 1 98.56 121 ARG B O 1
ATOM 5587 N N . PRO B 1 122 ? 1.293 42.656 17.891 1 98.69 122 PRO B N 1
ATOM 5588 C CA . PRO B 1 122 ? 1.048 41.219 17.984 1 98.69 122 PRO B CA 1
ATOM 5589 C C . PRO B 1 122 ? 1.622 40.469 16.797 1 98.69 122 PRO B C 1
ATOM 5591 O O . PRO B 1 122 ? 1.656 40.969 15.672 1 98.69 122 PRO B O 1
ATOM 5594 N N . VAL B 1 123 ? 2.1 39.25 17.047 1 98.88 123 VAL B N 1
ATOM 5595 C CA . VAL B 1 123 ? 2.715 38.406 16.031 1 98.88 123 VAL B CA 1
ATOM 5596 C C . VAL B 1 123 ? 1.855 37.156 15.797 1 98.88 123 VAL B C 1
ATOM 5598 O O . VAL B 1 123 ? 1.465 36.469 16.75 1 98.88 123 VAL B O 1
ATOM 5601 N N . ILE B 1 124 ? 1.494 36.906 14.602 1 98.88 124 ILE B N 1
ATOM 5602 C CA . ILE B 1 124 ? 0.786 35.688 14.219 1 98.88 124 ILE B CA 1
ATOM 5603 C C . ILE B 1 124 ? 1.709 34.781 13.391 1 98.88 124 ILE B C 1
ATOM 5605 O O . ILE B 1 124 ? 2.225 35.219 12.352 1 98.88 124 ILE B O 1
ATOM 5609 N N . VAL B 1 125 ? 1.977 33.625 13.859 1 98.94 125 VAL B N 1
ATOM 5610 C CA . VAL B 1 125 ? 2.801 32.625 13.164 1 98.94 125 VAL B CA 1
ATOM 5611 C C . VAL B 1 125 ? 1.913 31.562 12.555 1 98.94 125 VAL B C 1
ATOM 5613 O O . VAL B 1 125 ? 1.237 30.812 13.273 1 98.94 125 VAL B O 1
ATOM 5616 N N . TRP B 1 126 ? 2.006 31.406 11.266 1 98.56 126 TRP B N 1
ATOM 5617 C CA . TRP B 1 126 ? 1.13 30.516 10.516 1 98.56 126 TRP B CA 1
ATOM 5618 C C . TRP B 1 126 ? 1.773 29.156 10.336 1 98.56 126 TRP B C 1
ATOM 5620 O O . TRP B 1 126 ? 2.912 29.047 9.867 1 98.56 126 TRP B O 1
ATOM 5630 N N . PHE B 1 127 ? 1.046 28.141 10.742 1 98.38 127 PHE B N 1
ATOM 5631 C CA . PHE B 1 127 ? 1.376 26.75 10.477 1 98.38 127 PHE B CA 1
ATOM 5632 C C . PHE B 1 127 ? 0.521 26.188 9.344 1 98.38 127 PHE B C 1
ATOM 5634 O O . PHE B 1 127 ? -0.668 25.922 9.531 1 98.38 127 PHE B O 1
ATOM 5641 N N . HIS B 1 128 ? 1.126 25.969 8.203 1 95.12 128 HIS B N 1
ATOM 5642 C CA . HIS B 1 128 ? 0.35 25.641 7.016 1 95.12 128 HIS B CA 1
ATOM 5643 C C . HIS B 1 128 ? -0.201 24.219 7.098 1 95.12 128 HIS B C 1
ATOM 5645 O O . HIS B 1 128 ? 0.372 23.359 7.777 1 95.12 128 HIS B O 1
ATOM 5651 N N . PRO B 1 129 ? -1.369 23.984 6.43 1 94.25 129 PRO B N 1
ATOM 5652 C CA . PRO B 1 129 ? -1.96 22.656 6.32 1 94.25 129 PRO B CA 1
ATOM 5653 C C . PRO B 1 129 ? -1.22 21.766 5.328 1 94.25 129 PRO B C 1
ATOM 5655 O O . PRO B 1 129 ? -0.167 22.141 4.812 1 94.25 129 PRO B O 1
ATOM 5658 N N . GLY B 1 130 ? -1.756 20.531 5.109 1 91.56 130 GLY B N 1
ATOM 5659 C CA . GLY B 1 130 ? -1.175 19.656 4.113 1 91.56 130 GLY B CA 1
ATOM 5660 C C . GLY B 1 130 ? -0.841 18.281 4.66 1 91.56 130 GLY B C 1
ATOM 5661 O O . GLY B 1 130 ? 0.014 17.578 4.113 1 91.56 130 GLY B O 1
ATOM 5662 N N . ALA B 1 131 ? -1.395 17.906 5.738 1 92.38 131 ALA B N 1
ATOM 5663 C CA . ALA B 1 131 ? -1.289 16.578 6.328 1 92.38 131 ALA B CA 1
ATOM 5664 C C . ALA B 1 131 ? 0.165 16.219 6.621 1 92.38 131 ALA B C 1
ATOM 5666 O O . ALA B 1 131 ? 0.537 15.039 6.609 1 92.38 131 ALA B O 1
ATOM 5667 N N . CYS B 1 132 ? 1.015 17.266 6.707 1 94.62 132 CYS B N 1
ATOM 5668 C CA . CYS B 1 132 ? 2.443 17.109 6.961 1 94.62 132 CYS B CA 1
ATOM 5669 C C . CYS B 1 132 ? 3.135 16.422 5.781 1 94.62 132 CYS B C 1
ATOM 5671 O O . CYS B 1 132 ? 4.258 15.938 5.914 1 94.62 132 CYS B O 1
ATOM 5673 N N . MET B 1 133 ? 2.48 16.391 4.66 1 92.81 133 MET B N 1
ATOM 5674 C CA . MET B 1 133 ? 3.033 15.742 3.471 1 92.81 133 MET B CA 1
ATOM 5675 C C . MET B 1 133 ? 3.115 16.734 2.309 1 92.81 133 MET B C 1
ATOM 5677 O O . MET B 1 133 ? 3.814 16.469 1.325 1 92.81 133 MET B O 1
ATOM 5681 N N . SER B 1 134 ? 2.396 17.766 2.438 1 91.06 134 SER B N 1
ATOM 5682 C CA . SER B 1 134 ? 2.381 18.781 1.392 1 91.06 134 SER B CA 1
ATOM 5683 C C . SER B 1 134 ? 2.184 20.172 1.979 1 91.06 134 SER B C 1
ATOM 5685 O O . SER B 1 134 ? 1.923 20.328 3.174 1 91.06 134 SER B O 1
ATOM 5687 N N . GLY B 1 135 ? 2.391 21.172 1.128 1 91.56 135 GLY B N 1
ATOM 5688 C CA . GLY B 1 135 ? 2.203 22.562 1.527 1 91.56 135 GLY B CA 1
ATOM 5689 C C . GLY B 1 135 ? 3.49 23.359 1.517 1 91.56 135 GLY B C 1
ATOM 5690 O O . GLY B 1 135 ? 4.582 22.797 1.488 1 91.56 135 GLY B O 1
ATOM 5691 N N . SER B 1 136 ? 3.25 24.672 1.491 1 93.19 136 SER B N 1
ATOM 5692 C CA . SER B 1 136 ? 4.379 25.594 1.465 1 93.19 136 SER B CA 1
ATOM 5693 C C . SER B 1 136 ? 3.953 27 1.896 1 93.19 136 SER B C 1
ATOM 5695 O O . SER B 1 136 ? 2.826 27.422 1.628 1 93.19 136 SER B O 1
ATOM 5697 N N . SER B 1 137 ? 4.879 27.672 2.5 1 92.56 137 SER B N 1
ATOM 5698 C CA . SER B 1 137 ? 4.648 29.062 2.889 1 92.56 137 SER B CA 1
ATOM 5699 C C . SER B 1 137 ? 4.672 29.984 1.677 1 92.56 137 SER B C 1
ATOM 5701 O O . SER B 1 137 ? 4.242 31.141 1.761 1 92.56 137 SER B O 1
ATOM 5703 N N . SER B 1 138 ? 5.074 29.469 0.514 1 90.88 138 SER B N 1
ATOM 5704 C CA . SER B 1 138 ? 5.195 30.281 -0.685 1 90.88 138 SER B CA 1
ATOM 5705 C C . SER B 1 138 ? 3.896 30.297 -1.483 1 90.88 138 SER B C 1
ATOM 5707 O O . SER B 1 138 ? 3.783 31 -2.486 1 90.88 138 SER B O 1
ATOM 5709 N N . GLN B 1 139 ? 2.967 29.516 -1.049 1 89.44 139 GLN B N 1
ATOM 5710 C CA . GLN B 1 139 ? 1.701 29.516 -1.774 1 89.44 139 GLN B CA 1
ATOM 5711 C C . GLN B 1 139 ? 1.006 30.875 -1.666 1 89.44 139 GLN B C 1
ATOM 5713 O O . GLN B 1 139 ? 0.87 31.422 -0.569 1 89.44 139 GLN B O 1
ATOM 5718 N N . PRO B 1 140 ? 0.489 31.406 -2.742 1 87.31 140 PRO B N 1
ATOM 5719 C CA . PRO B 1 140 ? 0.033 32.812 -2.775 1 87.31 140 PRO B CA 1
ATOM 5720 C C . PRO B 1 140 ? -1.16 33.062 -1.857 1 87.31 140 PRO B C 1
ATOM 5722 O O . PRO B 1 140 ? -1.337 34.156 -1.361 1 87.31 140 PRO B O 1
ATOM 5725 N N . PHE B 1 141 ? -1.896 32.094 -1.595 1 87.12 141 PHE B N 1
ATOM 5726 C CA . PHE B 1 141 ? -3.088 32.312 -0.787 1 87.12 141 PHE B CA 1
ATOM 5727 C C . PHE B 1 141 ? -2.723 32.469 0.683 1 87.12 141 PHE B C 1
ATOM 5729 O O . PHE B 1 141 ? -3.559 32.875 1.495 1 87.12 141 PHE B O 1
ATOM 5736 N N . TRP B 1 142 ? -1.423 32.312 1.026 1 91.62 142 TRP B N 1
ATOM 5737 C CA . TRP B 1 142 ? -0.946 32.594 2.381 1 91.62 142 TRP B CA 1
ATOM 5738 C C . TRP B 1 142 ? -0.152 33.875 2.441 1 91.62 142 TRP B C 1
ATOM 5740 O O . TRP B 1 142 ? 0.632 34.094 3.369 1 91.62 142 TRP B O 1
ATOM 5750 N N . ASP B 1 143 ? -0.352 34.688 1.467 1 94.75 143 ASP B N 1
ATOM 5751 C CA . ASP B 1 143 ? 0.251 36.031 1.508 1 94.75 143 ASP B CA 1
ATOM 5752 C C . ASP B 1 143 ? -0.252 36.812 2.711 1 94.75 143 ASP B C 1
ATOM 5754 O O . ASP B 1 143 ? -1.461 36.969 2.904 1 94.75 143 ASP B O 1
ATOM 5758 N N . GLY B 1 144 ? 0.729 37.375 3.529 1 97.31 144 GLY B N 1
ATOM 5759 C CA . GLY B 1 144 ? 0.391 37.969 4.805 1 97.31 144 GLY B CA 1
ATOM 5760 C C . GLY B 1 144 ? 0.009 39.438 4.688 1 97.31 144 GLY B C 1
ATOM 5761 O O . GLY B 1 144 ? -0.328 40.062 5.688 1 97.31 144 GLY B O 1
ATOM 5762 N N . THR B 1 145 ? -0.09 40 3.496 1 97 145 THR B N 1
ATOM 5763 C CA . THR B 1 145 ? -0.263 41.406 3.273 1 97 145 THR B CA 1
ATOM 5764 C C . THR B 1 145 ? -1.593 41.906 3.85 1 97 145 THR B C 1
ATOM 5766 O O . THR B 1 145 ? -1.629 42.844 4.629 1 97 145 THR B O 1
ATOM 5769 N N . ASN B 1 146 ? -2.676 41.25 3.527 1 96.25 146 ASN B N 1
ATOM 5770 C CA . ASN B 1 146 ? -3.996 41.688 3.959 1 96.25 146 ASN B CA 1
ATOM 5771 C C . ASN B 1 146 ? -4.145 41.594 5.477 1 96.25 146 ASN B C 1
ATOM 5773 O O . ASN B 1 146 ? -4.797 42.469 6.082 1 96.25 146 ASN B O 1
ATOM 5777 N N . LEU B 1 147 ? -3.549 40.656 6.078 1 97.69 147 LEU B N 1
ATOM 5778 C CA . LEU B 1 147 ? -3.615 40.531 7.527 1 97.69 147 LEU B CA 1
ATOM 5779 C C . LEU B 1 147 ? -2.707 41.562 8.203 1 97.69 147 LEU B C 1
ATOM 5781 O O . LEU B 1 147 ? -3.086 42.156 9.211 1 97.69 147 LEU B O 1
ATOM 5785 N N . ALA B 1 148 ? -1.536 41.75 7.648 1 98 148 ALA B N 1
ATOM 5786 C CA . ALA B 1 148 ? -0.548 42.625 8.242 1 98 148 ALA B CA 1
ATOM 5787 C C . ALA B 1 148 ? -1.047 44.094 8.242 1 98 148 ALA B C 1
ATOM 5789 O O . ALA B 1 148 ? -0.696 44.875 9.125 1 98 148 ALA B O 1
ATOM 5790 N N . ARG B 1 149 ? -1.88 44.406 7.344 1 96.62 149 ARG B N 1
ATOM 5791 C CA . ARG B 1 149 ? -2.428 45.781 7.238 1 96.62 149 ARG B CA 1
ATOM 5792 C C . ARG B 1 149 ? -3.264 46.125 8.469 1 96.62 149 ARG B C 1
ATOM 5794 O O . ARG B 1 149 ? -3.553 47.281 8.719 1 96.62 149 ARG B O 1
ATOM 5801 N N . ASN B 1 150 ? -3.613 45.156 9.203 1 96.5 150 ASN B N 1
ATOM 5802 C CA . ASN B 1 150 ? -4.398 45.375 10.414 1 96.5 150 ASN B CA 1
ATOM 5803 C C . ASN B 1 150 ? -3.506 45.5 11.641 1 96.5 150 ASN B C 1
ATOM 5805 O O . ASN B 1 150 ? -3.871 45.062 12.734 1 96.5 150 ASN B O 1
ATOM 5809 N N . ASP B 1 151 ? -2.332 45.969 11.484 1 97.19 151 ASP B N 1
ATOM 5810 C CA . ASP B 1 151 ? -1.355 46.281 12.523 1 97.19 151 ASP B CA 1
ATOM 5811 C C . ASP B 1 151 ? -0.939 45.031 13.305 1 97.19 151 ASP B C 1
ATOM 5813 O O . ASP B 1 151 ? -0.974 45.031 14.539 1 97.19 151 ASP B O 1
ATOM 5817 N N . ALA B 1 152 ? -0.65 44.062 12.625 1 98.31 152 ALA B N 1
ATOM 5818 C CA . ALA B 1 152 ? -0.096 42.781 13.133 1 98.31 152 ALA B CA 1
ATOM 5819 C C . ALA B 1 152 ? 1.05 42.312 12.25 1 98.31 152 ALA B C 1
ATOM 5821 O O . ALA B 1 152 ? 1.145 42.688 11.078 1 98.31 152 ALA B O 1
ATOM 5822 N N . ILE B 1 153 ? 1.951 41.531 12.805 1 98.81 153 ILE B N 1
ATOM 5823 C CA . ILE B 1 153 ? 3.02 40.906 12.039 1 98.81 153 ILE B CA 1
ATOM 5824 C C . ILE B 1 153 ? 2.635 39.469 11.711 1 98.81 153 ILE B C 1
ATOM 5826 O O . ILE B 1 153 ? 2.174 38.719 12.586 1 98.81 153 ILE B O 1
ATOM 5830 N N . ILE B 1 154 ? 2.773 39.125 10.469 1 98.75 154 ILE B N 1
ATOM 5831 C CA . ILE B 1 154 ? 2.484 37.75 10.008 1 98.75 154 ILE B CA 1
ATOM 5832 C C . ILE B 1 154 ? 3.787 37.031 9.664 1 98.75 154 ILE B C 1
ATOM 5834 O O . ILE B 1 154 ? 4.625 37.594 8.938 1 98.75 154 ILE B O 1
ATOM 5838 N N . VAL B 1 155 ? 3.971 35.844 10.203 1 98.88 155 VAL B N 1
ATOM 5839 C CA . VAL B 1 155 ? 5.125 35 9.922 1 98.88 155 VAL B CA 1
ATOM 5840 C C . VAL B 1 155 ? 4.656 33.688 9.344 1 98.88 155 VAL B C 1
ATOM 5842 O O . VAL B 1 155 ? 3.703 33.062 9.844 1 98.88 155 VAL B O 1
ATOM 5845 N N . SER B 1 156 ? 5.164 33.219 8.258 1 98.31 156 SER B N 1
ATOM 5846 C CA . SER B 1 156 ? 4.988 31.891 7.719 1 98.31 156 SER B CA 1
ATOM 5847 C C . SER B 1 156 ? 6.328 31.188 7.531 1 98.31 156 SER B C 1
ATOM 5849 O O . SER B 1 156 ? 7.379 31.828 7.535 1 98.31 156 SER B O 1
ATOM 5851 N N . PHE B 1 157 ? 6.332 29.859 7.422 1 98.38 157 PHE B N 1
ATOM 5852 C CA . PHE B 1 157 ? 7.598 29.141 7.293 1 98.38 157 PHE B CA 1
ATOM 5853 C C . PHE B 1 157 ? 7.379 27.766 6.676 1 98.38 157 PHE B C 1
ATOM 5855 O O . PHE B 1 157 ? 6.242 27.312 6.559 1 98.38 157 PHE B O 1
ATOM 5862 N N . ASN B 1 158 ? 8.461 27.219 6.18 1 97.94 158 ASN B N 1
ATOM 5863 C CA . ASN B 1 158 ? 8.492 25.844 5.703 1 97.94 158 ASN B CA 1
ATOM 5864 C C . ASN B 1 158 ? 9.156 24.922 6.719 1 97.94 158 ASN B C 1
ATOM 5866 O O . ASN B 1 158 ? 9.875 25.375 7.609 1 97.94 158 ASN B O 1
ATOM 5870 N N . TYR B 1 159 ? 8.867 23.719 6.637 1 98.44 159 TYR B N 1
ATOM 5871 C CA . TYR B 1 159 ? 9.461 22.672 7.453 1 98.44 159 TYR B CA 1
ATOM 5872 C C . TYR B 1 159 ? 9.531 21.359 6.684 1 98.44 159 TYR B C 1
ATOM 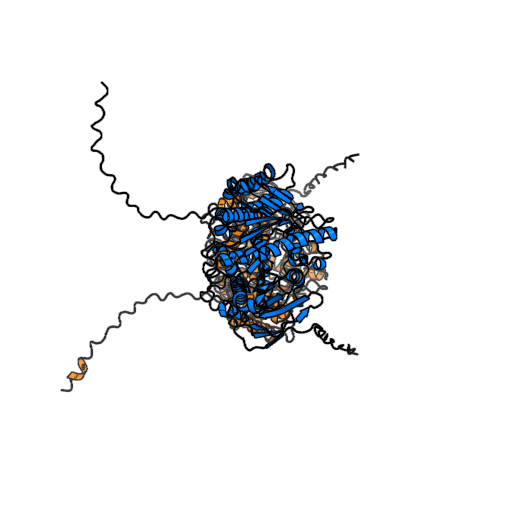5874 O O . TYR B 1 159 ? 8.93 21.219 5.613 1 98.44 159 TYR B O 1
ATOM 5882 N N . ARG B 1 160 ? 10.32 20.391 7.145 1 97.31 160 ARG B N 1
ATOM 5883 C CA . ARG B 1 160 ? 10.445 19.109 6.477 1 97.31 160 ARG B CA 1
ATOM 5884 C C . ARG B 1 160 ? 9.109 18.375 6.445 1 97.31 160 ARG B C 1
ATOM 5886 O O . ARG B 1 160 ? 8.375 18.359 7.441 1 97.31 160 ARG B O 1
ATOM 5893 N N . LEU B 1 161 ? 8.812 17.688 5.336 1 96.5 161 LEU B N 1
ATOM 5894 C CA . LEU B 1 161 ? 7.535 17 5.109 1 96.5 161 LEU B CA 1
ATOM 5895 C C . LEU B 1 161 ? 7.75 15.523 4.84 1 96.5 161 LEU B C 1
ATOM 5897 O O . LEU B 1 161 ? 8.883 15.078 4.625 1 96.5 161 LEU B O 1
ATOM 5901 N N . GLY B 1 162 ? 6.699 14.797 4.906 1 95.25 162 GLY B N 1
ATOM 5902 C CA . GLY B 1 162 ? 6.707 13.398 4.512 1 95.25 162 GLY B CA 1
ATOM 5903 C C . GLY B 1 162 ? 7.727 12.57 5.27 1 95.25 162 GLY B C 1
ATOM 5904 O O . GLY B 1 162 ? 7.938 12.781 6.465 1 95.25 162 GLY B O 1
ATOM 5905 N N . ALA B 1 163 ? 8.305 11.703 4.586 1 94.56 163 ALA B N 1
ATOM 5906 C CA . ALA B 1 163 ? 9.227 10.75 5.195 1 94.56 163 ALA B CA 1
ATOM 5907 C C . ALA B 1 163 ? 10.469 11.461 5.73 1 94.56 163 ALA B C 1
ATOM 5909 O O . ALA B 1 163 ? 11.062 11.031 6.723 1 94.56 163 ALA B O 1
ATOM 5910 N N . LEU B 1 164 ? 10.828 12.602 5.137 1 96.38 164 LEU B N 1
ATOM 5911 C CA . LEU B 1 164 ? 12.023 13.336 5.535 1 96.38 164 LEU B CA 1
ATOM 5912 C C . LEU B 1 164 ? 11.82 14.023 6.883 1 96.38 164 LEU B C 1
ATOM 5914 O O . LEU B 1 164 ? 12.789 14.336 7.578 1 96.38 164 LEU B O 1
ATOM 5918 N N . GLY B 1 165 ? 10.547 14.172 7.25 1 96.94 165 GLY B N 1
ATOM 5919 C CA . GLY B 1 165 ? 10.281 14.922 8.469 1 96.94 165 GLY B CA 1
ATOM 5920 C C . GLY B 1 165 ? 9.625 14.086 9.555 1 96.94 165 GLY B C 1
ATOM 5921 O O . GLY B 1 165 ? 9.656 14.461 10.727 1 96.94 165 GLY B O 1
ATOM 5922 N N . TRP B 1 166 ? 9.07 12.938 9.164 1 96.69 166 TRP B N 1
ATOM 5923 C CA . TRP B 1 166 ? 8.117 12.398 10.125 1 96.69 166 TRP B CA 1
ATOM 5924 C C . TRP B 1 166 ? 8.227 10.883 10.211 1 96.69 166 TRP B C 1
ATOM 5926 O O . TRP B 1 166 ? 7.414 10.234 10.875 1 96.69 166 TRP B O 1
ATOM 5936 N N . MET B 1 167 ? 9.188 10.234 9.648 1 94.88 167 MET B N 1
ATOM 5937 C CA . MET B 1 167 ? 9.281 8.781 9.625 1 94.88 167 MET B CA 1
ATOM 5938 C C . MET B 1 167 ? 9.969 8.266 10.883 1 94.88 167 MET B C 1
ATOM 5940 O O . MET B 1 167 ? 11.117 8.617 11.156 1 94.88 167 MET B O 1
ATOM 5944 N N . SER B 1 168 ? 9.273 7.402 11.641 1 94.19 168 SER B N 1
ATOM 5945 C CA . SER B 1 168 ? 9.836 6.805 12.844 1 94.19 168 SER B CA 1
ATOM 5946 C C . SER B 1 168 ? 10.734 5.621 12.508 1 94.19 168 SER B C 1
ATOM 5948 O O . SER B 1 168 ? 10.273 4.621 11.953 1 94.19 168 SER B O 1
ATOM 5950 N N . MET B 1 169 ? 11.984 5.695 12.836 1 92.38 169 MET B N 1
ATOM 5951 C CA . MET B 1 169 ? 12.914 4.613 12.539 1 92.38 169 MET B CA 1
ATOM 5952 C C . MET B 1 169 ? 13.891 4.41 13.688 1 92.38 169 MET B C 1
ATOM 5954 O O . MET B 1 169 ? 14.93 3.766 13.523 1 92.38 169 MET B O 1
ATOM 5958 N N . ASP B 1 170 ? 13.594 4.938 14.812 1 91 170 ASP B N 1
ATOM 5959 C CA . ASP B 1 170 ? 14.461 4.816 15.984 1 91 170 ASP B CA 1
ATOM 5960 C C . ASP B 1 170 ? 14.562 3.363 16.438 1 91 170 ASP B C 1
ATOM 5962 O O . ASP B 1 170 ? 15.586 2.951 16.984 1 91 170 ASP B O 1
ATOM 5966 N N . HIS B 1 171 ? 13.508 2.598 16.281 1 91.38 171 HIS B N 1
ATOM 5967 C CA . HIS B 1 171 ? 13.477 1.193 16.672 1 91.38 171 HIS B CA 1
ATOM 5968 C C . HIS B 1 171 ? 14.352 0.346 15.758 1 91.38 171 HIS B C 1
ATOM 5970 O O . HIS B 1 171 ? 14.711 -0.784 16.094 1 91.38 171 HIS B O 1
ATOM 5976 N N . LEU B 1 172 ? 14.727 0.877 14.648 1 91.94 172 LEU B N 1
ATOM 5977 C CA . LEU B 1 172 ? 15.578 0.169 13.703 1 91.94 172 LEU B CA 1
ATOM 5978 C C . LEU B 1 172 ? 17.047 0.477 13.953 1 91.94 172 LEU B C 1
ATOM 5980 O O . LEU B 1 172 ? 17.922 -0.345 13.656 1 91.94 172 LEU B O 1
ATOM 5984 N N . SER B 1 173 ? 17.344 1.651 14.383 1 91.56 173 SER B N 1
ATOM 5985 C CA . SER B 1 173 ? 18.703 2.088 14.68 1 91.56 173 SER B CA 1
ATOM 5986 C C . SER B 1 173 ? 18.719 3.15 15.773 1 91.56 173 SER B C 1
ATOM 5988 O O . SER B 1 173 ? 17.984 4.133 15.703 1 91.56 173 SER B O 1
ATOM 5990 N N . SER B 1 174 ? 19.594 3.027 16.672 1 88.06 174 SER B N 1
ATOM 5991 C CA . SER B 1 174 ? 19.719 3.99 17.766 1 88.06 174 SER B CA 1
ATOM 5992 C C . SER B 1 174 ? 20.234 5.336 17.266 1 88.06 174 SER B C 1
ATOM 5994 O O . SER B 1 174 ? 20 6.371 17.891 1 88.06 174 SER B O 1
ATOM 5996 N N . ASP B 1 175 ? 20.859 5.305 16.125 1 89.12 175 ASP B N 1
ATOM 5997 C CA . ASP B 1 175 ? 21.391 6.531 15.547 1 89.12 175 ASP B CA 1
ATOM 5998 C C . ASP B 1 175 ? 20.266 7.418 15.008 1 89.12 175 ASP B C 1
ATOM 6000 O O . ASP B 1 175 ? 20.484 8.594 14.711 1 89.12 175 ASP B O 1
ATOM 6004 N N . LEU B 1 176 ? 19.125 6.879 15.008 1 91.44 176 LEU B N 1
ATOM 6005 C CA . LEU B 1 176 ? 17.984 7.621 14.484 1 91.44 176 LEU B CA 1
ATOM 6006 C C . LEU B 1 176 ? 17.016 8.008 15.602 1 91.44 176 LEU B C 1
ATOM 6008 O O . LEU B 1 176 ? 15.844 8.281 15.352 1 91.44 176 LEU B O 1
ATOM 6012 N N . LYS B 1 177 ? 17.562 8.055 16.75 1 87.31 177 LYS B N 1
ATOM 6013 C CA . LYS B 1 177 ? 16.766 8.477 17.891 1 87.31 177 LYS B CA 1
ATOM 6014 C C . LYS B 1 177 ? 16.234 9.898 17.703 1 87.31 177 LYS B C 1
ATOM 6016 O O . LYS B 1 177 ? 17 10.805 17.375 1 87.31 177 LYS B O 1
ATOM 6021 N N . GLY B 1 178 ? 14.93 10.086 17.906 1 82.88 178 GLY B N 1
ATOM 6022 C CA . GLY B 1 178 ? 14.312 11.398 17.797 1 82.88 178 GLY B CA 1
ATOM 6023 C C . GLY B 1 178 ? 13.977 11.781 16.375 1 82.88 178 GLY B C 1
ATOM 6024 O O . GLY B 1 178 ? 13.438 12.859 16.125 1 82.88 178 GLY B O 1
ATOM 6025 N N . SER B 1 179 ? 14.234 10.844 15.406 1 85.56 179 SER B N 1
ATOM 6026 C CA . SER B 1 179 ? 14.039 11.164 14 1 85.56 179 SER B CA 1
ATOM 6027 C C . SER B 1 179 ? 12.562 11.094 13.617 1 85.56 179 SER B C 1
ATOM 6029 O O . SER B 1 179 ? 12.172 11.555 12.539 1 85.56 179 SER B O 1
ATOM 6031 N N . GLY B 1 180 ? 11.703 10.664 14.477 1 94.44 180 GLY B N 1
ATOM 6032 C CA . GLY B 1 180 ? 10.312 10.445 14.133 1 94.44 180 GLY B CA 1
ATOM 6033 C C . GLY B 1 180 ? 9.5 11.727 14.062 1 94.44 180 GLY B C 1
ATOM 6034 O O . GLY B 1 180 ? 8.383 11.734 13.547 1 94.44 180 GLY B O 1
ATOM 6035 N N . ASN B 1 181 ? 10.047 12.867 14.562 1 98 181 ASN B N 1
ATOM 6036 C CA . ASN B 1 181 ? 9.305 14.125 14.609 1 98 181 ASN B CA 1
ATOM 6037 C C . ASN B 1 181 ? 10.195 15.305 14.227 1 98 181 ASN B C 1
ATOM 6039 O O . ASN B 1 181 ? 10.188 16.328 14.898 1 98 181 ASN B O 1
ATOM 6043 N N . LEU B 1 182 ? 10.992 15.125 13.195 1 98 182 LEU B N 1
ATOM 6044 C CA . LEU B 1 182 ? 11.914 16.156 12.758 1 98 182 LEU B CA 1
ATOM 6045 C C . LEU B 1 182 ? 11.148 17.391 12.258 1 98 182 LEU B C 1
ATOM 6047 O O . LEU B 1 182 ? 11.586 18.516 12.469 1 98 182 LEU B O 1
ATOM 6051 N N . GLY B 1 183 ? 10 17.172 11.547 1 98.38 183 GLY B N 1
ATOM 6052 C CA . GLY B 1 183 ? 9.172 18.297 11.148 1 98.38 183 GLY B CA 1
ATOM 6053 C C . GLY B 1 183 ? 8.719 19.156 12.312 1 98.38 183 GLY B C 1
ATOM 6054 O O . GLY B 1 183 ? 8.641 20.375 12.195 1 98.38 183 GLY B O 1
ATOM 6055 N N . LEU B 1 184 ? 8.414 18.531 13.398 1 98.38 184 LEU B N 1
ATOM 6056 C CA . LEU B 1 184 ? 8.016 19.25 14.602 1 98.38 184 LEU B CA 1
ATOM 6057 C C . LEU B 1 184 ? 9.18 20.047 15.164 1 98.38 184 LEU B C 1
ATOM 6059 O O . LEU B 1 184 ? 9 21.188 15.625 1 98.38 184 LEU B O 1
ATOM 6063 N N . LEU B 1 185 ? 10.344 19.453 15.188 1 98.31 185 LEU B N 1
ATOM 6064 C CA . LEU B 1 185 ? 11.531 20.141 15.672 1 98.31 185 LEU B CA 1
ATOM 6065 C C . LEU B 1 185 ? 11.852 21.359 14.82 1 98.31 185 LEU B C 1
ATOM 6067 O O . LEU B 1 185 ? 12.32 22.375 15.328 1 98.31 185 LEU B O 1
ATOM 6071 N N . ASP B 1 186 ? 11.633 21.219 13.508 1 98.75 186 ASP B N 1
ATOM 6072 C CA . ASP B 1 186 ? 11.789 22.375 12.633 1 98.75 186 ASP B CA 1
ATOM 6073 C C . ASP B 1 186 ? 10.859 23.516 13.062 1 98.75 186 ASP B C 1
ATOM 6075 O O . ASP B 1 186 ? 11.273 24.672 13.125 1 98.75 186 ASP B O 1
ATOM 6079 N N . GLN B 1 187 ? 9.68 23.219 13.344 1 98.81 187 GLN B N 1
ATOM 6080 C CA . GLN B 1 187 ? 8.68 24.203 13.719 1 98.81 187 GLN B CA 1
ATOM 6081 C C . GLN B 1 187 ? 9.031 24.859 15.055 1 98.81 187 GLN B C 1
ATOM 6083 O O . GLN B 1 187 ? 8.867 26.078 15.219 1 98.81 187 GLN B O 1
ATOM 6088 N N . ILE B 1 188 ? 9.492 24.078 15.992 1 98.62 188 ILE B N 1
ATOM 6089 C CA . ILE B 1 188 ? 9.945 24.594 17.281 1 98.62 188 ILE B CA 1
ATOM 6090 C C . ILE B 1 188 ? 11.117 25.562 17.062 1 98.62 188 ILE B C 1
ATOM 6092 O O . ILE B 1 188 ? 11.164 26.625 17.656 1 98.62 188 ILE B O 1
ATOM 6096 N N . ALA B 1 189 ? 12 25.188 16.156 1 98.62 189 ALA B N 1
ATOM 6097 C CA . ALA B 1 189 ? 13.133 26.047 15.828 1 98.62 189 ALA B CA 1
ATOM 6098 C C . ALA B 1 189 ? 12.664 27.359 15.219 1 98.62 189 ALA B C 1
ATOM 6100 O O . ALA B 1 189 ? 13.234 28.422 15.5 1 98.62 189 ALA B O 1
ATOM 6101 N N . ALA B 1 190 ? 11.695 27.312 14.367 1 98.81 190 ALA B N 1
ATOM 6102 C CA . ALA B 1 190 ? 11.133 28.531 13.773 1 98.81 190 ALA B CA 1
ATOM 6103 C C . ALA B 1 190 ? 10.562 29.453 14.844 1 98.81 190 ALA B C 1
ATOM 6105 O O . ALA B 1 190 ? 10.758 30.672 14.797 1 98.81 190 ALA B O 1
ATOM 6106 N N . LEU B 1 191 ? 9.852 28.891 15.773 1 98.88 191 LEU B N 1
ATOM 6107 C CA . LEU B 1 191 ? 9.266 29.672 16.859 1 98.88 191 LEU B CA 1
ATOM 6108 C C . LEU B 1 191 ? 10.352 30.281 17.734 1 98.88 191 LEU B C 1
ATOM 6110 O O . LEU B 1 191 ? 10.211 31.406 18.219 1 98.88 191 LEU B O 1
ATOM 6114 N N . LYS B 1 192 ? 11.352 29.516 18.016 1 98.75 192 LYS B N 1
ATOM 6115 C CA . LYS B 1 192 ? 12.477 30.062 18.781 1 98.75 192 LYS B CA 1
ATOM 6116 C C . LYS B 1 192 ? 13.125 31.234 18.047 1 98.75 192 LYS B C 1
ATOM 6118 O O . LYS B 1 192 ? 13.508 32.219 18.656 1 98.75 192 LYS B O 1
ATOM 6123 N N . TRP B 1 193 ? 13.281 31.078 16.766 1 98.75 193 TRP B N 1
ATOM 6124 C CA . TRP B 1 193 ? 13.789 32.188 15.961 1 98.75 193 TRP B CA 1
ATOM 6125 C C . TRP B 1 193 ? 12.906 33.406 16.125 1 98.75 193 TRP B C 1
ATOM 6127 O O . TRP B 1 193 ? 13.414 34.531 16.25 1 98.75 193 TRP B O 1
ATOM 6137 N N . VAL B 1 194 ? 11.602 33.25 16.062 1 98.81 194 VAL B N 1
ATOM 6138 C CA . VAL B 1 194 ? 10.656 34.344 16.234 1 98.81 194 VAL B CA 1
ATOM 6139 C C . VAL B 1 194 ? 10.859 35 17.594 1 98.81 194 VAL B C 1
ATOM 6141 O O . VAL B 1 194 ? 10.945 36.219 17.703 1 98.81 194 VAL B O 1
ATOM 6144 N N . GLN B 1 195 ? 10.977 34.281 18.609 1 98.19 195 GLN B N 1
ATOM 6145 C CA . GLN B 1 195 ? 11.188 34.781 19.969 1 98.19 195 GLN B CA 1
ATOM 6146 C C . GLN B 1 195 ? 12.445 35.656 20.031 1 98.19 195 GLN B C 1
ATOM 6148 O O . GLN B 1 195 ? 12.445 36.688 20.688 1 98.19 195 GLN B O 1
ATOM 6153 N N . ASN B 1 196 ? 13.406 35.25 19.328 1 98.06 196 ASN B N 1
ATOM 6154 C CA . ASN B 1 196 ? 14.719 35.875 19.453 1 98.06 196 ASN B CA 1
ATOM 6155 C C . ASN B 1 196 ? 14.844 37.094 18.578 1 98.06 196 ASN B C 1
ATOM 6157 O O . ASN B 1 196 ? 15.641 38 18.859 1 98.06 196 ASN B O 1
ATOM 6161 N N . ASN B 1 197 ? 13.992 37.156 17.5 1 98.69 197 ASN B N 1
ATOM 6162 C CA . ASN B 1 197 ? 14.352 38.125 16.484 1 98.69 197 ASN B CA 1
ATOM 6163 C C . ASN B 1 197 ? 13.172 39.062 16.141 1 98.69 197 ASN B C 1
ATOM 6165 O O . ASN B 1 197 ? 13.359 40.125 15.547 1 98.69 197 ASN B O 1
ATOM 6169 N N . ILE B 1 198 ? 11.961 38.75 16.531 1 98.69 198 ILE B N 1
ATOM 6170 C CA . ILE B 1 198 ? 10.789 39.375 15.93 1 98.69 198 ILE B CA 1
ATOM 6171 C C . ILE B 1 198 ? 10.695 40.844 16.375 1 98.69 198 ILE B C 1
ATOM 6173 O O . ILE B 1 198 ? 10.047 41.656 15.711 1 98.69 198 ILE B O 1
ATOM 6177 N N . ALA B 1 199 ? 11.305 41.156 17.5 1 98.5 199 ALA B N 1
ATOM 6178 C CA . ALA B 1 199 ? 11.312 42.531 17.984 1 98.5 199 ALA B CA 1
ATOM 6179 C C . ALA B 1 199 ? 11.961 43.469 16.969 1 98.5 199 ALA B C 1
ATOM 6181 O O . ALA B 1 199 ? 11.555 44.625 16.844 1 98.5 199 ALA B O 1
ATOM 6182 N N . GLU B 1 200 ? 12.938 43.031 16.219 1 98.25 200 GLU B N 1
ATOM 6183 C CA . GLU B 1 200 ? 13.633 43.812 15.219 1 98.25 200 GLU B CA 1
ATOM 6184 C C . GLU B 1 200 ? 12.695 44.188 14.07 1 98.25 200 GLU B C 1
ATOM 6186 O O . GLU B 1 200 ? 12.977 45.125 13.328 1 98.25 200 GLU B O 1
ATOM 6191 N N . PHE B 1 201 ? 11.602 43.562 13.961 1 98.5 201 PHE B N 1
ATOM 6192 C CA . PHE B 1 201 ? 10.633 43.812 12.898 1 98.5 201 PHE B CA 1
ATOM 6193 C C . PHE B 1 201 ? 9.43 44.562 13.43 1 98.5 201 PHE B C 1
ATOM 6195 O O . PHE B 1 201 ? 8.445 44.781 12.711 1 98.5 201 PHE B O 1
ATOM 6202 N N . GLY B 1 202 ? 9.469 44.875 14.727 1 98.31 202 GLY B N 1
ATOM 6203 C CA . GLY B 1 202 ? 8.391 45.625 15.359 1 98.31 202 GLY B CA 1
ATOM 6204 C C . GLY B 1 202 ? 7.414 44.719 16.109 1 98.31 202 GLY B C 1
ATOM 6205 O O . GLY B 1 202 ? 6.375 45.188 16.578 1 98.31 202 GLY B O 1
ATOM 6206 N N . GLY B 1 203 ? 7.766 43.5 16.234 1 98.69 203 GLY B N 1
ATOM 6207 C CA . GLY B 1 203 ? 6.879 42.562 16.875 1 98.69 203 GLY B CA 1
ATOM 6208 C C . GLY B 1 203 ? 7.141 42.406 18.375 1 98.69 203 GLY B C 1
ATOM 6209 O O . GLY B 1 203 ? 8.234 42.75 18.844 1 98.69 203 GLY B O 1
ATOM 6210 N N . ASP B 1 204 ? 6.156 41.938 19.125 1 98.69 204 ASP B N 1
ATOM 6211 C CA . ASP B 1 204 ? 6.258 41.656 20.562 1 98.69 204 ASP B CA 1
ATOM 6212 C C . ASP B 1 204 ? 6.445 40.156 20.797 1 98.69 204 ASP B C 1
ATOM 6214 O O . ASP B 1 204 ? 5.512 39.375 20.609 1 98.69 204 ASP B O 1
ATOM 6218 N N . PRO B 1 205 ? 7.637 39.719 21.203 1 98.25 205 PRO B N 1
ATOM 6219 C CA . PRO B 1 205 ? 7.848 38.312 21.453 1 98.25 205 PRO B CA 1
ATOM 6220 C C . PRO B 1 205 ? 6.965 37.75 22.578 1 98.25 205 PRO B C 1
ATOM 6222 O O . PRO B 1 205 ? 6.84 36.531 22.734 1 98.25 205 PRO B O 1
ATOM 6225 N N . ASN B 1 206 ? 6.305 38.625 23.375 1 97.94 206 ASN B N 1
ATOM 6226 C CA . ASN B 1 206 ? 5.434 38.188 24.469 1 97.94 206 ASN B CA 1
ATOM 6227 C C . ASN B 1 206 ? 3.965 38.219 24.047 1 97.94 206 ASN B C 1
ATOM 6229 O O . ASN B 1 206 ? 3.076 38.094 24.906 1 97.94 206 ASN B O 1
ATOM 6233 N N . ASN B 1 207 ? 3.699 38.406 22.828 1 98.56 207 ASN B N 1
ATOM 6234 C CA . ASN B 1 207 ? 2.361 38.406 22.25 1 98.56 207 ASN B CA 1
ATOM 6235 C C . ASN B 1 207 ? 2.35 37.688 20.906 1 98.56 207 ASN B C 1
ATOM 6237 O O . ASN B 1 207 ? 2.029 38.281 19.875 1 98.56 207 ASN B O 1
ATOM 6241 N N . VAL B 1 208 ? 2.691 36.406 20.984 1 98.88 208 VAL B N 1
ATOM 6242 C CA . VAL B 1 208 ? 2.771 35.531 19.797 1 98.88 208 VAL B CA 1
ATOM 6243 C C . VAL B 1 208 ? 1.567 34.594 19.75 1 98.88 208 VAL B C 1
ATOM 6245 O O . VAL B 1 208 ? 1.245 33.969 20.75 1 98.88 208 VAL B O 1
ATOM 6248 N N . THR B 1 209 ? 0.826 34.594 18.641 1 98.88 209 THR B N 1
ATOM 6249 C CA . THR B 1 209 ? -0.277 33.688 18.375 1 98.88 209 THR B CA 1
ATOM 6250 C C . THR B 1 209 ? 0.129 32.625 17.328 1 98.88 209 THR B C 1
ATOM 6252 O O . THR B 1 209 ? 0.512 32.969 16.219 1 98.88 209 THR B O 1
ATOM 6255 N N . ALA B 1 210 ? 0.119 31.391 17.75 1 98.88 210 ALA B N 1
ATOM 6256 C CA . ALA B 1 210 ? 0.251 30.312 16.781 1 98.88 210 ALA B CA 1
ATOM 6257 C C . ALA B 1 210 ? -1.081 30.016 16.094 1 98.88 210 ALA B C 1
ATOM 6259 O O . ALA B 1 210 ? -2.08 29.734 16.766 1 98.88 210 ALA B O 1
ATOM 6260 N N . PHE B 1 211 ? -1.12 30.141 14.797 1 98.81 211 PHE B N 1
ATOM 6261 C CA . PHE B 1 211 ? -2.314 30 13.977 1 98.81 211 PHE B CA 1
ATOM 6262 C C . PHE B 1 211 ? -2.146 28.891 12.953 1 98.81 211 PHE B C 1
ATOM 6264 O O . PHE B 1 211 ? -1.251 28.938 12.109 1 98.81 211 PHE B O 1
ATOM 6271 N N . GLY B 1 212 ? -2.955 27.828 13.055 1 98.38 212 GLY B N 1
ATOM 6272 C CA . GLY B 1 212 ? -2.818 26.703 12.141 1 98.38 212 GLY B CA 1
ATOM 6273 C C . GLY B 1 212 ? -4.148 26.109 11.719 1 98.38 212 GLY B C 1
ATOM 6274 O O . GLY B 1 212 ? -5.164 26.297 12.398 1 98.38 212 GLY B O 1
ATOM 6275 N N . SER B 1 213 ? -4.141 25.469 10.594 1 97.12 213 SER B N 1
ATOM 6276 C CA . SER B 1 213 ? -5.285 24.734 10.062 1 97.12 213 SER B CA 1
ATOM 6277 C C . SER B 1 213 ? -4.914 23.281 9.75 1 97.12 213 SER B C 1
ATOM 6279 O O . SER B 1 213 ? -3.803 23.016 9.289 1 97.12 213 SER B O 1
ATOM 6281 N N . SER B 1 214 ? -5.914 22.391 10.016 1 96.5 214 SER B N 1
ATOM 6282 C CA . SER B 1 214 ? -5.699 20.984 9.711 1 96.5 214 SER B CA 1
ATOM 6283 C C . SER B 1 214 ? -4.391 20.484 10.312 1 96.5 214 SER B C 1
ATOM 6285 O O . SER B 1 214 ? -4.176 20.594 11.523 1 96.5 214 SER B O 1
ATOM 6287 N N . ALA B 1 215 ? -3.408 20.062 9.492 1 96.19 215 ALA B N 1
ATOM 6288 C CA . ALA B 1 215 ? -2.123 19.578 9.992 1 96.19 215 ALA B CA 1
ATOM 6289 C C . ALA B 1 215 ? -1.401 20.672 10.781 1 96.19 215 ALA B C 1
ATOM 6291 O O . ALA B 1 215 ? -0.696 20.391 11.75 1 96.19 215 ALA B O 1
ATOM 6292 N N . GLY B 1 216 ? -1.57 21.938 10.367 1 97.94 216 GLY B N 1
ATOM 6293 C CA . GLY B 1 216 ? -0.98 23.031 11.117 1 97.94 216 GLY B CA 1
ATOM 6294 C C . GLY B 1 216 ? -1.489 23.125 12.547 1 97.94 216 GLY B C 1
ATOM 6295 O O . GLY B 1 216 ? -0.718 23.375 13.469 1 97.94 216 GLY B O 1
ATOM 6296 N N . SER B 1 217 ? -2.764 22.859 12.711 1 98.56 217 SER B N 1
ATOM 6297 C CA . SER B 1 217 ? -3.348 22.859 14.047 1 98.56 217 SER B CA 1
ATOM 6298 C C . SER B 1 217 ? -2.783 21.734 14.898 1 98.56 217 SER B C 1
ATOM 6300 O O . SER B 1 217 ? -2.469 21.938 16.078 1 98.56 217 SER B O 1
ATOM 6302 N N . ILE B 1 218 ? -2.633 20.641 14.289 1 98 218 ILE B N 1
ATOM 6303 C CA . ILE B 1 218 ? -2.152 19.469 15.008 1 98 218 ILE B CA 1
ATOM 6304 C C . ILE B 1 218 ? -0.69 19.672 15.398 1 98 218 ILE B C 1
ATOM 6306 O O . ILE B 1 218 ? -0.257 19.203 16.469 1 98 218 ILE B O 1
ATOM 6310 N N . CYS B 1 219 ? 0.026 20.312 14.586 1 98.62 219 CYS B N 1
ATOM 6311 C CA . CYS B 1 219 ? 1.418 20.625 14.906 1 98.62 219 CYS B CA 1
ATOM 6312 C C . CYS B 1 219 ? 1.517 21.547 16.109 1 98.62 219 CYS B C 1
ATOM 6314 O O . CYS B 1 219 ? 2.334 21.328 17 1 98.62 219 CYS B O 1
ATOM 6316 N N . ILE B 1 220 ? 0.691 22.547 16.188 1 98.88 220 ILE B N 1
ATOM 6317 C CA . ILE B 1 220 ? 0.664 23.469 17.312 1 98.88 220 ILE B CA 1
ATOM 6318 C C . ILE B 1 220 ? 0.345 22.703 18.594 1 98.88 220 ILE B C 1
ATOM 6320 O O . ILE B 1 220 ? 1.027 22.859 19.609 1 98.88 220 ILE B O 1
ATOM 6324 N N . MET B 1 221 ? -0.671 21.859 18.469 1 98.75 221 MET B N 1
ATOM 6325 C CA . MET B 1 221 ? -1.057 21.062 19.625 1 98.75 221 MET B CA 1
ATOM 6326 C C . MET B 1 221 ? 0.078 20.125 20.047 1 98.75 221 MET B C 1
ATOM 6328 O O . MET B 1 221 ? 0.301 19.922 21.234 1 98.75 221 MET B O 1
ATOM 6332 N N . SER B 1 222 ? 0.756 19.609 19.094 1 98.69 222 SER B N 1
ATOM 6333 C CA . SER B 1 222 ? 1.894 18.734 19.359 1 98.69 222 SER B CA 1
ATOM 6334 C C . SER B 1 222 ? 3.023 19.5 20.047 1 98.69 222 SER B C 1
ATOM 6336 O O . SER B 1 222 ? 3.68 18.984 20.953 1 98.69 222 SER B O 1
ATOM 6338 N N . ILE B 1 223 ? 3.297 20.703 19.641 1 98.69 223 ILE B N 1
ATOM 6339 C CA . ILE B 1 223 ? 4.336 21.531 20.234 1 98.69 223 ILE B CA 1
ATOM 6340 C C . ILE B 1 223 ? 4.02 21.781 21.719 1 98.69 223 ILE B C 1
ATOM 6342 O O . ILE B 1 223 ? 4.918 21.75 22.562 1 98.69 223 ILE B O 1
ATOM 6346 N N . ILE B 1 224 ? 2.777 21.953 22.047 1 98.62 224 ILE B N 1
ATOM 6347 C CA . ILE B 1 224 ? 2.355 22.172 23.422 1 98.62 224 ILE B CA 1
ATOM 6348 C C . ILE B 1 224 ? 2.781 20.984 24.281 1 98.62 224 ILE B C 1
ATOM 6350 O O . ILE B 1 224 ? 3.166 21.156 25.453 1 98.62 224 ILE B O 1
ATOM 6354 N N . LEU B 1 225 ? 2.75 19.797 23.719 1 98 225 LEU B N 1
ATOM 6355 C CA . LEU B 1 225 ? 3.055 18.594 24.484 1 98 225 LEU B CA 1
ATOM 6356 C C . LEU B 1 225 ? 4.555 18.328 24.5 1 98 225 LEU B C 1
ATOM 6358 O O . LEU B 1 225 ? 5.039 17.531 25.328 1 98 225 LEU B O 1
ATOM 6362 N N . ALA B 1 226 ? 5.273 18.906 23.578 1 97.31 226 ALA B N 1
ATOM 6363 C CA . ALA B 1 226 ? 6.723 18.719 23.547 1 97.31 226 ALA B CA 1
ATOM 6364 C C . ALA B 1 226 ? 7.391 19.438 24.719 1 97.31 226 ALA B C 1
ATOM 6366 O O . ALA B 1 226 ? 6.859 20.422 25.234 1 97.31 226 ALA B O 1
ATOM 6367 N N . GLU B 1 227 ? 8.594 19.016 25.078 1 94.62 227 GLU B N 1
ATOM 6368 C CA . GLU B 1 227 ? 9.297 19.578 26.219 1 94.62 227 GLU B CA 1
ATOM 6369 C C . GLU B 1 227 ? 9.898 20.938 25.875 1 94.62 227 GLU B C 1
ATOM 6371 O O . GLU B 1 227 ? 10.336 21.156 24.75 1 94.62 227 GLU B O 1
ATOM 6376 N N . ASN B 1 228 ? 9.891 21.797 26.859 1 95 228 ASN B N 1
ATOM 6377 C CA . ASN B 1 228 ? 10.586 23.078 26.812 1 95 228 ASN B CA 1
ATOM 6378 C C . ASN B 1 228 ? 10.055 23.969 25.703 1 95 228 ASN B C 1
ATOM 6380 O O . ASN B 1 228 ? 10.828 24.578 24.953 1 95 228 ASN B O 1
ATOM 6384 N N . THR B 1 229 ? 8.727 23.969 25.516 1 97.88 229 THR B N 1
ATOM 6385 C CA . THR B 1 229 ? 8.156 24.781 24.438 1 97.88 229 THR B CA 1
ATOM 6386 C C . THR B 1 229 ? 7.266 25.875 25 1 97.88 229 THR B C 1
ATOM 6388 O O . THR B 1 229 ? 6.805 26.75 24.266 1 97.88 229 THR B O 1
ATOM 6391 N N . ALA B 1 230 ? 7.09 25.875 26.359 1 97.25 230 ALA B N 1
ATOM 6392 C CA . ALA B 1 230 ? 6.297 26.938 26.984 1 97.25 230 ALA B CA 1
ATOM 6393 C C . ALA B 1 230 ? 6.93 28.312 26.75 1 97.25 230 ALA B C 1
ATOM 6395 O O . ALA B 1 230 ? 8.148 28.453 26.844 1 97.25 230 ALA B O 1
ATOM 6396 N N . GLY B 1 231 ? 6.062 29.25 26.422 1 96.94 231 GLY B N 1
ATOM 6397 C CA . GLY B 1 231 ? 6.543 30.609 26.219 1 96.94 231 GLY B CA 1
ATOM 6398 C C . GLY B 1 231 ? 6.797 30.953 24.766 1 96.94 231 GLY B C 1
ATOM 6399 O O . GLY B 1 231 ? 6.934 32.125 24.406 1 96.94 231 GLY B O 1
ATOM 6400 N N . LEU B 1 232 ? 6.77 29.938 23.859 1 98.38 232 LEU B N 1
ATOM 6401 C CA . LEU B 1 232 ? 7.02 30.188 22.453 1 98.38 232 LEU B CA 1
ATOM 6402 C C . LEU B 1 232 ? 5.832 30.906 21.812 1 98.38 232 LEU B C 1
ATOM 6404 O O . LEU B 1 232 ? 5.977 31.547 20.766 1 98.38 232 LEU B O 1
ATOM 6408 N N . PHE B 1 233 ? 4.684 30.75 22.344 1 98.62 233 PHE B N 1
ATOM 6409 C CA . PHE B 1 233 ? 3.479 31.469 21.969 1 98.62 233 PHE B CA 1
ATOM 6410 C C . PHE B 1 233 ? 2.537 31.609 23.172 1 98.62 233 PHE B C 1
ATOM 6412 O O . PHE B 1 233 ? 2.699 30.922 24.172 1 98.62 233 PHE B O 1
ATOM 6419 N N . HIS B 1 234 ? 1.546 32.5 23.031 1 98.31 234 HIS B N 1
ATOM 6420 C CA . HIS B 1 234 ? 0.69 32.875 24.156 1 98.31 234 HIS B CA 1
ATOM 6421 C C . HIS B 1 234 ? -0.782 32.656 23.812 1 98.31 234 HIS B C 1
ATOM 6423 O O . HIS B 1 234 ? -1.626 32.625 24.703 1 98.31 234 HIS B O 1
ATOM 6429 N N . LYS B 1 235 ? -1.077 32.625 22.609 1 98.81 235 LYS B N 1
ATOM 6430 C CA . LYS B 1 235 ? -2.408 32.344 22.078 1 98.81 235 LYS B CA 1
ATOM 6431 C C . LYS B 1 235 ? -2.344 31.359 20.922 1 98.81 235 LYS B C 1
ATOM 6433 O O . LYS B 1 235 ? -1.313 31.25 20.25 1 98.81 235 LYS B O 1
ATOM 6438 N N . ILE B 1 236 ? -3.455 30.578 20.734 1 98.88 236 ILE B N 1
ATOM 6439 C CA . ILE B 1 236 ? -3.488 29.656 19.609 1 98.88 236 ILE B CA 1
ATOM 6440 C C . ILE B 1 236 ? -4.836 29.766 18.891 1 98.88 236 ILE B C 1
ATOM 6442 O O . ILE B 1 236 ? -5.867 29.969 19.547 1 98.88 236 ILE B O 1
ATOM 6446 N N . VAL B 1 237 ? -4.828 29.719 17.641 1 98.88 237 VAL B N 1
ATOM 6447 C CA . VAL B 1 237 ? -5.984 29.562 16.766 1 98.88 237 VAL B CA 1
ATOM 6448 C C . VAL B 1 237 ? -5.898 28.234 16.016 1 98.88 237 VAL B C 1
ATOM 6450 O O . VAL B 1 237 ? -4.992 28.016 15.211 1 98.88 237 VAL B O 1
ATOM 6453 N N . LEU B 1 238 ? -6.801 27.344 16.312 1 98.88 238 LEU B N 1
ATOM 6454 C CA . LEU B 1 238 ? -6.816 26 15.742 1 98.88 238 LEU B CA 1
ATOM 6455 C C . LEU B 1 238 ? -8.031 25.797 14.836 1 98.88 238 LEU B C 1
ATOM 6457 O O . LEU B 1 238 ? -9.164 25.734 15.32 1 98.88 238 LEU B O 1
ATOM 6461 N N . GLN B 1 239 ? -7.773 25.688 13.547 1 98.69 239 GLN B N 1
ATOM 6462 C CA . GLN B 1 239 ? -8.867 25.438 12.609 1 98.69 239 GLN B CA 1
ATOM 6463 C C . GLN B 1 239 ? -8.898 23.984 12.172 1 98.69 239 GLN B C 1
ATOM 6465 O O . GLN B 1 239 ? -7.992 23.5 11.484 1 98.69 239 GLN B O 1
ATOM 6470 N N . SER B 1 240 ? -9.93 23.281 12.531 1 98.38 240 SER B N 1
ATOM 6471 C CA . SER B 1 240 ? -10.219 21.906 12.125 1 98.38 240 SER B CA 1
ATOM 6472 C C . SER B 1 240 ? -9.039 20.984 12.422 1 98.38 240 SER B C 1
ATOM 6474 O O . SER B 1 240 ? -8.508 20.328 11.523 1 98.38 240 SER B O 1
ATOM 6476 N N . PRO B 1 241 ? -8.656 20.812 13.672 1 98.38 241 PRO B N 1
ATOM 6477 C CA . PRO B 1 241 ? -7.531 19.953 14.023 1 98.38 241 PRO B CA 1
ATOM 6478 C C . PRO B 1 241 ? -7.879 18.469 13.914 1 98.38 241 PRO B C 1
ATOM 6480 O O . PRO B 1 241 ? -8.664 17.953 14.719 1 98.38 241 PRO B O 1
ATOM 6483 N N . PRO B 1 242 ? -7.324 17.766 12.984 1 97.69 242 PRO B N 1
ATOM 6484 C CA . PRO B 1 242 ? -7.512 16.312 12.938 1 97.69 242 PRO B CA 1
ATOM 6485 C C . PRO B 1 242 ? -6.594 15.562 13.906 1 97.69 242 PRO B C 1
ATOM 6487 O O . PRO B 1 242 ? -5.602 14.961 13.484 1 97.69 242 PRO B O 1
ATOM 6490 N N . MET B 1 243 ? -6.98 15.43 15.086 1 97.44 243 MET B N 1
ATOM 6491 C CA . MET B 1 243 ? -6.121 15.016 16.188 1 97.44 243 MET B CA 1
ATOM 6492 C C . MET B 1 243 ? -5.691 13.562 16.031 1 97.44 243 MET B C 1
ATOM 6494 O O . MET B 1 243 ? -4.703 13.133 16.625 1 97.44 243 MET B O 1
ATOM 6498 N N . PHE B 1 244 ? -6.406 12.797 15.203 1 95.94 244 PHE B N 1
ATOM 6499 C CA . PHE B 1 244 ? -6.074 11.398 14.969 1 95.94 244 PHE B CA 1
ATOM 6500 C C . PHE B 1 244 ? -4.746 11.273 14.234 1 95.94 244 PHE B C 1
ATOM 6502 O O . PHE B 1 244 ? -4.16 10.188 14.18 1 95.94 244 PHE B O 1
ATOM 6509 N N . MET B 1 245 ? -4.191 12.328 13.695 1 96.25 245 MET B N 1
ATOM 6510 C CA . MET B 1 245 ? -3.027 12.297 12.812 1 96.25 245 MET B CA 1
ATOM 6511 C C . MET B 1 245 ? -1.769 11.922 13.586 1 96.25 245 MET B C 1
ATOM 6513 O O . MET B 1 245 ? -0.753 11.555 12.992 1 96.25 245 MET B O 1
ATOM 6517 N N . VAL B 1 246 ? -1.755 12.148 14.875 1 96.75 246 VAL B N 1
ATOM 6518 C CA . VAL B 1 246 ? -0.599 11.727 15.664 1 96.75 246 VAL B CA 1
ATOM 6519 C C . VAL B 1 246 ? -0.67 10.227 15.93 1 96.75 246 VAL B C 1
ATOM 6521 O O . VAL B 1 246 ? -1.495 9.773 16.734 1 96.75 246 VAL B O 1
ATOM 6524 N N . SER B 1 247 ? 0.248 9.539 15.336 1 94.75 247 SER B N 1
ATOM 6525 C CA . SER B 1 247 ? 0.215 8.078 15.375 1 94.75 247 SER B CA 1
ATOM 6526 C C . SER B 1 247 ? 0.729 7.551 16.719 1 94.75 247 SER B C 1
ATOM 6528 O O . SER B 1 247 ? 1.695 8.086 17.266 1 94.75 247 SER B O 1
ATOM 6530 N N . PRO B 1 248 ? 0.02 6.516 17.219 1 94.06 248 PRO B N 1
ATOM 6531 C CA . PRO B 1 248 ? 0.655 5.797 18.328 1 94.06 248 PRO B CA 1
ATOM 6532 C C . PRO B 1 248 ? 1.994 5.176 17.938 1 94.06 248 PRO B C 1
ATOM 6534 O O . PRO B 1 248 ? 2.268 4.988 16.75 1 94.06 248 PRO B O 1
ATOM 6537 N N . GLN B 1 249 ? 2.787 4.883 18.938 1 94.69 249 GLN B N 1
ATOM 6538 C CA . GLN B 1 249 ? 4.168 4.461 18.734 1 94.69 249 GLN B CA 1
ATOM 6539 C C . GLN B 1 249 ? 4.234 3.211 17.859 1 94.69 249 GLN B C 1
ATOM 6541 O O . GLN B 1 249 ? 5.035 3.141 16.922 1 94.69 249 GLN B O 1
ATOM 6546 N N . ASP B 1 250 ? 3.408 2.203 18.141 1 91.69 250 ASP B N 1
ATOM 6547 C CA . ASP B 1 250 ? 3.459 0.929 17.422 1 91.69 250 ASP B CA 1
ATOM 6548 C C . ASP B 1 250 ? 3.145 1.115 15.945 1 91.69 250 ASP B C 1
ATOM 6550 O O . ASP B 1 250 ? 3.809 0.532 15.086 1 91.69 250 ASP B O 1
ATOM 6554 N N . TRP B 1 251 ? 2.152 1.941 15.664 1 91.75 251 TRP B N 1
ATOM 6555 C CA . TRP B 1 251 ? 1.786 2.203 14.281 1 91.75 251 TRP B CA 1
ATOM 6556 C C . TRP B 1 251 ? 2.887 2.979 13.562 1 91.75 251 TRP B C 1
ATOM 6558 O O . TRP B 1 251 ? 3.201 2.697 12.406 1 91.75 251 TRP B O 1
ATOM 6568 N N . ALA B 1 252 ? 3.422 3.955 14.203 1 94.31 252 ALA B N 1
ATOM 6569 C CA . ALA B 1 252 ? 4.52 4.73 13.633 1 94.31 252 ALA B CA 1
ATOM 6570 C C . ALA B 1 252 ? 5.707 3.83 13.289 1 94.31 252 ALA B C 1
ATOM 6572 O O . ALA B 1 252 ? 6.301 3.959 12.219 1 94.31 252 ALA B O 1
ATOM 6573 N N . GLU B 1 253 ? 6.004 2.951 14.188 1 93.62 253 GLU B N 1
ATOM 6574 C CA . GLU B 1 253 ? 7.125 2.039 13.984 1 93.62 253 GLU B CA 1
ATOM 6575 C C . GLU B 1 253 ? 6.844 1.072 12.836 1 93.62 253 GLU B C 1
ATOM 6577 O O . GLU B 1 253 ? 7.742 0.754 12.055 1 93.62 253 GLU B O 1
ATOM 6582 N N . MET B 1 254 ? 5.641 0.585 12.773 1 91 254 MET B N 1
ATOM 6583 C CA . MET B 1 254 ? 5.27 -0.281 11.656 1 91 254 MET B CA 1
ATOM 6584 C C . MET B 1 254 ? 5.465 0.435 10.328 1 91 254 MET B C 1
ATOM 6586 O O . MET B 1 254 ? 5.961 -0.156 9.367 1 91 254 MET B O 1
ATOM 6590 N N . LYS B 1 255 ? 5.039 1.657 10.258 1 91.75 255 LYS B N 1
ATOM 6591 C CA . LYS B 1 255 ? 5.238 2.443 9.047 1 91.75 255 LYS B CA 1
ATOM 6592 C C . LYS B 1 255 ? 6.723 2.58 8.719 1 91.75 255 LYS B C 1
ATOM 6594 O O . LYS B 1 255 ? 7.113 2.512 7.547 1 91.75 255 LYS B O 1
ATOM 6599 N N . GLY B 1 256 ? 7.52 2.775 9.758 1 92.5 256 GLY B N 1
ATOM 6600 C CA . GLY B 1 256 ? 8.961 2.816 9.562 1 92.5 256 GLY B CA 1
ATOM 6601 C C . GLY B 1 256 ? 9.516 1.537 8.969 1 92.5 256 GLY B C 1
ATOM 6602 O O . GLY B 1 256 ? 10.359 1.579 8.07 1 92.5 256 GLY B O 1
ATOM 6603 N N . ASP B 1 257 ? 9.047 0.402 9.461 1 91.12 257 ASP B N 1
ATOM 6604 C CA . ASP B 1 257 ? 9.461 -0.896 8.938 1 91.12 257 ASP B CA 1
ATOM 6605 C C . ASP B 1 257 ? 9.094 -1.042 7.465 1 91.12 257 ASP B C 1
ATOM 6607 O O . ASP B 1 257 ? 9.914 -1.49 6.66 1 91.12 257 ASP B O 1
ATOM 6611 N N . ILE B 1 258 ? 7.891 -0.707 7.18 1 87.75 258 ILE B N 1
ATOM 6612 C CA . ILE B 1 258 ? 7.387 -0.796 5.812 1 87.75 258 ILE B CA 1
ATOM 6613 C C . ILE B 1 258 ? 8.219 0.098 4.898 1 87.75 258 ILE B C 1
ATOM 6615 O O . ILE B 1 258 ? 8.625 -0.322 3.811 1 87.75 258 ILE B O 1
ATOM 6619 N N . PHE B 1 259 ? 8.492 1.268 5.312 1 90.06 259 PHE B N 1
ATOM 6620 C CA . PHE B 1 259 ? 9.266 2.238 4.543 1 90.06 259 PHE B CA 1
ATOM 6621 C C . PHE B 1 259 ? 10.672 1.724 4.277 1 90.06 259 PHE B C 1
ATOM 6623 O O . PHE B 1 259 ? 11.141 1.739 3.137 1 90.06 259 PHE B O 1
ATOM 6630 N N . ALA B 1 260 ? 11.352 1.279 5.309 1 88.94 260 ALA B N 1
ATOM 6631 C CA . ALA B 1 260 ? 12.719 0.776 5.195 1 88.94 260 ALA B CA 1
ATOM 6632 C C . ALA B 1 260 ? 12.789 -0.417 4.246 1 88.94 260 ALA B C 1
ATOM 6634 O O . ALA B 1 260 ? 13.711 -0.514 3.428 1 88.94 260 ALA B O 1
ATOM 6635 N N . ARG B 1 261 ? 11.844 -1.238 4.344 1 84.88 261 ARG B N 1
ATOM 6636 C CA . ARG B 1 261 ? 11.82 -2.414 3.482 1 84.88 261 ARG B CA 1
ATOM 6637 C C . ARG B 1 261 ? 11.555 -2.025 2.033 1 84.88 261 ARG B C 1
ATOM 6639 O O . ARG B 1 261 ? 12.18 -2.557 1.114 1 84.88 261 ARG B O 1
ATOM 6646 N N . SER B 1 262 ? 10.602 -1.152 1.901 1 82.81 262 SER B N 1
ATOM 6647 C CA . SER B 1 262 ? 10.242 -0.715 0.556 1 82.81 262 SER B CA 1
ATOM 6648 C C . SER B 1 262 ? 11.445 -0.141 -0.177 1 82.81 262 SER B C 1
ATOM 6650 O O . SER B 1 262 ? 11.547 -0.256 -1.4 1 82.81 262 SER B O 1
ATOM 6652 N N . LEU B 1 263 ? 12.359 0.439 0.536 1 82.5 263 LEU B N 1
ATOM 6653 C CA . LEU B 1 263 ? 13.539 1.08 -0.041 1 82.5 263 LEU B CA 1
ATOM 6654 C C . LEU B 1 263 ? 14.719 0.118 -0.071 1 82.5 263 LEU B C 1
ATOM 6656 O O . LEU B 1 263 ? 15.797 0.47 -0.553 1 82.5 263 LEU B O 1
ATOM 6660 N N . ALA B 1 264 ? 14.492 -1.062 0.44 1 81.31 264 ALA B N 1
ATOM 6661 C CA . ALA B 1 264 ? 15.547 -2.062 0.52 1 81.31 264 ALA B CA 1
ATOM 6662 C C . ALA B 1 264 ? 16.766 -1.519 1.272 1 81.31 264 ALA B C 1
ATOM 6664 O O . ALA B 1 264 ? 17.906 -1.663 0.819 1 81.31 264 ALA B O 1
ATOM 6665 N N . LEU B 1 265 ? 16.453 -0.841 2.35 1 82.19 265 LEU B N 1
ATOM 6666 C CA . LEU B 1 265 ? 17.547 -0.284 3.146 1 82.19 265 LEU B CA 1
ATOM 6667 C C . LEU B 1 265 ? 18.266 -1.379 3.934 1 82.19 265 LEU B C 1
ATOM 6669 O O . LEU B 1 265 ? 17.641 -2.361 4.344 1 82.19 265 LEU B O 1
ATOM 6673 N N . ASP B 1 266 ? 19.516 -1.173 4.055 1 77.31 266 ASP B N 1
ATOM 6674 C CA . ASP B 1 266 ? 20.328 -2.072 4.863 1 77.31 266 ASP B CA 1
ATOM 6675 C C . ASP B 1 266 ? 20.281 -1.684 6.336 1 77.31 266 ASP B C 1
ATOM 6677 O O . ASP B 1 266 ? 20.781 -0.628 6.727 1 77.31 266 ASP B O 1
ATOM 6681 N N . LYS B 1 267 ? 19.797 -2.525 7.184 1 77.62 267 LYS B N 1
ATOM 6682 C CA . LYS B 1 267 ? 19.625 -2.232 8.602 1 77.62 267 LYS B CA 1
ATOM 6683 C C . LYS B 1 267 ? 20.969 -2.062 9.297 1 77.62 267 LYS B C 1
ATOM 6685 O O . LYS B 1 267 ? 21.078 -1.33 10.281 1 77.62 267 LYS B O 1
ATOM 6690 N N . SER B 1 268 ? 22.016 -2.711 8.75 1 78.56 268 SER B N 1
ATOM 6691 C CA . SER B 1 268 ? 23.344 -2.627 9.352 1 78.56 268 SER B CA 1
ATOM 6692 C C . SER B 1 268 ? 24 -1.282 9.055 1 78.56 268 SER B C 1
ATOM 6694 O O . SER B 1 268 ? 24.922 -0.87 9.758 1 78.56 268 SER B O 1
ATOM 6696 N N . ASN B 1 269 ? 23.562 -0.577 8.094 1 83.94 269 ASN B N 1
ATOM 6697 C CA . ASN B 1 269 ? 24.078 0.731 7.699 1 83.94 269 ASN B CA 1
ATOM 6698 C C . ASN B 1 269 ? 22.938 1.698 7.359 1 83.94 269 ASN B C 1
ATOM 6700 O O . ASN B 1 269 ? 23.016 2.41 6.355 1 83.94 269 ASN B O 1
ATOM 6704 N N . LEU B 1 270 ? 22.031 1.703 8.211 1 88.56 270 LEU B N 1
ATOM 6705 C CA . LEU B 1 270 ? 20.75 2.346 7.895 1 88.56 270 LEU B CA 1
ATOM 6706 C C . LEU B 1 270 ? 20.938 3.85 7.723 1 88.56 270 LEU B C 1
ATOM 6708 O O . LEU B 1 270 ? 20.453 4.43 6.746 1 88.56 270 LEU B O 1
ATOM 6712 N N . VAL B 1 271 ? 21.656 4.566 8.609 1 88.5 271 VAL B N 1
ATOM 6713 C CA . VAL B 1 271 ? 21.812 6.016 8.578 1 88.5 271 VAL B CA 1
ATOM 6714 C C . VAL B 1 271 ? 22.547 6.43 7.309 1 88.5 271 VAL B C 1
ATOM 6716 O O . VAL B 1 271 ? 22.141 7.367 6.617 1 88.5 271 VAL B O 1
ATOM 6719 N N . GLN B 1 272 ? 23.578 5.715 7.02 1 87 272 GLN B N 1
ATOM 6720 C CA . GLN B 1 272 ? 24.359 6.027 5.828 1 87 272 GLN B CA 1
ATOM 6721 C C . GLN B 1 272 ? 23.531 5.82 4.559 1 87 272 GLN B C 1
ATOM 6723 O O . GLN B 1 272 ? 23.609 6.621 3.625 1 87 272 GLN B O 1
ATOM 6728 N N . ASP B 1 273 ? 22.797 4.809 4.59 1 86.88 273 ASP B N 1
ATOM 6729 C CA . ASP B 1 273 ? 21.938 4.547 3.441 1 86.88 273 ASP B CA 1
ATOM 6730 C C . ASP B 1 273 ? 20.906 5.652 3.27 1 86.88 273 ASP B C 1
ATOM 6732 O O . ASP B 1 273 ? 20.672 6.133 2.156 1 86.88 273 ASP B O 1
ATOM 6736 N N . LEU B 1 274 ? 20.344 6.055 4.352 1 90.62 274 LEU B N 1
ATOM 6737 C CA . LEU B 1 274 ? 19.312 7.09 4.324 1 90.62 274 LEU B CA 1
ATOM 6738 C C . LEU B 1 274 ? 19.891 8.414 3.832 1 90.62 274 LEU B C 1
ATOM 6740 O O . LEU B 1 274 ? 19.203 9.172 3.139 1 90.62 274 LEU B O 1
ATOM 6744 N N . GLN B 1 275 ? 21.047 8.68 4.172 1 91 275 GLN B N 1
ATOM 6745 C CA . GLN B 1 275 ? 21.672 9.945 3.797 1 91 275 GLN B CA 1
ATOM 6746 C C . GLN B 1 275 ? 22.125 9.922 2.342 1 91 275 GLN B C 1
ATOM 6748 O O . GLN B 1 275 ? 22.391 10.977 1.753 1 91 275 GLN B O 1
ATOM 6753 N N . ALA B 1 276 ? 22.188 8.727 1.78 1 85.5 276 ALA B N 1
ATOM 6754 C CA . ALA B 1 276 ? 22.688 8.594 0.415 1 85.5 276 ALA B CA 1
ATOM 6755 C C . ALA B 1 276 ? 21.547 8.469 -0.582 1 85.5 276 ALA B C 1
ATOM 6757 O O . ALA B 1 276 ? 21.703 8.734 -1.772 1 85.5 276 ALA B O 1
ATOM 6758 N N . VAL B 1 277 ? 20.391 8.125 -0.126 1 87.62 277 VAL B N 1
ATOM 6759 C CA . VAL B 1 277 ? 19.234 7.875 -0.981 1 87.62 277 VAL B CA 1
ATOM 6760 C C . VAL B 1 277 ? 18.781 9.18 -1.632 1 87.62 277 VAL B C 1
ATOM 6762 O O . VAL B 1 277 ? 18.766 10.227 -0.984 1 87.62 277 VAL B O 1
ATOM 6765 N N . GLU B 1 278 ? 18.469 9.133 -2.869 1 88.88 278 GLU B N 1
ATOM 6766 C CA . GLU B 1 278 ? 17.938 10.305 -3.566 1 88.88 278 GLU B CA 1
ATOM 6767 C C . GLU B 1 278 ? 16.547 10.672 -3.059 1 88.88 278 GLU B C 1
ATOM 6769 O O . GLU B 1 278 ? 15.734 9.789 -2.783 1 88.88 278 GLU B O 1
ATOM 6774 N N . VAL B 1 279 ? 16.281 11.961 -3.07 1 92.38 279 VAL B N 1
ATOM 6775 C CA . VAL B 1 279 ? 15.039 12.484 -2.523 1 92.38 279 VAL B CA 1
ATOM 6776 C C . VAL B 1 279 ? 13.852 11.898 -3.291 1 92.38 279 VAL B C 1
ATOM 6778 O O . VAL B 1 279 ? 12.82 11.57 -2.697 1 92.38 279 VAL B O 1
ATOM 6781 N N . GLU B 1 280 ? 14 11.75 -4.574 1 87.12 280 GLU B N 1
ATOM 6782 C CA . GLU B 1 280 ? 12.922 11.234 -5.414 1 87.12 280 GLU B CA 1
ATOM 6783 C C . GLU B 1 280 ? 12.523 9.82 -5.004 1 87.12 280 GLU B C 1
ATOM 6785 O O . GLU B 1 280 ? 11.352 9.445 -5.102 1 87.12 280 GLU B O 1
ATOM 6790 N N . THR B 1 281 ? 13.492 9.094 -4.543 1 85.75 281 THR B N 1
ATOM 6791 C CA . THR B 1 281 ? 13.227 7.73 -4.105 1 85.75 281 THR B CA 1
ATOM 6792 C C . THR B 1 281 ? 12.367 7.723 -2.846 1 85.75 281 THR B C 1
ATOM 6794 O O . THR B 1 281 ? 11.492 6.871 -2.693 1 85.75 281 THR B O 1
ATOM 6797 N N . PHE B 1 282 ? 12.617 8.672 -1.978 1 90 282 PHE B N 1
ATOM 6798 C CA . PHE B 1 282 ? 11.773 8.82 -0.797 1 90 282 PHE B CA 1
ATOM 6799 C C . PHE B 1 282 ? 10.336 9.133 -1.195 1 90 282 PHE B C 1
ATOM 6801 O O . PHE B 1 282 ? 9.398 8.531 -0.674 1 90 282 PHE B O 1
ATOM 6808 N N . LEU B 1 283 ? 10.219 10.039 -2.094 1 89.44 283 LEU B N 1
ATOM 6809 C CA . LEU B 1 283 ? 8.898 10.516 -2.506 1 89.44 283 LEU B CA 1
ATOM 6810 C C . LEU B 1 283 ? 8.102 9.391 -3.168 1 89.44 283 LEU B C 1
ATOM 6812 O O . LEU B 1 283 ? 6.906 9.25 -2.924 1 89.44 283 LEU B O 1
ATOM 6816 N N . ASP B 1 284 ? 8.742 8.562 -3.902 1 80.38 284 ASP B N 1
ATOM 6817 C CA . ASP B 1 284 ? 8.086 7.426 -4.547 1 80.38 284 ASP B CA 1
ATOM 6818 C C . ASP B 1 284 ? 7.613 6.406 -3.516 1 80.38 284 ASP B C 1
ATOM 6820 O O . ASP B 1 284 ? 6.504 5.871 -3.621 1 80.38 284 ASP B O 1
ATOM 6824 N N . SER B 1 285 ? 8.422 6.16 -2.588 1 82.25 285 SER B N 1
ATOM 6825 C CA . SER B 1 285 ? 8.109 5.16 -1.568 1 82.25 285 SER B CA 1
ATOM 6826 C C . SER B 1 285 ? 6.961 5.625 -0.675 1 82.25 285 SER B C 1
ATOM 6828 O O . SER B 1 285 ? 6.133 4.816 -0.255 1 82.25 285 SER B O 1
ATOM 6830 N N . GLN B 1 286 ? 6.93 6.883 -0.367 1 88.06 286 GLN B N 1
ATOM 6831 C CA . GLN B 1 286 ? 5.883 7.355 0.53 1 88.06 286 GLN B CA 1
ATOM 6832 C C . GLN B 1 286 ? 4.531 7.402 -0.18 1 88.06 286 GLN B C 1
ATOM 6834 O O . GLN B 1 286 ? 3.482 7.348 0.466 1 88.06 286 GLN B O 1
ATOM 6839 N N . THR B 1 287 ? 4.531 7.523 -1.509 1 81.5 287 THR B N 1
ATOM 6840 C CA . THR B 1 287 ? 3.285 7.504 -2.27 1 81.5 287 THR B CA 1
ATOM 6841 C C . THR B 1 287 ? 2.525 6.203 -2.031 1 81.5 287 THR B C 1
ATOM 6843 O O . THR B 1 287 ? 1.297 6.207 -1.929 1 81.5 287 THR B O 1
ATOM 6846 N N . PHE B 1 288 ? 3.193 5.094 -1.851 1 75 288 PHE B N 1
ATOM 6847 C CA . PHE B 1 288 ? 2.594 3.799 -1.551 1 75 288 PHE B CA 1
ATOM 6848 C C . PHE B 1 288 ? 1.809 3.855 -0.246 1 75 288 PHE B C 1
ATOM 6850 O O . PHE B 1 288 ? 0.71 3.305 -0.152 1 75 288 PHE B O 1
ATOM 6857 N N . MET B 1 289 ? 2.293 4.547 0.651 1 79 289 MET B N 1
ATOM 6858 C CA . MET B 1 289 ? 1.679 4.625 1.973 1 79 289 MET B CA 1
ATOM 6859 C C . MET B 1 289 ? 0.37 5.406 1.921 1 79 289 MET B C 1
ATOM 6861 O O . MET B 1 289 ? -0.516 5.199 2.752 1 79 289 MET B O 1
ATOM 6865 N N . THR B 1 290 ? 0.22 6.215 0.892 1 77.81 290 THR B N 1
ATOM 6866 C CA . THR B 1 290 ? -0.974 7.043 0.774 1 77.81 290 THR B CA 1
ATOM 6867 C C . THR B 1 290 ? -2.156 6.219 0.272 1 77.81 290 THR B C 1
ATOM 6869 O O . THR B 1 290 ? -3.299 6.68 0.304 1 77.81 290 THR B O 1
ATOM 6872 N N . THR B 1 291 ? -1.961 4.973 -0.061 1 74.94 291 THR B N 1
ATOM 6873 C CA . THR B 1 291 ? -3.027 4.133 -0.599 1 74.94 291 THR B CA 1
ATOM 6874 C C . THR B 1 291 ? -3.535 3.158 0.459 1 74.94 291 THR B C 1
ATOM 6876 O O . THR B 1 291 ? -4.293 2.236 0.15 1 74.94 291 THR B O 1
ATOM 6879 N N . TRP B 1 292 ? -3.121 3.34 1.672 1 76.12 292 TRP B N 1
ATOM 6880 C CA . TRP B 1 292 ? -3.559 2.477 2.762 1 76.12 292 TRP B CA 1
ATOM 6881 C C . TRP B 1 292 ? -5.082 2.441 2.852 1 76.12 292 TRP B C 1
ATOM 6883 O O . TRP B 1 292 ? -5.734 3.488 2.857 1 76.12 292 TRP B O 1
ATOM 6893 N N . PRO B 1 293 ? -5.723 1.262 2.932 1 75.62 293 PRO B N 1
ATOM 6894 C CA . PRO B 1 293 ? -7.176 1.138 2.773 1 75.62 293 PRO B CA 1
ATOM 6895 C C . PRO B 1 293 ? -7.934 1.411 4.07 1 75.62 293 PRO B C 1
ATOM 6897 O O . PRO B 1 293 ? -9.164 1.292 4.109 1 75.62 293 PRO B O 1
ATOM 6900 N N . ASN B 1 294 ? -7.395 1.835 5.074 1 81.06 294 ASN B N 1
ATOM 6901 C CA . ASN B 1 294 ? -8.094 2.229 6.293 1 81.06 294 ASN B CA 1
ATOM 6902 C C . ASN B 1 294 ? -8.414 3.719 6.297 1 81.06 294 ASN B C 1
ATOM 6904 O O . ASN B 1 294 ? -7.586 4.543 5.906 1 81.06 294 ASN B O 1
ATOM 6908 N N . PHE B 1 295 ? -9.625 3.98 6.824 1 82.44 295 PHE B N 1
ATOM 6909 C CA . PHE B 1 295 ? -10.156 5.332 6.703 1 82.44 295 PHE B CA 1
ATOM 6910 C C . PHE B 1 295 ? -9.234 6.34 7.375 1 82.44 295 PHE B C 1
ATOM 6912 O O . PHE B 1 295 ? -8.625 7.176 6.707 1 82.44 295 PHE B O 1
ATOM 6919 N N . LEU B 1 296 ? -8.984 6.309 8.648 1 84.94 296 LEU B N 1
ATOM 6920 C CA . LEU B 1 296 ? -8.18 7.293 9.367 1 84.94 296 LEU B CA 1
ATOM 6921 C C . LEU B 1 296 ? -6.703 7.129 9.039 1 84.94 296 LEU B C 1
ATOM 6923 O O . LEU B 1 296 ? -6 8.117 8.805 1 84.94 296 LEU B O 1
ATOM 6927 N N . GLU B 1 297 ? -6.266 5.918 8.898 1 83.69 297 GLU B N 1
ATOM 6928 C CA . GLU B 1 297 ? -4.855 5.648 8.625 1 83.69 297 GLU B CA 1
ATOM 6929 C C . GLU B 1 297 ? -4.477 6.082 7.215 1 83.69 297 GLU B C 1
ATOM 6931 O O . GLU B 1 297 ? -3.354 6.539 6.98 1 83.69 297 GLU B O 1
ATOM 6936 N N . GLY B 1 298 ? -5.418 5.996 6.371 1 80.75 298 GLY B N 1
ATOM 6937 C CA . GLY B 1 298 ? -5.176 6.395 4.992 1 80.75 298 GLY B CA 1
ATOM 6938 C C . GLY B 1 298 ? -5.199 7.898 4.797 1 80.75 298 GLY B C 1
ATOM 6939 O O . GLY B 1 298 ? -4.574 8.422 3.871 1 80.75 298 GLY B O 1
ATOM 6940 N N . LEU B 1 299 ? -5.84 8.578 5.664 1 81.81 299 LEU B N 1
ATOM 6941 C CA . LEU B 1 299 ? -5.934 10.031 5.578 1 81.81 299 LEU B CA 1
ATOM 6942 C C . LEU B 1 299 ? -4.641 10.688 6.055 1 81.81 299 LEU B C 1
ATOM 6944 O O . LEU B 1 299 ? -4.32 11.805 5.645 1 81.81 299 LEU B O 1
ATOM 6948 N N . ALA B 1 300 ? -3.961 10.078 6.91 1 81 300 ALA B N 1
ATOM 6949 C CA . ALA B 1 300 ? -2.705 10.602 7.441 1 81 300 ALA B CA 1
ATOM 6950 C C . ALA B 1 300 ? -1.633 9.516 7.488 1 81 300 ALA B C 1
ATOM 6952 O O . ALA B 1 300 ? -1.226 9.086 8.57 1 81 300 ALA B O 1
ATOM 6953 N N . PRO B 1 301 ? -1.141 9.18 6.379 1 85.38 301 PRO B N 1
ATOM 6954 C CA . PRO B 1 301 ? -0.224 8.031 6.363 1 85.38 301 PRO B CA 1
ATOM 6955 C C . PRO B 1 301 ? 1.119 8.344 7.02 1 85.38 301 PRO B C 1
ATOM 6957 O O . PRO B 1 301 ? 1.71 7.477 7.668 1 85.38 301 PRO B O 1
ATOM 6960 N N . ILE B 1 302 ? 1.612 9.594 6.871 1 92.44 302 ILE B N 1
ATOM 6961 C CA . ILE B 1 302 ? 2.875 10.016 7.473 1 92.44 302 ILE B CA 1
ATOM 6962 C C . ILE B 1 302 ? 2.676 11.336 8.211 1 92.44 302 ILE B C 1
ATOM 6964 O O . ILE B 1 302 ? 2.213 12.32 7.629 1 92.44 302 ILE B O 1
ATOM 6968 N N . GLY B 1 303 ? 2.98 11.344 9.453 1 94.38 303 GLY B N 1
ATOM 6969 C CA . GLY B 1 303 ? 2.795 12.523 10.281 1 94.38 303 GLY B CA 1
ATOM 6970 C C . GLY B 1 303 ? 3.408 12.391 11.664 1 94.38 303 GLY B C 1
ATOM 6971 O O . GLY B 1 303 ? 4.203 11.477 11.906 1 94.38 303 GLY B O 1
ATOM 6972 N N . PRO B 1 304 ? 3.053 13.32 12.547 1 97.06 304 PRO B N 1
ATOM 6973 C CA . PRO B 1 304 ? 3.588 13.258 13.906 1 97.06 304 PRO B CA 1
ATOM 6974 C C . PRO B 1 304 ? 3.271 11.938 14.602 1 97.06 304 PRO B C 1
ATOM 6976 O O . PRO B 1 304 ? 2.281 11.281 14.273 1 97.06 304 PRO B O 1
ATOM 6979 N N . ASN B 1 305 ? 4.145 11.578 15.531 1 96.75 305 ASN B N 1
ATOM 6980 C CA . ASN B 1 305 ? 3.957 10.289 16.188 1 96.75 305 ASN B CA 1
ATOM 6981 C C . ASN B 1 305 ? 4.48 10.312 17.625 1 96.75 305 ASN B C 1
ATOM 6983 O O . ASN B 1 305 ? 5.359 11.109 17.953 1 96.75 305 ASN B O 1
ATOM 6987 N N . GLN B 1 306 ? 3.896 9.492 18.406 1 96.19 306 GLN B N 1
ATOM 6988 C CA . GLN B 1 306 ? 4.316 9.297 19.797 1 96.19 306 GLN B CA 1
ATOM 6989 C C . GLN B 1 306 ? 5.629 8.523 19.859 1 96.19 306 GLN B C 1
ATOM 6991 O O . GLN B 1 306 ? 5.629 7.309 20.062 1 96.19 306 GLN B O 1
ATOM 6996 N N . ASP B 1 307 ? 6.738 9.234 19.828 1 93.44 307 ASP B N 1
ATOM 6997 C CA . ASP B 1 307 ? 8.047 8.578 19.859 1 93.44 307 ASP B CA 1
ATOM 6998 C C . ASP B 1 307 ? 8.609 8.547 21.266 1 93.44 307 ASP B C 1
ATOM 7000 O O . ASP B 1 307 ? 9.688 7.988 21.5 1 93.44 307 ASP B O 1
ATOM 7004 N N . LYS B 1 308 ? 7.945 9.25 22.25 1 91.56 308 LYS B N 1
ATOM 7005 C CA . LYS B 1 308 ? 8.289 9.305 23.656 1 91.56 308 LYS B CA 1
ATOM 7006 C C . LYS B 1 308 ? 9.609 10.055 23.875 1 91.56 308 LYS B C 1
ATOM 7008 O O . LYS B 1 308 ? 10.18 10.016 24.969 1 91.56 308 LYS B O 1
ATOM 7013 N N . GLN B 1 309 ? 10.117 10.641 22.891 1 91.56 309 GLN B N 1
ATOM 7014 C CA . GLN B 1 309 ? 11.273 11.523 22.969 1 91.56 309 GLN B CA 1
ATOM 7015 C C . GLN B 1 309 ? 10.867 12.984 22.812 1 91.56 309 GLN B C 1
ATOM 7017 O O . GLN B 1 309 ? 11.156 13.812 23.672 1 91.56 309 GLN B O 1
ATOM 7022 N N . VAL B 1 310 ? 10.172 13.195 21.766 1 94.69 310 VAL B N 1
ATOM 7023 C CA . VAL B 1 310 ? 9.68 14.547 21.484 1 94.69 310 VAL B CA 1
ATOM 7024 C C . VAL B 1 310 ? 8.219 14.664 21.906 1 94.69 310 VAL B C 1
ATOM 7026 O O . VAL B 1 310 ? 7.836 15.633 22.562 1 94.69 310 VAL B O 1
ATOM 7029 N N . LEU B 1 311 ? 7.449 13.672 21.484 1 96.19 311 LEU B N 1
ATOM 7030 C CA . LEU B 1 311 ? 6.035 13.648 21.844 1 96.19 311 LEU B CA 1
ATOM 7031 C C . LEU B 1 311 ? 5.738 12.508 22.812 1 96.19 311 LEU B C 1
ATOM 7033 O O . LEU B 1 311 ? 5.871 11.336 22.469 1 96.19 311 LEU B O 1
ATOM 7037 N N . PRO B 1 312 ? 5.309 12.789 23.969 1 95.25 312 PRO B N 1
ATOM 7038 C CA . PRO B 1 312 ? 5.117 11.773 25 1 95.25 312 PRO B CA 1
ATOM 7039 C C . PRO B 1 312 ? 3.826 10.977 24.812 1 95.25 312 PRO B C 1
ATOM 7041 O O . PRO B 1 312 ? 3.691 9.875 25.344 1 95.25 312 PRO B O 1
ATOM 7044 N N . SER B 1 313 ? 2.848 11.523 24.125 1 95 313 SER B N 1
ATOM 7045 C CA . SER B 1 313 ? 1.547 10.898 23.922 1 95 313 SER B CA 1
ATOM 7046 C C . SER B 1 313 ? 0.908 11.344 22.625 1 95 313 SER B C 1
ATOM 7048 O O . SER B 1 313 ? 1.409 12.258 21.953 1 95 313 SER B O 1
ATOM 7050 N N . THR B 1 314 ? -0.171 10.633 22.266 1 96.25 314 THR B N 1
ATOM 7051 C CA . THR B 1 314 ? -0.997 11.156 21.172 1 96.25 314 THR B CA 1
ATOM 7052 C C . THR B 1 314 ? -1.823 12.352 21.656 1 96.25 314 THR B C 1
ATOM 7054 O O . THR B 1 314 ? -1.922 12.602 22.859 1 96.25 314 THR B O 1
ATOM 7057 N N . LEU B 1 315 ? -2.381 13.109 20.734 1 97.81 315 LEU B N 1
ATOM 7058 C CA . LEU B 1 315 ? -3.125 14.32 21.094 1 97.81 315 LEU B CA 1
ATOM 7059 C C . LEU B 1 315 ? -4.438 13.969 21.781 1 97.81 315 LEU B C 1
ATOM 7061 O O . LEU B 1 315 ? -4.809 14.594 22.766 1 97.81 315 LEU B O 1
ATOM 7065 N N . ILE B 1 316 ? -5.098 12.969 21.203 1 96.88 316 ILE B N 1
ATOM 7066 C CA . ILE B 1 316 ? -6.406 12.609 21.75 1 96.88 316 ILE B CA 1
ATOM 7067 C C . ILE B 1 316 ? -6.258 12.102 23.172 1 96.88 316 ILE B C 1
ATOM 7069 O O . ILE B 1 316 ? -7.012 12.508 24.062 1 96.88 316 ILE B O 1
ATOM 7073 N N . GLU B 1 317 ? -5.258 11.32 23.453 1 94.25 317 GLU B N 1
ATOM 7074 C CA . GLU B 1 317 ? -5 10.805 24.797 1 94.25 317 GLU B CA 1
ATOM 7075 C C . GLU B 1 317 ? -4.789 11.938 25.797 1 94.25 317 GLU B C 1
ATOM 7077 O O . GLU B 1 317 ? -5.188 11.836 26.953 1 94.25 317 GLU B O 1
ATOM 7082 N N . HIS B 1 318 ? -4.188 12.945 25.344 1 96.75 318 HIS B N 1
ATOM 7083 C CA . HIS B 1 318 ? -3.869 14.039 26.25 1 96.75 318 HIS B CA 1
ATOM 7084 C C . HIS B 1 318 ? -5 15.062 26.297 1 96.75 318 HIS B C 1
ATOM 7086 O O . HIS B 1 318 ? -5.527 15.359 27.375 1 96.75 318 HIS B O 1
ATOM 7092 N N . PHE B 1 319 ? -5.465 15.578 25.25 1 97.94 319 PHE B N 1
ATOM 7093 C CA . PHE B 1 319 ? -6.289 16.781 25.172 1 97.94 319 PHE B CA 1
ATOM 7094 C C . PHE B 1 319 ? -7.73 16.469 25.562 1 97.94 319 PHE B C 1
ATOM 7096 O O . PHE B 1 319 ? -8.508 17.375 25.859 1 97.94 319 PHE B O 1
ATOM 7103 N N . PHE B 1 320 ? -8.078 15.18 25.516 1 96.5 320 PHE B N 1
ATOM 7104 C CA . PHE B 1 320 ? -9.43 14.836 25.938 1 96.5 320 PHE B CA 1
ATOM 7105 C C . PHE B 1 320 ? -9.516 14.781 27.469 1 96.5 320 PHE B C 1
ATOM 7107 O O . PHE B 1 320 ? -10.602 14.922 28.031 1 96.5 320 PHE B O 1
ATOM 7114 N N . HIS B 1 321 ? -8.336 14.594 28.141 1 94.81 321 HIS B N 1
ATOM 7115 C CA . HIS B 1 321 ? -8.492 14.133 29.516 1 94.81 321 HIS B CA 1
ATOM 7116 C C . HIS B 1 321 ? -7.562 14.891 30.469 1 94.81 321 HIS B C 1
ATOM 7118 O O . HIS B 1 321 ? -7.781 14.906 31.672 1 94.81 321 HIS B O 1
ATOM 7124 N N . GLU B 1 322 ? -6.527 15.484 29.953 1 96.5 322 GLU B N 1
ATOM 7125 C CA . GLU B 1 322 ? -5.488 16.047 30.812 1 96.5 322 GLU B CA 1
ATOM 7126 C C . GLU B 1 322 ? -5.406 17.562 30.656 1 96.5 322 GLU B C 1
ATOM 7128 O O . GLU B 1 322 ? -5.73 18.109 29.594 1 96.5 322 GLU B O 1
ATOM 7133 N N . PRO B 1 323 ? -5.02 18.219 31.734 1 97.38 323 PRO B N 1
ATOM 7134 C CA . PRO B 1 323 ? -4.699 19.641 31.578 1 97.38 323 PRO B CA 1
ATOM 7135 C C . PRO B 1 323 ? -3.453 19.875 30.719 1 97.38 323 PRO B C 1
ATOM 7137 O O . PRO B 1 323 ? -2.668 18.953 30.5 1 97.38 323 PRO B O 1
ATOM 7140 N N . LEU B 1 324 ? -3.33 21.094 30.25 1 98.12 324 LEU B N 1
ATOM 7141 C CA . LEU B 1 324 ? -2.123 21.406 29.5 1 98.12 324 LEU B CA 1
ATOM 7142 C C . LEU B 1 324 ? -0.886 21.328 30.391 1 98.12 324 LEU B C 1
ATOM 7144 O O . LEU B 1 324 ? -0.989 21.422 31.609 1 98.12 324 LEU B O 1
ATOM 7148 N N . PRO B 1 325 ? 0.275 21.078 29.734 1 97.38 325 PRO B N 1
ATOM 7149 C CA . PRO B 1 325 ? 1.521 21.016 30.5 1 97.38 325 PRO B CA 1
ATOM 7150 C C . PRO B 1 325 ? 1.854 22.312 31.219 1 97.38 325 PRO B C 1
ATOM 7152 O O . PRO B 1 325 ? 1.276 23.359 30.906 1 97.38 325 PRO B O 1
ATOM 7155 N N . LYS B 1 326 ? 2.797 22.203 32.188 1 96.31 326 LYS B N 1
ATOM 7156 C CA . LYS B 1 326 ? 3.252 23.359 32.938 1 96.31 326 LYS B CA 1
ATOM 7157 C C . LYS B 1 326 ? 3.754 24.453 32 1 96.31 326 LYS B C 1
ATOM 7159 O O . LYS B 1 326 ? 4.445 24.172 31.031 1 96.31 326 LYS B O 1
ATOM 7164 N N . GLY B 1 327 ? 3.375 25.672 32.312 1 96.69 327 GLY B N 1
ATOM 7165 C CA . GLY B 1 327 ? 3.793 26.812 31.516 1 96.69 327 GLY B CA 1
ATOM 7166 C C . GLY B 1 327 ? 2.719 27.297 30.562 1 96.69 327 GLY B C 1
ATOM 7167 O O . GLY B 1 327 ? 2.809 28.406 30.016 1 96.69 327 GLY B O 1
ATOM 7168 N N . TYR B 1 328 ? 1.677 26.516 30.422 1 97.38 328 TYR B N 1
ATOM 7169 C CA . TYR B 1 328 ? 0.614 26.875 29.484 1 97.38 328 TYR B CA 1
ATOM 7170 C C . TYR B 1 328 ? -0.665 27.234 30.234 1 97.38 328 TYR B C 1
ATOM 7172 O O . TYR B 1 328 ? -1.754 27.219 29.656 1 97.38 328 TYR B O 1
ATOM 7180 N N . GLU B 1 329 ? -0.64 27.562 31.469 1 95.5 329 GLU B N 1
ATOM 7181 C CA . GLU B 1 329 ? -1.807 27.812 32.312 1 95.5 329 GLU B CA 1
ATOM 7182 C C . GLU B 1 329 ? -2.621 29 31.781 1 95.5 329 GLU B C 1
ATOM 7184 O O . GLU B 1 329 ? -3.844 29.031 31.938 1 95.5 329 GLU B O 1
ATOM 7189 N N . ASN B 1 330 ? -1.896 29.922 31.125 1 95.81 330 ASN B N 1
ATOM 7190 C CA . ASN B 1 330 ? -2.58 31.141 30.688 1 95.81 330 ASN B CA 1
ATOM 7191 C C . ASN B 1 330 ? -2.795 31.156 29.188 1 95.81 330 ASN B C 1
ATOM 7193 O O . ASN B 1 330 ? -3.076 32.188 28.594 1 95.81 330 ASN B O 1
ATOM 7197 N N . LEU B 1 331 ? -2.592 30.047 28.547 1 98 331 LEU B N 1
ATOM 7198 C CA . LEU B 1 331 ? -2.781 29.953 27.109 1 98 331 LEU B CA 1
ATOM 7199 C C . LEU B 1 331 ? -4.227 30.266 26.734 1 98 331 LEU B C 1
ATOM 7201 O O . LEU B 1 331 ? -5.156 29.703 27.312 1 98 331 LEU B O 1
ATOM 7205 N N . GLU B 1 332 ? -4.484 31.234 25.828 1 97.56 332 GLU B N 1
ATOM 7206 C CA . GLU B 1 332 ? -5.809 31.562 25.297 1 97.56 332 GLU B CA 1
ATOM 7207 C C . GLU B 1 332 ? -6.078 30.828 23.984 1 97.56 332 GLU B C 1
ATOM 7209 O O . GLU B 1 332 ? -5.172 30.656 23.172 1 97.56 332 GLU B O 1
ATOM 7214 N N . ILE B 1 333 ? -7.359 30.406 23.828 1 98.62 333 ILE B N 1
ATOM 7215 C CA . ILE B 1 333 ? -7.586 29.438 22.766 1 98.62 333 ILE B CA 1
ATOM 7216 C C . ILE B 1 333 ? -8.797 29.859 21.938 1 98.62 333 ILE B C 1
ATOM 7218 O O . ILE B 1 333 ? -9.867 30.141 22.484 1 98.62 333 ILE B O 1
ATOM 7222 N N . MET B 1 334 ? -8.641 29.953 20.672 1 98.81 334 MET B N 1
ATOM 7223 C CA . MET B 1 334 ? -9.695 29.953 19.656 1 98.81 334 MET B CA 1
ATOM 7224 C C . MET B 1 334 ? -9.656 28.672 18.812 1 98.81 334 MET B C 1
ATOM 7226 O O . MET B 1 334 ? -8.625 28.359 18.219 1 98.81 334 MET B O 1
ATOM 7230 N N . ILE B 1 335 ? -10.68 27.891 18.844 1 98.75 335 ILE B N 1
ATOM 7231 C CA . ILE B 1 335 ? -10.68 26.609 18.172 1 98.75 335 ILE B CA 1
ATOM 7232 C C . ILE B 1 335 ? -12 26.406 17.422 1 98.75 335 ILE B C 1
ATOM 7234 O O . ILE B 1 335 ? -13.047 26.906 17.859 1 98.75 335 ILE B O 1
ATOM 7238 N N . GLY B 1 336 ? -11.938 25.844 16.266 1 98.62 336 GLY B N 1
ATOM 7239 C CA . GLY B 1 336 ? -13.164 25.641 15.516 1 98.62 336 GLY B CA 1
ATOM 7240 C C . GLY B 1 336 ? -13.078 24.484 14.531 1 98.62 336 GLY B C 1
ATOM 7241 O O . GLY B 1 336 ? -12.039 23.828 14.43 1 98.62 336 GLY B O 1
ATOM 7242 N N . TYR B 1 337 ? -14.227 24.109 13.898 1 98.5 337 TYR B N 1
ATOM 7243 C CA . TYR B 1 337 ? -14.391 23.078 12.883 1 98.5 337 TYR B CA 1
ATOM 7244 C C . TYR B 1 337 ? -15.422 23.484 11.844 1 98.5 337 TYR B C 1
ATOM 7246 O O . TYR B 1 337 ? -16.062 24.531 11.977 1 98.5 337 TYR B O 1
ATOM 7254 N N . THR B 1 338 ? -15.469 22.766 10.773 1 98 338 THR B N 1
ATOM 7255 C CA . THR B 1 338 ? -16.469 23.016 9.742 1 98 338 THR B CA 1
ATOM 7256 C C . THR B 1 338 ? -17.594 21.984 9.82 1 98 338 THR B C 1
ATOM 7258 O O . THR B 1 338 ? -17.375 20.844 10.266 1 98 338 THR B O 1
ATOM 7261 N N . ARG B 1 339 ? -18.688 22.359 9.414 1 96.06 339 ARG B N 1
ATOM 7262 C CA . ARG B 1 339 ? -19.875 21.516 9.539 1 96.06 339 ARG B CA 1
ATOM 7263 C C . ARG B 1 339 ? -19.703 20.219 8.75 1 96.06 339 ARG B C 1
ATOM 7265 O O . ARG B 1 339 ? -20.125 19.156 9.211 1 96.06 339 ARG B O 1
ATOM 7272 N N . ASP B 1 340 ? -19.156 20.344 7.57 1 94.94 340 ASP B N 1
ATOM 7273 C CA . ASP B 1 340 ? -19.047 19.219 6.645 1 94.94 340 ASP B CA 1
ATOM 7274 C C . ASP B 1 340 ? -17.594 18.844 6.383 1 94.94 340 ASP B C 1
ATOM 7276 O O . ASP B 1 340 ? -17.172 18.734 5.23 1 94.94 340 ASP B O 1
ATOM 7280 N N . GLU B 1 341 ? -16.859 18.547 7.418 1 96.31 341 GLU B N 1
ATOM 7281 C CA . GLU B 1 341 ? -15.43 18.312 7.355 1 96.31 341 GLU B CA 1
ATOM 7282 C C . GLU B 1 341 ? -15.086 17.312 6.25 1 96.31 341 GLU B C 1
ATOM 7284 O O . GLU B 1 341 ? -14.258 17.594 5.387 1 96.31 341 GLU B O 1
ATOM 7289 N N . PHE B 1 342 ? -15.781 16.25 6.152 1 94.56 342 PHE B N 1
ATOM 7290 C CA . PHE B 1 342 ? -15.398 15.117 5.312 1 94.56 342 PHE B CA 1
ATOM 7291 C C . PHE B 1 342 ? -15.703 15.406 3.848 1 94.56 342 PHE B C 1
ATOM 7293 O O . PHE B 1 342 ? -15.172 14.742 2.957 1 94.56 342 PHE B O 1
ATOM 7300 N N . ASN B 1 343 ? -16.531 16.375 3.516 1 91.25 343 ASN B N 1
ATOM 7301 C CA . ASN B 1 343 ? -16.906 16.672 2.139 1 91.25 343 ASN B CA 1
ATOM 7302 C C . ASN B 1 343 ? -15.695 17.094 1.306 1 91.25 343 ASN B C 1
ATOM 7304 O O . ASN B 1 343 ? -15.742 17.047 0.075 1 91.25 343 ASN B O 1
ATOM 7308 N N . PHE B 1 344 ? -14.695 17.453 2.004 1 88.62 344 PHE B N 1
ATOM 7309 C CA . PHE B 1 344 ? -13.43 17.797 1.366 1 88.62 344 PHE B CA 1
ATOM 7310 C C . PHE B 1 344 ? -12.945 16.656 0.482 1 88.62 344 PHE B C 1
ATOM 7312 O O . PHE B 1 344 ? -12.305 16.891 -0.545 1 88.62 344 PHE B O 1
ATOM 7319 N N . PHE B 1 345 ? -13.281 15.453 0.785 1 86.44 345 PHE B N 1
ATOM 7320 C CA . PHE B 1 345 ? -12.711 14.289 0.13 1 86.44 345 PHE B CA 1
ATOM 7321 C C . PHE B 1 345 ? -13.648 13.75 -0.942 1 86.44 345 PHE B C 1
ATOM 7323 O O . PHE B 1 345 ? -13.289 12.836 -1.687 1 86.44 345 PHE B O 1
ATOM 7330 N N . PHE B 1 346 ? -14.828 14.227 -1.115 1 80 346 PHE B N 1
ATOM 7331 C CA . PHE B 1 346 ? -15.844 13.672 -2 1 80 346 PHE B CA 1
ATOM 7332 C C . PHE B 1 346 ? -15.359 13.664 -3.445 1 80 346 PHE B C 1
ATOM 7334 O O . PHE B 1 346 ? -15.578 12.695 -4.172 1 80 346 PHE B O 1
ATOM 7341 N N . PRO B 1 347 ? -14.672 14.703 -3.869 1 74.75 347 PRO B N 1
ATOM 7342 C CA . PRO B 1 347 ? -14.188 14.68 -5.25 1 74.75 347 PRO B CA 1
ATOM 7343 C C . PRO B 1 347 ? -13.242 13.516 -5.527 1 74.75 347 PRO B C 1
ATOM 7345 O O . PRO B 1 347 ? -13.047 13.133 -6.684 1 74.75 347 PRO B O 1
ATOM 7348 N N . PHE B 1 348 ? -12.75 12.977 -4.52 1 75.88 348 PHE B N 1
ATOM 7349 C CA . PHE B 1 348 ? -11.766 11.914 -4.68 1 75.88 348 PHE B CA 1
ATOM 7350 C C . PHE B 1 348 ? -12.383 10.547 -4.402 1 75.88 348 PHE B C 1
ATOM 7352 O O . PHE B 1 348 ? -11.703 9.523 -4.477 1 75.88 348 PHE B O 1
ATOM 7359 N N . LEU B 1 349 ? -13.539 10.547 -4.051 1 79.94 349 LEU B N 1
ATOM 7360 C CA . LEU B 1 349 ? -14.281 9.328 -3.76 1 79.94 349 LEU B CA 1
ATOM 7361 C C . LEU B 1 349 ? -15.508 9.211 -4.656 1 79.94 349 LEU B C 1
ATOM 7363 O O . LEU B 1 349 ? -16.641 9.234 -4.176 1 79.94 349 LEU B O 1
ATOM 7367 N N . PRO B 1 350 ? -15.32 8.922 -5.922 1 73.31 350 PRO B N 1
ATOM 7368 C CA . PRO B 1 350 ? -16.422 9 -6.883 1 73.31 350 PRO B CA 1
ATOM 7369 C C . PRO B 1 350 ? -17.547 8 -6.582 1 73.31 350 PRO B C 1
ATOM 7371 O O . PRO B 1 350 ? -18.703 8.258 -6.91 1 73.31 350 PRO B O 1
ATOM 7374 N N . ASN B 1 351 ? -17.281 7.008 -5.953 1 83 351 ASN B N 1
ATOM 7375 C CA . ASN B 1 351 ? -18.312 5.992 -5.73 1 83 351 ASN B CA 1
ATOM 7376 C C . ASN B 1 351 ? -18.922 6.105 -4.336 1 83 351 ASN B C 1
ATOM 7378 O O . ASN B 1 351 ? -19.75 5.281 -3.949 1 83 351 ASN B O 1
ATOM 7382 N N . PHE B 1 352 ? -18.609 7.148 -3.623 1 87.12 352 PHE B N 1
ATOM 7383 C CA . PHE B 1 352 ? -19.031 7.277 -2.23 1 87.12 352 PHE B CA 1
ATOM 7384 C C . PHE B 1 352 ? -20.547 7.363 -2.123 1 87.12 352 PHE B C 1
ATOM 7386 O O . PHE B 1 352 ? -21.141 6.754 -1.237 1 87.12 352 PHE B O 1
ATOM 7393 N N . GLN B 1 353 ? -21.219 8.039 -3.064 1 86.12 353 GLN B N 1
ATOM 7394 C CA . GLN B 1 353 ? -22.656 8.273 -3 1 86.12 353 GLN B CA 1
ATOM 7395 C C . GLN B 1 353 ? -23.438 7.031 -3.402 1 86.12 353 GLN B C 1
ATOM 7397 O O . GLN B 1 353 ? -24.609 6.898 -3.08 1 86.12 353 GLN B O 1
ATOM 7402 N N . ASP B 1 354 ? -22.672 6.121 -4.086 1 88.19 354 ASP B N 1
ATOM 7403 C CA . ASP B 1 354 ? -23.344 4.938 -4.621 1 88.19 354 ASP B CA 1
ATOM 7404 C C . ASP B 1 354 ? -23.234 3.758 -3.658 1 88.19 354 ASP B C 1
ATOM 7406 O O . ASP B 1 354 ? -23.875 2.727 -3.855 1 88.19 354 ASP B O 1
ATOM 7410 N N . MET B 1 355 ? -22.516 3.957 -2.633 1 89.12 355 MET B N 1
ATOM 7411 C CA . MET B 1 355 ? -22.328 2.865 -1.683 1 89.12 355 MET B CA 1
ATOM 7412 C C . MET B 1 355 ? -23.578 2.67 -0.82 1 89.12 355 MET B C 1
ATOM 7414 O O . MET B 1 355 ? -24.266 3.639 -0.484 1 89.12 355 MET B O 1
ATOM 7418 N N . ASP B 1 356 ? -23.859 1.404 -0.48 1 91.5 356 ASP B N 1
ATOM 7419 C CA . ASP B 1 356 ? -25.016 1.119 0.378 1 91.5 356 ASP B CA 1
ATOM 7420 C C . ASP B 1 356 ? -24.594 1.014 1.841 1 91.5 356 ASP B C 1
ATOM 7422 O O . ASP B 1 356 ? -23.422 1.193 2.168 1 91.5 356 ASP B O 1
ATOM 7426 N N . ASP B 1 357 ? -25.562 0.789 2.734 1 93.25 357 ASP B N 1
ATOM 7427 C CA . ASP B 1 357 ? -25.297 0.786 4.172 1 93.25 357 ASP B CA 1
ATOM 7428 C C . ASP B 1 357 ? -24.344 -0.337 4.555 1 93.25 357 ASP B C 1
ATOM 7430 O O . ASP B 1 357 ? -23.469 -0.15 5.402 1 93.25 357 ASP B O 1
ATOM 7434 N N . THR B 1 358 ? -24.453 -1.451 3.902 1 89.81 358 THR B N 1
ATOM 7435 C CA . THR B 1 358 ? -23.609 -2.594 4.219 1 89.81 358 THR B CA 1
ATOM 7436 C C . THR B 1 358 ? -22.141 -2.285 3.904 1 89.81 358 THR B C 1
ATOM 7438 O O . THR B 1 358 ? -21.25 -2.654 4.664 1 89.81 358 THR B O 1
ATOM 7441 N N . MET B 1 359 ? -21.922 -1.618 2.844 1 87.75 359 MET B N 1
ATOM 7442 C CA . MET B 1 359 ? -20.562 -1.247 2.438 1 87.75 359 MET B CA 1
ATOM 7443 C C . MET B 1 359 ? -19.953 -0.266 3.43 1 87.75 359 MET B C 1
ATOM 7445 O O . MET B 1 359 ? -18.781 -0.419 3.822 1 87.75 359 MET B O 1
ATOM 7449 N N . PHE B 1 360 ? -20.734 0.688 3.842 1 93 360 PHE B N 1
ATOM 7450 C CA . PHE B 1 360 ? -20.234 1.687 4.781 1 93 360 PHE B CA 1
ATOM 7451 C C . PHE B 1 360 ? -19.969 1.06 6.145 1 93 360 PHE B C 1
ATOM 7453 O O . PHE B 1 360 ? -18.984 1.392 6.805 1 93 360 PHE B O 1
ATOM 7460 N N . VAL B 1 361 ? -20.859 0.154 6.559 1 92.19 361 VAL B N 1
ATOM 7461 C CA . VAL B 1 361 ? -20.703 -0.508 7.852 1 92.19 361 VAL B CA 1
ATOM 7462 C C . VAL B 1 361 ? -19.438 -1.36 7.852 1 92.19 361 VAL B C 1
ATOM 7464 O O . VAL B 1 361 ? -18.625 -1.275 8.773 1 92.19 361 VAL B O 1
ATOM 7467 N N . ARG B 1 362 ? -19.172 -2.059 6.785 1 86.94 362 ARG B N 1
ATOM 7468 C CA . ARG B 1 362 ? -18.047 -2.973 6.738 1 86.94 362 ARG B CA 1
ATOM 7469 C C . ARG B 1 362 ? -16.734 -2.209 6.555 1 86.94 362 ARG B C 1
ATOM 7471 O O . ARG B 1 362 ? -15.656 -2.723 6.875 1 86.94 362 ARG B O 1
ATOM 7478 N N . GLY B 1 363 ? -16.828 -1.042 6.031 1 88.12 363 GLY B N 1
ATOM 7479 C CA . GLY B 1 363 ? -15.648 -0.223 5.777 1 88.12 363 GLY B CA 1
ATOM 7480 C C . GLY B 1 363 ? -15.453 0.869 6.812 1 88.12 363 GLY B C 1
ATOM 7481 O O . GLY B 1 363 ? -14.875 0.626 7.875 1 88.12 363 GLY B O 1
ATOM 7482 N N . TYR B 1 364 ? -16.047 1.981 6.633 1 92.25 364 TYR B N 1
ATOM 7483 C CA . TYR B 1 364 ? -15.812 3.201 7.398 1 92.25 364 TYR B CA 1
ATOM 7484 C C . TYR B 1 364 ? -16.125 2.992 8.875 1 92.25 364 TYR B C 1
ATOM 7486 O O . TYR B 1 364 ? -15.32 3.311 9.742 1 92.25 364 TYR B O 1
ATOM 7494 N N . PHE B 1 365 ? -17.281 2.441 9.18 1 95.31 365 PHE B N 1
ATOM 7495 C CA . PHE B 1 365 ? -17.688 2.277 10.57 1 95.31 365 PHE B CA 1
ATOM 7496 C C . PHE B 1 365 ? -16.844 1.217 11.266 1 95.31 365 PHE B C 1
ATOM 7498 O O . PHE B 1 365 ? -16.5 1.362 12.438 1 95.31 365 PHE B O 1
ATOM 7505 N N . THR B 1 366 ? -16.516 0.148 10.555 1 91.31 366 THR B N 1
ATOM 7506 C CA . THR B 1 366 ? -15.68 -0.901 11.133 1 91.31 366 THR B CA 1
ATOM 7507 C C . THR B 1 366 ? -14.281 -0.375 11.438 1 91.31 366 THR B C 1
ATOM 7509 O O . THR B 1 366 ? -13.672 -0.763 12.438 1 91.31 366 THR B O 1
ATOM 7512 N N . HIS B 1 367 ? -13.797 0.508 10.641 1 90.81 367 HIS B N 1
ATOM 7513 C CA . HIS B 1 367 ? -12.469 1.067 10.844 1 90.81 367 HIS B CA 1
ATOM 7514 C C . HIS B 1 367 ? -12.383 1.83 12.164 1 90.81 367 HIS B C 1
ATOM 7516 O O . HIS B 1 367 ? -11.32 1.904 12.773 1 90.81 367 HIS B O 1
ATOM 7522 N N . ILE B 1 368 ? -13.492 2.342 12.578 1 94.31 368 ILE B N 1
ATOM 7523 C CA . ILE B 1 368 ? -13.5 3.164 13.789 1 94.31 368 ILE B CA 1
ATOM 7524 C C . ILE B 1 368 ? -13.922 2.318 14.984 1 94.31 368 ILE B C 1
ATOM 7526 O O . ILE B 1 368 ? -13.266 2.338 16.031 1 94.31 368 ILE B O 1
ATOM 7530 N N . PHE B 1 369 ? -14.992 1.54 14.82 1 93.88 369 PHE B N 1
ATOM 7531 C CA . PHE B 1 369 ? -15.68 0.958 15.961 1 93.88 369 PHE B CA 1
ATOM 7532 C C . PHE B 1 369 ? -15.414 -0.54 16.047 1 93.88 369 PHE B C 1
ATOM 7534 O O . PHE B 1 369 ? -15.812 -1.191 17.016 1 93.88 369 PHE B O 1
ATOM 7541 N N . GLY B 1 370 ? -14.695 -1.102 15.109 1 87.44 370 GLY B N 1
ATOM 7542 C CA . GLY B 1 370 ? -14.531 -2.545 15.062 1 87.44 370 GLY B CA 1
ATOM 7543 C C . GLY B 1 370 ? -15.75 -3.27 14.523 1 87.44 370 GLY B C 1
ATOM 7544 O O . GLY B 1 370 ? -16.844 -2.715 14.5 1 87.44 370 GLY B O 1
ATOM 7545 N N . ARG B 1 371 ? -15.641 -4.484 14.125 1 85.31 371 ARG B N 1
ATOM 7546 C CA . ARG B 1 371 ? -16.688 -5.258 13.461 1 85.31 371 ARG B CA 1
ATOM 7547 C C . ARG B 1 371 ? -17.859 -5.5 14.391 1 85.31 371 ARG B C 1
ATOM 7549 O O . ARG B 1 371 ? -19.016 -5.477 13.953 1 85.31 371 ARG B O 1
ATOM 7556 N N . LYS B 1 372 ? -17.609 -5.68 15.594 1 84.94 372 LYS B N 1
ATOM 7557 C CA . LYS B 1 372 ? -18.641 -6.016 16.562 1 84.94 372 LYS B CA 1
ATOM 7558 C C . LYS B 1 372 ? -19.609 -4.855 16.766 1 84.94 372 LYS B C 1
ATOM 7560 O O . LYS B 1 372 ? -20.812 -5.066 16.938 1 84.94 372 LYS B O 1
ATOM 7565 N N . ASN B 1 373 ? -19.062 -3.658 16.719 1 92.31 373 ASN B N 1
ATOM 7566 C CA . ASN B 1 373 ? -19.875 -2.502 17.109 1 92.31 373 ASN B CA 1
ATOM 7567 C C . ASN B 1 373 ? -20.25 -1.657 15.898 1 92.31 373 ASN B C 1
ATOM 7569 O O . ASN B 1 373 ? -21.094 -0.757 16.016 1 92.31 373 ASN B O 1
ATOM 7573 N N . ALA B 1 374 ? -19.766 -1.95 14.719 1 93.19 374 ALA B N 1
ATOM 7574 C CA . ALA B 1 374 ? -19.906 -1.104 13.539 1 93.19 374 ALA B CA 1
ATOM 7575 C C . ALA B 1 374 ? -21.375 -0.912 13.172 1 93.19 374 ALA B C 1
ATOM 7577 O O . ALA B 1 374 ? -21.812 0.212 12.914 1 93.19 374 ALA B O 1
ATOM 7578 N N . ARG B 1 375 ? -22.141 -1.996 13.102 1 94.69 375 ARG B N 1
ATOM 7579 C CA . ARG B 1 375 ? -23.547 -1.911 12.719 1 94.69 375 ARG B CA 1
ATOM 7580 C C . ARG B 1 375 ? -24.344 -1.091 13.727 1 94.69 375 ARG B C 1
ATOM 7582 O O . ARG B 1 375 ? -25.156 -0.248 13.344 1 94.69 375 ARG B O 1
ATOM 7589 N N . ARG B 1 376 ? -24.094 -1.351 14.961 1 96.94 376 ARG B N 1
ATOM 7590 C CA . ARG B 1 376 ? -24.812 -0.61 15.992 1 96.94 376 ARG B CA 1
ATOM 7591 C C . ARG B 1 376 ? -24.469 0.875 15.938 1 96.94 376 ARG B C 1
ATOM 7593 O O . ARG B 1 376 ? -25.344 1.725 16.078 1 96.94 376 ARG B O 1
ATOM 7600 N N . ALA B 1 377 ? -23.234 1.205 15.805 1 98 377 ALA B N 1
ATOM 7601 C CA . ALA B 1 377 ? -22.812 2.602 15.68 1 98 377 ALA B CA 1
ATOM 7602 C C . ALA B 1 377 ? -23.484 3.27 14.484 1 98 377 ALA B C 1
ATOM 7604 O O . ALA B 1 377 ? -23.938 4.414 14.578 1 98 377 ALA B O 1
ATOM 7605 N N . TYR B 1 378 ? -23.531 2.557 13.359 1 97.88 378 TYR B N 1
ATOM 7606 C CA . TYR B 1 378 ? -24.203 3.062 12.172 1 97.88 378 TYR B CA 1
ATOM 7607 C C . TYR B 1 378 ? -25.672 3.393 12.461 1 97.88 378 TYR B C 1
ATOM 7609 O O . TYR B 1 378 ? -26.156 4.453 12.07 1 97.88 378 TYR B O 1
ATOM 7617 N N . GLU B 1 379 ? -26.328 2.535 13.195 1 97.38 379 GLU B N 1
ATOM 7618 C CA . GLU B 1 379 ? -27.75 2.727 13.5 1 97.38 379 GLU B CA 1
ATOM 7619 C C . GLU B 1 379 ? -27.938 3.902 14.453 1 97.38 379 GLU B C 1
ATOM 7621 O O . GLU B 1 379 ? -28.953 4.613 14.367 1 97.38 379 GLU B O 1
ATOM 7626 N N . ILE B 1 380 ? -27.062 4.078 15.344 1 97.88 380 ILE B N 1
ATOM 7627 C CA . ILE B 1 380 ? -27.141 5.215 16.25 1 97.88 380 ILE B CA 1
ATOM 7628 C C . ILE B 1 380 ? -27.078 6.516 15.453 1 97.88 380 ILE B C 1
ATOM 7630 O O . ILE B 1 380 ? -27.891 7.418 15.656 1 97.88 380 ILE B O 1
ATOM 7634 N N . TYR B 1 381 ? -26.125 6.617 14.531 1 98.12 381 TYR B N 1
ATOM 7635 C CA . TYR B 1 381 ? -26.031 7.812 13.703 1 98.12 381 TYR B CA 1
ATOM 7636 C C . TYR B 1 381 ? -27.312 7.992 12.875 1 98.12 381 TYR B C 1
ATOM 7638 O O . TYR B 1 381 ? -27.859 9.094 12.805 1 98.12 381 TYR B O 1
ATOM 7646 N N . LYS B 1 382 ? -27.75 6.945 12.289 1 97.38 382 LYS B N 1
ATOM 7647 C CA . LYS B 1 382 ? -28.906 6.98 11.391 1 97.38 382 LYS B CA 1
ATOM 7648 C C . LYS B 1 382 ? -30.172 7.348 12.141 1 97.38 382 LYS B C 1
ATOM 7650 O O . LYS B 1 382 ? -31 8.125 11.648 1 97.38 382 LYS B O 1
ATOM 7655 N N . GLN B 1 383 ? -30.375 6.895 13.375 1 96.69 383 GLN B N 1
ATOM 7656 C CA . GLN B 1 383 ? -31.641 7 14.078 1 96.69 383 GLN B CA 1
ATOM 7657 C C . GLN B 1 383 ? -31.641 8.172 15.055 1 96.69 383 GLN B C 1
ATOM 7659 O O . GLN B 1 383 ? -32.688 8.766 15.32 1 96.69 383 GLN B O 1
ATOM 7664 N N . GLU B 1 384 ? -30.438 8.461 15.555 1 96.69 384 GLU B N 1
ATOM 7665 C CA . GLU B 1 384 ? -30.438 9.383 16.688 1 96.69 384 GLU B CA 1
ATOM 7666 C C . GLU B 1 384 ? -29.75 10.695 16.344 1 96.69 384 GLU B C 1
ATOM 7668 O O . GLU B 1 384 ? -30.016 11.727 16.969 1 96.69 384 GLU B O 1
ATOM 7673 N N . ILE B 1 385 ? -28.891 10.719 15.445 1 96.31 385 ILE B N 1
ATOM 7674 C CA . ILE B 1 385 ? -28.125 11.922 15.148 1 96.31 385 ILE B CA 1
ATOM 7675 C C . ILE B 1 385 ? -28.688 12.602 13.898 1 96.31 385 ILE B C 1
ATOM 7677 O O . ILE B 1 385 ? -28.906 13.812 13.891 1 96.31 385 ILE B O 1
ATOM 7681 N N . LEU B 1 386 ? -28.969 11.82 12.891 1 95.75 386 LEU B N 1
ATOM 7682 C CA . LEU B 1 386 ? -29.422 12.391 11.625 1 95.75 386 LEU B CA 1
ATOM 7683 C C . LEU B 1 386 ? -30.938 12.305 11.5 1 95.75 386 LEU B C 1
ATOM 7685 O O . LEU B 1 386 ? -31.578 11.516 12.203 1 95.75 386 LEU B O 1
ATOM 7689 N N . PRO B 1 387 ? -31.453 13.141 10.547 1 92.06 387 PRO B N 1
ATOM 7690 C CA . PRO B 1 387 ? -32.906 13.016 10.281 1 92.06 387 PRO B CA 1
ATOM 7691 C C . PRO B 1 387 ? -33.25 11.656 9.688 1 92.06 387 PRO B C 1
ATOM 7693 O O . PRO B 1 387 ? -32.438 11.008 9.047 1 92.06 387 PRO B O 1
ATOM 7696 N N . PRO B 1 388 ? -34.5 11.375 9.859 1 90 388 PRO B N 1
ATOM 7697 C CA . PRO B 1 388 ? -34.969 10.094 9.312 1 90 388 PRO B CA 1
ATOM 7698 C C . PRO B 1 388 ? -34.812 10.016 7.793 1 90 388 PRO B C 1
ATOM 7700 O O . PRO B 1 388 ? -35 11.016 7.094 1 90 388 PRO B O 1
ATOM 7703 N N . MET B 1 389 ? -34.5 8.922 7.227 1 90.75 389 MET B N 1
ATOM 7704 C CA . MET B 1 389 ? -34.438 8.586 5.805 1 90.75 389 MET B CA 1
ATOM 7705 C C . MET B 1 389 ? -33.188 9.188 5.16 1 90.75 389 MET B C 1
ATOM 7707 O O . MET B 1 389 ? -33.156 9.344 3.938 1 90.75 389 MET B O 1
ATOM 7711 N N . SER B 1 390 ? -32.25 9.664 6 1 93.88 390 SER B N 1
ATOM 7712 C CA . SER B 1 390 ? -30.984 10.078 5.426 1 93.88 390 SER B CA 1
ATOM 7713 C C . SER B 1 390 ? -30.312 8.938 4.676 1 93.88 390 SER B C 1
ATOM 7715 O O . SER B 1 390 ? -30.328 7.793 5.141 1 93.88 390 SER B O 1
ATOM 7717 N N . PRO B 1 391 ? -29.812 9.273 3.434 1 94.5 391 PRO B N 1
ATOM 7718 C CA . PRO B 1 391 ? -29.109 8.211 2.707 1 94.5 391 PRO B CA 1
ATOM 7719 C C . PRO B 1 391 ? -27.859 7.723 3.428 1 94.5 391 PRO B C 1
ATOM 7721 O O . PRO B 1 391 ? -27.281 8.461 4.234 1 94.5 391 PRO B O 1
ATOM 7724 N N . PRO B 1 392 ? -27.422 6.5 3.156 1 95.31 392 PRO B N 1
ATOM 7725 C CA . PRO B 1 392 ? -26.25 5.93 3.826 1 95.31 392 PRO B CA 1
ATOM 7726 C C . PRO B 1 392 ? -25.016 6.809 3.697 1 95.31 392 PRO B C 1
ATOM 7728 O O . PRO B 1 392 ? -24.203 6.883 4.629 1 95.31 392 PRO B O 1
ATOM 7731 N N . SER B 1 393 ? -24.875 7.449 2.578 1 93.69 393 SER B N 1
ATOM 7732 C CA . SER B 1 393 ? -23.719 8.312 2.359 1 93.69 393 SER B CA 1
ATOM 7733 C C . SER B 1 393 ? -23.703 9.469 3.352 1 93.69 393 SER B C 1
ATOM 7735 O O . SER B 1 393 ? -22.641 9.844 3.859 1 93.69 393 SER B O 1
ATOM 7737 N N . GLU B 1 394 ? -24.812 10.008 3.662 1 94.31 394 GLU B N 1
ATOM 7738 C CA . GLU B 1 394 ? -24.922 11.109 4.609 1 94.31 394 GLU B CA 1
ATOM 7739 C C . GLU B 1 394 ? -24.625 10.648 6.035 1 94.31 394 GLU B C 1
ATOM 7741 O O . GLU B 1 394 ? -23.984 11.367 6.809 1 94.31 394 GLU B O 1
ATOM 7746 N N . VAL B 1 395 ? -25.141 9.516 6.359 1 96.69 395 VAL B N 1
ATOM 7747 C CA . VAL B 1 395 ? -24.875 8.945 7.676 1 96.69 395 VAL B CA 1
ATOM 7748 C C . VAL B 1 395 ? -23.375 8.789 7.879 1 96.69 395 VAL B C 1
ATOM 7750 O O . VAL B 1 395 ? -22.844 9.195 8.914 1 96.69 395 VAL B O 1
ATOM 7753 N N . THR B 1 396 ? -22.75 8.266 6.898 1 96.12 396 THR B N 1
ATOM 7754 C CA . THR B 1 396 ? -21.312 8 6.977 1 96.12 396 THR B CA 1
ATOM 7755 C C . THR B 1 396 ? -20.516 9.305 6.961 1 96.12 396 THR B C 1
ATOM 7757 O O . THR B 1 396 ? -19.531 9.438 7.68 1 96.12 396 THR B O 1
ATOM 7760 N N . ARG B 1 397 ? -20.969 10.219 6.16 1 94.94 397 ARG B N 1
ATOM 7761 C CA . ARG B 1 397 ? -20.312 11.523 6.105 1 94.94 397 ARG B CA 1
ATOM 7762 C C . ARG B 1 397 ? -20.312 12.195 7.477 1 94.94 397 ARG B C 1
ATOM 7764 O O . ARG B 1 397 ? -19.328 12.812 7.871 1 94.94 397 ARG B O 1
ATOM 7771 N N . TYR B 1 398 ? -21.391 12.086 8.219 1 96.12 398 TYR B N 1
ATOM 7772 C CA . TYR B 1 398 ? -21.484 12.672 9.555 1 96.12 398 TYR B CA 1
ATOM 7773 C C . TYR B 1 398 ? -20.5 12.016 10.516 1 96.12 398 TYR B C 1
ATOM 7775 O O . TYR B 1 398 ? -19.797 12.711 11.258 1 96.12 398 TYR B O 1
ATOM 7783 N N . MET B 1 399 ? -20.469 10.719 10.445 1 97.5 399 MET B N 1
ATOM 7784 C CA . MET B 1 399 ? -19.547 10 11.32 1 97.5 399 MET B CA 1
ATOM 7785 C C . MET B 1 399 ? -18.109 10.352 10.992 1 97.5 399 MET B C 1
ATOM 7787 O O . MET B 1 399 ? -17.297 10.602 11.891 1 97.5 399 MET B O 1
ATOM 7791 N N . CYS B 1 400 ? -17.797 10.383 9.742 1 96.75 400 CYS B N 1
ATOM 7792 C CA . CYS B 1 400 ? -16.438 10.695 9.312 1 96.75 400 CYS B CA 1
ATOM 7793 C C . CYS B 1 400 ? -16.047 12.109 9.742 1 96.75 400 CYS B C 1
ATOM 7795 O O . CYS B 1 400 ? -14.93 12.336 10.195 1 96.75 400 CYS B O 1
ATOM 7797 N N . SER B 1 401 ? -16.922 13.062 9.625 1 97.31 401 SER B N 1
ATOM 7798 C CA . SER B 1 401 ? -16.656 14.438 10.047 1 97.31 401 SER B CA 1
ATOM 7799 C C . SER B 1 401 ? -16.422 14.516 11.555 1 97.31 401 SER B C 1
ATOM 7801 O O . SER B 1 401 ? -15.578 15.289 12.016 1 97.31 401 SER B O 1
ATOM 7803 N N . ASP B 1 402 ? -17.156 13.688 12.289 1 97.5 402 ASP B N 1
ATOM 7804 C CA . ASP B 1 402 ? -17.047 13.672 13.742 1 97.5 402 ASP B CA 1
ATOM 7805 C C . ASP B 1 402 ? -15.664 13.188 14.18 1 97.5 402 ASP B C 1
ATOM 7807 O O . ASP B 1 402 ? -14.992 13.836 14.984 1 97.5 402 ASP B O 1
ATOM 7811 N N . VAL B 1 403 ? -15.219 12.156 13.586 1 96.31 403 VAL B N 1
ATOM 7812 C CA . VAL B 1 403 ? -13.977 11.547 14.055 1 96.31 403 VAL B CA 1
ATOM 7813 C C . VAL B 1 403 ? -12.781 12.297 13.477 1 96.31 403 VAL B C 1
ATOM 7815 O O . VAL B 1 403 ? -11.711 12.328 14.078 1 96.31 403 VAL B O 1
ATOM 7818 N N . MET B 1 404 ? -13.031 12.906 12.391 1 96.38 404 MET B N 1
ATOM 7819 C CA . MET B 1 404 ? -11.945 13.656 11.766 1 96.38 404 MET B CA 1
ATOM 7820 C C . MET B 1 404 ? -11.617 14.906 12.562 1 96.38 404 MET B C 1
ATOM 7822 O O . MET B 1 404 ? -10.445 15.195 12.82 1 96.38 404 MET B O 1
ATOM 7826 N N . CYS B 1 405 ? -12.727 15.672 12.945 1 97.81 405 CYS B N 1
ATOM 7827 C CA . CYS B 1 405 ? -12.398 16.938 13.586 1 97.81 405 CYS B CA 1
ATOM 7828 C C . CYS B 1 405 ? -13.438 17.312 14.633 1 97.81 405 CYS B C 1
ATOM 7830 O O . CYS B 1 405 ? -13.086 17.688 15.75 1 97.81 405 CYS B O 1
ATOM 7832 N N . ARG B 1 406 ? -14.703 17.156 14.367 1 98.06 406 ARG B N 1
ATOM 7833 C CA . ARG B 1 406 ? -15.766 17.828 15.109 1 98.06 406 ARG B CA 1
ATOM 7834 C C . ARG B 1 406 ? -15.781 17.375 16.562 1 98.06 406 ARG B C 1
ATOM 7836 O O . ARG B 1 406 ? -15.656 18.188 17.469 1 98.06 406 ARG B O 1
ATOM 7843 N N . ILE B 1 407 ? -15.891 16.094 16.781 1 97.75 407 ILE B N 1
ATOM 7844 C CA . ILE B 1 407 ? -16.016 15.586 18.156 1 97.75 407 ILE B CA 1
ATOM 7845 C C . ILE B 1 407 ? -14.734 15.859 18.922 1 97.75 407 ILE B C 1
ATOM 7847 O O . ILE B 1 407 ? -14.773 16.234 20.094 1 97.75 407 ILE B O 1
ATOM 7851 N N . ALA B 1 408 ? -13.609 15.633 18.281 1 97.44 408 ALA B N 1
ATOM 7852 C CA . ALA B 1 408 ? -12.328 15.891 18.938 1 97.44 408 ALA B CA 1
ATOM 7853 C C . ALA B 1 408 ? -12.195 17.359 19.328 1 97.44 408 ALA B C 1
ATOM 7855 O O . ALA B 1 408 ? -11.703 17.672 20.406 1 97.44 408 ALA B O 1
ATOM 7856 N N . THR B 1 409 ? -12.602 18.219 18.453 1 98.44 409 THR B N 1
ATOM 7857 C CA . THR B 1 409 ? -12.555 19.641 18.719 1 98.44 409 THR B CA 1
ATOM 7858 C C . THR B 1 409 ? -13.43 20 19.922 1 98.44 409 THR B C 1
ATOM 7860 O O . THR B 1 409 ? -12.992 20.719 20.828 1 98.44 409 THR B O 1
ATOM 7863 N N . MET B 1 410 ? -14.594 19.484 19.938 1 97.69 410 MET B N 1
ATOM 7864 C CA . MET B 1 410 ? -15.547 19.844 20.984 1 97.69 410 MET B CA 1
ATOM 7865 C C . MET B 1 410 ? -15.109 19.281 22.328 1 97.69 410 MET B C 1
ATOM 7867 O O . MET B 1 410 ? -15.188 19.969 23.344 1 97.69 410 MET B O 1
ATOM 7871 N N . LEU B 1 411 ? -14.672 18.062 22.344 1 97 411 LEU B N 1
ATOM 7872 C CA . LEU B 1 411 ? -14.219 17.453 23.578 1 97 411 LEU B CA 1
ATOM 7873 C C . LEU B 1 411 ? -12.969 18.141 24.109 1 97 411 LEU B C 1
ATOM 7875 O O . LEU B 1 411 ? -12.82 18.344 25.312 1 97 411 LEU B O 1
ATOM 7879 N N . THR B 1 412 ? -12.086 18.5 23.234 1 98.25 412 THR B N 1
ATOM 7880 C CA . THR B 1 412 ? -10.891 19.25 23.609 1 98.25 412 THR B CA 1
ATOM 7881 C C . THR B 1 412 ? -11.266 20.609 24.188 1 98.25 412 THR B C 1
ATOM 7883 O O . THR B 1 412 ? -10.742 21.016 25.234 1 98.25 412 THR B O 1
ATOM 7886 N N . ALA B 1 413 ? -12.141 21.328 23.5 1 98.19 413 ALA B N 1
ATOM 7887 C CA . ALA B 1 413 ? -12.594 22.625 23.969 1 98.19 413 ALA B CA 1
ATOM 7888 C C . ALA B 1 413 ? -13.203 22.531 25.375 1 98.19 413 ALA B C 1
ATOM 7890 O O . ALA B 1 413 ? -12.953 23.375 26.234 1 98.19 413 ALA B O 1
ATOM 7891 N N . GLU B 1 414 ? -13.992 21.516 25.547 1 96.62 414 GLU B N 1
ATOM 7892 C CA . GLU B 1 414 ? -14.609 21.297 26.859 1 96.62 414 GLU B CA 1
ATOM 7893 C C . GLU B 1 414 ? -13.555 21.047 27.922 1 96.62 414 GLU B C 1
ATOM 7895 O O . GLU B 1 414 ? -13.609 21.641 29.016 1 96.62 414 GLU B O 1
ATOM 7900 N N . ASN B 1 415 ? -12.625 20.141 27.625 1 96.38 415 ASN B N 1
ATOM 7901 C CA . ASN B 1 415 ? -11.562 19.844 28.562 1 96.38 415 ASN B CA 1
ATOM 7902 C C . ASN B 1 415 ? -10.758 21.094 28.922 1 96.38 415 ASN B C 1
ATOM 7904 O O . ASN B 1 415 ? -10.477 21.344 30.094 1 96.38 415 ASN B O 1
ATOM 7908 N N . LEU B 1 416 ? -10.398 21.859 27.969 1 97.69 416 LEU B N 1
ATOM 7909 C CA . LEU B 1 416 ? -9.609 23.078 28.188 1 97.69 416 LEU B CA 1
ATOM 7910 C C . LEU B 1 416 ? -10.383 24.094 29.016 1 97.69 416 LEU B C 1
ATOM 7912 O O . LEU B 1 416 ? -9.844 24.672 29.953 1 97.69 416 LEU B O 1
ATOM 7916 N N . ALA B 1 417 ? -11.617 24.281 28.656 1 96.94 417 ALA B N 1
ATOM 7917 C CA . ALA B 1 417 ? -12.453 25.234 29.391 1 96.94 417 ALA B CA 1
ATOM 7918 C C . ALA B 1 417 ? -12.633 24.797 30.844 1 96.94 417 ALA B C 1
ATOM 7920 O O . ALA B 1 417 ? -12.57 25.625 31.75 1 96.94 417 ALA B O 1
ATOM 7921 N N . THR B 1 418 ? -12.844 23.578 31.031 1 94.81 418 THR B N 1
ATOM 7922 C CA . THR B 1 418 ? -13.078 23.047 32.375 1 94.81 418 THR B CA 1
ATOM 7923 C C . THR B 1 418 ? -11.805 23.141 33.219 1 94.81 418 THR B C 1
ATOM 7925 O O . THR B 1 418 ? -11.867 23.141 34.438 1 94.81 418 THR B O 1
ATOM 7928 N N . ASN B 1 419 ? -10.695 23.219 32.562 1 95 419 ASN B N 1
ATOM 7929 C CA . ASN B 1 419 ? -9.422 23.359 33.281 1 95 419 ASN B CA 1
ATOM 7930 C C . ASN B 1 419 ? -9 24.812 33.375 1 95 419 ASN B C 1
ATOM 7932 O O . ASN B 1 419 ? -7.828 25.109 33.625 1 95 419 ASN B O 1
ATOM 7936 N N . GLY B 1 420 ? -9.883 25.703 33.031 1 94.38 420 GLY B N 1
ATOM 7937 C CA . GLY B 1 420 ? -9.68 27.094 33.406 1 94.38 420 GLY B CA 1
ATOM 7938 C C . GLY B 1 420 ? -9.242 27.969 32.25 1 94.38 420 GLY B C 1
ATOM 7939 O O . GLY B 1 420 ? -9.047 29.172 32.406 1 94.38 420 GLY B O 1
ATOM 7940 N N . HIS B 1 421 ? -9.125 27.453 31.078 1 96.94 421 HIS B N 1
ATOM 7941 C CA . HIS B 1 421 ? -8.688 28.25 29.953 1 96.94 421 HIS B CA 1
ATOM 7942 C C . HIS B 1 421 ? -9.852 29.031 29.344 1 96.94 421 HIS B C 1
ATOM 7944 O O . HIS B 1 421 ? -11 28.594 29.406 1 96.94 421 HIS B O 1
ATOM 7950 N N . LYS B 1 422 ? -9.578 30.219 28.781 1 96.5 422 LYS B N 1
ATOM 7951 C CA . LYS B 1 422 ? -10.516 30.922 27.906 1 96.5 422 LYS B CA 1
ATOM 7952 C C . LYS B 1 422 ? -10.562 30.281 26.516 1 96.5 422 LYS B C 1
ATOM 7954 O O . LYS B 1 422 ? -9.562 30.281 25.797 1 96.5 422 LYS B O 1
ATOM 7959 N N . VAL B 1 423 ? -11.719 29.75 26.219 1 98.31 423 VAL B N 1
ATOM 7960 C CA . VAL B 1 423 ? -11.859 29.062 24.938 1 98.31 423 VAL B CA 1
ATOM 7961 C C . VAL B 1 423 ? -12.992 29.703 24.141 1 98.31 423 VAL B C 1
ATOM 7963 O O . VAL B 1 423 ? -14.117 29.828 24.625 1 98.31 423 VAL B O 1
ATOM 7966 N N . TYR B 1 424 ? -12.695 30.141 22.984 1 98.75 424 TYR B N 1
ATOM 7967 C CA . TYR B 1 424 ? -13.68 30.562 22 1 98.75 424 TYR B CA 1
ATOM 7968 C C . TYR B 1 424 ? -13.859 29.484 20.922 1 98.75 424 TYR B C 1
ATOM 7970 O O . TYR B 1 424 ? -12.938 29.203 20.156 1 98.75 424 TYR B O 1
ATOM 7978 N N . LEU B 1 425 ? -15.047 28.906 20.875 1 98.69 425 LEU B N 1
ATOM 7979 C CA . LEU B 1 425 ? -15.344 27.859 19.891 1 98.69 425 LEU B CA 1
ATOM 7980 C C . LEU B 1 425 ? -16.203 28.406 18.75 1 98.69 425 LEU B C 1
ATOM 7982 O O . LEU B 1 425 ? -17.109 29.203 18.984 1 98.69 425 LEU B O 1
ATOM 7986 N N . TYR B 1 426 ? -15.914 27.953 17.516 1 98.75 426 TYR B N 1
ATOM 7987 C CA . TYR B 1 426 ? -16.781 28.312 16.406 1 98.75 426 TYR B CA 1
ATOM 7988 C C . TYR B 1 426 ? -17.062 27.094 15.516 1 98.75 426 TYR B C 1
ATOM 7990 O O . TYR B 1 426 ? -16.344 26.109 15.57 1 98.75 426 TYR B O 1
ATOM 7998 N N . GLU B 1 427 ? -18.125 27.125 14.766 1 98.62 427 GLU B N 1
ATOM 7999 C CA . GLU B 1 427 ? -18.438 26.25 13.633 1 98.62 427 GLU B CA 1
ATOM 8000 C C . GLU B 1 427 ? -18.531 27.062 12.336 1 98.62 427 GLU B C 1
ATOM 8002 O O . GLU B 1 427 ? -19.219 28.078 12.289 1 98.62 427 GLU B O 1
ATOM 8007 N N . TRP B 1 428 ? -17.781 26.688 11.398 1 98.44 428 TRP B N 1
ATOM 8008 C CA . TRP B 1 428 ? -17.969 27.219 10.055 1 98.44 428 TRP B CA 1
ATOM 8009 C C . TRP B 1 428 ? -19.125 26.531 9.352 1 98.44 428 TRP B C 1
ATOM 8011 O O . TRP B 1 428 ? -19.109 25.312 9.141 1 98.44 428 TRP B O 1
ATOM 8021 N N . ASP B 1 429 ? -20.109 27.25 8.93 1 96.69 429 ASP B N 1
ATOM 8022 C CA . ASP B 1 429 ? -21.328 26.703 8.359 1 96.69 429 ASP B CA 1
ATOM 8023 C C . ASP B 1 429 ? -21.625 27.312 7 1 96.69 429 ASP B C 1
ATOM 8025 O O . ASP B 1 429 ? -22.594 26.938 6.336 1 96.69 429 ASP B O 1
ATOM 8029 N N . TYR B 1 430 ? -20.797 28.203 6.555 1 95 430 TYR B N 1
ATOM 8030 C CA . TYR B 1 430 ? -21.031 28.922 5.312 1 95 430 TYR B CA 1
ATOM 8031 C C . TYR B 1 430 ? -20.703 28.062 4.102 1 95 430 TYR B C 1
ATOM 8033 O O . TYR B 1 430 ? -19.578 27.594 3.965 1 95 430 TYR B O 1
ATOM 8041 N N . GLU B 1 431 ? -21.688 27.828 3.25 1 91.5 431 GLU B N 1
ATOM 8042 C CA . GLU B 1 431 ? -21.5 27.156 1.969 1 91.5 431 GLU B CA 1
ATOM 8043 C C . GLU B 1 431 ? -21.203 28.156 0.86 1 91.5 431 GLU B C 1
ATOM 8045 O O . GLU B 1 431 ? -22.109 28.688 0.227 1 91.5 431 GLU B O 1
ATOM 8050 N N . SER B 1 432 ? -19.969 28.281 0.578 1 84.69 432 SER B N 1
ATOM 8051 C CA . SER B 1 432 ? -19.516 29.344 -0.323 1 84.69 432 SER B CA 1
ATOM 8052 C C . SER B 1 432 ? -19.891 29.031 -1.769 1 84.69 432 SER B C 1
ATOM 8054 O O . SER B 1 432 ? -20.094 29.953 -2.574 1 84.69 432 SER B O 1
ATOM 8056 N N . ASN B 1 433 ? -19.875 27.688 -2.135 1 78.12 433 ASN B N 1
ATOM 8057 C CA . ASN B 1 433 ? -20.219 27.297 -3.492 1 78.12 433 ASN B CA 1
ATOM 8058 C C . ASN B 1 433 ? -21.734 27.125 -3.656 1 78.12 433 ASN B C 1
ATOM 8060 O O . ASN B 1 433 ? -22.297 26.125 -3.23 1 78.12 433 ASN B O 1
ATOM 8064 N N . ASP B 1 434 ? -22.297 28.062 -4.297 1 63.72 434 ASP B N 1
ATOM 8065 C CA . ASP B 1 434 ? -23.75 28.172 -4.398 1 63.72 434 ASP B CA 1
ATOM 8066 C C . ASP B 1 434 ? -24.297 27.219 -5.453 1 63.72 434 ASP B C 1
ATOM 8068 O O . ASP B 1 434 ? -25.516 27.016 -5.535 1 63.72 434 ASP B O 1
ATOM 8072 N N . VAL B 1 435 ? -23.484 26.672 -6.27 1 60.5 435 VAL B N 1
ATOM 8073 C CA . VAL B 1 435 ? -24 25.953 -7.43 1 60.5 435 VAL B CA 1
ATOM 8074 C C . VAL B 1 435 ? -23.734 24.453 -7.258 1 60.5 435 VAL B C 1
ATOM 8076 O O . VAL B 1 435 ? -24.672 23.656 -7.254 1 60.5 435 VAL B O 1
ATOM 8079 N N . GLN B 1 436 ? -22.422 24.141 -7.203 1 64.56 436 GLN B N 1
ATOM 8080 C CA . GLN B 1 436 ? -22.078 22.719 -7.121 1 64.56 436 GLN B CA 1
ATOM 8081 C C . GLN B 1 436 ? -22.047 22.25 -5.672 1 64.56 436 GLN B C 1
ATOM 8083 O O . GLN B 1 436 ? -21.125 22.594 -4.922 1 64.56 436 GLN B O 1
ATOM 8088 N N . ASN B 1 437 ? -23.141 21.984 -5.121 1 65.56 437 ASN B N 1
ATOM 8089 C CA . ASN B 1 437 ? -23.359 21.75 -3.699 1 65.56 437 ASN B CA 1
ATOM 8090 C C . ASN B 1 437 ? -22.734 20.438 -3.252 1 65.56 437 ASN B C 1
ATOM 8092 O O . ASN B 1 437 ? -23.297 19.734 -2.404 1 65.56 437 ASN B O 1
ATOM 8096 N N . VAL B 1 438 ? -21.516 20.172 -3.734 1 76.5 438 VAL B N 1
ATOM 8097 C CA . VAL B 1 438 ? -20.922 18.891 -3.363 1 76.5 438 VAL B CA 1
ATOM 8098 C C . VAL B 1 438 ? -20.031 19.062 -2.131 1 76.5 438 VAL B C 1
ATOM 8100 O O . VAL B 1 438 ? -20.125 18.281 -1.184 1 76.5 438 VAL B O 1
ATOM 8103 N N . ILE B 1 439 ? -19.281 20.188 -1.982 1 83.62 439 ILE B N 1
ATOM 8104 C CA . ILE B 1 439 ? -18.281 20.359 -0.927 1 83.62 439 ILE B CA 1
ATOM 8105 C C . ILE B 1 439 ? -18.938 21 0.298 1 83.62 439 ILE B C 1
ATOM 8107 O O . ILE B 1 439 ? -18.531 20.734 1.433 1 83.62 439 ILE B O 1
ATOM 8111 N N . LYS B 1 440 ? -19.953 21.891 0.131 1 90.81 440 LYS B N 1
ATOM 8112 C CA . LYS B 1 440 ? -20.656 22.562 1.216 1 90.81 440 LYS B CA 1
ATOM 8113 C C . LYS B 1 440 ? -19.688 23.266 2.148 1 90.81 440 LYS B C 1
ATOM 8115 O O . LYS B 1 440 ? -18.766 23.953 1.69 1 90.81 440 LYS B O 1
ATOM 8120 N N . ALA B 1 441 ? -19.938 23.312 3.475 1 94.25 441 ALA B N 1
ATOM 8121 C CA . ALA B 1 441 ? -19 23.891 4.445 1 94.25 441 ALA B CA 1
ATOM 8122 C C . ALA B 1 441 ? -17.922 22.891 4.848 1 94.25 441 ALA B C 1
ATOM 8124 O O . ALA B 1 441 ? -17.891 22.453 6 1 94.25 441 ALA B O 1
ATOM 8125 N N . ALA B 1 442 ? -17.062 22.641 3.945 1 92.81 442 ALA B N 1
ATOM 8126 C CA . ALA B 1 442 ? -16.125 21.531 4.055 1 92.81 442 ALA B CA 1
ATOM 8127 C C . ALA B 1 442 ? -14.844 21.953 4.77 1 92.81 442 ALA B C 1
ATOM 8129 O O . ALA B 1 442 ? -14.633 23.141 5.012 1 92.81 442 ALA B O 1
ATOM 8130 N N . HIS B 1 443 ? -14.047 20.922 5.055 1 93.81 443 HIS B N 1
ATOM 8131 C CA . HIS B 1 443 ? -12.711 21.094 5.617 1 93.81 443 HIS B CA 1
ATOM 8132 C C . HIS B 1 443 ? -11.906 22.125 4.82 1 93.81 443 HIS B C 1
ATOM 8134 O O . HIS B 1 443 ? -11.977 22.156 3.59 1 93.81 443 HIS B O 1
ATOM 8140 N N . MET B 1 444 ? -11.227 23.094 5.496 1 92.19 444 MET B N 1
ATOM 8141 C CA . MET B 1 444 ? -10.289 24.062 4.938 1 92.19 444 MET B CA 1
ATOM 8142 C C . MET B 1 444 ? -11.016 25.328 4.484 1 92.19 444 MET B C 1
ATOM 8144 O O . MET B 1 444 ? -10.391 26.359 4.297 1 92.19 444 MET B O 1
ATOM 8148 N N . VAL B 1 445 ? -12.328 25.297 4.277 1 92.25 445 VAL B N 1
ATOM 8149 C CA . VAL B 1 445 ? -13.016 26.469 3.734 1 92.25 445 VAL B CA 1
ATOM 8150 C C . VAL B 1 445 ? -12.867 27.656 4.691 1 92.25 445 VAL B C 1
ATOM 8152 O O . VAL B 1 445 ? -12.695 28.797 4.258 1 92.25 445 VAL B O 1
ATOM 8155 N N . ASP B 1 446 ? -12.969 27.375 5.945 1 95.69 446 ASP B N 1
ATOM 8156 C CA . ASP B 1 446 ? -12.789 28.438 6.93 1 95.69 446 ASP B CA 1
ATOM 8157 C C . ASP B 1 446 ? -11.391 29.047 6.828 1 95.69 446 ASP B C 1
ATOM 8159 O O . ASP B 1 446 ? -11.227 30.266 6.957 1 95.69 446 ASP B O 1
ATOM 8163 N N . SER B 1 447 ? -10.406 28.219 6.59 1 93.69 447 SER B N 1
ATOM 8164 C CA . SER B 1 447 ? -9.031 28.703 6.469 1 93.69 447 SER B CA 1
ATOM 8165 C C . SER B 1 447 ? -8.875 29.609 5.254 1 93.69 447 SER B C 1
ATOM 8167 O O . SER B 1 447 ? -8.148 30.609 5.309 1 93.69 447 SER B O 1
ATOM 8169 N N . VAL B 1 448 ? -9.523 29.312 4.215 1 91.25 448 VAL B N 1
ATOM 8170 C CA . VAL B 1 448 ? -9.508 30.109 2.996 1 91.25 448 VAL B CA 1
ATOM 8171 C C . VAL B 1 448 ? -10.039 31.5 3.289 1 91.25 448 VAL B C 1
ATOM 8173 O O . VAL B 1 448 ? -9.445 32.5 2.871 1 91.25 448 VAL B O 1
ATOM 8176 N N . PHE B 1 449 ? -11.031 31.578 3.994 1 95.38 449 PHE B N 1
ATOM 8177 C CA . PHE B 1 449 ? -11.664 32.844 4.312 1 95.38 449 PHE B CA 1
ATOM 8178 C C . PHE B 1 449 ? -10.867 33.594 5.367 1 95.38 449 PHE B C 1
ATOM 8180 O O . PHE B 1 449 ? -10.852 34.844 5.379 1 95.38 449 PHE B O 1
ATOM 8187 N N . SER B 1 450 ? -10.227 32.938 6.199 1 97.38 450 SER B N 1
ATOM 8188 C CA . SER B 1 450 ? -9.531 33.531 7.344 1 97.38 450 SER B CA 1
ATOM 8189 C C . SER B 1 450 ? -8.383 34.406 6.891 1 97.38 450 SER B C 1
ATOM 8191 O O . SER B 1 450 ? -7.969 35.312 7.621 1 97.38 450 SER B O 1
ATOM 8193 N N . TRP B 1 451 ? -7.809 34.25 5.723 1 95.5 451 TRP B N 1
ATOM 8194 C CA . TRP B 1 451 ? -6.645 35 5.258 1 95.5 451 TRP B CA 1
ATOM 8195 C C . TRP B 1 451 ? -7.062 36.219 4.473 1 95.5 451 TRP B C 1
ATOM 8197 O O . TRP B 1 451 ? -6.23 37.062 4.141 1 95.5 451 TRP B O 1
ATOM 8207 N N . ASP B 1 452 ? -8.375 36.25 4.152 1 95.44 452 ASP B N 1
ATOM 8208 C CA . ASP B 1 452 ? -8.922 37.375 3.406 1 95.44 452 ASP B CA 1
ATOM 8209 C C . ASP B 1 452 ? -8.188 37.562 2.076 1 95.44 452 ASP B C 1
ATOM 8211 O O . ASP B 1 452 ? -7.832 38.688 1.709 1 95.44 452 ASP B O 1
ATOM 8215 N N . ASN B 1 453 ? -7.789 36.438 1.423 1 93.88 453 ASN B N 1
ATOM 8216 C CA . ASN B 1 453 ? -7.125 36.375 0.125 1 93.88 453 ASN B CA 1
ATOM 8217 C C . ASN B 1 453 ? -7.984 35.688 -0.916 1 93.88 453 ASN B C 1
ATOM 8219 O O . ASN B 1 453 ? -7.484 34.844 -1.665 1 93.88 453 ASN B O 1
ATOM 8223 N N . LEU B 1 454 ? -9.266 35.969 -0.96 1 92.44 454 LEU B N 1
ATOM 8224 C CA . LEU B 1 454 ? -10.219 35.219 -1.754 1 92.44 454 LEU B CA 1
ATOM 8225 C C . LEU B 1 454 ? -9.914 35.344 -3.242 1 92.44 454 LEU B C 1
ATOM 8227 O O . LEU B 1 454 ? -10.305 34.469 -4.035 1 92.44 454 LEU B O 1
ATOM 8231 N N . MET B 1 455 ? -9.211 36.375 -3.652 1 87.88 455 MET B N 1
ATOM 8232 C CA . MET B 1 455 ? -8.898 36.625 -5.062 1 87.88 455 MET B CA 1
ATOM 8233 C C . MET B 1 455 ? -8.055 35.469 -5.621 1 87.88 455 MET B C 1
ATOM 8235 O O . MET B 1 455 ? -8.094 35.188 -6.82 1 87.88 455 MET B O 1
ATOM 8239 N N . TYR B 1 456 ? -7.316 34.844 -4.773 1 86.5 456 TYR B N 1
ATOM 8240 C CA . TYR B 1 456 ? -6.438 33.75 -5.227 1 86.5 456 TYR B CA 1
ATOM 8241 C C . TYR B 1 456 ? -7.211 32.469 -5.379 1 86.5 456 TYR B C 1
ATOM 8243 O O . TYR B 1 456 ? -6.676 31.469 -5.887 1 86.5 456 TYR B O 1
ATOM 8251 N N . TRP B 1 457 ? -8.422 32.469 -4.953 1 85.62 457 TRP B N 1
ATOM 8252 C CA . TRP B 1 457 ? -9.211 31.234 -4.953 1 85.62 457 TRP B CA 1
ATOM 8253 C C . TRP B 1 457 ? -10.32 31.297 -6.004 1 85.62 457 TRP B C 1
ATOM 8255 O O . TRP B 1 457 ? -11.219 30.453 -6.02 1 85.62 457 TRP B O 1
ATOM 8265 N N . THR B 1 458 ? -10.141 32.25 -6.914 1 79.81 458 THR B N 1
ATOM 8266 C CA . THR B 1 458 ? -11.148 32.406 -7.957 1 79.81 458 THR B CA 1
ATOM 8267 C C . THR B 1 458 ? -11.242 31.125 -8.805 1 79.81 458 THR B C 1
ATOM 8269 O O . THR B 1 458 ? -10.219 30.578 -9.219 1 79.81 458 THR B O 1
ATOM 8272 N N . ASP B 1 459 ? -12.398 30.484 -9 1 74.44 459 ASP B N 1
ATOM 8273 C CA . ASP B 1 459 ? -12.711 29.328 -9.82 1 74.44 459 ASP B CA 1
ATOM 8274 C C . ASP B 1 459 ? -12.297 28.031 -9.125 1 74.44 459 ASP B C 1
ATOM 8276 O O . ASP B 1 459 ? -12.211 26.969 -9.758 1 74.44 459 ASP B O 1
ATOM 8280 N N . ASN B 1 460 ? -11.898 28.203 -7.938 1 80.25 460 ASN B N 1
ATOM 8281 C CA . ASN B 1 460 ? -11.609 27.016 -7.133 1 80.25 460 ASN B CA 1
ATOM 8282 C C . ASN B 1 460 ? -12.875 26.422 -6.52 1 80.25 460 ASN B C 1
ATOM 8284 O O . ASN B 1 460 ? -13.781 27.172 -6.121 1 80.25 460 ASN B O 1
ATOM 8288 N N . PRO B 1 461 ? -12.922 25.156 -6.422 1 76.5 461 PRO B N 1
ATOM 8289 C CA . PRO B 1 461 ? -14.125 24.516 -5.902 1 76.5 461 PRO B CA 1
ATOM 8290 C C . PRO B 1 461 ? -14.445 24.922 -4.465 1 76.5 461 PRO B C 1
ATOM 8292 O O . PRO B 1 461 ? -15.594 24.797 -4.027 1 76.5 461 PRO B O 1
ATOM 8295 N N . PHE B 1 462 ? -13.547 25.438 -3.693 1 78.5 462 PHE B N 1
ATOM 8296 C CA . PHE B 1 462 ? -13.781 25.859 -2.32 1 78.5 462 PHE B CA 1
ATOM 8297 C C . PHE B 1 462 ? -14.633 27.125 -2.287 1 78.5 462 PHE B C 1
ATOM 8299 O O . PHE B 1 462 ? -15.406 27.328 -1.352 1 78.5 462 PHE B O 1
ATOM 8306 N N . LEU B 1 463 ? -14.461 27.938 -3.271 1 81.5 463 LEU B N 1
ATOM 8307 C CA . LEU B 1 463 ? -15.234 29.172 -3.354 1 81.5 463 LEU B CA 1
ATOM 8308 C C . LEU B 1 463 ? -16.391 29.016 -4.336 1 81.5 463 LEU B C 1
ATOM 8310 O O . LEU B 1 463 ? -17.547 29.281 -3.988 1 81.5 463 LEU B O 1
ATOM 8314 N N . GLY B 1 464 ? -16.031 28.453 -5.52 1 77 464 GLY B N 1
ATOM 8315 C CA . GLY B 1 464 ? -17.031 28.328 -6.562 1 77 464 GLY B CA 1
ATOM 8316 C C . GLY B 1 464 ? -17.734 29.641 -6.883 1 77 464 GLY B C 1
ATOM 8317 O O . GLY B 1 464 ? -17.234 30.719 -6.543 1 77 464 GLY B O 1
ATOM 8318 N N . PRO B 1 465 ? -18.844 29.578 -7.637 1 81.25 465 PRO B N 1
ATOM 8319 C CA . PRO B 1 465 ? -19.625 30.797 -7.895 1 81.25 465 PRO B CA 1
ATOM 8320 C C . PRO B 1 465 ? -20.391 31.266 -6.668 1 81.25 465 PRO B C 1
ATOM 8322 O O . PRO B 1 465 ? -20.828 30.453 -5.852 1 81.25 465 PRO B O 1
ATOM 8325 N N . GLY B 1 466 ? -20.438 32.531 -6.469 1 83.94 466 GLY B N 1
ATOM 8326 C CA . GLY B 1 466 ? -21.156 33.125 -5.344 1 83.94 466 GLY B CA 1
ATOM 8327 C C . GLY B 1 466 ? -21.109 34.625 -5.324 1 83.94 466 GLY B C 1
ATOM 8328 O O . GLY B 1 466 ? -20.625 35.25 -6.266 1 83.94 466 GLY B O 1
ATOM 8329 N N . ASP B 1 467 ? -21.766 35.188 -4.316 1 88.75 467 ASP B N 1
ATOM 8330 C CA . ASP B 1 467 ? -21.812 36.656 -4.148 1 88.75 467 ASP B CA 1
ATOM 8331 C C . ASP B 1 467 ? -20.5 37.156 -3.545 1 88.75 467 ASP B C 1
ATOM 8333 O O . ASP B 1 467 ? -20.219 36.938 -2.365 1 88.75 467 ASP B O 1
ATOM 8337 N N . ASP B 1 468 ? -19.781 37.969 -4.309 1 89.62 468 ASP B N 1
ATOM 8338 C CA . ASP B 1 468 ? -18.469 38.469 -3.906 1 89.62 468 ASP B CA 1
ATOM 8339 C C . ASP B 1 468 ? -18.562 39.375 -2.689 1 89.62 468 ASP B C 1
ATOM 8341 O O . ASP B 1 468 ? -17.656 39.375 -1.846 1 89.62 468 ASP B O 1
ATOM 8345 N N . PHE B 1 469 ? -19.578 40.156 -2.623 1 93.25 469 PHE B N 1
ATOM 8346 C CA . PHE B 1 469 ? -19.734 41.062 -1.496 1 93.25 469 PHE B CA 1
ATOM 8347 C C . PHE B 1 469 ? -20 40.281 -0.209 1 93.25 469 PHE B C 1
ATOM 8349 O O . PHE B 1 469 ? -19.453 40.625 0.845 1 93.25 469 PHE B O 1
ATOM 8356 N N . GLU B 1 470 ? -20.812 39.375 -0.342 1 93.69 470 GLU B N 1
ATOM 8357 C CA . GLU B 1 470 ? -21.109 38.5 0.801 1 93.69 470 GLU B CA 1
ATOM 8358 C C . GLU B 1 470 ? -19.875 37.781 1.27 1 93.69 470 GLU B C 1
ATOM 8360 O O . GLU B 1 470 ? -19.578 37.75 2.465 1 93.69 470 GLU B O 1
ATOM 8365 N N . ARG B 1 471 ? -19.141 37.281 0.366 1 93.88 471 ARG B N 1
ATOM 8366 C CA . ARG B 1 471 ? -17.938 36.531 0.674 1 93.88 471 ARG B CA 1
ATOM 8367 C C . ARG B 1 471 ? -16.891 37.406 1.33 1 93.88 471 ARG B C 1
ATOM 8369 O O . ARG B 1 471 ? -16.234 37 2.295 1 93.88 471 ARG B O 1
ATOM 8376 N N . ASP B 1 472 ? -16.781 38.5 0.738 1 95.38 472 ASP B N 1
ATOM 8377 C CA . ASP B 1 472 ? -15.828 39.469 1.286 1 95.38 472 ASP B CA 1
ATOM 8378 C C . ASP B 1 472 ? -16.188 39.844 2.717 1 95.38 472 ASP B C 1
ATOM 8380 O O . ASP B 1 472 ? -15.32 39.969 3.576 1 95.38 472 ASP B O 1
ATOM 8384 N N . ARG B 1 473 ? -17.406 40.031 3.004 1 96.62 473 ARG B N 1
ATOM 8385 C CA . ARG B 1 473 ? -17.875 40.375 4.344 1 96.62 473 ARG B CA 1
ATOM 8386 C C . ARG B 1 473 ? -17.547 39.25 5.34 1 96.62 473 ARG B C 1
ATOM 8388 O O . ARG B 1 473 ? -17.031 39.531 6.43 1 96.62 473 ARG B O 1
ATOM 8395 N N . ILE B 1 474 ? -17.828 38.094 4.977 1 96.81 474 ILE B N 1
ATOM 8396 C CA . ILE B 1 474 ? -17.625 36.969 5.871 1 96.81 474 ILE B CA 1
ATOM 8397 C C . ILE B 1 474 ? -16.125 36.781 6.098 1 96.81 474 ILE B C 1
ATOM 8399 O O . ILE B 1 474 ? -15.695 36.469 7.215 1 96.81 474 ILE B O 1
ATOM 8403 N N . ALA B 1 475 ? -15.312 36.906 5.027 1 97 475 ALA B N 1
ATOM 8404 C CA . ALA B 1 475 ? -13.859 36.844 5.16 1 97 475 ALA B CA 1
ATOM 8405 C C . ALA B 1 475 ? -13.336 37.875 6.148 1 97 475 ALA B C 1
ATOM 8407 O O . ALA B 1 475 ? -12.484 37.562 6.984 1 97 475 ALA B O 1
ATOM 8408 N N . LYS B 1 476 ? -13.859 39.062 6.09 1 97.69 476 LYS B N 1
ATOM 8409 C CA . LYS B 1 476 ? -13.43 40.125 6.977 1 97.69 476 LYS B CA 1
ATOM 8410 C C . LYS B 1 476 ? -13.891 39.875 8.414 1 97.69 476 LYS B C 1
ATOM 8412 O O . LYS B 1 476 ? -13.195 40.25 9.359 1 97.69 476 LYS B O 1
ATOM 8417 N N . GLN B 1 477 ? -14.992 39.219 8.531 1 98.25 477 GLN B N 1
ATOM 8418 C CA . GLN B 1 477 ? -15.508 38.906 9.859 1 98.25 477 GLN B CA 1
ATOM 8419 C C . GLN B 1 477 ? -14.617 37.906 10.578 1 98.25 477 GLN B C 1
ATOM 8421 O O . GLN B 1 477 ? -14.219 38.125 11.727 1 98.25 477 GLN B O 1
ATOM 8426 N N . ILE B 1 478 ? -14.266 36.844 9.961 1 98.5 478 ILE B N 1
ATOM 8427 C CA . ILE B 1 478 ? -13.445 35.844 10.633 1 98.5 478 ILE B CA 1
ATOM 8428 C C . ILE B 1 478 ? -12 36.344 10.719 1 98.5 478 ILE B C 1
ATOM 8430 O O . ILE B 1 478 ? -11.328 36.125 11.734 1 98.5 478 ILE B O 1
ATOM 8434 N N . SER B 1 479 ? -11.445 36.969 9.648 1 98.38 479 SER B N 1
ATOM 8435 C CA . SER B 1 479 ? -10.086 37.5 9.703 1 98.38 479 SER B CA 1
ATOM 8436 C C . SER B 1 479 ? -9.953 38.562 10.781 1 98.38 479 SER B C 1
ATOM 8438 O O . SER B 1 479 ? -8.953 38.594 11.5 1 98.38 479 SER B O 1
ATOM 8440 N N . GLY B 1 480 ? -10.977 39.375 10.859 1 98.38 480 GLY B N 1
ATOM 8441 C CA . GLY B 1 480 ? -11 40.375 11.914 1 98.38 480 GLY B CA 1
ATOM 8442 C C . GLY B 1 480 ? -11.023 39.781 13.312 1 98.38 480 GLY B C 1
ATOM 8443 O O . GLY B 1 480 ? -10.383 40.312 14.227 1 98.38 480 GLY B O 1
ATOM 8444 N N . ALA B 1 481 ? -11.773 38.719 13.453 1 98.75 481 ALA B N 1
ATOM 8445 C CA . ALA B 1 481 ? -11.82 38.031 14.742 1 98.75 481 ALA B CA 1
ATOM 8446 C C . ALA B 1 481 ? -10.453 37.469 15.109 1 98.75 481 ALA B C 1
ATOM 8448 O O . ALA B 1 481 ? -10.031 37.562 16.266 1 98.75 481 ALA B O 1
ATOM 8449 N N . ILE B 1 482 ? -9.742 36.906 14.18 1 98.75 482 ILE B N 1
ATOM 8450 C CA . ILE B 1 482 ? -8.422 36.344 14.406 1 98.75 482 ILE B CA 1
ATOM 8451 C C . ILE B 1 482 ? -7.426 37.438 14.766 1 98.75 482 ILE B C 1
ATOM 8453 O O . ILE B 1 482 ? -6.641 37.281 15.703 1 98.75 482 ILE B O 1
ATOM 8457 N N . ILE B 1 483 ? -7.496 38.562 14.07 1 98.5 483 ILE B N 1
ATOM 8458 C CA . ILE B 1 483 ? -6.609 39.688 14.312 1 98.5 483 ILE B CA 1
ATOM 8459 C C . ILE B 1 483 ? -6.852 40.25 15.719 1 98.5 483 ILE B C 1
ATOM 8461 O O . ILE B 1 483 ? -5.902 40.5 16.469 1 98.5 483 ILE B O 1
ATOM 8465 N N . ASN B 1 484 ? -8.094 40.406 16.062 1 98.62 484 ASN B N 1
ATOM 8466 C CA . ASN B 1 484 ? -8.406 40.938 17.375 1 98.62 484 ASN B CA 1
ATOM 8467 C C . ASN B 1 484 ? -8.008 39.969 18.484 1 98.62 484 ASN B C 1
ATOM 8469 O O . ASN B 1 484 ? -7.586 40.406 19.562 1 98.62 484 ASN B O 1
ATOM 8473 N N . PHE B 1 485 ? -8.258 38.75 18.219 1 98.75 485 PHE B N 1
ATOM 8474 C CA . PHE B 1 485 ? -7.82 37.719 19.172 1 98.75 485 PHE B CA 1
ATOM 8475 C C . PHE B 1 485 ? -6.316 37.781 19.391 1 98.75 485 PHE B C 1
ATOM 8477 O O . PHE B 1 485 ? -5.844 37.688 20.531 1 98.75 485 PHE B O 1
ATOM 8484 N N . ALA B 1 486 ? -5.555 37.906 18.344 1 98.75 486 ALA B N 1
ATOM 8485 C CA . ALA B 1 486 ? -4.102 38.031 18.438 1 98.75 486 ALA B CA 1
ATOM 8486 C C . ALA B 1 486 ? -3.701 39.281 19.234 1 98.75 486 ALA B C 1
ATOM 8488 O O . ALA B 1 486 ? -2.732 39.25 20 1 98.75 486 ALA B O 1
ATOM 8489 N N . LYS B 1 487 ? -4.434 40.344 19.094 1 98.25 487 LYS B N 1
ATOM 8490 C CA . LYS B 1 487 ? -4.117 41.625 19.75 1 98.25 487 LYS B CA 1
ATOM 8491 C C . LYS B 1 487 ? -4.438 41.562 21.234 1 98.25 487 LYS B C 1
ATOM 8493 O O . LYS B 1 487 ? -3.629 42 22.062 1 98.25 487 LYS B O 1
ATOM 8498 N N . THR B 1 488 ? -5.676 40.938 21.531 1 97.69 488 THR B N 1
ATOM 8499 C CA . THR B 1 488 ? -6.191 41.219 22.859 1 97.69 488 THR B CA 1
ATOM 8500 C C . THR B 1 488 ? -6.555 39.906 23.594 1 97.69 488 THR B C 1
ATOM 8502 O O . THR B 1 488 ? -6.824 39.938 24.797 1 97.69 488 THR B O 1
ATOM 8505 N N . GLY B 1 489 ? -6.566 38.875 22.844 1 97.75 489 GLY B N 1
ATOM 8506 C CA . GLY B 1 489 ? -7.062 37.625 23.422 1 97.75 489 GLY B CA 1
ATOM 8507 C C . GLY B 1 489 ? -8.555 37.469 23.25 1 97.75 489 GLY B C 1
ATOM 8508 O O . GLY B 1 489 ? -9.094 36.375 23.547 1 97.75 489 GLY B O 1
ATOM 8509 N N . SER B 1 490 ? -9.242 38.406 22.734 1 98.12 490 SER B N 1
ATOM 8510 C CA . SER B 1 490 ? -10.664 38.344 22.438 1 98.12 490 SER B CA 1
ATOM 8511 C C . SER B 1 490 ? -10.922 38.5 20.938 1 98.12 490 SER B C 1
ATOM 8513 O O . SER B 1 490 ? -10.43 39.438 20.297 1 98.12 490 SER B O 1
ATOM 8515 N N . PRO B 1 491 ? -11.727 37.625 20.359 1 98.56 491 PRO B N 1
ATOM 8516 C CA . PRO B 1 491 ? -12.031 37.75 18.938 1 98.56 491 PRO B CA 1
ATOM 8517 C C . PRO B 1 491 ? -13.102 38.781 18.641 1 98.56 491 PRO B C 1
ATOM 8519 O O . PRO B 1 491 ? -13.414 39.031 17.469 1 98.56 491 PRO B O 1
ATOM 8522 N N . ASN B 1 492 ? -13.641 39.406 19.641 1 98.38 492 ASN B N 1
ATOM 8523 C CA . ASN B 1 492 ? -14.781 40.312 19.469 1 98.38 492 ASN B CA 1
ATOM 8524 C C . ASN B 1 492 ? -14.383 41.594 18.719 1 98.38 492 ASN B C 1
ATOM 8526 O O . ASN B 1 492 ? -13.32 42.156 18.984 1 98.38 492 ASN B O 1
ATOM 8530 N N . HIS B 1 493 ? -15.188 42 17.797 1 97.31 493 HIS B N 1
ATOM 8531 C CA . HIS B 1 493 ? -15.078 43.25 17.062 1 97.31 493 HIS B CA 1
ATOM 8532 C C . HIS B 1 493 ? -16.438 43.688 16.516 1 97.31 493 HIS B C 1
ATOM 8534 O O . HIS B 1 493 ? -17.406 42.938 16.562 1 97.31 493 HIS B O 1
ATOM 8540 N N . ASP B 1 494 ? -16.531 44.875 15.953 1 96.19 494 ASP B 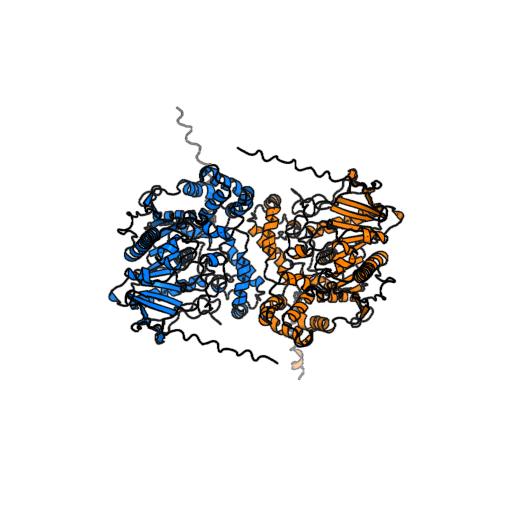N 1
ATOM 8541 C CA . ASP B 1 494 ? -17.812 45.5 15.594 1 96.19 494 ASP B CA 1
ATOM 8542 C C . ASP B 1 494 ? -18.469 44.781 14.422 1 96.19 494 ASP B C 1
ATOM 8544 O O . ASP B 1 494 ? -19.672 44.844 14.227 1 96.19 494 ASP B O 1
ATOM 8548 N N . GLY B 1 495 ? -17.812 43.938 13.727 1 96.06 495 GLY B N 1
ATOM 8549 C CA . GLY B 1 495 ? -18.344 43.281 12.547 1 96.06 495 GLY B CA 1
ATOM 8550 C C . GLY B 1 495 ? -19.031 41.969 12.844 1 96.06 495 GLY B C 1
ATOM 8551 O O . GLY B 1 495 ? -19.609 41.344 11.953 1 96.06 495 GLY B O 1
ATOM 8552 N N . ILE B 1 496 ? -19 41.5 14.156 1 97.81 496 ILE B N 1
ATOM 8553 C CA . ILE B 1 496 ? -19.641 40.25 14.547 1 97.81 496 ILE B CA 1
ATOM 8554 C C . ILE B 1 496 ? -20.406 40.438 15.852 1 97.81 496 ILE B C 1
ATOM 8556 O O . ILE B 1 496 ? -20.156 41.406 16.594 1 97.81 496 ILE B O 1
ATOM 8560 N N . PRO B 1 497 ? -21.438 39.562 16.125 1 97.81 497 PRO B N 1
ATOM 8561 C CA . PRO B 1 497 ? -22.031 39.594 17.453 1 97.81 497 PRO B CA 1
ATOM 8562 C C . PRO B 1 497 ? -21.031 39.25 18.562 1 97.81 497 PRO B C 1
ATOM 8564 O O . PRO B 1 497 ? -19.953 38.719 18.281 1 97.81 497 PRO B O 1
ATOM 8567 N N . GLU B 1 498 ? -21.438 39.562 19.703 1 97.56 498 GLU B N 1
ATOM 8568 C CA . GLU B 1 498 ? -20.547 39.25 20.812 1 97.56 498 GLU B CA 1
ATOM 8569 C C . GLU B 1 498 ? -20.281 37.75 20.891 1 97.56 498 GLU B C 1
ATOM 8571 O O . GLU B 1 498 ? -21.203 36.938 20.984 1 97.56 498 GLU B O 1
ATOM 8576 N N . TRP B 1 499 ? -19.031 37.406 20.766 1 98.12 499 TRP B N 1
ATOM 8577 C CA . TRP B 1 499 ? -18.578 36.031 20.844 1 98.12 499 TRP B CA 1
ATOM 8578 C C . TRP B 1 499 ? -18.281 35.625 22.297 1 98.12 499 TRP B C 1
ATOM 8580 O O . TRP B 1 499 ? -17.25 36 22.844 1 98.12 499 TRP B O 1
ATOM 8590 N N . PRO B 1 500 ? -19.172 34.875 22.922 1 96.81 500 PRO B N 1
ATOM 8591 C CA . PRO B 1 500 ? -18.953 34.469 24.312 1 96.81 500 PRO B CA 1
ATOM 8592 C C . PRO B 1 500 ? -17.906 33.344 24.453 1 96.81 500 PRO B C 1
ATOM 8594 O O . PRO B 1 500 ? -17.594 32.688 23.469 1 96.81 500 PRO B O 1
ATOM 8597 N N . LEU B 1 501 ? -17.406 33.188 25.656 1 96.94 501 LEU B N 1
ATOM 8598 C CA . LEU B 1 501 ? -16.609 32.031 25.969 1 96.94 501 LEU B CA 1
ATOM 8599 C C . LEU B 1 501 ? -17.422 30.75 25.797 1 96.94 501 LEU B C 1
ATOM 8601 O O . LEU B 1 501 ? -18.625 30.734 26.047 1 96.94 501 LEU B O 1
ATOM 8605 N N . TYR B 1 502 ? -16.781 29.688 25.406 1 97.06 502 TYR B N 1
ATOM 8606 C CA . TYR B 1 502 ? -17.422 28.406 25.125 1 97.06 502 TYR B CA 1
ATOM 8607 C C . TYR B 1 502 ? -18.172 27.906 26.344 1 97.06 502 TYR B C 1
ATOM 8609 O O . TYR B 1 502 ? -19.344 27.531 26.234 1 97.06 502 TYR B O 1
ATOM 8617 N N . ILE B 1 503 ? -17.453 27.812 27.438 1 93.75 503 ILE B N 1
ATOM 8618 C CA . ILE B 1 503 ? -18.031 27.438 28.719 1 93.75 503 ILE B CA 1
ATOM 8619 C C . ILE B 1 503 ? -17.656 28.453 29.781 1 93.75 503 ILE B C 1
ATOM 8621 O O . ILE B 1 503 ? -16.469 28.812 29.922 1 93.75 503 ILE B O 1
ATOM 8625 N N . THR B 1 504 ? -18.625 28.922 30.484 1 83.62 504 THR B N 1
ATOM 8626 C CA . THR B 1 504 ? -18.328 29.859 31.547 1 83.62 504 THR B CA 1
ATOM 8627 C C . THR B 1 504 ? -18.516 29.219 32.938 1 83.62 504 THR B C 1
ATOM 8629 O O . THR B 1 504 ? -17.609 29.234 33.75 1 83.62 504 THR B O 1
ATOM 8632 N N . ASN B 1 505 ? -19.703 28.719 33.125 1 79.81 505 ASN B N 1
ATOM 8633 C CA . ASN B 1 505 ? -19.969 28.219 34.469 1 79.81 505 ASN B CA 1
ATOM 8634 C C . ASN B 1 505 ? -20.453 26.766 34.438 1 79.81 505 ASN B C 1
ATOM 8636 O O . ASN B 1 505 ? -20.219 26 35.375 1 79.81 505 ASN B O 1
ATOM 8640 N N . ASP B 1 506 ? -21.188 26.516 33.375 1 80.94 506 ASP B N 1
ATOM 8641 C CA . ASP B 1 506 ? -21.828 25.203 33.281 1 80.94 506 ASP B CA 1
ATOM 8642 C C . ASP B 1 506 ? -21.516 24.531 31.953 1 80.94 506 ASP B C 1
ATOM 8644 O O . ASP B 1 506 ? -21.766 25.094 30.891 1 80.94 506 ASP B O 1
ATOM 8648 N N . VAL B 1 507 ? -21.016 23.312 32.125 1 81.44 507 VAL B N 1
ATOM 8649 C CA . VAL B 1 507 ? -20.656 22.547 30.938 1 81.44 507 VAL B CA 1
ATOM 8650 C C . VAL B 1 507 ? -21.906 22.266 30.094 1 81.44 507 VAL B C 1
ATOM 8652 O O . VAL B 1 507 ? -21.797 21.953 28.906 1 81.44 507 VAL B O 1
ATOM 8655 N N . ARG B 1 508 ? -22.984 22.422 30.594 1 82.5 508 ARG B N 1
ATOM 8656 C CA . ARG B 1 508 ? -24.219 22.188 29.859 1 82.5 508 ARG B CA 1
ATOM 8657 C C . ARG B 1 508 ? -24.734 23.484 29.219 1 82.5 508 ARG B C 1
ATOM 8659 O O . ARG B 1 508 ? -25.781 23.484 28.578 1 82.5 508 ARG B O 1
ATOM 8666 N N . ASP B 1 509 ? -24 24.469 29.359 1 90.44 509 ASP B N 1
ATOM 8667 C CA . ASP B 1 509 ? -24.297 25.734 28.719 1 90.44 509 ASP B CA 1
ATOM 8668 C C . ASP B 1 509 ? -23.141 26.188 27.844 1 90.44 509 ASP B C 1
ATOM 8670 O O . ASP B 1 509 ? -22.406 27.125 28.188 1 90.44 509 ASP B O 1
ATOM 8674 N N . ARG B 1 510 ? -23.078 25.594 26.719 1 95.62 510 ARG B N 1
ATOM 8675 C CA . ARG B 1 510 ? -22 25.844 25.781 1 95.62 510 ARG B CA 1
ATOM 8676 C C . ARG B 1 510 ? -22.406 26.875 24.719 1 95.62 510 ARG B C 1
ATOM 8678 O O . ARG B 1 510 ? -23.531 26.859 24.25 1 95.62 510 ARG B O 1
ATOM 8685 N N . HIS B 1 511 ? -21.516 27.766 24.359 1 96.94 511 HIS B N 1
ATOM 8686 C CA . HIS B 1 511 ? -21.734 28.781 23.328 1 96.94 511 HIS B CA 1
ATOM 8687 C C . HIS B 1 511 ? -20.719 28.656 22.203 1 96.94 511 HIS B C 1
ATOM 8689 O O . HIS B 1 511 ? -19.547 28.344 22.438 1 96.94 511 HIS B O 1
ATOM 8695 N N . ALA B 1 512 ? -21.203 28.844 21.016 1 97.62 512 ALA B N 1
ATOM 8696 C CA . ALA B 1 512 ? -20.312 28.812 19.844 1 97.62 512 ALA B CA 1
ATOM 8697 C C . ALA B 1 512 ? -20.703 29.891 18.828 1 97.62 512 ALA B C 1
ATOM 8699 O O . ALA B 1 512 ? -21.875 30.203 18.688 1 97.62 512 ALA B O 1
ATOM 8700 N N . MET B 1 513 ? -19.734 30.5 18.234 1 98.62 513 MET B N 1
ATOM 8701 C CA . MET B 1 513 ? -19.969 31.375 17.094 1 98.62 513 MET B CA 1
ATOM 8702 C C . MET B 1 513 ? -20.172 30.562 15.82 1 98.62 513 MET B C 1
ATOM 8704 O O . MET B 1 513 ? -19.406 29.641 15.539 1 98.62 513 MET B O 1
ATOM 8708 N N . ILE B 1 514 ? -21.25 30.797 15.07 1 98.62 514 ILE B N 1
ATOM 8709 C CA . ILE B 1 514 ? -21.531 30.156 13.797 1 98.62 514 ILE B CA 1
ATOM 8710 C C . ILE B 1 514 ? -21.25 31.125 12.648 1 98.62 514 ILE B C 1
ATOM 8712 O O . ILE B 1 514 ? -21.922 32.156 12.539 1 98.62 514 ILE B O 1
ATOM 8716 N N . PHE B 1 515 ? -20.25 30.875 11.859 1 98.38 515 PHE B N 1
ATOM 8717 C CA . PHE B 1 515 ? -20 31.672 10.664 1 98.38 515 PHE B CA 1
ATOM 8718 C C . PHE B 1 515 ? -20.812 31.141 9.484 1 98.38 515 PHE B C 1
ATOM 8720 O O . PHE B 1 515 ? -20.531 30.062 8.953 1 98.38 515 PHE B O 1
ATOM 8727 N N . ASP B 1 516 ? -21.766 31.781 9.102 1 96.5 516 ASP B N 1
ATOM 8728 C CA . ASP B 1 516 ? -22.672 31.547 7.98 1 96.5 516 ASP B CA 1
ATOM 8729 C C . ASP B 1 516 ? -22.969 32.844 7.23 1 96.5 516 ASP B C 1
ATOM 8731 O O . ASP B 1 516 ? -22.25 33.844 7.391 1 96.5 516 ASP B O 1
ATOM 8735 N N . ARG B 1 517 ? -23.953 32.781 6.332 1 94.44 517 ARG B N 1
ATOM 8736 C CA . ARG B 1 517 ? -24.344 34.031 5.648 1 94.44 517 ARG B CA 1
ATOM 8737 C C . ARG B 1 517 ? -24.594 35.156 6.645 1 94.44 517 ARG B C 1
ATOM 8739 O O . ARG B 1 517 ? -24.234 36.312 6.391 1 94.44 517 ARG B O 1
ATOM 8746 N N . GLU B 1 518 ? -25.25 34.75 7.629 1 95.5 518 GLU B N 1
ATOM 8747 C CA . GLU B 1 518 ? -25.375 35.625 8.805 1 95.5 518 GLU B CA 1
ATOM 8748 C C . GLU B 1 518 ? -24.672 35 10.016 1 95.5 518 GLU B C 1
ATOM 8750 O O . GLU B 1 518 ? -25 33.906 10.438 1 95.5 518 GLU B O 1
ATOM 8755 N N . VAL B 1 519 ? -23.688 35.75 10.531 1 97.75 519 VAL B N 1
ATOM 8756 C CA . VAL B 1 519 ? -22.922 35.281 11.68 1 97.75 519 VAL B CA 1
ATOM 8757 C C . VAL B 1 519 ? -23.781 35.344 12.945 1 97.75 519 VAL B C 1
ATOM 8759 O O . VAL B 1 519 ? -24.438 36.375 13.18 1 97.75 519 VAL B O 1
ATOM 8762 N N . ARG B 1 520 ? -23.781 34.281 13.766 1 98 520 ARG B N 1
ATOM 8763 C CA . ARG B 1 520 ? -24.641 34.25 14.945 1 98 520 ARG B CA 1
ATOM 8764 C C . ARG B 1 520 ? -24.016 33.406 16.047 1 98 520 ARG B C 1
ATOM 8766 O O . ARG B 1 520 ? -23.047 32.656 15.797 1 98 520 ARG B O 1
ATOM 8773 N N . VAL B 1 521 ? -24.531 33.531 17.219 1 97.69 521 VAL B N 1
ATOM 8774 C CA . VAL B 1 521 ? -24.156 32.688 18.344 1 97.69 521 VAL B CA 1
ATOM 8775 C C . VAL B 1 521 ? -25.203 31.594 18.562 1 97.69 521 VAL B C 1
ATOM 8777 O O . VAL B 1 521 ? -26.406 31.859 18.469 1 97.69 521 VAL B O 1
ATOM 8780 N N . GLU B 1 522 ? -24.75 30.406 18.75 1 97.06 522 GLU B N 1
ATOM 8781 C CA . GLU B 1 522 ? -25.656 29.312 19.047 1 97.06 522 GLU B CA 1
ATOM 8782 C C . GLU B 1 522 ? -25.281 28.609 20.344 1 97.06 522 GLU B C 1
ATOM 8784 O O . GLU B 1 522 ? -24.094 28.547 20.703 1 97.06 522 GLU B O 1
ATOM 8789 N N . HIS B 1 523 ? -26.359 28.109 21 1 95.62 523 HIS B N 1
ATOM 8790 C CA . HIS B 1 523 ? -26.188 27.391 22.266 1 95.62 523 HIS B CA 1
ATOM 8791 C C . HIS B 1 523 ? -26.297 25.875 22.047 1 95.62 523 HIS B C 1
ATOM 8793 O O . HIS B 1 523 ? -27.125 25.422 21.281 1 95.62 523 HIS B O 1
ATOM 8799 N N . ASN B 1 524 ? -25.391 25.188 22.672 1 95.69 524 ASN B N 1
ATOM 8800 C CA . ASN B 1 524 ? -25.406 23.719 22.719 1 95.69 524 ASN B CA 1
ATOM 8801 C C . ASN B 1 524 ? -25.516 23.125 21.312 1 95.69 524 ASN B C 1
ATOM 8803 O O . ASN B 1 524 ? -26.391 22.281 21.078 1 95.69 524 ASN B O 1
ATOM 8807 N N . ILE B 1 525 ? -24.672 23.656 20.469 1 95.69 525 ILE B N 1
ATOM 8808 C CA . ILE B 1 525 ? -24.672 23.141 19.109 1 95.69 525 ILE B CA 1
ATOM 8809 C C . ILE B 1 525 ? -24.266 21.672 19.109 1 95.69 525 ILE B C 1
ATOM 8811 O O . ILE B 1 525 ? -23.406 21.266 19.891 1 95.69 525 ILE B O 1
ATOM 8815 N N . TYR B 1 526 ? -24.953 20.859 18.25 1 96.06 526 TYR B N 1
ATOM 8816 C CA . TYR B 1 526 ? -24.672 19.453 18.016 1 96.06 526 TYR B CA 1
ATOM 8817 C C . TYR B 1 526 ? -24.703 18.672 19.328 1 96.06 526 TYR B C 1
ATOM 8819 O O . TYR B 1 526 ? -23.906 17.75 19.547 1 96.06 526 TYR B O 1
ATOM 8827 N N . ASP B 1 527 ? -25.562 19 20.234 1 95.12 527 ASP B N 1
ATOM 8828 C CA . ASP B 1 527 ? -25.641 18.469 21.578 1 95.12 527 ASP B CA 1
ATOM 8829 C C . ASP B 1 527 ? -25.891 16.969 21.578 1 95.12 527 ASP B C 1
ATOM 8831 O O . ASP B 1 527 ? -25.25 16.219 22.312 1 95.12 527 ASP B O 1
ATOM 8835 N N . GLN B 1 528 ? -26.797 16.516 20.719 1 95.62 528 GLN B N 1
ATOM 8836 C CA . GLN B 1 528 ? -27.156 15.094 20.688 1 95.62 528 GLN B CA 1
ATOM 8837 C C . GLN B 1 528 ? -25.953 14.234 20.297 1 95.62 528 GLN B C 1
ATOM 8839 O O . GLN B 1 528 ? -25.672 13.227 20.953 1 95.62 528 GLN B O 1
ATOM 8844 N N . GLY B 1 529 ? -25.312 14.609 19.234 1 96.5 529 GLY B N 1
ATOM 8845 C CA . GLY B 1 529 ? -24.125 13.875 18.812 1 96.5 529 GLY B CA 1
ATOM 8846 C C . GLY B 1 529 ? -23.031 13.859 19.859 1 96.5 529 GLY B C 1
ATOM 8847 O O . GLY B 1 529 ? -22.438 12.812 20.141 1 96.5 529 GLY B O 1
ATOM 8848 N N . LEU B 1 530 ? -22.781 14.992 20.422 1 96.31 530 LEU B N 1
ATOM 8849 C CA . LEU B 1 530 ? -21.75 15.117 21.438 1 96.31 530 LEU B CA 1
ATOM 8850 C C . LEU B 1 530 ? -22.078 14.242 22.641 1 96.31 530 LEU B C 1
ATOM 8852 O O . LEU B 1 530 ? -21.188 13.547 23.156 1 96.31 530 LEU B O 1
ATOM 8856 N N . GLN B 1 531 ? -23.312 14.234 23.109 1 96.12 531 GLN B N 1
ATOM 8857 C CA . GLN B 1 531 ? -23.719 13.438 24.266 1 96.12 531 GLN B CA 1
ATOM 8858 C C . GLN B 1 531 ? -23.594 11.945 23.984 1 96.12 531 GLN B C 1
ATOM 8860 O O . GLN B 1 531 ? -23.172 11.172 24.844 1 96.12 531 GLN B O 1
ATOM 8865 N N . LEU B 1 532 ? -23.984 11.578 22.797 1 97.56 532 LEU B N 1
ATOM 8866 C CA . LEU B 1 532 ? -23.875 10.164 22.438 1 97.56 532 LEU B CA 1
ATOM 8867 C C . LEU B 1 532 ? -22.422 9.719 22.406 1 97.56 532 LEU B C 1
ATOM 8869 O O . LEU B 1 532 ? -22.109 8.57 22.75 1 97.56 532 LEU B O 1
ATOM 8873 N N . TRP B 1 533 ? -21.531 10.555 21.922 1 97.25 533 TRP B N 1
ATOM 8874 C CA . TRP B 1 533 ? -20.109 10.219 21.922 1 97.25 533 TRP B CA 1
ATOM 8875 C C . TRP B 1 533 ? -19.578 10.133 23.344 1 97.25 533 TRP B C 1
ATOM 8877 O O . TRP B 1 533 ? -18.719 9.297 23.656 1 97.25 533 TRP B O 1
ATOM 8887 N N . LYS B 1 534 ? -20.078 10.922 24.281 1 94.88 534 LYS B N 1
ATOM 8888 C CA . LYS B 1 534 ? -19.609 10.953 25.656 1 94.88 534 LYS B CA 1
ATOM 8889 C C . LYS B 1 534 ? -20.156 9.766 26.453 1 94.88 534 LYS B C 1
ATOM 8891 O O . LYS B 1 534 ? -19.547 9.336 27.438 1 94.88 534 LYS B O 1
ATOM 8896 N N . THR B 1 535 ? -21.25 9.141 25.969 1 95.5 535 THR B N 1
ATOM 8897 C CA . THR B 1 535 ? -21.922 8.172 26.828 1 95.5 535 THR B CA 1
ATOM 8898 C C . THR B 1 535 ? -21.891 6.781 26.203 1 95.5 535 THR B C 1
ATOM 8900 O O . THR B 1 535 ? -21.766 5.777 26.906 1 95.5 535 THR B O 1
ATOM 8903 N N . VAL B 1 536 ? -22.031 6.695 24.844 1 96.81 536 VAL B N 1
ATOM 8904 C CA . VAL B 1 536 ? -22.234 5.391 24.219 1 96.81 536 VAL B CA 1
ATOM 8905 C C . VAL B 1 536 ? -21.109 5.109 23.219 1 96.81 536 VAL B C 1
ATOM 8907 O O . VAL B 1 536 ? -20.359 4.145 23.375 1 96.81 536 VAL B O 1
ATOM 8910 N N . LEU B 1 537 ? -20.922 5.961 22.234 1 97.44 537 LEU B N 1
ATOM 8911 C CA . LEU B 1 537 ? -20.062 5.699 21.078 1 97.44 537 LEU B CA 1
ATOM 8912 C C . LEU B 1 537 ? -18.609 5.551 21.516 1 97.44 537 LEU B C 1
ATOM 8914 O O . LEU B 1 537 ? -17.859 4.785 20.906 1 97.44 537 LEU B O 1
ATOM 8918 N N . LYS B 1 538 ? -18.188 6.289 22.547 1 95.69 538 LYS B N 1
ATOM 8919 C CA . LYS B 1 538 ? -16.812 6.195 23.016 1 95.69 538 LYS B CA 1
ATOM 8920 C C . LYS B 1 538 ? -16.453 4.758 23.406 1 95.69 538 LYS B C 1
ATOM 8922 O O . LYS B 1 538 ? -15.312 4.324 23.219 1 95.69 538 LYS B O 1
ATOM 8927 N N . ASP B 1 539 ? -17.406 4.016 23.859 1 94.69 539 ASP B N 1
ATOM 8928 C CA . ASP B 1 539 ? -17.172 2.65 24.328 1 94.69 539 ASP B CA 1
ATOM 8929 C C . ASP B 1 539 ? -17.094 1.68 23.156 1 94.69 539 ASP B C 1
ATOM 8931 O O . ASP B 1 539 ? -16.641 0.544 23.312 1 94.69 539 ASP B O 1
ATOM 8935 N N . TYR B 1 540 ? -17.609 2.145 22.031 1 94.31 540 TYR B N 1
ATOM 8936 C CA . TYR B 1 540 ? -17.594 1.296 20.844 1 94.31 540 TYR B CA 1
ATOM 8937 C C . TYR B 1 540 ? -16.297 1.439 20.078 1 94.31 540 TYR B C 1
ATOM 8939 O O . TYR B 1 540 ? -15.969 0.606 19.219 1 94.31 540 TYR B O 1
ATOM 8947 N N . VAL B 1 541 ? -15.508 2.523 20.297 1 94.38 541 VAL B N 1
ATOM 8948 C CA . VAL B 1 541 ? -14.312 2.822 19.516 1 94.38 541 VAL B CA 1
ATOM 8949 C C . VAL B 1 541 ? -13.266 1.734 19.734 1 94.38 541 VAL B C 1
ATOM 8951 O O . VAL B 1 541 ? -12.984 1.354 20.875 1 94.38 541 VAL B O 1
ATOM 8954 N N . LYS B 1 542 ? -12.688 1.26 18.609 1 89.25 542 LYS B N 1
ATOM 8955 C CA . LYS B 1 542 ? -11.672 0.215 18.719 1 89.25 542 LYS B CA 1
ATOM 8956 C C . LYS B 1 542 ? -10.367 0.656 18.062 1 89.25 542 LYS B C 1
ATOM 8958 O O . LYS B 1 542 ? -9.297 0.14 18.391 1 89.25 542 LYS B O 1
ATOM 8963 N N . THR B 1 543 ? -10.461 1.607 17.172 1 90.31 543 THR B N 1
ATOM 8964 C CA . THR B 1 543 ? -9.25 2.039 16.469 1 90.31 543 THR B CA 1
ATOM 8965 C C . THR B 1 543 ? -8.273 2.707 17.422 1 90.31 543 THR B C 1
ATOM 8967 O O . THR B 1 543 ? -8.68 3.502 18.281 1 90.31 543 THR B O 1
ATOM 8970 N N . PRO B 1 544 ? -6.996 2.42 17.328 1 88.12 544 PRO B N 1
ATOM 8971 C CA . PRO B 1 544 ? -5.996 3.084 18.172 1 88.12 544 PRO B CA 1
ATOM 8972 C C . PRO B 1 544 ? -5.727 4.523 17.734 1 88.12 544 PRO B C 1
ATOM 8974 O O . PRO B 1 544 ? -5.07 5.277 18.453 1 88.12 544 PRO B O 1
ATOM 8977 N N . MET B 1 545 ? -6.258 4.945 16.609 1 91.5 545 MET B N 1
ATOM 8978 C CA . MET B 1 545 ? -6.02 6.289 16.094 1 91.5 545 MET B CA 1
ATOM 8979 C C . MET B 1 545 ? -6.93 7.301 16.766 1 91.5 545 MET B C 1
ATOM 8981 O O . MET B 1 545 ? -6.707 8.508 16.672 1 91.5 545 MET B O 1
ATOM 8985 N N . PHE B 1 546 ? -7.926 6.773 17.391 1 93.38 546 PHE B N 1
ATOM 8986 C CA . PHE B 1 546 ? -8.891 7.621 18.078 1 93.38 546 PHE B CA 1
ATOM 8987 C C . PHE B 1 546 ? -9.148 7.105 19.484 1 93.38 546 PHE B C 1
ATOM 8989 O O . PHE B 1 546 ? -10.273 6.719 19.812 1 93.38 546 PHE B O 1
ATOM 8996 N N . PRO B 1 547 ? -8.148 7.168 20.312 1 91.56 547 PRO B N 1
ATOM 8997 C CA . PRO B 1 547 ? -8.273 6.652 21.672 1 91.56 547 PRO B CA 1
ATOM 8998 C C . PRO B 1 547 ? -9.078 7.578 22.578 1 91.56 547 PRO B C 1
ATOM 9000 O O . PRO B 1 547 ? -8.508 8.297 23.406 1 91.56 547 PRO B O 1
ATOM 9003 N N . VAL B 1 548 ? -10.328 7.449 22.484 1 91.06 548 VAL B N 1
ATOM 9004 C CA . VAL B 1 548 ? -11.242 8.367 23.141 1 91.06 548 VAL B CA 1
ATOM 9005 C C . VAL B 1 548 ? -11.281 8.078 24.641 1 91.06 548 VAL B C 1
ATOM 9007 O O . VAL B 1 548 ? -11.492 8.984 25.453 1 91.06 548 VAL B O 1
ATOM 9010 N N . ASN B 1 549 ? -11.062 6.855 25.016 1 88.31 549 ASN B N 1
ATOM 9011 C CA . ASN B 1 549 ? -11.109 6.5 26.422 1 88.31 549 ASN B CA 1
ATOM 9012 C C . ASN B 1 549 ? -9.734 6.629 27.078 1 88.31 549 ASN B C 1
ATOM 9014 O O . ASN B 1 549 ? -8.711 6.367 26.438 1 88.31 549 ASN B O 1
ATOM 9018 N N . PRO B 1 550 ? -9.727 7.078 28.266 1 82.56 550 PRO B N 1
ATOM 9019 C CA . PRO B 1 550 ? -8.43 7.199 28.953 1 82.56 550 PRO B CA 1
ATOM 9020 C C . PRO B 1 550 ? -7.758 5.848 29.172 1 82.56 550 PRO B C 1
ATOM 9022 O O . PRO B 1 550 ? -8.438 4.824 29.281 1 82.56 550 PRO B O 1
ATOM 9025 N N . LYS B 1 551 ? -6.508 5.73 29.047 1 68 551 LYS B N 1
ATOM 9026 C CA . LYS B 1 551 ? -5.773 4.496 29.312 1 68 551 LYS B CA 1
ATOM 9027 C C . LYS B 1 551 ? -5.926 4.074 30.766 1 68 551 LYS B C 1
ATOM 9029 O O . LYS B 1 551 ? -5.855 4.91 31.672 1 68 551 LYS B O 1
ATOM 9034 N N . ALA B 1 552 ? -6.383 2.85 30.922 1 55.12 552 ALA B N 1
ATOM 9035 C CA . ALA B 1 552 ? -6.484 2.303 32.281 1 55.12 552 ALA B CA 1
ATOM 9036 C C . ALA B 1 552 ? -5.137 2.348 33 1 55.12 552 ALA B C 1
ATOM 9038 O O . ALA B 1 552 ? -4.117 1.938 32.438 1 55.12 552 ALA B O 1
ATOM 9039 N N . VAL B 1 553 ? -4.879 3.217 33.906 1 44.03 553 VAL B N 1
ATOM 9040 C CA . VAL B 1 553 ? -3.711 3.135 34.781 1 44.03 553 VAL B CA 1
ATOM 9041 C C . VAL B 1 553 ? -3.545 1.705 35.281 1 44.03 553 VAL B C 1
ATOM 9043 O O . VAL B 1 553 ? -4.457 1.149 35.906 1 44.03 553 VAL B O 1
ATOM 9046 N N . ASP B 1 554 ? -2.854 0.908 34.594 1 38.25 554 ASP B N 1
ATOM 9047 C CA . ASP B 1 554 ? -2.498 -0.323 35.312 1 38.25 554 ASP B CA 1
ATOM 9048 C C . ASP B 1 554 ? -2.029 -0.032 36.719 1 38.25 554 ASP B C 1
ATOM 9050 O O . ASP B 1 554 ? -0.929 0.489 36.938 1 38.25 554 ASP B O 1
ATOM 9054 N N . VAL B 1 555 ? -2.859 0.332 37.656 1 33.94 555 VAL B N 1
ATOM 9055 C CA . VAL B 1 555 ? -2.436 0.21 39.062 1 33.94 555 VAL B CA 1
ATOM 9056 C C . VAL B 1 555 ? -1.797 -1.157 39.281 1 33.94 555 VAL B C 1
ATOM 9058 O O . VAL B 1 555 ? -2.471 -2.188 39.188 1 33.94 555 VAL B O 1
ATOM 9061 N N . SER B 1 556 ? -0.66 -1.361 38.812 1 32.84 556 SER B N 1
ATOM 9062 C CA . SER B 1 556 ? 0.101 -2.479 39.375 1 32.84 556 SER B CA 1
ATOM 9063 C C . SER B 1 556 ? -0.231 -2.703 40.844 1 32.84 556 SER B C 1
ATOM 9065 O O . SER B 1 556 ? -0.2 -1.765 41.625 1 32.84 556 SER B O 1
ATOM 9067 N N . LYS B 1 557 ? -0.999 -3.643 41.156 1 37.16 557 LYS B N 1
ATOM 9068 C CA . LYS B 1 557 ? -1.106 -4.25 42.469 1 37.16 557 LYS B CA 1
ATOM 9069 C C . LYS B 1 557 ? 0.244 -4.262 43.188 1 37.16 557 LYS B C 1
ATOM 9071 O O . LYS B 1 557 ? 1.122 -5.059 42.844 1 37.16 557 LYS B O 1
ATOM 9076 N N . GLY B 1 558 ? 0.923 -3.115 43.531 1 27.73 558 GLY B N 1
ATOM 9077 C CA . GLY B 1 558 ? 1.877 -3.303 44.625 1 27.73 558 GLY B CA 1
ATOM 9078 C C . GLY B 1 558 ? 1.416 -4.312 45.656 1 27.73 558 GLY B C 1
ATOM 9079 O O . GLY B 1 558 ? 0.231 -4.367 45.969 1 27.73 558 GLY B O 1
ATOM 9080 N N . SER B 1 559 ? 2.061 -5.426 45.625 1 30.75 559 SER B N 1
ATOM 9081 C CA . SER B 1 559 ? 2.002 -6.48 46.656 1 30.75 559 SER B CA 1
ATOM 9082 C C . SER B 1 559 ? 1.825 -5.902 48.031 1 30.75 559 SER B C 1
ATOM 9084 O O . SER B 1 559 ? 2.777 -5.387 48.625 1 30.75 559 SER B O 1
ATOM 9086 N N . LEU B 1 560 ? 0.867 -5.074 48.281 1 29.84 560 LEU B N 1
ATOM 9087 C CA . LEU B 1 560 ? 0.644 -5.047 49.719 1 29.84 560 LEU B CA 1
ATOM 9088 C C . LEU B 1 560 ? 0.603 -6.457 50.281 1 29.84 560 LEU B C 1
ATOM 9090 O O . LEU B 1 560 ? -0.287 -7.242 49.938 1 29.84 560 LEU B O 1
ATOM 9094 N N . THR B 1 561 ? 1.871 -7.051 50.438 1 31.05 561 THR B N 1
ATOM 9095 C CA . THR B 1 561 ? 2.094 -8.156 51.344 1 31.05 561 THR B CA 1
ATOM 9096 C C . THR B 1 561 ? 1.177 -8.047 52.562 1 31.05 561 THR B C 1
ATOM 9098 O O . THR B 1 561 ? 1.306 -7.117 53.375 1 31.05 561 THR B O 1
ATOM 9101 N N . SER B 1 562 ? -0.023 -8.328 52.312 1 30.72 562 SER B N 1
ATOM 9102 C CA . SER B 1 562 ? -0.864 -8.477 53.5 1 30.72 562 SER B CA 1
ATOM 9103 C C . SER B 1 562 ? -0.112 -9.172 54.625 1 30.72 562 SER B C 1
ATOM 9105 O O . SER B 1 562 ? 0.648 -10.117 54.375 1 30.72 562 SER B O 1
ATOM 9107 N N . PRO B 1 563 ? 0.136 -8.453 55.75 1 35.78 563 PRO B N 1
ATOM 9108 C CA . PRO B 1 563 ? 0.81 -9.219 56.812 1 35.78 563 PRO B CA 1
ATOM 9109 C C . PRO B 1 563 ? 0.269 -10.641 56.938 1 35.78 563 PRO B C 1
ATOM 9111 O O . PRO B 1 563 ? -0.875 -10.906 56.562 1 35.78 563 PRO B O 1
ATOM 9114 N N . PRO B 1 564 ? 1.091 -11.633 56.906 1 33.75 564 PRO B N 1
ATOM 9115 C CA . PRO B 1 564 ? 0.583 -12.992 57.062 1 33.75 564 PRO B CA 1
ATOM 9116 C C . PRO B 1 564 ? -0.591 -13.086 58.031 1 33.75 564 PRO B C 1
ATOM 9118 O O . PRO B 1 564 ? -0.689 -12.289 58.969 1 33.75 564 PRO B O 1
ATOM 9121 N N . PRO B 1 565 ? -1.753 -13.391 57.531 1 31.11 565 PRO B N 1
ATOM 9122 C CA . PRO B 1 565 ? -2.838 -13.508 58.5 1 31.11 565 PRO B CA 1
ATOM 9123 C C . PRO B 1 565 ? -2.369 -14.078 59.844 1 31.11 565 PRO B C 1
ATOM 9125 O O . PRO B 1 565 ? -1.497 -14.953 59.875 1 31.11 565 PRO B O 1
ATOM 9128 N N . GLU B 1 566 ? -2.318 -13.227 60.906 1 32.5 566 GLU B N 1
ATOM 9129 C CA . GLU B 1 566 ? -2.068 -13.75 62.25 1 32.5 566 GLU B CA 1
ATOM 9130 C C . GLU B 1 566 ? -2.832 -15.047 62.469 1 32.5 566 GLU B C 1
ATOM 9132 O O . GLU B 1 566 ? -4.043 -15.109 62.25 1 32.5 566 GLU B O 1
ATOM 9137 N N . ASP B 1 567 ? -2.268 -16.234 62.031 1 27.94 567 ASP B N 1
ATOM 9138 C CA . ASP B 1 567 ? -2.818 -17.516 62.469 1 27.94 567 ASP B CA 1
ATOM 9139 C C . ASP B 1 567 ? -3.23 -17.453 63.938 1 27.94 567 ASP B C 1
ATOM 9141 O O . ASP B 1 567 ? -2.377 -17.391 64.812 1 27.94 567 ASP B O 1
ATOM 9145 N N . LEU B 1 568 ? -4.301 -16.734 64.25 1 29.09 568 LEU B N 1
ATOM 9146 C CA . LEU B 1 568 ? -5.039 -16.609 65.562 1 29.09 568 LEU B CA 1
ATOM 9147 C C . LEU B 1 568 ? -5.332 -17.984 66.125 1 29.09 568 LEU B C 1
ATOM 9149 O O . LEU B 1 568 ? -6.191 -18.125 67 1 29.09 568 LEU B O 1
ATOM 9153 N N . SER B 1 569 ? -4.773 -19.156 65.625 1 27.55 569 SER B N 1
ATOM 9154 C CA . SER B 1 569 ? -5.023 -20.391 66.375 1 27.55 569 SER B CA 1
ATOM 9155 C C . SER B 1 569 ? -4.57 -20.266 67.812 1 27.55 569 SER B C 1
ATOM 9157 O O . SER B 1 569 ? -4.555 -21.25 68.562 1 27.55 569 SER B O 1
ATOM 9159 N N . GLN B 1 570 ? -4.078 -19.094 68.312 1 25.31 570 GLN B N 1
ATOM 9160 C CA . GLN B 1 570 ? -3.877 -19.141 69.75 1 25.31 570 GLN B CA 1
ATOM 9161 C C . GLN B 1 570 ? -5.211 -19.234 70.5 1 25.31 570 GLN B C 1
ATOM 9163 O O . GLN B 1 570 ? -5.297 -19.891 71.5 1 25.31 570 GLN B O 1
ATOM 9168 N N . ASN B 1 571 ? -6.18 -18.281 70.375 1 23.25 571 ASN B N 1
ATOM 9169 C CA . ASN B 1 571 ? -6.934 -17.922 71.562 1 23.25 571 ASN B CA 1
ATOM 9170 C C . ASN B 1 571 ? -8.078 -18.906 71.812 1 23.25 571 ASN B C 1
ATOM 9172 O O . ASN B 1 571 ? -9.25 -18.547 71.75 1 23.25 571 ASN B O 1
ATOM 9176 N N . LYS B 1 572 ? -8.195 -20.141 71.375 1 23.22 572 LYS B N 1
ATOM 9177 C CA . LYS B 1 572 ? -9.062 -21.172 71.938 1 23.22 572 LYS B CA 1
ATOM 9178 C C . LYS B 1 572 ? -8.688 -21.453 73.438 1 23.22 572 LYS B C 1
ATOM 9180 O O . LYS B 1 572 ? -9.25 -22.344 74.062 1 23.22 572 LYS B O 1
ATOM 9185 N N . LYS B 1 573 ? -7.633 -21.109 74.188 1 25.72 573 LYS B N 1
ATOM 9186 C CA . LYS B 1 573 ? -7.672 -21.656 75.5 1 25.72 573 LYS B CA 1
ATOM 9187 C C . LYS B 1 573 ? -8.836 -21.062 76.312 1 25.72 573 LYS B C 1
ATOM 9189 O O . LYS B 1 573 ? -9.172 -21.562 77.375 1 25.72 573 LYS B O 1
ATOM 9194 N N . ARG B 1 574 ? -9.25 -19.844 76.25 1 21.16 574 ARG B N 1
ATOM 9195 C CA . ARG B 1 574 ? -9.867 -19.297 77.438 1 21.16 574 ARG B CA 1
ATOM 9196 C C . ARG B 1 574 ? -11.227 -19.922 77.688 1 21.16 574 ARG B C 1
ATOM 9198 O O . ARG B 1 574 ? -11.727 -19.891 78.812 1 21.16 574 ARG B O 1
ATOM 9205 N N . LYS B 1 575 ? -12.203 -20.031 76.75 1 24.92 575 LYS B N 1
ATOM 9206 C CA . LYS B 1 575 ? -13.508 -20.078 77.438 1 24.92 575 LYS B CA 1
ATOM 9207 C C . LYS B 1 575 ? -13.719 -21.422 78.125 1 24.92 575 LYS B C 1
ATOM 9209 O O . LYS B 1 575 ? -14.695 -21.594 78.875 1 24.92 575 LYS B O 1
ATOM 9214 N N . LEU B 1 576 ? -13.148 -22.609 77.562 1 24.48 576 LEU B N 1
ATOM 9215 C CA . LEU B 1 576 ? -13.797 -23.734 78.188 1 24.48 576 LEU B CA 1
ATOM 9216 C C . LEU B 1 576 ? -13.336 -23.891 79.625 1 24.48 576 LEU B C 1
ATOM 9218 O O . LEU B 1 576 ? -13.75 -24.828 80.312 1 24.48 576 LEU B O 1
ATOM 9222 N N . ASP B 1 577 ? -12.242 -23.203 80.125 1 24.11 577 ASP B N 1
ATOM 9223 C CA . ASP B 1 577 ? -12.008 -23.656 81.5 1 24.11 577 ASP B CA 1
ATOM 9224 C C . ASP B 1 577 ? -13.117 -23.203 82.438 1 24.11 577 ASP B C 1
ATOM 9226 O O . ASP B 1 577 ? -13.203 -23.656 83.562 1 24.11 577 ASP B O 1
ATOM 9230 N N . HIS B 1 578 ? -13.742 -21.953 82.375 1 24.8 578 HIS B N 1
ATOM 9231 C CA . HIS B 1 578 ? -14.281 -21.531 83.625 1 24.8 578 HIS B CA 1
ATOM 9232 C C . HIS B 1 578 ? -15.586 -22.25 83.938 1 24.8 578 HIS B C 1
ATOM 9234 O O . HIS B 1 578 ? -16.312 -21.844 84.875 1 24.8 578 HIS B O 1
ATOM 9240 N N . THR B 1 579 ? -16.188 -23.25 83.125 1 23.06 579 THR B N 1
ATOM 9241 C CA . THR B 1 579 ? -17.344 -23.812 83.812 1 23.06 579 THR B CA 1
ATOM 9242 C C . THR B 1 579 ? -16.938 -24.672 85 1 23.06 579 THR B C 1
ATOM 9244 O O . THR B 1 579 ? -17.781 -25.234 85.688 1 23.06 579 THR B O 1
ATOM 9247 N N . ASP B 1 580 ? -15.719 -24.766 85.625 1 19.53 580 ASP B N 1
ATOM 9248 C CA . ASP B 1 580 ? -15.891 -25 87.062 1 19.53 580 ASP B CA 1
ATOM 9249 C C . ASP B 1 580 ? -16.266 -23.703 87.812 1 19.53 580 ASP B C 1
ATOM 9251 O O . ASP B 1 580 ? -15.703 -22.641 87.5 1 19.53 580 ASP B O 1
#

Sequence (1160 aa):
MLAEEDQQPQMEEQQQPYDAPLTQVISTSSGKLQGFKDEGNEVEVFLGIPYAEPPVGSLRFKPTVELYTPDQERLCIEHAPAAPQTAMPFDTLMCVQIDHQSEDCLYLNIWTPDTVKSKKRPVIVWFHPGACMSGSSSQPFWDGTNLARNDAIIVSFNYRLGALGWMSMDHLSSDLKGSGNLGLLDQIAALKWVQNNIAEFGGDPNNVTAFGSSAGSICIMSIILAENTAGLFHKIVLQSPPMFMVSPQDWAEMKGDIFARSLALDKSNLVQDLQAVEVETFLDSQTFMTTWPNFLEGLAPIGPNQDKQVLPSTLIEHFFHEPLPKGYENLEIMIGYTRDEFNFFFPFLPNFQDMDDTMFVRGYFTHIFGRKNARRAYEIYKQEILPPMSPPSEVTRYMCSDVMCRIATMLTAENLATNGHKVYLYEWDYESNDVQNVIKAAHMVDSVFSWDNLMYWTDNPFLGPGDDFERDRIAKQISGAIINFAKTGSPNHDGIPEWPLYITNDVRDRHAMIFDREVRVEHNIYDQGLQLWKTVLKDYVKTPMFPVNPKAVDVSKGSLTSPPPEDLSQNKKRKLDHTDMLAEEDQQPQMEEQQQPYDAPLTQVISTSSGKLQGFKDEGNEVEVFLGIPYAEPPVGSLRFKPTVELYTPDQERLCIEHAPAAPQTAMPFDTLMCVQIDHQSEDCLYLNIWTPDTVKSKKRPVIVWFHPGACMSGSSSQPFWDGTNLARNDAIIVSFNYRLGALGWMSMDHLSSDLKGSGNLGLLDQIAALKWVQNNIAEFGGDPNNVTAFGSSAGSICIMSIILAENTAGLFHKIVLQSPPMFMVSPQDWAEMKGDIFARSLALDKSNLVQDLQAVEVETFLDSQTFMTTWPNFLEGLAPIGPNQDKQVLPSTLIEHFFHEPLPKGYENLEIMIGYTRDEFNFFFPFLPNFQDMDDTMFVRGYFTHIFGRKNARRAYEIYKQEILPPMSPPSEVTRYMCSDVMCRIATMLTAENLATNGHKVYLYEWDYESNDVQNVIKAAHMVDSVFSWDNLMYWTDNPFLGPGDDFERDRIAKQISGAIINFAKTGSPNHDGIPEWPLYITNDVRDRHAMIFDREVRVEHNIYDQGLQLWKTVLKDYVKTPMFPVNPKAVDVSKGSLTSPPPEDLSQNKKRKLDHTD

Solvent-accessible surface area (backbone atoms only — not comparable to full-atom values): 60651 Å² total; per-residue (Å²): 136,78,76,73,74,76,76,70,74,76,73,73,76,70,76,74,74,76,87,51,53,68,45,70,79,39,78,35,53,62,10,32,35,25,25,28,37,41,70,92,65,51,30,32,38,35,22,38,42,52,48,34,50,58,48,48,64,93,34,38,66,43,74,68,43,81,46,81,36,51,83,40,76,40,82,16,74,48,73,56,33,26,30,54,61,51,90,50,81,66,41,64,68,64,66,58,84,78,80,60,57,27,67,63,12,42,25,30,33,41,22,20,50,49,58,52,48,88,66,45,22,27,26,39,39,45,32,68,39,43,50,46,30,41,68,52,51,71,44,73,59,61,52,36,61,66,56,9,61,70,66,25,30,28,34,36,41,36,41,50,22,29,70,72,5,19,41,26,42,35,92,70,33,74,88,27,59,66,26,22,39,27,25,56,43,35,50,53,42,45,37,51,44,41,55,74,37,34,39,61,45,10,24,25,52,88,32,21,21,41,35,17,32,31,38,12,17,39,49,53,57,46,45,60,62,22,78,93,42,61,65,59,47,45,31,39,37,30,37,34,35,38,44,45,40,30,27,44,44,70,59,32,41,51,52,26,54,53,50,41,55,56,66,40,58,50,73,94,48,41,70,63,48,62,50,65,54,55,69,68,59,54,42,57,57,52,54,51,48,54,57,42,84,29,64,72,56,22,69,34,59,43,30,47,38,22,69,63,72,56,26,75,55,35,49,47,60,38,41,54,74,48,77,76,55,87,72,44,76,77,39,35,39,36,39,34,32,37,72,32,30,46,31,59,49,45,87,77,38,83,60,51,77,74,43,51,56,68,56,43,28,70,41,60,34,15,50,41,22,19,72,89,34,7,60,58,54,51,47,44,39,43,70,68,60,41,63,82,86,62,53,48,41,55,44,50,42,53,53,48,17,30,70,42,20,43,49,56,46,52,44,28,48,50,40,43,26,76,67,66,28,57,33,37,35,35,37,33,58,42,51,45,22,69,72,69,71,70,39,50,20,13,49,64,44,62,59,52,32,39,42,58,38,60,80,74,40,69,85,24,77,72,37,40,61,64,61,64,67,60,50,50,50,50,14,47,39,50,27,46,20,52,52,31,24,47,67,71,72,42,45,59,52,93,79,52,67,85,66,58,55,21,50,80,87,41,88,86,51,32,33,28,38,35,43,34,96,65,66,44,72,43,67,49,73,68,45,64,52,53,50,40,42,76,72,51,52,45,78,36,49,59,32,76,52,56,39,75,58,77,78,77,72,76,72,68,78,68,80,71,72,68,69,74,80,73,82,66,82,69,70,82,78,64,79,85,65,73,85,118,136,78,73,74,72,73,75,70,73,77,73,72,75,70,76,72,74,77,84,51,54,66,46,71,78,39,77,36,53,62,10,32,34,26,26,28,37,41,70,92,65,52,29,31,37,34,21,37,43,52,46,34,49,59,47,47,63,92,36,38,67,43,73,68,44,80,47,81,36,51,83,41,77,41,81,17,76,48,72,55,35,26,30,56,60,52,90,48,82,65,42,64,68,65,66,56,85,80,79,58,57,28,66,62,12,41,24,31,32,40,22,19,51,50,57,52,47,88,65,45,23,27,26,38,39,46,33,68,38,45,50,46,32,39,66,52,53,72,43,72,60,62,52,37,61,66,53,10,61,68,66,24,30,29,32,37,41,37,43,50,22,29,70,74,5,19,39,26,43,36,92,69,36,74,88,26,59,65,26,23,38,27,25,57,42,36,50,53,41,47,37,51,43,40,55,74,40,33,38,61,46,11,22,25,52,87,33,21,21,42,36,16,30,32,38,13,18,38,49,53,57,46,45,61,63,20,78,93,43,64,66,59,48,45,31,38,38,30,36,34,36,37,45,45,40,31,27,46,46,70,60,32,42,50,52,26,51,52,52,40,55,56,67,41,57,49,72,90,48,43,69,63,47,62,52,65,54,56,69,67,58,52,42,56,57,52,54,50,46,54,56,42,84,29,61,72,56,23,70,34,58,41,30,50,37,23,71,63,71,56,25,74,56,36,50,45,60,38,41,56,74,47,74,78,53,88,71,45,76,75,40,35,38,37,39,33,30,36,71,32,29,46,32,58,49,45,88,78,37,82,59,50,76,73,42,50,56,67,56,43,29,71,41,60,35,14,50,41,23,19,73,90,33,6,60,60,52,52,48,44,39,42,69,67,60,42,62,82,85,60,52,50,41,55,43,49,43,53,52,48,18,29,69,42,20,44,51,57,47,50,44,28,49,48,38,42,27,75,67,66,29,59,31,36,36,36,38,33,56,42,50,46,22,70,70,69,70,70,39,49,22,13,50,62,45,62,60,52,31,40,40,56,37,61,79,72,39,70,85,24,77,71,36,40,60,65,62,65,66,60,49,51,50,49,14,50,37,50,27,47,20,52,51,31,24,46,68,71,71,42,46,60,52,93,78,52,66,84,65,59,57,20,49,80,87,40,89,86,52,31,33,29,37,36,43,34,96,65,64,43,74,43,67,50,72,67,46,64,52,53,50,40,42,76,72,51,51,46,78,36,48,57,32,76,52,57,40,74,58,78,78,77,74,76,72,67,77,70,75,72,71,63,70,71,75,77,78,64,83,63,77,74,66,63,74,76,62,63,81,111

Foldseek 3Di:
DPPPPPPPPPPPPPPPPPPFAKAAFFFAQQETEIEGAPPVLLKTKFAFRAQFDQCAFLNQLHATHGGGDRHDYDYRYDHAAAADAADDPLVVLVVDDRDGHDSRFWGKMKIASFQDLVLQAFEEEEQEADLQHDDDCRPVLNDQRVLRSLGHMYMYTHFHGDCRAAADCCVLDVVNQPSRHNRLSSVLSVLVSCLRGVSRRRHNLQQYEYEYFAQSLLSVLQLLQFPPSFSSHAEYAYEQYQLLLAAEPVLSNVLNVQLCVLLPADSVCRSVRSSPDDPVSSNVSRVVQCVPQADSCNVNVGDHYCSCNGHPDGSLQDLLAHETDPNRLAYFYEYEYEPQAQLSCCVVVVCLQVDALVVLLVGQQCSWQNNVCSNVVLVCLAPFQDDHPDGNSVSSSNVSRCNRGNLSRLSSLLSHVVSPHFYAYAYEQAQQAPPPCRSGRYGCLLVSLLSLSCVSCPCRPSRHDDDPVLSSLLSCLNVQLVSVCSRPVGSDDPSAPHGDGQDDPDSQWGWHWYRYSHIDIDTCPSVRVNVCCVPPSQVSTDHPSNNNDHPDPPPPPPPPVPPPPDCPVPDPPDDVPDPD/DPPPPPPPPPPPPPPPPPPFAKAAFFFAQQETEIEGAPPVLLKTKFAFRAQFPQCAFLNQLHATHGGGDRHDYDYRYDHAAAADAADDPLVVLVVDDRDGHDSRFWGKMKIASFQDLVLQAFEEEEQEADLQRDDDCRPVLNDQRVLRSLGYMYMYTHFHGDCRAAADCCVLDVVNQPSRHNRLSSVLSVLVSCLRGVSRRRHNLQQYEYEYFAQSLLSVLQLLQFPPSFSSHAEYAYEQYQLLLAAEPVLSNVLNVQLCVLLPADSVCRSVRSSPDDPVSSNVSRVVQCVPQADSCNVNVGGHYCSCNGGPDGSLQDLLAHETDPNRLAYFYEYEYEPQAQLSCCVVVVCLQVDALVVLLVGQQCSWQNNVCSVVLLVCLAPFQDDHPDGNSVSSSNVSRCNRGNLSRLSSLLSHVVSPHFYAYAYEQAQQAPPPCRQGRYGCLLVSLLSLSCVSCPCRPSRHDDDPVLSSLLSCLNVQLVSVCSRPVGSDDPSAPHGDGQDDPDSQWGWHWYRYSHIDIDTCPSVRVNVCCVPPSQVSTDHPSNNNDHDDPPPPPPPPVPPPPPPPVPPVPPDPPPPD

Nearest PDB structures (foldseek):
  8wdm-assembly1_C  TM=9.366E-01  e=1.012E-46  Thermaerobacter marianensis DSM 12885
  7x8l-assembly1_A  TM=8.829E-01  e=2.251E-43  Altericroceibacterium indicum
  8axc-assembly1_A  TM=8.358E-01  e=1.559E-38  Mus musculus
  5a2g-assembly2_D  TM=8.094E-01  e=1.429E-35  Hungatella hathewayi DSM 13479
  8s9j-assembly4_D  TM=8.471E-01  e=2.771E-33  Staphylococcus aureus USA300-CA-263

InterPro domains:
  IPR002018 Carboxylesterase, type B [PF00135] (24-533)
  IPR019819 Carboxylesterase type B, conserved site [PS00941] (103-113)
  IPR029058 Alpha/Beta hydrolase fold [G3DSA:3.40.50.1820] (4-543)
  IPR029058 Alpha/Beta hydrolase fold [SSF53474] (25-540)
  IPR050309 Type-B Carboxylesterase/Lipase [PTHR11559] (24-537)

Radius of gyration: 36.1 Å; Cα contacts (8 Å, |Δi|>4): 2444; chains: 2; bounding box: 129×102×132 Å

Organism: Mucor circinelloides f. circinelloides (strain 1006PhL) (NCBI:txid1220926)